Protein AF-0000000067517723 (afdb_homodimer)

Solvent-accessible surface area (backbone atoms only — not comparable to full-atom values): 45778 Å² total; per-residue (Å²): 125,86,75,62,31,34,34,39,38,34,64,48,68,67,58,38,49,51,50,52,52,47,35,42,75,68,74,37,76,50,66,46,80,15,59,42,48,67,50,40,52,50,46,37,70,75,74,40,66,31,48,33,32,36,34,33,41,83,45,85,74,70,28,25,62,55,46,50,53,48,34,44,74,66,59,41,40,62,28,32,34,40,30,33,75,53,56,69,42,50,54,50,33,49,50,49,53,40,43,74,52,71,38,44,68,69,48,72,39,54,58,78,73,49,64,66,59,52,50,54,43,56,63,67,64,44,88,70,58,66,73,64,58,54,66,59,66,80,58,79,58,74,63,59,45,50,58,62,72,71,61,56,63,79,78,66,70,87,73,69,60,82,74,56,68,53,74,71,68,29,50,41,52,24,36,27,57,26,20,38,88,72,47,49,79,67,30,31,37,47,40,65,31,35,55,37,92,84,76,38,77,36,53,42,61,33,41,46,70,37,36,52,73,69,68,41,48,54,63,50,36,53,53,40,46,51,52,42,44,48,51,18,28,53,39,21,74,74,70,74,48,61,41,32,34,32,37,65,44,54,63,69,42,62,68,41,92,55,43,52,58,51,50,52,48,53,31,57,76,46,68,39,66,41,64,29,37,30,40,27,44,50,48,82,60,76,66,76,76,51,69,69,46,50,51,39,52,48,52,42,38,64,62,37,30,39,32,26,39,39,43,46,28,40,64,41,24,21,55,53,49,56,73,70,44,49,48,43,29,42,25,41,35,36,86,48,35,53,63,21,61,83,26,67,62,33,41,22,50,52,46,16,52,50,48,22,30,53,63,60,70,26,49,43,36,40,30,40,34,61,44,70,58,36,50,55,53,45,63,78,70,55,85,42,32,40,26,23,62,58,79,40,61,68,29,45,66,70,57,42,54,51,52,51,59,59,37,79,76,42,69,67,57,85,72,71,76,73,76,74,84,68,79,77,71,84,74,58,123,128,87,76,61,30,33,35,39,36,36,66,47,69,66,59,38,50,51,50,52,51,48,35,44,75,68,71,37,77,49,65,46,79,16,60,40,49,66,49,40,52,50,46,37,72,74,72,39,66,31,48,33,32,37,34,32,41,83,46,84,74,71,28,25,62,55,44,50,52,48,35,42,74,67,60,40,40,61,26,33,32,41,30,33,76,51,57,68,43,50,54,50,35,50,50,51,52,40,42,74,51,70,38,43,67,69,48,72,40,55,58,78,72,48,65,66,59,52,50,55,40,56,64,66,63,43,86,69,59,62,74,64,58,54,69,61,66,80,59,79,60,74,64,60,46,50,58,61,73,72,62,54,63,78,78,68,71,88,70,68,60,82,72,55,67,52,75,70,69,30,49,41,53,24,37,26,57,26,20,37,88,72,47,50,78,66,31,30,37,48,40,65,31,36,54,37,93,86,76,38,79,34,53,44,62,33,41,46,68,37,34,53,74,68,66,42,48,54,63,51,36,53,52,40,48,51,51,42,42,49,52,18,27,54,38,20,74,73,68,74,49,62,41,31,32,30,34,64,44,55,63,69,43,63,69,39,92,54,43,53,59,51,51,51,48,53,31,57,76,46,67,38,65,41,64,28,37,30,41,26,45,50,46,82,59,76,67,76,76,50,69,69,46,50,51,40,52,48,52,42,37,63,60,36,29,39,31,26,39,39,42,45,28,41,64,41,25,22,55,53,48,56,73,71,43,49,48,44,28,42,27,40,34,38,84,48,34,53,63,21,61,83,26,66,61,33,39,20,49,52,47,16,52,51,48,22,30,53,62,60,69,27,49,43,36,39,31,40,35,59,44,68,59,36,48,55,54,45,64,78,69,56,85,43,33,40,26,23,64,58,79,39,60,67,28,43,66,70,57,41,55,51,52,51,59,58,38,80,77,42,68,66,57,88,74,67,78,76,76,74,82,76,73,78,80,78,66,65,119

Structure (mmCIF, N/CA/C/O backbone):
data_AF-0000000067517723-model_v1
#
loop_
_entity.id
_entity.type
_entity.pdbx_description
1 polymer 'Response regulator/EAL domain protein'
#
loop_
_atom_site.group_PDB
_atom_site.id
_atom_site.type_symbol
_atom_site.label_atom_id
_atom_site.label_alt_id
_atom_site.label_comp_id
_atom_site.label_asym_id
_atom_site.label_entity_id
_atom_site.label_seq_id
_atom_site.pdbx_PDB_ins_code
_atom_site.Cartn_x
_atom_site.Cartn_y
_atom_site.Cartn_z
_atom_site.occupancy
_atom_site.B_iso_or_equiv
_atom_site.auth_seq_id
_atom_site.auth_comp_id
_atom_site.auth_asym_id
_atom_site.auth_atom_id
_atom_site.pdbx_PDB_model_num
ATOM 1 N N . MET A 1 1 ? -40.688 -26.781 9.617 1 42.28 1 MET A N 1
ATOM 2 C CA . MET A 1 1 ? -39.281 -26.438 9.648 1 42.28 1 MET A CA 1
ATOM 3 C C . MET A 1 1 ? -38.625 -26.734 8.312 1 42.28 1 MET A C 1
ATOM 5 O O . MET A 1 1 ? -38.688 -27.875 7.82 1 42.28 1 MET A O 1
ATOM 9 N N . HIS A 1 2 ? -38.531 -25.906 7.418 1 60.25 2 HIS A N 1
ATOM 10 C CA . HIS A 1 2 ? -38.094 -26.172 6.047 1 60.25 2 HIS A CA 1
ATOM 11 C C . HIS A 1 2 ? -36.781 -26.922 6.02 1 60.25 2 HIS A C 1
ATOM 13 O O . HIS A 1 2 ? -35.844 -26.578 6.754 1 60.25 2 HIS A O 1
ATOM 19 N N . SER A 1 3 ? -36.812 -28.141 5.582 1 82 3 SER A N 1
ATOM 20 C CA . SER A 1 3 ? -35.688 -29.031 5.523 1 82 3 SER A CA 1
ATOM 21 C C . SER A 1 3 ? -34.594 -28.5 4.594 1 82 3 SER A C 1
ATOM 23 O O . SER A 1 3 ? -34.875 -28.062 3.48 1 82 3 SER A O 1
ATOM 25 N N . LEU A 1 4 ? -33.438 -28.375 5.082 1 90.56 4 LEU A N 1
ATOM 26 C CA . LEU A 1 4 ? -32.281 -27.859 4.363 1 90.56 4 LEU A CA 1
ATOM 27 C C . LEU A 1 4 ? -31.938 -28.75 3.17 1 90.56 4 LEU A C 1
ATOM 29 O O . LEU A 1 4 ? -31.844 -29.969 3.307 1 90.56 4 LEU A O 1
ATOM 33 N N . LYS A 1 5 ? -31.984 -28.25 1.982 1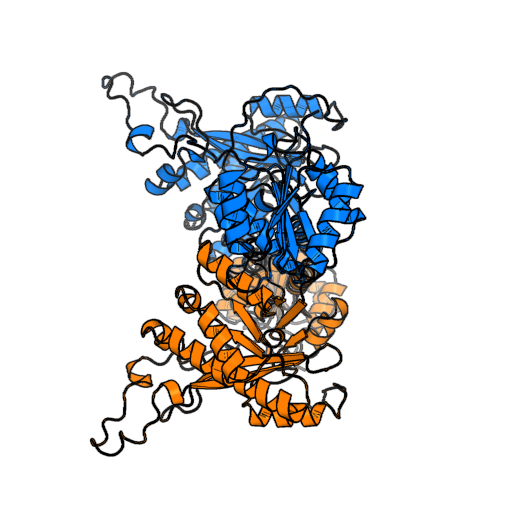 95.62 5 LYS A N 1
ATOM 34 C CA . LYS A 1 5 ? -31.609 -28.922 0.748 1 95.62 5 LYS A CA 1
ATOM 35 C C . LYS A 1 5 ? -30.172 -28.578 0.347 1 95.62 5 LYS A C 1
ATOM 37 O O . LYS A 1 5 ? -29.828 -27.391 0.22 1 95.62 5 LYS A O 1
ATOM 42 N N . VAL A 1 6 ? -29.344 -29.641 0.141 1 97 6 VAL A N 1
ATOM 43 C CA . VAL A 1 6 ? -27.922 -29.391 -0.081 1 97 6 VAL A CA 1
ATOM 44 C C . VAL A 1 6 ? -27.453 -30.109 -1.345 1 97 6 VAL A C 1
ATOM 46 O O . VAL A 1 6 ? -27.844 -31.25 -1.589 1 97 6 VAL A O 1
ATOM 49 N N . LEU A 1 7 ? -26.688 -29.453 -2.184 1 97.88 7 LEU A N 1
ATOM 50 C CA . LEU A 1 7 ? -26 -30.062 -3.316 1 97.88 7 LEU A CA 1
ATOM 51 C C . LEU A 1 7 ? -24.531 -30.312 -2.986 1 97.88 7 LEU A C 1
ATOM 53 O O . LEU A 1 7 ? -23.844 -29.453 -2.434 1 97.88 7 LEU A O 1
ATOM 57 N N . ILE A 1 8 ? -24.062 -31.5 -3.238 1 97.12 8 ILE A N 1
ATOM 58 C CA . ILE A 1 8 ? -22.641 -31.828 -3.125 1 97.12 8 ILE A CA 1
ATOM 59 C C . ILE A 1 8 ? -22.047 -32.031 -4.516 1 97.12 8 ILE A C 1
ATOM 61 O O . ILE A 1 8 ? -22.547 -32.875 -5.277 1 97.12 8 ILE A O 1
ATOM 65 N N . LEU A 1 9 ? -21.047 -31.266 -4.863 1 96.94 9 LEU A N 1
ATOM 66 C CA . LEU A 1 9 ? -20.234 -31.531 -6.035 1 96.94 9 LEU A CA 1
ATOM 67 C C . LEU A 1 9 ? -18.875 -32.094 -5.629 1 96.94 9 LEU A C 1
ATOM 69 O O . LEU A 1 9 ? -18.062 -31.375 -5.027 1 96.94 9 LEU A O 1
ATOM 73 N N . GLU A 1 10 ? -18.562 -33.281 -5.906 1 94.38 10 GLU A N 1
ATOM 74 C CA . GLU A 1 10 ? -17.344 -34.031 -5.562 1 94.38 10 GLU A CA 1
ATOM 75 C C . GLU A 1 10 ? -17.125 -35.219 -6.492 1 94.38 10 GLU A C 1
ATOM 77 O O . GLU A 1 10 ? -18 -36.062 -6.629 1 94.38 10 GLU A O 1
ATOM 82 N N . ASP A 1 11 ? -15.961 -35.219 -7.141 1 92.5 11 ASP A N 1
ATOM 83 C CA . ASP A 1 11 ? -15.781 -36.219 -8.172 1 92.5 11 ASP A CA 1
ATOM 84 C C . ASP A 1 11 ? -15.141 -37.5 -7.594 1 92.5 11 ASP A C 1
ATOM 86 O O . ASP A 1 11 ? -15.117 -38.531 -8.25 1 92.5 11 ASP A O 1
ATOM 90 N N . HIS A 1 12 ? -14.602 -37.469 -6.406 1 91.88 12 HIS A N 1
ATOM 91 C CA . HIS A 1 12 ? -14.047 -38.656 -5.758 1 91.88 12 HIS A CA 1
ATOM 92 C C . HIS A 1 12 ? -15.133 -39.438 -5 1 91.88 12 HIS A C 1
ATOM 94 O O . HIS A 1 12 ? -15.688 -38.938 -4.023 1 91.88 12 HIS A O 1
ATOM 100 N N . PRO A 1 13 ? -15.383 -40.625 -5.363 1 92.31 13 PRO A N 1
ATOM 101 C CA . PRO A 1 13 ? -16.531 -41.375 -4.816 1 92.31 13 PRO A CA 1
ATOM 102 C C . PRO A 1 13 ? -16.469 -41.5 -3.295 1 92.31 13 PRO A C 1
ATOM 104 O O . PRO A 1 13 ? -17.484 -41.312 -2.621 1 92.31 13 PRO A O 1
ATOM 107 N N . PHE A 1 14 ? -15.312 -41.719 -2.846 1 91.94 14 PHE A N 1
ATOM 108 C CA . PHE A 1 14 ? -15.164 -41.906 -1.405 1 91.94 14 PHE A CA 1
ATOM 109 C C . PHE A 1 14 ? -15.43 -40.594 -0.669 1 91.94 14 PHE A C 1
ATOM 111 O O . PHE A 1 14 ? -16.094 -40.594 0.365 1 91.94 14 PHE A O 1
ATOM 118 N N . GLN A 1 15 ? -14.891 -39.594 -1.195 1 91.81 15 GLN A N 1
ATOM 119 C CA . GLN A 1 15 ? -15.078 -38.312 -0.566 1 91.81 15 GLN A CA 1
ATOM 120 C C . GLN A 1 15 ? -16.531 -37.844 -0.657 1 91.81 15 GLN A C 1
ATOM 122 O O . GLN A 1 15 ? -17.047 -37.219 0.274 1 91.81 15 GLN A O 1
ATOM 127 N N . LEU A 1 16 ? -17.156 -38.094 -1.747 1 93.88 16 LEU A N 1
ATOM 128 C CA . LEU A 1 16 ? -18.578 -37.781 -1.929 1 93.88 16 LEU A CA 1
ATOM 129 C C . LEU A 1 16 ? -19.438 -38.469 -0.885 1 93.88 16 LEU A C 1
ATOM 131 O O . LEU A 1 16 ? -20.297 -37.844 -0.259 1 93.88 16 LEU A O 1
ATOM 135 N N . MET A 1 17 ? -19.141 -39.719 -0.699 1 93.81 17 MET A N 1
ATOM 136 C CA . MET A 1 17 ? -19.875 -40.5 0.275 1 93.81 17 MET A CA 1
ATOM 137 C C . MET A 1 17 ? -19.641 -40 1.691 1 93.81 17 MET A C 1
ATOM 139 O O . MET A 1 17 ? -20.578 -39.906 2.492 1 93.81 17 MET A O 1
ATOM 143 N N . ALA A 1 18 ? -18.375 -39.719 1.911 1 93.62 18 ALA A N 1
ATOM 144 C CA . ALA A 1 18 ? -18.031 -39.219 3.232 1 93.62 18 ALA A CA 1
ATOM 145 C C . ALA A 1 18 ? -18.781 -37.938 3.543 1 93.62 18 ALA A C 1
ATOM 147 O O . ALA A 1 18 ? -19.328 -37.781 4.645 1 93.62 18 ALA A O 1
ATOM 148 N N . LEU A 1 19 ? -18.891 -37.062 2.594 1 94.75 19 LEU A N 1
ATOM 149 C CA . LEU A 1 19 ? -19.609 -35.812 2.768 1 94.75 19 LEU A CA 1
ATOM 150 C C . LEU A 1 19 ? -21.094 -36.031 2.982 1 94.75 19 LEU A C 1
ATOM 152 O O . LEU A 1 19 ? -21.719 -35.375 3.826 1 94.75 19 LEU A O 1
ATOM 156 N N . HIS A 1 20 ? -21.625 -36.906 2.234 1 95.06 20 HIS A N 1
ATOM 157 C CA . HIS A 1 20 ? -23.031 -37.25 2.375 1 95.06 20 HIS A CA 1
ATOM 158 C C . HIS A 1 20 ? -23.344 -37.75 3.783 1 95.06 20 HIS A C 1
ATOM 160 O O . HIS A 1 20 ? -24.344 -37.344 4.387 1 95.06 20 HIS A O 1
ATOM 166 N N . GLN A 1 21 ? -22.453 -38.594 4.277 1 94.56 21 GLN A N 1
ATOM 167 C CA . GLN A 1 21 ? -22.609 -39.125 5.621 1 94.56 21 GLN A CA 1
ATOM 168 C C . GLN A 1 21 ? -22.516 -38.031 6.676 1 94.56 21 GLN A C 1
ATOM 170 O O . GLN A 1 21 ? -23.266 -38.062 7.656 1 94.56 21 GLN A O 1
ATOM 175 N N . MET A 1 22 ? -21.625 -37.125 6.477 1 94.75 22 MET A N 1
ATOM 176 C CA . MET A 1 22 ? -21.469 -36 7.395 1 94.75 22 MET A CA 1
ATOM 177 C C . MET A 1 22 ? -22.734 -35.156 7.438 1 94.75 22 MET A C 1
ATOM 179 O O . MET A 1 22 ? -23.141 -34.688 8.5 1 94.75 22 MET A O 1
ATOM 183 N N . LEU A 1 23 ? -23.359 -35 6.281 1 94.56 23 LEU A N 1
ATOM 184 C CA . LEU A 1 23 ? -24.594 -34.219 6.207 1 94.56 23 LEU A CA 1
ATOM 185 C C . LEU A 1 23 ? -25.719 -34.938 6.938 1 94.56 23 LEU A C 1
ATOM 187 O O . LEU A 1 23 ? -26.484 -34.312 7.688 1 94.56 23 LEU A O 1
ATOM 191 N N . ASN A 1 24 ? -25.766 -36.219 6.773 1 93.12 24 ASN A N 1
ATOM 192 C CA . ASN A 1 24 ? -26.766 -37 7.473 1 93.12 24 ASN A CA 1
ATOM 193 C C . ASN A 1 24 ? -26.594 -36.906 8.984 1 93.12 24 ASN A C 1
ATOM 195 O O . ASN A 1 24 ? -27.578 -36.812 9.719 1 93.12 24 ASN A O 1
ATOM 199 N N . ALA A 1 25 ? -25.375 -36.938 9.367 1 91.94 25 ALA A N 1
ATOM 200 C CA . ALA A 1 25 ? -25.062 -36.844 10.789 1 91.94 25 ALA A CA 1
ATOM 201 C C . ALA A 1 25 ? -25.516 -35.5 11.359 1 91.94 25 ALA A C 1
ATOM 203 O O . ALA A 1 25 ? -25.766 -35.375 12.562 1 91.94 25 ALA A O 1
ATOM 204 N N . ASN A 1 26 ? -25.656 -34.562 10.508 1 91.31 26 ASN A N 1
ATOM 205 C CA . ASN A 1 26 ? -26.109 -33.25 10.906 1 91.31 26 ASN A CA 1
ATOM 206 C C . ASN A 1 26 ? -27.594 -33.031 10.586 1 91.31 26 ASN A C 1
ATOM 208 O O . ASN A 1 26 ? -28.078 -31.906 10.5 1 91.31 26 ASN A O 1
ATOM 212 N N . GLN A 1 27 ? -28.25 -34.094 10.297 1 90.19 27 GLN A N 1
ATOM 213 C CA . GLN A 1 27 ? -29.688 -34.156 10.102 1 90.19 27 GLN A CA 1
ATOM 214 C C . GLN A 1 27 ? -30.094 -33.469 8.797 1 90.19 27 GLN A C 1
ATOM 216 O O . GLN A 1 27 ? -31.156 -32.844 8.727 1 90.19 27 GLN A O 1
ATOM 221 N N . VAL A 1 28 ? -29.234 -33.406 7.879 1 93.56 28 VAL A N 1
ATOM 222 C CA . VAL A 1 28 ? -29.547 -32.969 6.531 1 93.56 28 VAL A CA 1
ATOM 223 C C . VAL A 1 28 ? -29.75 -34.156 5.617 1 93.56 28 VAL A C 1
ATOM 225 O O . VAL A 1 28 ? -28.797 -34.844 5.25 1 93.56 28 VAL A O 1
ATOM 228 N N . PHE A 1 29 ? -30.969 -34.312 5.141 1 93.25 29 PHE A N 1
ATOM 229 C CA . PHE A 1 29 ? -31.281 -35.562 4.449 1 93.25 29 PHE A CA 1
ATOM 230 C C . PHE A 1 29 ? -31.625 -35.281 2.99 1 93.25 29 PHE A C 1
ATOM 232 O O . PHE A 1 29 ? -31.609 -36.219 2.166 1 93.25 29 PHE A O 1
ATOM 239 N N . ASP A 1 30 ? -32.031 -34.125 2.641 1 95.56 30 ASP A N 1
ATOM 240 C CA . ASP A 1 30 ? -32.312 -33.75 1.254 1 95.56 30 ASP A CA 1
ATOM 241 C C . ASP A 1 30 ? -31.016 -33.312 0.557 1 95.56 30 ASP A C 1
ATOM 243 O O . ASP A 1 30 ? -30.719 -32.094 0.517 1 95.56 30 ASP A O 1
ATOM 247 N N . VAL A 1 31 ? -30.359 -34.312 0.046 1 96.5 31 VAL A N 1
ATOM 248 C CA . VAL A 1 31 ? -29.031 -34.062 -0.502 1 96.5 31 VAL A CA 1
ATOM 249 C C . VAL A 1 31 ? -28.984 -34.469 -1.973 1 96.5 31 VAL A C 1
ATOM 251 O O . VAL A 1 31 ? -29.375 -35.594 -2.326 1 96.5 31 VAL A O 1
ATOM 254 N N . LEU A 1 32 ? -28.578 -33.562 -2.818 1 96.62 32 LEU A N 1
ATOM 255 C CA . LEU A 1 32 ? -28.266 -33.844 -4.211 1 96.62 32 LEU A CA 1
ATOM 256 C C . LEU A 1 32 ? -26.766 -34.094 -4.387 1 96.62 32 LEU A C 1
ATOM 258 O O . LEU A 1 32 ? -25.953 -33.219 -4.117 1 96.62 32 LEU A O 1
ATOM 262 N N . ALA A 1 33 ? -26.422 -35.25 -4.789 1 96.12 33 ALA A N 1
ATOM 263 C CA . ALA A 1 33 ? -25.016 -35.594 -4.988 1 96.12 33 ALA A CA 1
ATOM 264 C C . ALA A 1 33 ? -24.656 -35.594 -6.473 1 96.12 33 ALA A C 1
ATOM 266 O O . ALA A 1 33 ? -25.359 -36.219 -7.281 1 96.12 33 ALA A O 1
ATOM 267 N N . ALA A 1 34 ? -23.672 -34.938 -6.836 1 96.75 34 ALA A N 1
ATOM 268 C CA . ALA A 1 34 ? -23.188 -34.875 -8.211 1 96.75 34 ALA A CA 1
ATOM 269 C C . ALA A 1 34 ? -21.688 -35.125 -8.281 1 96.75 34 ALA A C 1
ATOM 271 O O . ALA A 1 34 ? -20.922 -34.625 -7.465 1 96.75 34 ALA A O 1
ATOM 272 N N . ASP A 1 35 ? -21.234 -35.938 -9.203 1 95.44 35 ASP A N 1
ATOM 273 C CA . ASP A 1 35 ? -19.812 -36.25 -9.344 1 95.44 35 ASP A CA 1
ATOM 274 C C . ASP A 1 35 ? -19.188 -35.469 -10.5 1 95.44 35 ASP A C 1
ATOM 276 O O . ASP A 1 35 ? -18.031 -35.719 -10.859 1 95.44 35 ASP A O 1
ATOM 280 N N . SER A 1 36 ? -20 -34.688 -11.125 1 95.81 36 SER A N 1
ATOM 281 C CA . SER A 1 36 ? -19.531 -33.781 -12.188 1 95.81 36 SER A CA 1
ATOM 282 C C . SER A 1 36 ? -20.359 -32.5 -12.242 1 95.81 36 SER A C 1
ATOM 284 O O . SER A 1 36 ? -21.469 -32.438 -11.703 1 95.81 36 SER A O 1
ATOM 286 N N . VAL A 1 37 ? -19.781 -31.516 -12.867 1 96.06 37 VAL A N 1
ATOM 287 C CA . VAL A 1 37 ? -20.469 -30.234 -12.984 1 96.06 37 VAL A CA 1
ATOM 288 C C . VAL A 1 37 ? -21.75 -30.406 -13.797 1 96.06 37 VAL A C 1
ATOM 290 O O . VAL A 1 37 ? -22.797 -29.844 -13.453 1 96.06 37 VAL A O 1
ATOM 293 N N . GLU A 1 38 ? -21.688 -31.188 -14.828 1 95.94 38 GLU A N 1
ATOM 294 C CA . GLU A 1 38 ? -22.859 -31.453 -15.664 1 95.94 38 GLU A CA 1
ATOM 295 C C . GLU A 1 38 ? -23.969 -32.125 -14.859 1 95.94 38 GLU A C 1
ATOM 297 O O . GLU A 1 38 ? -25.141 -31.75 -14.984 1 95.94 38 GLU A O 1
ATOM 302 N N . ALA A 1 39 ? -23.547 -33.062 -14.102 1 96.25 39 ALA A N 1
ATOM 303 C CA . ALA A 1 39 ? -24.516 -33.75 -13.258 1 96.25 39 ALA A CA 1
ATOM 304 C C . ALA A 1 39 ? -25.156 -32.812 -12.258 1 96.25 39 ALA A C 1
ATOM 306 O O . ALA A 1 39 ? -26.359 -32.875 -11.977 1 96.25 39 ALA A O 1
ATOM 307 N N . ALA A 1 40 ? -24.344 -31.953 -11.711 1 97.19 40 ALA A N 1
ATOM 308 C CA . ALA A 1 40 ? -24.844 -30.969 -10.758 1 97.19 40 ALA A CA 1
ATOM 309 C C . ALA A 1 40 ? -25.875 -30.047 -11.414 1 97.19 40 ALA A C 1
ATOM 311 O O . ALA A 1 40 ? -26.953 -29.812 -10.867 1 97.19 40 ALA A O 1
ATOM 312 N N . LYS A 1 41 ? -25.516 -29.562 -12.594 1 96.69 41 LYS A N 1
ATOM 313 C CA . LYS A 1 41 ? -26.406 -28.672 -13.336 1 96.69 41 LYS A CA 1
ATOM 314 C C . LYS A 1 41 ? -27.734 -29.359 -13.656 1 96.69 41 LYS A C 1
ATOM 316 O O . LYS A 1 41 ? -28.797 -28.766 -13.516 1 96.69 41 LYS A O 1
ATOM 321 N N . GLN A 1 42 ? -27.609 -30.562 -14.086 1 96.31 42 GLN A N 1
ATOM 322 C CA . GLN A 1 42 ? -28.797 -31.328 -14.422 1 96.31 42 GLN A CA 1
ATOM 323 C C . GLN A 1 42 ? -29.688 -31.547 -13.195 1 96.31 42 GLN A C 1
ATOM 325 O O . GLN A 1 42 ? -30.922 -31.453 -13.281 1 96.31 42 GLN A O 1
ATOM 330 N N . SER A 1 43 ? -29.062 -31.859 -12.086 1 96.44 43 SER A N 1
ATOM 331 C CA . SER A 1 43 ? -29.797 -32.062 -10.844 1 96.44 43 SER A CA 1
ATOM 332 C C . SER A 1 43 ? -30.547 -30.797 -10.43 1 96.44 43 SER A C 1
ATOM 334 O O . SER A 1 43 ? -31.688 -30.859 -9.977 1 96.44 43 SER A O 1
ATOM 336 N N . LEU A 1 44 ? -29.906 -29.688 -10.562 1 96.06 44 LEU A N 1
ATOM 337 C CA . LEU A 1 44 ? -30.516 -28.406 -10.188 1 96.06 44 LEU A CA 1
ATOM 338 C C . LEU A 1 44 ? -31.672 -28.062 -11.125 1 96.06 44 LEU A C 1
ATOM 340 O O . LEU A 1 44 ? -32.656 -27.5 -10.695 1 96.06 44 LEU A O 1
ATOM 344 N N . HIS A 1 45 ? -31.469 -28.375 -12.391 1 94.25 45 HIS A N 1
ATOM 345 C CA . HIS A 1 45 ? -32.531 -28.141 -13.367 1 94.25 45 HIS A CA 1
ATOM 346 C C . HIS A 1 45 ? -33.75 -29.016 -13.078 1 94.25 45 HIS A C 1
ATOM 348 O O . HIS A 1 45 ? -34.875 -28.562 -13.188 1 94.25 45 HIS A O 1
ATOM 354 N N . SER A 1 46 ? -33.531 -30.219 -12.742 1 95.38 46 SER A N 1
ATOM 355 C CA . SER A 1 46 ? -34.594 -31.203 -12.578 1 95.38 46 SER A CA 1
ATOM 356 C C . SER A 1 46 ? -35.25 -31.094 -11.203 1 95.38 46 SER A C 1
ATOM 358 O O . SER A 1 46 ? -36.469 -31.234 -11.062 1 95.38 46 SER A O 1
ATOM 360 N N . ARG A 1 47 ? -34.438 -30.844 -10.164 1 95.19 47 ARG A N 1
ATOM 361 C CA . ARG A 1 47 ? -34.938 -30.938 -8.789 1 95.19 47 ARG A CA 1
ATOM 362 C C . ARG A 1 47 ? -35.094 -29.547 -8.164 1 95.19 47 ARG A C 1
ATOM 364 O O . ARG A 1 47 ? -35.562 -29.422 -7.043 1 95.19 47 ARG A O 1
ATOM 371 N N . GLY A 1 48 ? -34.594 -28.531 -8.883 1 93.75 48 GLY A N 1
ATOM 372 C CA . GLY A 1 48 ? -34.781 -27.172 -8.406 1 93.75 48 GLY A CA 1
ATOM 373 C C . GLY A 1 48 ? -33.594 -26.672 -7.602 1 93.75 48 GLY A C 1
ATOM 374 O O . GLY A 1 48 ? -32.594 -27.375 -7.438 1 93.75 48 GLY A O 1
ATOM 375 N N . PRO A 1 49 ? -33.75 -25.406 -7.125 1 95.25 49 PRO A N 1
ATOM 376 C CA . PRO A 1 49 ? -32.656 -24.766 -6.402 1 95.25 49 PRO A CA 1
ATOM 377 C C . PRO A 1 49 ? -32.406 -25.391 -5.027 1 95.25 49 PRO A C 1
ATOM 379 O O . PRO A 1 49 ? -33.281 -26.078 -4.492 1 95.25 49 PRO A O 1
ATOM 382 N N . VAL A 1 50 ? -31.203 -25.141 -4.508 1 96.56 50 VAL A N 1
ATOM 383 C CA . VAL A 1 50 ? -30.828 -25.688 -3.209 1 96.56 50 VAL A CA 1
ATOM 384 C C . VAL A 1 50 ? -30.516 -24.547 -2.238 1 96.56 50 VAL A C 1
ATOM 386 O O . VAL A 1 50 ? -30.359 -23.391 -2.65 1 96.56 50 VAL A O 1
ATOM 389 N N . ASP A 1 51 ? -30.484 -24.906 -0.982 1 95 51 ASP A N 1
ATOM 390 C CA . ASP A 1 51 ? -30.109 -23.938 0.043 1 95 51 ASP A CA 1
ATOM 391 C C . ASP A 1 51 ? -28.609 -23.734 0.077 1 95 51 ASP A C 1
ATOM 393 O O . ASP A 1 51 ? -28.125 -22.594 0.107 1 95 51 ASP A O 1
ATOM 397 N N . ILE A 1 52 ? -27.906 -24.828 0.095 1 96.12 52 ILE A N 1
ATOM 398 C CA . ILE A 1 52 ? -26.453 -24.781 0.186 1 96.12 52 ILE A CA 1
ATOM 399 C C . ILE A 1 52 ? -25.844 -25.672 -0.886 1 96.12 52 ILE A C 1
ATOM 401 O O . ILE A 1 52 ? -26.297 -26.797 -1.109 1 96.12 52 ILE A O 1
ATOM 405 N N . ALA A 1 53 ? -24.891 -25.219 -1.586 1 97.62 53 ALA A N 1
ATOM 406 C CA . ALA A 1 53 ? -24.062 -26.016 -2.477 1 97.62 53 ALA A CA 1
ATOM 407 C C . ALA A 1 53 ? -22.656 -26.188 -1.908 1 97.62 53 ALA A C 1
ATOM 409 O O . ALA A 1 53 ? -21.984 -25.203 -1.58 1 97.62 53 ALA A O 1
ATOM 410 N N . ILE A 1 54 ? -22.219 -27.406 -1.709 1 96.75 54 ILE A N 1
ATOM 411 C CA . ILE A 1 54 ? -20.844 -27.734 -1.354 1 96.75 54 ILE A CA 1
ATOM 412 C C . ILE A 1 54 ? -20.062 -28.109 -2.611 1 96.75 54 ILE A C 1
ATOM 414 O O . ILE A 1 54 ? -20.359 -29.125 -3.25 1 96.75 54 ILE A O 1
ATOM 418 N N . CYS A 1 55 ? -19.062 -27.344 -2.936 1 96.38 55 CYS A N 1
ATOM 419 C CA . CYS A 1 55 ? -18.422 -27.453 -4.246 1 96.38 55 CYS A CA 1
ATOM 420 C C . CYS A 1 55 ? -16.938 -27.781 -4.109 1 96.38 55 CYS A C 1
ATOM 422 O O . CYS A 1 55 ? -16.172 -26.969 -3.59 1 96.38 55 CYS A O 1
ATOM 424 N N . ASP A 1 56 ? -16.547 -28.922 -4.52 1 94.94 56 ASP A N 1
ATOM 425 C CA . ASP A 1 56 ? -15.125 -29.219 -4.691 1 94.94 56 ASP A CA 1
ATOM 426 C C . ASP A 1 56 ? -14.531 -28.406 -5.84 1 94.94 56 ASP A C 1
ATOM 428 O O . ASP A 1 56 ? -15.102 -28.359 -6.93 1 94.94 56 ASP A O 1
ATOM 432 N N . LEU A 1 57 ? -13.383 -27.844 -5.602 1 93.19 57 LEU A N 1
ATOM 433 C CA . LEU A 1 57 ? -12.789 -26.969 -6.609 1 93.19 57 LEU A CA 1
ATOM 434 C C . LEU A 1 57 ? -12.031 -27.781 -7.652 1 93.19 57 LEU A C 1
ATOM 436 O O . LEU A 1 57 ? -12.141 -27.516 -8.852 1 93.19 57 LEU A O 1
ATOM 440 N N . GLN A 1 58 ? -11.25 -28.672 -7.184 1 89.69 58 GLN A N 1
ATOM 441 C CA . GLN A 1 58 ? -10.359 -29.422 -8.07 1 89.69 58 GLN A CA 1
ATOM 442 C C . GLN A 1 58 ? -11.023 -30.703 -8.562 1 89.69 58 GLN A C 1
ATOM 444 O O . GLN A 1 58 ? -11.211 -31.641 -7.793 1 89.69 58 GLN A O 1
ATOM 449 N N . MET A 1 59 ? -11.352 -30.688 -9.75 1 89.75 59 MET A N 1
ATOM 450 C CA . MET A 1 59 ? -11.992 -31.844 -10.383 1 89.75 59 MET A CA 1
ATOM 451 C C . MET A 1 59 ? -11.438 -32.062 -11.789 1 89.75 59 MET A C 1
ATOM 453 O O . MET A 1 59 ? -10.82 -31.172 -12.367 1 89.75 59 MET A O 1
ATOM 457 N N . ASP A 1 60 ? -11.609 -33.312 -12.242 1 83.56 60 ASP A N 1
ATOM 458 C CA . ASP A 1 60 ? -11.258 -33.625 -13.625 1 83.56 60 ASP A CA 1
ATOM 459 C C . ASP A 1 60 ? -12.273 -33 -14.586 1 83.56 60 ASP A C 1
ATOM 461 O O . ASP A 1 60 ? -13.484 -33.156 -14.398 1 83.56 60 ASP A O 1
ATOM 465 N N . GLY A 1 61 ? -11.781 -32.281 -15.586 1 82.5 61 GLY A N 1
ATOM 466 C CA . GLY A 1 61 ? -12.695 -31.594 -16.484 1 82.5 61 GLY A CA 1
ATOM 467 C C . GLY A 1 61 ? -13.172 -30.266 -15.953 1 82.5 61 GLY A C 1
ATOM 468 O O . GLY A 1 61 ? -12.383 -29.5 -15.398 1 82.5 61 GLY A O 1
ATOM 469 N N . PRO A 1 62 ? -14.5 -30.031 -16.328 1 85.88 62 PRO A N 1
ATOM 470 C CA . PRO A 1 62 ? -15.062 -28.828 -15.711 1 85.88 62 PRO A CA 1
ATOM 471 C C . PRO A 1 62 ? -14.977 -28.844 -14.188 1 85.88 62 PRO A C 1
ATOM 473 O O . PRO A 1 62 ? -15.25 -29.875 -13.562 1 85.88 62 PRO A O 1
ATOM 476 N N . ASP A 1 63 ? -14.469 -27.812 -13.68 1 90.69 63 ASP A N 1
ATOM 477 C CA . ASP A 1 63 ? -14.109 -27.828 -12.266 1 90.69 63 ASP A CA 1
ATOM 478 C C . ASP A 1 63 ? -15.109 -27.047 -11.422 1 90.69 63 ASP A C 1
ATOM 480 O O . ASP A 1 63 ? -16.156 -26.641 -11.922 1 90.69 63 ASP A O 1
ATOM 484 N N . GLY A 1 64 ? -14.844 -26.922 -10.164 1 93.12 64 GLY A N 1
ATOM 485 C CA . GLY A 1 64 ? -15.734 -26.266 -9.227 1 93.12 64 GLY A CA 1
ATOM 486 C C . GLY A 1 64 ? -15.969 -24.797 -9.555 1 93.12 64 GLY A C 1
ATOM 487 O O . GLY A 1 64 ? -17.031 -24.25 -9.266 1 93.12 64 GLY A O 1
ATOM 488 N N . LEU A 1 65 ? -15.023 -24.172 -10.18 1 92.44 65 LEU A N 1
ATOM 489 C CA . LEU A 1 65 ? -15.18 -22.766 -10.555 1 92.44 65 LEU A CA 1
ATOM 490 C C . LEU A 1 65 ? -16.281 -22.609 -11.594 1 92.44 65 LEU A C 1
ATOM 492 O O . LEU A 1 65 ? -17.016 -21.609 -11.578 1 92.44 65 LEU A O 1
ATOM 496 N N . GLU A 1 66 ? -16.375 -23.531 -12.438 1 92.75 66 GLU A N 1
ATOM 497 C CA . GLU A 1 66 ? -17.438 -23.5 -13.438 1 92.75 66 GLU A CA 1
ATOM 498 C C . GLU A 1 66 ? -18.812 -23.578 -12.781 1 92.75 66 GLU A C 1
ATOM 500 O O . GLU A 1 66 ? -19.734 -22.859 -13.164 1 92.75 66 GLU A O 1
ATOM 505 N N . LEU A 1 67 ? -18.922 -24.469 -11.859 1 95.06 67 LEU A N 1
ATOM 506 C CA . LEU A 1 67 ? -20.203 -24.578 -11.172 1 95.06 67 LEU A CA 1
ATOM 507 C C . LEU A 1 67 ? -20.516 -23.297 -10.406 1 95.06 67 LEU A C 1
ATOM 509 O O . LEU A 1 67 ? -21.656 -22.828 -10.406 1 95.06 67 LEU A O 1
ATOM 513 N N . ILE A 1 68 ? -19.5 -22.781 -9.766 1 94.5 68 ILE A N 1
ATOM 514 C CA . ILE A 1 68 ? -19.688 -21.562 -8.992 1 94.5 68 ILE A CA 1
ATOM 515 C C . ILE A 1 68 ? -20.188 -20.453 -9.906 1 94.5 68 ILE A C 1
ATOM 517 O O . ILE A 1 6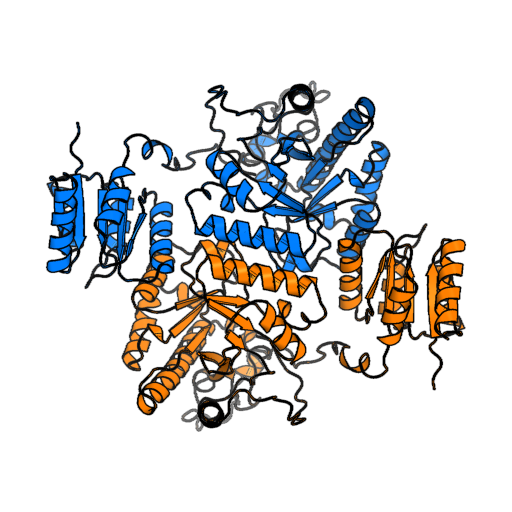8 ? -21.125 -19.719 -9.555 1 94.5 68 ILE A O 1
ATOM 521 N N . ARG A 1 69 ? -19.547 -20.359 -11.039 1 92.5 69 ARG A N 1
ATOM 522 C CA . ARG A 1 69 ? -20 -19.359 -12.016 1 92.5 69 ARG A CA 1
ATOM 523 C C . ARG A 1 69 ? -21.453 -19.625 -12.414 1 92.5 69 ARG A C 1
ATOM 525 O O . ARG A 1 69 ? -22.25 -18.688 -12.508 1 92.5 69 ARG A O 1
ATOM 532 N N . PHE A 1 70 ? -21.828 -20.828 -12.648 1 94.56 70 PHE A N 1
ATOM 533 C CA . PHE A 1 70 ? -23.188 -21.219 -13.023 1 94.56 70 PHE A CA 1
ATOM 534 C C . PHE A 1 70 ? -24.172 -20.844 -11.922 1 94.56 70 PHE A C 1
ATOM 536 O O . PHE A 1 70 ? -25.25 -20.297 -12.195 1 94.56 70 PHE A O 1
ATOM 543 N N . LEU A 1 71 ? -23.766 -21.141 -10.711 1 95.5 71 LEU A N 1
ATOM 544 C CA . LEU A 1 71 ? -24.641 -20.844 -9.57 1 95.5 71 LEU A CA 1
ATOM 545 C C . LEU A 1 71 ? -24.859 -19.344 -9.414 1 95.5 71 LEU A C 1
ATOM 547 O O . LEU A 1 71 ? -25.969 -18.922 -9.086 1 95.5 71 LEU A O 1
ATOM 551 N N . ALA A 1 72 ? -23.812 -18.609 -9.641 1 91.94 72 ALA A N 1
ATOM 552 C CA . ALA A 1 72 ? -23.906 -17.156 -9.539 1 91.94 72 ALA A CA 1
ATOM 553 C C . ALA A 1 72 ? -24.859 -16.594 -10.602 1 91.94 72 ALA A C 1
ATOM 555 O O . ALA A 1 72 ? -25.656 -15.711 -10.312 1 91.94 72 ALA A O 1
ATOM 556 N N . GLU A 1 73 ? -24.797 -17.125 -11.742 1 92.25 73 GLU A N 1
ATOM 557 C CA . GLU A 1 73 ? -25.609 -16.656 -12.867 1 92.25 73 GLU A CA 1
ATOM 558 C C . GLU A 1 73 ? -27.047 -17.125 -12.75 1 92.25 73 GLU A C 1
ATOM 560 O O . GLU A 1 73 ? -27.984 -16.391 -13.086 1 92.25 73 GLU A O 1
ATOM 565 N N . SER A 1 74 ? -27.281 -18.312 -12.258 1 93.81 74 SER A N 1
ATOM 566 C CA . SER A 1 74 ? -28.609 -18.938 -12.281 1 93.81 74 SER A CA 1
ATOM 567 C C . SER A 1 74 ? -29.359 -18.688 -10.969 1 93.81 74 SER A C 1
ATOM 569 O O . SER A 1 74 ? -30.578 -18.812 -10.914 1 93.81 74 SER A O 1
ATOM 571 N N . GLY A 1 75 ? -28.594 -18.438 -9.914 1 92.81 75 GLY A N 1
ATOM 572 C CA . GLY A 1 75 ? -29.188 -18.219 -8.609 1 92.81 75 GLY A CA 1
ATOM 573 C C . GLY A 1 75 ? -29.797 -19.484 -8.016 1 92.81 75 GLY A C 1
ATOM 574 O O . GLY A 1 75 ? -30.766 -19.406 -7.262 1 92.81 75 GLY A O 1
ATOM 575 N N . GLN A 1 76 ? -29.25 -20.562 -8.344 1 94.44 76 GLN A N 1
ATOM 576 C CA . GLN A 1 76 ? -29.859 -21.844 -7.988 1 94.44 76 GLN A CA 1
ATOM 577 C C . GLN A 1 76 ? -29.359 -22.344 -6.641 1 94.44 76 GLN A C 1
ATOM 579 O O . GLN A 1 76 ? -29.703 -23.453 -6.219 1 94.44 76 GLN A O 1
ATOM 584 N N . ALA A 1 77 ? -28.547 -21.625 -5.973 1 94.69 77 ALA A N 1
ATOM 585 C CA . ALA A 1 77 ? -28.109 -21.922 -4.609 1 94.69 77 ALA A CA 1
ATOM 586 C C . ALA A 1 77 ? -28.109 -20.656 -3.752 1 94.69 77 ALA A C 1
ATOM 588 O O . ALA A 1 77 ? -27.688 -19.594 -4.203 1 94.69 77 ALA A O 1
ATOM 589 N N . ARG A 1 78 ? -28.531 -20.781 -2.594 1 92.38 78 ARG A N 1
ATOM 590 C CA . ARG A 1 78 ? -28.594 -19.625 -1.705 1 92.38 78 ARG A CA 1
ATOM 591 C C . ARG A 1 78 ? -27.234 -19.359 -1.06 1 92.38 78 ARG A C 1
ATOM 593 O O . ARG A 1 78 ? -26.906 -18.203 -0.752 1 92.38 78 ARG A O 1
ATOM 600 N N . ALA A 1 79 ? -26.531 -20.438 -0.788 1 94.75 79 ALA A N 1
ATOM 601 C CA . ALA A 1 79 ? -25.219 -20.297 -0.157 1 94.75 79 ALA A CA 1
ATOM 602 C C . ALA A 1 79 ? -24.234 -21.328 -0.697 1 94.75 79 ALA A C 1
ATOM 604 O O . ALA A 1 79 ? -24.641 -22.312 -1.303 1 94.75 79 ALA A O 1
ATOM 605 N N . LEU A 1 80 ? -22.984 -20.984 -0.503 1 95.88 80 LEU A N 1
ATOM 606 C CA . LEU A 1 80 ? -21.906 -21.797 -1.066 1 95.88 80 LEU A CA 1
ATOM 607 C C . LEU A 1 80 ? -20.906 -22.188 0.011 1 95.88 80 LEU A C 1
ATOM 609 O O . LEU A 1 80 ? -20.531 -21.359 0.852 1 95.88 80 LEU A O 1
ATOM 613 N N . ILE A 1 81 ? -20.516 -23.422 0.065 1 95.81 81 ILE A N 1
ATOM 614 C CA . ILE A 1 81 ? -19.359 -23.906 0.798 1 95.81 81 ILE A CA 1
ATOM 615 C C . ILE A 1 81 ? -18.312 -24.422 -0.183 1 95.81 81 ILE A C 1
ATOM 617 O O . ILE A 1 81 ? -18.609 -25.266 -1.029 1 95.81 81 ILE A O 1
ATOM 621 N N . ILE A 1 82 ? -17.141 -23.953 -0.086 1 95.12 82 ILE A N 1
ATOM 622 C CA . ILE A 1 82 ? -16.062 -24.328 -0.993 1 95.12 82 ILE A CA 1
ATOM 623 C C . ILE A 1 82 ? -15.211 -25.422 -0.354 1 95.12 82 ILE A C 1
ATOM 625 O O . ILE A 1 82 ? -14.836 -25.328 0.818 1 95.12 82 ILE A O 1
ATOM 629 N N . LEU A 1 83 ? -14.969 -26.406 -1.095 1 94.38 83 LEU A N 1
ATOM 630 C CA . LEU A 1 83 ? -14.164 -27.531 -0.648 1 94.38 83 LEU A CA 1
ATOM 631 C C . LEU A 1 83 ? -12.969 -27.75 -1.569 1 94.38 83 LEU A C 1
ATOM 633 O O . LEU A 1 83 ? -13.117 -27.781 -2.793 1 94.38 83 LEU A O 1
ATOM 637 N N . SER A 1 84 ? -11.75 -27.812 -0.942 1 93.19 84 SER A N 1
ATOM 638 C CA . SER A 1 84 ? -10.586 -28.062 -1.787 1 93.19 84 SER A CA 1
ATOM 639 C C . SER A 1 84 ? -9.375 -28.469 -0.955 1 93.19 84 SER A C 1
ATOM 641 O O . SER A 1 84 ? -9.352 -28.25 0.258 1 93.19 84 SER A O 1
ATOM 643 N N . ALA A 1 85 ? -8.406 -29.109 -1.626 1 90.06 85 ALA A N 1
ATOM 644 C CA . ALA A 1 85 ? -7.117 -29.422 -1.009 1 90.06 85 ALA A CA 1
ATOM 645 C C . ALA A 1 85 ? -6.109 -28.297 -1.253 1 90.06 85 ALA A C 1
ATOM 647 O O . ALA A 1 85 ? -4.98 -28.359 -0.761 1 90.06 85 ALA A O 1
ATOM 648 N N . SER A 1 86 ? -6.516 -27.328 -1.933 1 89.12 86 SER A N 1
ATOM 649 C CA . SER A 1 86 ? -5.629 -26.219 -2.293 1 89.12 86 SER A CA 1
ATOM 650 C C . SER A 1 86 ? -5.258 -25.391 -1.071 1 89.12 86 SER A C 1
ATOM 652 O O . SER A 1 86 ? -5.855 -25.547 -0.003 1 89.12 86 SER A O 1
ATOM 654 N N . ALA A 1 87 ? -4.238 -24.562 -1.282 1 85.62 87 ALA A N 1
ATOM 655 C CA . ALA A 1 87 ? -3.777 -23.672 -0.22 1 85.62 87 ALA A CA 1
ATOM 656 C C . ALA A 1 87 ? -4.883 -22.703 0.206 1 85.62 87 ALA A C 1
ATOM 658 O O . ALA A 1 87 ? -5.816 -22.453 -0.556 1 85.62 87 ALA A O 1
ATOM 659 N N . ALA A 1 88 ? -4.719 -22.188 1.399 1 84.25 88 ALA A N 1
ATOM 660 C CA . ALA A 1 88 ? -5.719 -21.312 1.998 1 84.25 88 ALA A CA 1
ATOM 661 C C . ALA A 1 88 ? -5.957 -20.078 1.128 1 84.25 88 ALA A C 1
ATOM 663 O O . ALA A 1 88 ? -7.094 -19.625 0.989 1 84.25 88 ALA A O 1
ATOM 664 N N . CYS A 1 89 ? -4.922 -19.609 0.567 1 85.31 89 CYS A N 1
ATOM 665 C CA . CYS A 1 89 ? -5.066 -18.391 -0.227 1 85.31 89 CYS A CA 1
ATOM 666 C C . CYS A 1 89 ? -5.934 -18.656 -1.457 1 85.31 89 CYS A C 1
ATOM 668 O O . CYS A 1 89 ? -6.633 -17.75 -1.924 1 85.31 89 CYS A O 1
ATOM 670 N N . VAL A 1 90 ? -5.883 -19.828 -1.938 1 89.12 90 VAL A N 1
ATOM 671 C CA . VAL A 1 90 ? -6.707 -20.188 -3.09 1 89.12 90 VAL A CA 1
ATOM 672 C C . VAL A 1 90 ? -8.18 -20.234 -2.68 1 89.12 90 VAL A C 1
ATOM 674 O O . VAL A 1 90 ? -9.031 -19.656 -3.359 1 89.12 90 VAL A O 1
ATOM 677 N N . LEU A 1 91 ? -8.406 -20.891 -1.591 1 89.12 91 LEU A N 1
ATOM 678 C CA . LEU A 1 91 ? -9.773 -20.984 -1.081 1 89.12 91 LEU A CA 1
ATOM 679 C C . LEU A 1 91 ? -10.352 -19.594 -0.822 1 89.12 91 LEU A C 1
ATOM 681 O O . LEU A 1 91 ? -11.484 -19.312 -1.198 1 89.12 91 LEU A O 1
ATOM 685 N N . GLU A 1 92 ? -9.531 -18.828 -0.297 1 85.38 92 GLU A N 1
ATOM 686 C CA . GLU A 1 92 ? -9.945 -17.453 -0.023 1 85.38 92 GLU A CA 1
ATOM 687 C C . GLU A 1 92 ? -10.188 -16.688 -1.317 1 85.38 92 GLU A C 1
ATOM 689 O O . GLU A 1 92 ? -11.133 -15.906 -1.412 1 85.38 92 GLU A O 1
ATOM 694 N N . GLY A 1 93 ? -9.336 -16.891 -2.225 1 86.5 93 GLY A N 1
ATOM 695 C CA . GLY A 1 93 ? -9.516 -16.25 -3.523 1 86.5 93 GLY A CA 1
ATOM 696 C C . GLY A 1 93 ? -10.812 -16.656 -4.207 1 86.5 93 GLY A C 1
ATOM 697 O O . GLY A 1 93 ? -11.523 -15.812 -4.754 1 86.5 93 GLY A O 1
ATOM 698 N N . VAL A 1 94 ? -11.141 -17.875 -4.129 1 90.94 94 VAL A N 1
ATOM 699 C CA . VAL A 1 94 ? -12.367 -18.375 -4.742 1 90.94 94 VAL A CA 1
ATOM 700 C C . VAL A 1 94 ? -13.578 -17.828 -4 1 90.94 94 VAL A C 1
ATOM 702 O O . VAL A 1 94 ? -14.586 -17.453 -4.621 1 90.94 94 VAL A O 1
ATOM 705 N N . ALA A 1 95 ? -13.422 -17.812 -2.734 1 88.75 95 ALA A N 1
ATOM 706 C CA . ALA A 1 95 ? -14.508 -17.234 -1.936 1 88.75 95 ALA A CA 1
ATOM 707 C C . ALA A 1 95 ? -14.781 -15.789 -2.346 1 88.75 95 ALA A C 1
ATOM 709 O O . ALA A 1 95 ? -15.938 -15.406 -2.531 1 88.75 95 ALA A O 1
ATOM 710 N N . GLN A 1 96 ? -13.734 -15.078 -2.529 1 82.88 96 GLN A N 1
ATOM 711 C CA . GLN A 1 96 ? -13.883 -13.688 -2.922 1 82.88 96 GLN A CA 1
ATOM 712 C C . GLN A 1 96 ? -14.492 -13.562 -4.316 1 82.88 96 GLN A C 1
ATOM 714 O O . GLN A 1 96 ? -15.336 -12.703 -4.559 1 82.88 96 GLN A O 1
ATOM 719 N N . LEU A 1 97 ? -14.039 -14.367 -5.145 1 86.44 97 LEU A N 1
ATOM 720 C CA . LEU A 1 97 ? -14.594 -14.398 -6.492 1 86.44 97 LEU A CA 1
ATOM 721 C C . LEU A 1 97 ? -16.094 -14.672 -6.449 1 86.44 97 LEU A C 1
ATOM 723 O O . LEU A 1 97 ? -16.875 -13.984 -7.109 1 86.44 97 LEU A O 1
ATOM 727 N N . ALA A 1 98 ? -16.5 -15.609 -5.688 1 90.31 98 ALA A N 1
ATOM 728 C CA . ALA A 1 98 ? -17.906 -15.977 -5.559 1 90.31 98 ALA A CA 1
ATOM 729 C C . ALA A 1 98 ? -18.719 -14.828 -4.977 1 90.31 98 ALA A C 1
ATOM 731 O O . ALA A 1 98 ? -19.812 -14.516 -5.473 1 90.31 98 ALA A O 1
ATOM 732 N N . LEU A 1 99 ? -18.172 -14.203 -4.004 1 83.5 99 LEU A N 1
ATOM 733 C CA . LEU A 1 99 ? -18.828 -13.062 -3.379 1 83.5 99 LEU A CA 1
ATOM 734 C C . LEU A 1 99 ? -19.031 -11.93 -4.383 1 83.5 99 LEU A C 1
ATOM 736 O O . LEU A 1 99 ? -20.094 -11.328 -4.441 1 83.5 99 LEU A O 1
ATOM 740 N N . ASN A 1 100 ? -18.016 -11.711 -5.125 1 78.06 100 ASN A N 1
ATOM 741 C CA . ASN A 1 100 ? -18.078 -10.656 -6.129 1 78.06 100 ASN A CA 1
ATOM 742 C C . ASN A 1 100 ? -19.109 -10.961 -7.211 1 78.06 100 ASN A C 1
ATOM 744 O O . ASN A 1 100 ? -19.578 -10.055 -7.895 1 78.06 100 ASN A O 1
ATOM 748 N N . GLN A 1 101 ? -19.406 -12.211 -7.312 1 86.75 101 GLN A N 1
ATOM 749 C CA . GLN A 1 101 ? -20.391 -12.625 -8.305 1 86.75 101 GLN A CA 1
ATOM 750 C C . GLN A 1 101 ? -21.781 -12.68 -7.699 1 86.75 101 GLN A C 1
ATOM 752 O O . GLN A 1 101 ? -22.734 -13.125 -8.352 1 86.75 101 GLN A O 1
ATOM 757 N N . GLY A 1 102 ? -21.891 -12.312 -6.469 1 84.81 102 GLY A N 1
ATOM 758 C CA . GLY A 1 102 ? -23.188 -12.164 -5.832 1 84.81 102 GLY A CA 1
ATOM 759 C C . GLY A 1 102 ? -23.594 -13.383 -5.02 1 84.81 102 GLY A C 1
ATOM 760 O O . GLY A 1 102 ? -24.734 -13.477 -4.566 1 84.81 102 GLY A O 1
ATOM 761 N N . LEU A 1 103 ? -22.75 -14.281 -4.875 1 90.25 103 LEU A N 1
ATOM 762 C CA . LEU A 1 103 ? -23.078 -15.477 -4.098 1 90.25 103 LEU A CA 1
ATOM 763 C C . LEU A 1 103 ? -22.781 -15.25 -2.615 1 90.25 103 LEU A C 1
ATOM 765 O O . LEU A 1 103 ? -21.891 -14.469 -2.262 1 90.25 103 LEU A O 1
ATOM 769 N N . THR A 1 104 ? -23.531 -15.883 -1.772 1 90.19 104 THR A N 1
ATOM 770 C CA . THR A 1 104 ? -23.234 -15.969 -0.349 1 90.19 104 THR A CA 1
ATOM 771 C C . THR A 1 104 ? -22.297 -17.141 -0.065 1 90.19 104 THR A C 1
ATOM 773 O O . THR A 1 104 ? -22.609 -18.281 -0.423 1 90.19 104 THR A O 1
ATOM 776 N N . VAL A 1 105 ? -21.219 -16.828 0.567 1 91.69 105 VAL A N 1
ATOM 777 C CA . VAL A 1 105 ? -20.25 -17.891 0.888 1 91.69 105 VAL A CA 1
ATOM 778 C C . VAL A 1 105 ? -20.266 -18.141 2.393 1 91.69 105 VAL A C 1
ATOM 780 O O . VAL A 1 105 ? -19.953 -17.25 3.184 1 91.69 105 VAL A O 1
ATOM 783 N N . LEU A 1 106 ? -20.609 -19.297 2.809 1 90.81 106 LEU A N 1
ATOM 784 C CA . LEU A 1 106 ? -20.641 -19.656 4.223 1 90.81 106 LEU A CA 1
ATOM 785 C C . LEU A 1 106 ? -19.234 -19.891 4.75 1 90.81 106 LEU A C 1
ATOM 787 O O . LEU A 1 106 ? -18.969 -19.688 5.934 1 90.81 106 LEU A O 1
ATOM 791 N N . GLY A 1 107 ? -18.359 -20.375 3.855 1 90.31 107 GLY A N 1
ATOM 792 C CA . GLY A 1 107 ? -16.984 -20.656 4.215 1 90.31 107 GLY A CA 1
ATOM 793 C C . GLY A 1 107 ? -16.328 -21.656 3.293 1 90.31 107 GLY A C 1
ATOM 794 O O . GLY A 1 107 ? -16.812 -21.922 2.193 1 90.31 107 GLY A O 1
ATOM 795 N N . TYR A 1 108 ? -15.164 -22.094 3.707 1 90.44 108 TYR A N 1
ATOM 796 C CA . TYR A 1 108 ? -14.445 -23.094 2.939 1 90.44 108 TYR A CA 1
ATOM 797 C C . TYR A 1 108 ? -13.891 -24.188 3.852 1 90.44 108 TYR A C 1
ATOM 799 O O . TYR A 1 108 ? -13.695 -23.953 5.051 1 90.44 108 TYR A O 1
ATOM 807 N N . LEU A 1 109 ? -13.781 -25.328 3.299 1 91.19 109 LEU A N 1
ATOM 808 C CA . LEU A 1 109 ? -13.258 -26.5 3.984 1 91.19 109 LEU A CA 1
ATOM 809 C C . LEU A 1 109 ? -12.023 -27.047 3.271 1 91.19 109 LEU A C 1
ATOM 811 O O . LEU A 1 109 ? -12.008 -27.156 2.043 1 91.19 109 LEU A O 1
ATOM 815 N N . GLN A 1 110 ? -11.031 -27.297 4.035 1 89.44 110 GLN A N 1
ATOM 816 C CA . GLN A 1 110 ? -9.852 -27.953 3.486 1 89.44 110 GLN A CA 1
ATOM 817 C C . GLN A 1 110 ? -9.992 -29.469 3.527 1 89.44 110 GLN A C 1
ATOM 819 O O . GLN A 1 110 ? -10.461 -30.016 4.523 1 89.44 110 GLN A O 1
ATOM 824 N N . LYS A 1 111 ? -9.688 -30.109 2.418 1 89.69 111 LYS A N 1
ATOM 825 C CA . LYS A 1 111 ? -9.742 -31.578 2.357 1 89.69 111 LYS A CA 1
ATOM 826 C C . LYS A 1 111 ? -8.594 -32.188 3.146 1 89.69 111 LYS A C 1
ATOM 828 O O . LYS A 1 111 ? -7.465 -31.719 3.105 1 89.69 111 LYS A O 1
ATOM 833 N N . PRO A 1 112 ? -8.82 -33.219 3.883 1 86.06 112 PRO A N 1
ATOM 834 C CA . PRO A 1 112 ? -10.125 -33.875 4.059 1 86.06 112 PRO A CA 1
ATOM 835 C C . PRO A 1 112 ? -11.055 -33.062 4.961 1 86.06 112 PRO A C 1
ATOM 837 O O . PRO A 1 112 ? -10.617 -32.5 5.961 1 86.06 112 PRO A O 1
ATOM 840 N N . ALA A 1 113 ? -12.305 -33.094 4.625 1 88.44 113 ALA A N 1
ATOM 841 C CA . ALA A 1 113 ? -13.281 -32.25 5.336 1 88.44 113 ALA A CA 1
ATOM 842 C C . ALA A 1 113 ? -13.508 -32.781 6.754 1 88.44 113 ALA A C 1
ATOM 844 O O . ALA A 1 113 ? -13.562 -34 6.977 1 88.44 113 ALA A O 1
ATOM 845 N N . SER A 1 114 ? -13.539 -31.859 7.648 1 88.88 114 SER A N 1
ATOM 846 C CA . SER A 1 114 ? -13.859 -32.156 9.039 1 88.88 114 SER A CA 1
ATOM 847 C C . SER A 1 114 ? -15.359 -32.062 9.297 1 88.88 114 SER A C 1
ATOM 849 O O . SER A 1 114 ? -16 -31.109 8.867 1 88.88 114 SER A O 1
ATOM 851 N N . ALA A 1 115 ? -15.82 -33.094 10.039 1 89.62 115 ALA A N 1
ATOM 852 C CA . ALA A 1 115 ? -17.234 -33.125 10.375 1 89.62 115 ALA A CA 1
ATOM 853 C C . ALA A 1 115 ? -17.609 -31.906 11.227 1 89.62 115 ALA A C 1
ATOM 855 O O . ALA A 1 115 ? -18.656 -31.297 11.031 1 89.62 115 ALA A O 1
ATOM 856 N N . THR A 1 116 ? -16.75 -31.625 12.094 1 90.75 116 THR A N 1
ATOM 857 C CA . THR A 1 116 ? -16.984 -30.5 12.992 1 90.75 116 THR A CA 1
ATOM 858 C C . THR A 1 116 ? -17.016 -29.172 12.219 1 90.75 116 THR A C 1
ATOM 860 O O . THR A 1 116 ? -17.875 -28.328 12.461 1 90.75 116 THR A O 1
ATOM 863 N N . ALA A 1 117 ? -16.094 -29.078 11.305 1 91.12 117 ALA A N 1
ATOM 864 C CA . ALA A 1 117 ? -16.031 -27.859 10.508 1 91.12 117 ALA A CA 1
ATOM 865 C C . ALA A 1 117 ? -17.281 -27.703 9.641 1 91.12 117 ALA A C 1
ATOM 867 O O . ALA A 1 117 ? -17.828 -26.609 9.523 1 91.12 117 ALA A O 1
ATOM 868 N N . LEU A 1 118 ? -17.734 -28.781 9.062 1 93.62 118 LEU A N 1
ATOM 869 C CA . LEU A 1 118 ? -18.938 -28.75 8.242 1 93.62 118 LEU A CA 1
ATOM 870 C C . LEU A 1 118 ? -20.156 -28.391 9.078 1 93.62 118 LEU A C 1
ATOM 872 O O . LEU A 1 118 ? -21 -27.594 8.656 1 93.62 118 LEU A O 1
ATOM 876 N N . CYS A 1 119 ? -20.203 -28.922 10.266 1 92.81 119 CYS A N 1
ATOM 877 C CA . CYS A 1 119 ? -21.312 -28.656 11.18 1 92.81 119 CYS A CA 1
ATOM 878 C C . CYS A 1 119 ? -21.406 -27.172 11.508 1 92.81 119 CYS A C 1
ATOM 880 O O . CYS A 1 119 ? -22.484 -26.594 11.484 1 92.81 119 CYS A O 1
ATOM 882 N N . GLU A 1 120 ? -20.266 -26.656 11.773 1 90.69 120 GLU A N 1
ATOM 883 C CA . GLU A 1 120 ? -20.219 -25.234 12.117 1 90.69 120 GLU A CA 1
ATOM 884 C C . GLU A 1 120 ? -20.719 -24.375 10.961 1 90.69 120 GLU A C 1
ATOM 886 O O . GLU A 1 120 ? -21.453 -23.391 11.18 1 90.69 120 GLU A O 1
ATOM 891 N N . LEU A 1 121 ? -20.375 -24.719 9.758 1 92 121 LEU A N 1
ATOM 892 C CA . LEU A 1 121 ? -20.781 -23.938 8.586 1 92 121 LEU A CA 1
ATOM 893 C C . LEU A 1 121 ? -22.281 -24.109 8.328 1 92 121 LEU A C 1
ATOM 895 O O . LEU A 1 121 ? -22.953 -23.141 7.961 1 92 121 LEU A O 1
ATOM 899 N N . LEU A 1 122 ? -22.859 -25.25 8.562 1 91.88 122 LEU A N 1
ATOM 900 C CA . LEU A 1 122 ? -24.281 -25.516 8.367 1 91.88 122 LEU A CA 1
ATOM 901 C C . LEU A 1 122 ? -25.125 -24.734 9.375 1 91.88 122 LEU A C 1
ATOM 903 O O . LEU A 1 122 ? -26.188 -24.203 9.023 1 91.88 122 LEU A O 1
ATOM 907 N N . LYS A 1 123 ? -24.578 -24.609 10.547 1 87.56 123 LYS A N 1
ATOM 908 C CA . LYS A 1 123 ? -25.266 -23.875 11.602 1 87.56 123 LYS A CA 1
ATOM 909 C C . LYS A 1 123 ? -25.297 -22.391 11.297 1 87.56 123 LYS A C 1
ATOM 911 O O . LYS A 1 123 ? -26.234 -21.688 11.719 1 87.56 123 LYS A O 1
ATOM 916 N N . ALA A 1 124 ? -24.25 -22.047 10.695 1 82.62 124 ALA A N 1
ATOM 917 C CA . ALA A 1 124 ? -24.156 -20.625 10.352 1 82.62 124 ALA A CA 1
ATOM 918 C C . ALA A 1 124 ? -25.203 -20.25 9.312 1 82.62 124 ALA A C 1
ATOM 920 O O . ALA A 1 124 ? -25.516 -19.078 9.141 1 82.62 124 ALA A O 1
ATOM 921 N N . TYR A 1 125 ? -25.625 -21.344 8.547 1 84.12 125 TYR A N 1
ATOM 922 C CA . TYR A 1 125 ? -26.672 -21.094 7.566 1 84.12 125 TYR A CA 1
ATOM 923 C C . TYR A 1 125 ? -28 -20.797 8.25 1 84.12 125 TYR A C 1
ATOM 925 O O . TYR A 1 125 ? -28.5 -21.594 9.047 1 84.12 125 TYR A O 1
ATOM 933 N N . GLY A 1 126 ? -28.344 -19.469 8.773 1 66.75 126 GLY A N 1
ATOM 934 C CA . GLY A 1 126 ? -29.609 -19.047 9.367 1 66.75 126 GLY A CA 1
ATOM 935 C C . GLY A 1 126 ? -30.391 -18.078 8.508 1 66.75 126 GLY A C 1
ATOM 936 O O . GLY A 1 126 ? -29.812 -17.422 7.633 1 66.75 126 GLY A O 1
ATOM 937 N N . PRO A 1 127 ? -31.781 -18.391 8.383 1 51.59 127 PRO A N 1
ATOM 938 C CA . PRO A 1 127 ? -32.625 -17.5 7.59 1 51.59 127 PRO A CA 1
ATOM 939 C C . PRO A 1 127 ? -32.25 -16.031 7.738 1 51.59 127 PRO A C 1
ATOM 941 O O . PRO A 1 127 ? -32.5 -15.234 6.836 1 51.59 127 PRO A O 1
ATOM 944 N N . SER A 1 128 ? -31.734 -15.57 8.773 1 46.09 128 SER A N 1
ATOM 945 C CA . SER A 1 128 ? -31.641 -14.133 9.016 1 46.09 128 SER A CA 1
ATOM 946 C C . SER A 1 128 ? -30.469 -13.516 8.258 1 46.09 128 SER A C 1
ATOM 948 O O . SER A 1 128 ? -30.516 -12.344 7.883 1 46.09 128 SER A O 1
ATOM 950 N N . ARG A 1 129 ? -29.438 -14.242 8.156 1 42.88 129 ARG A N 1
ATOM 951 C CA . ARG A 1 129 ? -28.234 -13.57 7.672 1 42.88 129 ARG A CA 1
ATOM 952 C C . ARG A 1 129 ? -28.266 -13.414 6.156 1 42.88 129 ARG A C 1
ATOM 954 O O . ARG A 1 129 ? -27.531 -12.594 5.594 1 42.88 129 ARG A O 1
ATOM 961 N N . ALA A 1 130 ? -28.766 -14.422 5.453 1 40.66 130 ALA A N 1
ATOM 962 C CA . ALA A 1 130 ? -28.766 -14.398 3.992 1 40.66 130 ALA A CA 1
ATOM 963 C C . ALA A 1 130 ? -29.391 -13.109 3.467 1 40.66 130 ALA A C 1
ATOM 965 O O . ALA A 1 130 ? -29.078 -12.656 2.367 1 40.66 130 ALA A O 1
ATOM 966 N N . GLU A 1 131 ? -30.453 -12.789 4.07 1 40.53 131 GLU A N 1
ATOM 967 C CA . GLU A 1 131 ? -31.156 -11.602 3.592 1 40.53 131 GLU A CA 1
ATOM 968 C C . GLU A 1 131 ? -30.281 -10.359 3.701 1 40.53 131 GLU A C 1
ATOM 970 O O . GLU A 1 131 ? -30.578 -9.336 3.088 1 40.53 131 GLU A O 1
ATOM 975 N N . LEU A 1 132 ? -29.406 -10.414 4.684 1 35.75 132 LEU A N 1
ATOM 976 C CA . LEU A 1 132 ? -28.75 -9.141 4.961 1 35.75 132 LEU A CA 1
ATOM 977 C C . LEU A 1 132 ? -27.703 -8.836 3.9 1 35.75 132 LEU A C 1
ATOM 979 O O . LEU A 1 132 ? -27.328 -7.672 3.709 1 35.75 132 LEU A O 1
ATOM 983 N N . ALA A 1 133 ? -26.969 -9.922 3.553 1 38.91 133 ALA A N 1
ATOM 984 C CA . ALA A 1 133 ? -25.734 -9.539 2.879 1 38.91 133 ALA A CA 1
ATOM 985 C C . ALA A 1 133 ? -25.984 -9.219 1.409 1 38.91 133 ALA A C 1
ATOM 987 O O . ALA A 1 133 ? -25.047 -9.141 0.615 1 38.91 133 ALA A O 1
ATOM 988 N N . SER A 1 134 ? -27.047 -9.758 0.869 1 35 134 SER A N 1
ATOM 989 C CA . SER A 1 134 ? -26.984 -9.43 -0.551 1 35 134 SER A CA 1
ATOM 990 C C . SER A 1 134 ? -26.469 -8.008 -0.766 1 35 134 SER A C 1
ATOM 992 O O . SER A 1 134 ? -27.031 -7.055 -0.224 1 35 134 SER A O 1
ATOM 994 N N . PRO A 1 135 ? -25.266 -7.957 -0.881 1 37.09 135 PRO A N 1
ATOM 995 C CA . PRO A 1 135 ? -25.062 -6.586 -1.351 1 37.09 135 PRO A CA 1
ATOM 996 C C . PRO A 1 135 ? -26.156 -6.117 -2.309 1 37.09 135 PRO A C 1
ATOM 998 O O . PRO A 1 135 ? -26.438 -6.789 -3.303 1 37.09 135 PRO A O 1
ATOM 1001 N N . THR A 1 136 ? -27.328 -5.895 -1.907 1 34 136 THR A N 1
ATOM 1002 C CA . THR A 1 136 ? -28.156 -5.195 -2.889 1 34 136 THR A CA 1
ATOM 1003 C C . THR A 1 136 ? -27.281 -4.539 -3.957 1 34 136 THR A C 1
ATOM 1005 O O . THR A 1 136 ? -26.281 -3.881 -3.639 1 34 136 THR A O 1
ATOM 1008 N N . PRO A 1 137 ? -27.109 -5.277 -5.09 1 36.16 137 PRO A N 1
ATOM 1009 C CA . PRO A 1 137 ? -26.5 -4.379 -6.07 1 36.16 137 PRO A CA 1
ATOM 1010 C C . PRO A 1 137 ? -26.703 -2.904 -5.73 1 36.16 137 PRO A C 1
ATOM 1012 O O . PRO A 1 137 ? -27.797 -2.516 -5.309 1 36.16 137 PRO A O 1
ATOM 1015 N N . VAL A 1 138 ? -25.844 -2.303 -5.082 1 36.84 138 VAL A N 1
ATOM 1016 C CA . VAL A 1 138 ? -26.062 -0.859 -5.109 1 36.84 138 VAL A CA 1
ATOM 1017 C C . VAL A 1 138 ? -26.953 -0.485 -6.293 1 36.84 138 VAL A C 1
ATOM 1019 O O . VAL A 1 138 ? -26.516 -0.555 -7.445 1 36.84 138 VAL A O 1
ATOM 1022 N N . LYS A 1 139 ? -28.094 -1.13 -6.438 1 37.62 139 LYS A N 1
ATOM 1023 C CA . LYS A 1 139 ? -29.016 -0.518 -7.391 1 37.62 139 LYS A CA 1
ATOM 1024 C C . LYS A 1 139 ? -28.609 0.922 -7.695 1 37.62 139 LYS A C 1
ATOM 1026 O O . LYS A 1 139 ? -27.781 1.506 -6.988 1 37.62 139 LYS A O 1
ATOM 1031 N N . ASN A 1 140 ? -29.578 1.668 -8.383 1 36.59 140 ASN A N 1
ATOM 1032 C CA . ASN A 1 140 ? -29.641 2.98 -9.016 1 36.59 140 ASN A CA 1
ATOM 1033 C C . ASN A 1 140 ? -29.297 4.094 -8.031 1 36.59 140 ASN A C 1
ATOM 1035 O O . ASN A 1 140 ? -30.172 4.656 -7.383 1 36.59 140 ASN A O 1
ATOM 1039 N N . ALA A 1 141 ? -28.531 3.871 -7.109 1 47.69 141 ALA A N 1
ATOM 1040 C CA . ALA A 1 141 ? -28.25 5.211 -6.598 1 47.69 141 ALA A CA 1
ATOM 1041 C C . ALA A 1 141 ? -28.281 6.242 -7.723 1 47.69 141 ALA A C 1
ATOM 1043 O O . ALA A 1 141 ? -27.719 6.012 -8.797 1 47.69 141 ALA A O 1
ATOM 1044 N N . PRO A 1 142 ? -29.25 6.98 -7.766 1 61.28 142 PRO A N 1
ATOM 1045 C CA . PRO A 1 142 ? -29.281 7.934 -8.875 1 61.28 142 PRO A CA 1
ATOM 1046 C C . PRO A 1 142 ? -27.891 8.406 -9.281 1 61.28 142 PRO A C 1
ATOM 1048 O O . PRO A 1 142 ? -27.062 8.703 -8.422 1 61.28 142 PRO A O 1
ATOM 1051 N N . GLY A 1 143 ? -27.359 7.828 -10.375 1 70.69 143 GLY A N 1
ATOM 1052 C CA . GLY A 1 143 ? -26.078 8.188 -10.969 1 70.69 143 GLY A CA 1
ATOM 1053 C C . GLY A 1 143 ? -25.734 9.656 -10.805 1 70.69 143 GLY A C 1
ATOM 1054 O O . GLY A 1 143 ? -26.562 10.445 -10.328 1 70.69 143 GLY A O 1
ATOM 1055 N N . ALA A 1 144 ? -24.547 9.977 -10.992 1 83.12 144 ALA A N 1
ATOM 1056 C CA . ALA A 1 144 ? -24.047 11.359 -11 1 83.12 144 ALA A CA 1
ATOM 1057 C C . ALA A 1 144 ? -24.906 12.242 -11.891 1 83.12 144 ALA A C 1
ATOM 1059 O O . ALA A 1 144 ? -25.328 11.82 -12.977 1 83.12 144 ALA A O 1
ATOM 1060 N N . LEU A 1 145 ? -25.359 13.297 -11.297 1 89.31 145 LEU A N 1
ATOM 1061 C CA . LEU A 1 145 ? -26.125 14.281 -12.07 1 89.31 145 LEU A CA 1
ATOM 1062 C C . LEU A 1 145 ? -25.219 15.016 -13.047 1 89.31 145 LEU A C 1
ATOM 1064 O O . LEU A 1 145 ? -24.062 15.305 -12.734 1 89.31 145 LEU A O 1
ATOM 1068 N N . SER A 1 146 ? -25.703 15.32 -14.211 1 89.06 146 SER A N 1
ATOM 1069 C CA . SER A 1 146 ? -24.953 16.031 -15.227 1 89.06 146 SER A CA 1
ATOM 1070 C C . SER A 1 146 ? -24.844 17.516 -14.891 1 89.06 146 SER A C 1
ATOM 1072 O O . SER A 1 146 ? -25.531 18.016 -14.008 1 89.06 146 SER A O 1
ATOM 1074 N N . ALA A 1 147 ? -23.984 18.188 -15.641 1 90.25 147 ALA A N 1
ATOM 1075 C CA . ALA A 1 147 ? -23.797 19.625 -15.469 1 90.25 147 ALA A CA 1
ATOM 1076 C C . ALA A 1 147 ? -25.094 20.391 -15.727 1 90.25 147 ALA A C 1
ATOM 1078 O O . ALA A 1 147 ? -25.422 21.344 -15.008 1 90.25 147 ALA A O 1
ATOM 1079 N N . ARG A 1 148 ? -25.797 19.891 -16.781 1 88.44 148 ARG A N 1
ATOM 1080 C CA . ARG A 1 148 ? -27.047 20.531 -17.141 1 88.44 148 ARG A CA 1
ATOM 1081 C C . ARG A 1 148 ? -28.062 20.438 -15.992 1 88.44 148 ARG A C 1
ATOM 1083 O O . ARG A 1 148 ? -28.75 21.406 -15.68 1 88.44 148 ARG A O 1
ATOM 1090 N N . GLU A 1 149 ? -28.094 19.344 -15.344 1 89.06 149 GLU A N 1
ATOM 1091 C CA . GLU A 1 149 ? -29.016 19.109 -14.242 1 89.06 149 GLU A CA 1
ATOM 1092 C C . GLU A 1 149 ? -28.625 19.922 -13.016 1 89.06 149 GLU A C 1
ATOM 1094 O O . GLU A 1 149 ? -29.484 20.438 -12.297 1 89.06 149 GLU A O 1
ATOM 1099 N N . LEU A 1 150 ? -27.359 20.094 -12.875 1 90.31 150 LEU A N 1
ATOM 1100 C CA . LEU A 1 150 ? -26.875 20.688 -11.641 1 90.31 150 LEU A CA 1
ATOM 1101 C C . LEU A 1 150 ? -26.828 22.219 -11.75 1 90.31 150 LEU A C 1
ATOM 1103 O O . LEU A 1 150 ? -27.047 22.922 -10.758 1 90.31 150 LEU A O 1
ATOM 1107 N N . PHE A 1 151 ? -26.531 22.625 -12.953 1 86.06 151 PHE A N 1
ATOM 1108 C CA . PHE A 1 151 ? -26.297 24.047 -13.086 1 86.06 151 PHE A CA 1
ATOM 1109 C C . PHE A 1 151 ? -27.422 24.719 -13.852 1 86.06 151 PHE A C 1
ATOM 1111 O O . PHE A 1 151 ? -27.453 25.938 -14.008 1 86.06 151 PHE A O 1
ATOM 1118 N N . ALA A 1 152 ? -28.312 23.828 -14.656 1 70.56 152 ALA A N 1
ATOM 1119 C CA . ALA A 1 152 ? -29.391 24.406 -15.445 1 70.56 152 ALA A CA 1
ATOM 1120 C C . ALA A 1 152 ? -30.266 25.328 -14.602 1 70.56 152 ALA A C 1
ATOM 1122 O O . ALA A 1 152 ? -30.797 24.906 -13.562 1 70.56 152 ALA A O 1
ATOM 1123 N N . VAL A 1 153 ? -29.906 26.359 -14.367 1 53.84 153 VAL A N 1
ATOM 1124 C CA . VAL A 1 153 ? -30.734 27.375 -13.742 1 53.84 153 VAL A CA 1
ATOM 1125 C C . VAL A 1 153 ? -32.125 27.406 -14.398 1 53.84 153 VAL A C 1
ATOM 1127 O O . VAL A 1 153 ? -32.219 27.297 -15.617 1 53.84 153 VAL A O 1
ATOM 1130 N N . THR A 1 154 ? -33.094 27.141 -13.742 1 48.34 154 THR A N 1
ATOM 1131 C CA . THR A 1 154 ? -34.438 27.562 -14.117 1 48.34 154 THR A CA 1
ATOM 1132 C C . THR A 1 154 ? -34.438 28.969 -14.711 1 48.34 154 THR A C 1
ATOM 1134 O O . THR A 1 154 ? -33.844 29.891 -14.117 1 48.34 154 THR A O 1
ATOM 1137 N N . GLY A 1 155 ? -34.312 29.203 -16 1 42.25 155 GLY A N 1
ATOM 1138 C CA . GLY A 1 155 ? -34.656 30.438 -16.688 1 42.25 155 GLY A CA 1
ATOM 1139 C C . GLY A 1 155 ? -35.75 31.234 -16 1 42.25 155 GLY A C 1
ATOM 1140 O O . GLY A 1 155 ? -36.781 31.562 -16.625 1 42.25 155 GLY A O 1
ATOM 1141 N N . GLY A 1 156 ? -36.281 31.047 -14.844 1 39.94 156 GLY A N 1
ATOM 1142 C CA . GLY A 1 156 ? -37.188 32.156 -14.633 1 39.94 156 GLY A CA 1
ATOM 1143 C C . GLY A 1 156 ? -36.562 33.5 -14.859 1 39.94 156 GLY A C 1
ATOM 1144 O O . GLY A 1 156 ? -35.344 33.594 -15.039 1 39.94 156 GLY A O 1
ATOM 1145 N N . GLY A 1 157 ? -37.375 34.781 -15.055 1 38.78 157 GLY A N 1
ATOM 1146 C CA . GLY A 1 157 ? -37.062 36.156 -15.352 1 38.78 157 GLY A CA 1
ATOM 1147 C C . GLY A 1 157 ? -35.781 36.656 -14.688 1 38.78 157 GLY A C 1
ATOM 1148 O O . GLY A 1 157 ? -35.25 35.969 -13.805 1 38.78 157 GLY A O 1
ATOM 1149 N N . PRO A 1 158 ? -35.125 37.688 -15.398 1 39.84 158 PRO A N 1
ATOM 1150 C CA . PRO A 1 158 ? -34 38.5 -14.922 1 39.84 158 PRO A CA 1
ATOM 1151 C C . PRO A 1 158 ? -34.031 38.719 -13.406 1 39.84 158 PRO A C 1
ATOM 1153 O O . PRO A 1 158 ? -33.062 39.188 -12.828 1 39.84 158 PRO A O 1
ATOM 1156 N N . GLN A 1 159 ? -35.219 38.969 -12.906 1 36.91 159 GLN A N 1
ATOM 1157 C CA . GLN A 1 159 ? -35.469 39.625 -11.625 1 36.91 159 GLN A CA 1
ATOM 1158 C C . GLN A 1 159 ? -34.938 38.781 -10.461 1 36.91 159 GLN A C 1
ATOM 1160 O O . GLN A 1 159 ? -34.562 39.312 -9.43 1 36.91 159 GLN A O 1
ATOM 1165 N N . ASP A 1 160 ? -35.281 37.531 -10.328 1 37.47 160 ASP A N 1
ATOM 1166 C CA . ASP A 1 160 ? -35 36.906 -9.031 1 37.47 160 ASP A CA 1
ATOM 1167 C C . ASP A 1 160 ? -33.562 36.406 -8.992 1 37.47 160 ASP A C 1
ATOM 1169 O O . ASP A 1 160 ? -33.281 35.312 -8.477 1 37.47 160 ASP A O 1
ATOM 1173 N N . ALA A 1 161 ? -32.656 36.594 -9.859 1 39.09 161 ALA A N 1
ATOM 1174 C CA . ALA A 1 161 ? -31.219 36.469 -9.984 1 39.09 161 ALA A CA 1
ATOM 1175 C C . ALA A 1 161 ? -30.5 37.062 -8.781 1 39.09 161 ALA A C 1
ATOM 1177 O O . ALA A 1 161 ? -29.328 36.812 -8.562 1 39.09 161 ALA A O 1
ATOM 1178 N N . ALA A 1 162 ? -30.938 38.125 -8.289 1 41.47 162 ALA A N 1
ATOM 1179 C CA . ALA A 1 162 ? -30.312 38.844 -7.211 1 41.47 162 ALA A CA 1
ATOM 1180 C C . ALA A 1 162 ? -30.125 37.969 -5.973 1 41.47 162 ALA A C 1
ATOM 1182 O O . ALA A 1 162 ? -29.219 38.219 -5.168 1 41.47 162 ALA A O 1
ATOM 1183 N N . GLY A 1 163 ? -31.141 37.062 -5.613 1 43.34 163 GLY A N 1
ATOM 1184 C CA . GLY A 1 163 ? -31.062 36.312 -4.367 1 43.34 163 GLY A CA 1
ATOM 1185 C C . GLY A 1 163 ? -30.484 34.938 -4.539 1 43.34 163 GLY A C 1
ATOM 1186 O O . GLY A 1 163 ? -30.516 34.125 -3.607 1 43.34 163 GLY A O 1
ATOM 1187 N N . ALA A 1 164 ? -30.422 34.5 -5.758 1 47.06 164 ALA A N 1
ATOM 1188 C CA . ALA A 1 164 ? -29.984 33.094 -5.938 1 47.06 164 ALA A CA 1
ATOM 1189 C C . ALA A 1 164 ? -28.562 32.906 -5.445 1 47.06 164 ALA A C 1
ATOM 1191 O O . ALA A 1 164 ? -27.641 33.625 -5.863 1 47.06 164 ALA A O 1
ATOM 1192 N N . ARG A 1 165 ? -28.422 32.188 -4.398 1 61 165 ARG A N 1
ATOM 1193 C CA . ARG A 1 165 ? -27.125 31.812 -3.855 1 61 165 ARG A CA 1
ATOM 1194 C C . ARG A 1 165 ? -26.219 31.266 -4.949 1 61 165 ARG A C 1
ATOM 1196 O O . ARG A 1 165 ? -26.656 30.5 -5.816 1 61 165 ARG A O 1
ATOM 1203 N N . SER A 1 166 ? -25.078 31.938 -5.121 1 78.75 166 SER A N 1
ATOM 1204 C CA . SER A 1 166 ? -24.062 31.406 -6.02 1 78.75 166 SER A CA 1
ATOM 1205 C C . SER A 1 166 ? -23.844 29.922 -5.793 1 78.75 166 SER A C 1
ATOM 1207 O O . SER A 1 166 ? -24.188 29.391 -4.734 1 78.75 166 SER A O 1
ATOM 1209 N N . VAL A 1 167 ? -23.672 29.156 -6.801 1 85.56 167 VAL A N 1
ATOM 1210 C CA . VAL A 1 167 ? -23.391 27.734 -6.723 1 85.56 167 VAL A CA 1
ATOM 1211 C C . VAL A 1 167 ? -22.5 27.438 -5.523 1 85.56 167 VAL A C 1
ATOM 1213 O O . VAL A 1 167 ? -22.734 26.484 -4.777 1 85.56 167 VAL A O 1
ATOM 1216 N N . ALA A 1 168 ? -21.625 28.375 -5.242 1 86.31 168 ALA A N 1
ATOM 1217 C CA . ALA A 1 168 ? -20.688 28.172 -4.152 1 86.31 168 ALA A CA 1
ATOM 1218 C C . ALA A 1 168 ? -21.375 28.234 -2.797 1 86.31 168 ALA A C 1
ATOM 1220 O O . ALA A 1 168 ? -21 27.5 -1.869 1 86.31 168 ALA A O 1
ATOM 1221 N N . GLU A 1 169 ? -22.375 29.031 -2.734 1 90.81 169 GLU A N 1
ATOM 1222 C CA . GLU A 1 169 ? -23.094 29.172 -1.476 1 90.81 169 GLU A CA 1
ATOM 1223 C C . GLU A 1 169 ? -23.953 27.938 -1.184 1 90.81 169 GLU A C 1
ATOM 1225 O O . GLU A 1 169 ? -24.375 27.719 -0.044 1 90.81 169 GLU A O 1
ATOM 1230 N N . GLN A 1 170 ? -24.172 27.188 -2.174 1 93.75 170 GLN A N 1
ATOM 1231 C CA . GLN A 1 170 ? -25 26 -2.023 1 93.75 170 GLN A CA 1
ATOM 1232 C C . GLN A 1 170 ? -24.172 24.828 -1.507 1 93.75 170 GLN A C 1
ATOM 1234 O O . GLN A 1 170 ? -24.734 23.812 -1.062 1 93.75 170 GLN A O 1
ATOM 1239 N N . TRP A 1 171 ? -22.891 24.953 -1.627 1 96.62 171 TRP A N 1
ATOM 1240 C CA . TRP A 1 171 ? -22.016 23.906 -1.087 1 96.62 171 TRP A CA 1
ATOM 1241 C C . TRP A 1 171 ? -21.844 24.062 0.421 1 96.62 171 TRP A C 1
ATOM 1243 O O . TRP A 1 171 ? -21.391 25.109 0.895 1 96.62 171 TRP A O 1
ATOM 1253 N N . ILE A 1 172 ? -22.219 23.047 1.125 1 97.62 172 ILE A N 1
ATOM 1254 C CA . ILE A 1 172 ? -22.156 23.125 2.58 1 97.62 172 ILE A CA 1
ATOM 1255 C C . ILE A 1 172 ? -21.344 21.953 3.127 1 97.62 172 ILE A C 1
ATOM 1257 O O . ILE A 1 172 ? -21.328 20.875 2.521 1 97.62 172 ILE A O 1
ATOM 1261 N N . ALA A 1 173 ? -20.688 22.203 4.258 1 98.31 173 ALA A N 1
ATOM 1262 C CA . ALA A 1 173 ? -19.906 21.156 4.898 1 98.31 173 ALA A CA 1
ATOM 1263 C C . ALA A 1 173 ? -20.734 20.406 5.941 1 98.31 173 ALA A C 1
ATOM 1265 O O . ALA A 1 173 ? -21.406 21.016 6.758 1 98.31 173 ALA A O 1
ATOM 1266 N N . TYR A 1 174 ? -20.766 19.141 5.848 1 98.44 174 TYR A N 1
ATOM 1267 C CA . TYR A 1 174 ? -21.203 18.234 6.918 1 98.44 174 TYR A CA 1
ATOM 1268 C C . TYR A 1 174 ? -20 17.656 7.656 1 98.44 174 TYR A C 1
ATOM 1270 O O . TYR A 1 174 ? -18.875 17.641 7.121 1 98.44 174 TYR A O 1
ATOM 1278 N N . PHE A 1 175 ? -20.25 17.281 8.883 1 98.69 175 PHE A N 1
ATOM 1279 C CA . PHE A 1 175 ? -19.125 16.891 9.734 1 98.69 175 PHE A CA 1
ATOM 1280 C C . PHE A 1 175 ? -19.359 15.516 10.336 1 98.69 175 PHE A C 1
ATOM 1282 O O . PHE A 1 175 ? -20.406 15.258 10.938 1 98.69 175 PHE A O 1
ATOM 1289 N N . GLN A 1 176 ? -18.391 14.688 10.125 1 98.25 176 GLN A N 1
ATOM 1290 C CA . GLN A 1 176 ? -18.453 13.367 10.75 1 98.25 176 GLN A CA 1
ATOM 1291 C C . GLN A 1 176 ? -17.469 13.258 11.906 1 98.25 176 GLN A C 1
ATOM 1293 O O . GLN A 1 176 ? -16.266 13.461 11.727 1 98.25 176 GLN A O 1
ATOM 1298 N N . PRO A 1 177 ? -17.953 12.938 13.094 1 98.06 177 PRO A N 1
ATOM 1299 C CA . PRO A 1 177 ? -17.078 12.883 14.266 1 98.06 177 PRO A CA 1
ATOM 1300 C C . PRO A 1 177 ? -16.109 11.695 14.234 1 98.06 177 PRO A C 1
ATOM 1302 O O . PRO A 1 177 ? -16.484 10.617 13.766 1 98.06 177 PRO A O 1
ATOM 1305 N N . LYS A 1 178 ? -14.938 11.883 14.641 1 97.94 178 LYS A N 1
ATOM 1306 C CA . LYS A 1 178 ? -13.961 10.867 15 1 97.94 178 LYS A CA 1
ATOM 1307 C C . LYS A 1 178 ? -13.859 10.711 16.516 1 97.94 178 LYS A C 1
ATOM 1309 O O . LYS A 1 178 ? -13.703 11.695 17.234 1 97.94 178 LYS A O 1
ATOM 1314 N N . VAL A 1 179 ? -13.914 9.469 17 1 96.75 179 VAL A N 1
ATOM 1315 C CA . VAL A 1 179 ? -13.914 9.281 18.438 1 96.75 179 VAL A CA 1
ATOM 1316 C C . VAL A 1 179 ? -12.852 8.25 18.828 1 96.75 179 VAL A C 1
ATOM 1318 O O . VAL A 1 179 ? -12.445 7.426 18 1 96.75 179 VAL A O 1
ATOM 1321 N N . SER A 1 180 ? -12.375 8.344 20.047 1 96 180 SER A N 1
ATOM 1322 C CA . SER A 1 180 ? -11.523 7.293 20.609 1 96 180 SER A CA 1
ATOM 1323 C C . SER A 1 180 ? -12.328 6.027 20.891 1 96 180 SER A C 1
ATOM 1325 O O . SER A 1 180 ? -13.562 6.035 20.797 1 96 180 SER A O 1
ATOM 1327 N N . LEU A 1 181 ? -11.617 4.973 21.234 1 92 181 LEU A N 1
ATOM 1328 C CA . LEU A 1 181 ? -12.305 3.732 21.578 1 92 181 LEU A CA 1
ATOM 1329 C C . LEU A 1 181 ? -13.117 3.898 22.859 1 92 181 LEU A C 1
ATOM 1331 O O . LEU A 1 181 ? -14.055 3.141 23.109 1 92 181 LEU A O 1
ATOM 1335 N N . GLN A 1 182 ? -12.742 4.891 23.641 1 90.25 182 GLN A N 1
ATOM 1336 C CA . GLN A 1 182 ? -13.469 5.199 24.875 1 90.25 182 GLN A CA 1
ATOM 1337 C C . GLN A 1 182 ? -14.633 6.148 24.594 1 90.25 182 GLN A C 1
ATOM 1339 O O . GLN A 1 182 ? -15.445 6.41 25.484 1 90.25 182 GLN A O 1
ATOM 1344 N N . GLY A 1 183 ? -14.711 6.676 23.391 1 90.75 183 GLY A N 1
ATOM 1345 C CA . GLY A 1 183 ? -15.859 7.48 23 1 90.75 183 GLY A CA 1
ATOM 1346 C C . GLY A 1 183 ? -15.578 8.969 23.016 1 90.75 183 GLY A C 1
ATOM 1347 O O . GLY A 1 183 ? -16.469 9.781 22.734 1 90.75 183 GLY A O 1
ATOM 1348 N N . GLU A 1 184 ? -14.406 9.352 23.375 1 93.12 184 GLU A N 1
ATOM 1349 C CA . GLU A 1 184 ? -14.039 10.758 23.406 1 93.12 184 GLU A CA 1
ATOM 1350 C C . GLU A 1 184 ? -13.953 11.336 21.984 1 93.12 184 GLU A C 1
ATOM 1352 O O . GLU A 1 184 ? -13.406 10.695 21.094 1 93.12 184 GLU A O 1
ATOM 1357 N N . VAL A 1 185 ? -14.531 12.516 21.844 1 95.75 185 VAL A N 1
ATOM 1358 C CA . VAL A 1 185 ? -14.477 13.172 20.531 1 95.75 185 VAL A CA 1
ATOM 1359 C C . VAL A 1 185 ? -13.062 13.695 20.281 1 95.75 185 VAL A C 1
ATOM 1361 O O . VAL A 1 185 ? -12.539 14.492 21.062 1 95.75 185 VAL A O 1
ATOM 1364 N N . LEU A 1 186 ? -12.461 13.289 19.266 1 97 186 LEU A N 1
ATOM 1365 C CA . LEU A 1 186 ? -11.094 13.672 18.938 1 97 186 LEU A CA 1
ATOM 1366 C C . LEU A 1 186 ? -11.07 14.734 17.844 1 97 186 LEU A C 1
ATOM 1368 O O . LEU A 1 186 ? -10.078 15.461 17.703 1 97 186 LEU A O 1
ATOM 1372 N N . GLY A 1 187 ? -12.102 14.812 17.078 1 97.88 187 GLY A N 1
ATOM 1373 C CA . GLY A 1 187 ? -12.227 15.75 15.969 1 97.88 187 GLY A CA 1
ATOM 1374 C C . GLY A 1 187 ? -13.312 15.359 14.984 1 97.88 187 GLY A C 1
ATOM 1375 O O . GLY A 1 187 ? -14.164 14.523 15.289 1 97.88 187 GLY A O 1
ATOM 1376 N N . VAL A 1 188 ? -13.32 16.094 13.844 1 98.5 188 VAL A N 1
ATOM 1377 C CA . VAL A 1 188 ? -14.32 15.812 12.812 1 98.5 188 VAL A CA 1
ATOM 1378 C C . VAL A 1 188 ? -13.672 15.883 11.43 1 98.5 188 VAL A C 1
ATOM 1380 O O . VAL A 1 188 ? -12.625 16.516 11.258 1 98.5 188 VAL A O 1
ATOM 1383 N N . GLU A 1 189 ? -14.219 15.172 10.562 1 98.56 189 GLU A N 1
ATOM 1384 C CA . GLU A 1 189 ? -13.914 15.344 9.141 1 98.56 189 GLU A CA 1
ATOM 1385 C C . GLU A 1 189 ? -15.008 16.141 8.438 1 98.56 189 GLU A C 1
ATOM 1387 O O . GLU A 1 189 ? -16.188 15.844 8.586 1 98.56 189 GLU A O 1
ATOM 1392 N N . ALA A 1 190 ? -14.586 17.156 7.707 1 98.56 190 ALA A N 1
ATOM 1393 C CA . ALA A 1 190 ? -15.531 17.922 6.898 1 98.56 190 ALA A CA 1
ATOM 1394 C C . ALA A 1 190 ? -15.812 17.219 5.574 1 98.56 190 ALA A C 1
ATOM 1396 O O . ALA A 1 190 ? -14.891 16.859 4.84 1 98.56 190 ALA A O 1
ATOM 1397 N N . LEU A 1 191 ? -17.047 17 5.293 1 97.56 191 LEU A N 1
ATOM 1398 C CA . LEU A 1 191 ? -17.5 16.344 4.074 1 97.56 191 LEU A CA 1
ATOM 1399 C C . LEU A 1 191 ? -18.5 17.234 3.32 1 97.56 191 LEU A C 1
ATOM 1401 O O . LEU A 1 191 ? -19.484 17.672 3.889 1 97.56 191 LEU A O 1
ATOM 1405 N N . VAL A 1 192 ? -18.281 17.391 2.08 1 97.38 192 VAL A N 1
ATOM 1406 C CA . VAL A 1 192 ? -19.094 18.344 1.326 1 97.38 192 VAL A CA 1
ATOM 1407 C C . VAL A 1 192 ? -20.453 17.719 1.012 1 97.38 192 VAL A C 1
ATOM 1409 O O . VAL A 1 192 ? -20.547 16.516 0.767 1 97.38 192 VAL A O 1
ATOM 1412 N N . ARG A 1 193 ? -21.406 18.531 1.079 1 97.5 193 ARG A N 1
ATOM 1413 C CA . ARG A 1 193 ? -22.75 18.312 0.53 1 97.5 193 ARG A CA 1
ATOM 1414 C C . ARG A 1 193 ? -23.172 19.484 -0.365 1 97.5 193 ARG A C 1
ATOM 1416 O O . ARG A 1 193 ? -22.578 20.562 -0.302 1 97.5 193 ARG A O 1
ATOM 1423 N N . TRP A 1 194 ? -24.094 19.188 -1.241 1 96.06 194 TRP A N 1
ATOM 1424 C CA . TRP A 1 194 ? -24.656 20.234 -2.08 1 96.06 194 TRP A CA 1
ATOM 1425 C C . TRP A 1 194 ? -26.141 20.438 -1.772 1 96.06 194 TRP A C 1
ATOM 1427 O O . TRP A 1 194 ? -26.969 19.609 -2.143 1 96.06 194 TRP A O 1
ATOM 1437 N N . GLN A 1 195 ? -26.438 21.484 -1.032 1 95.69 195 GLN A N 1
ATOM 1438 C CA . GLN A 1 195 ? -27.828 21.875 -0.82 1 95.69 195 GLN A CA 1
ATOM 1439 C C . GLN A 1 195 ? -28.422 22.5 -2.076 1 95.69 195 GLN A C 1
ATOM 1441 O O . GLN A 1 195 ? -28.562 23.719 -2.154 1 95.69 195 GLN A O 1
ATOM 1446 N N . HIS A 1 196 ? -28.844 21.688 -2.918 1 92.56 196 HIS A N 1
ATOM 1447 C CA . HIS A 1 196 ? -29.312 22.125 -4.23 1 92.56 196 HIS A CA 1
ATOM 1448 C C . HIS A 1 196 ? -30.766 22.594 -4.168 1 92.56 196 HIS A C 1
ATOM 1450 O O . HIS A 1 196 ? -31.594 21.969 -3.506 1 92.56 196 HIS A O 1
ATOM 1456 N N . PRO A 1 197 ? -31.062 23.641 -4.855 1 89.62 197 PRO A N 1
ATOM 1457 C CA . PRO A 1 197 ? -32.406 24.188 -4.773 1 89.62 197 PRO A CA 1
ATOM 1458 C C . PRO A 1 197 ? -33.469 23.25 -5.367 1 89.62 197 PRO A C 1
ATOM 1460 O O . PRO A 1 197 ? -34.594 23.203 -4.895 1 89.62 197 PRO A O 1
ATOM 1463 N N . VAL A 1 198 ? -33.156 22.422 -6.359 1 89.06 198 VAL A N 1
ATOM 1464 C CA . VAL A 1 198 ? -34.094 21.578 -7.066 1 89.06 198 VAL A CA 1
ATOM 1465 C C . VAL A 1 198 ? -33.969 20.141 -6.57 1 89.06 198 VAL A C 1
ATOM 1467 O O . VAL A 1 198 ? -34.969 19.484 -6.309 1 89.06 198 VAL A O 1
ATOM 1470 N N . HIS A 1 199 ? -32.781 19.719 -6.32 1 91.5 199 HIS A N 1
ATOM 1471 C CA . HIS A 1 199 ? -32.531 18.297 -6.086 1 91.5 199 HIS A CA 1
ATOM 1472 C C . HIS A 1 199 ? -32.344 18.016 -4.602 1 91.5 199 HIS A C 1
ATOM 1474 O O . HIS A 1 199 ? -32.062 16.875 -4.219 1 91.5 199 HIS A O 1
ATOM 1480 N N . GLY A 1 200 ? -32.5 19.031 -3.809 1 93.5 200 GLY A N 1
ATOM 1481 C CA . GLY A 1 200 ? -32.312 18.828 -2.379 1 93.5 200 GLY A CA 1
ATOM 1482 C C . GLY A 1 200 ? -30.891 18.625 -1.965 1 93.5 200 GLY A C 1
ATOM 1483 O O . GLY A 1 200 ? -29.969 19.156 -2.594 1 93.5 200 GLY A O 1
ATOM 1484 N N . LEU A 1 201 ? -30.719 17.891 -0.859 1 95.12 201 LEU A N 1
ATOM 1485 C CA . LEU A 1 201 ? -29.391 17.688 -0.325 1 95.12 201 LEU A CA 1
ATOM 1486 C C . LEU A 1 201 ? -28.703 16.531 -1.042 1 95.12 201 LEU A C 1
ATOM 1488 O O . LEU A 1 201 ? -29.125 15.375 -0.925 1 95.12 201 LEU A O 1
ATOM 1492 N N . LEU A 1 202 ? -27.609 16.844 -1.67 1 95.69 202 LEU A N 1
ATOM 1493 C CA . LEU A 1 202 ? -26.906 15.859 -2.492 1 95.69 202 LEU A CA 1
ATOM 1494 C C . LEU A 1 202 ? -25.609 15.422 -1.822 1 95.69 202 LEU A C 1
ATOM 1496 O O . LEU A 1 202 ? -24.859 16.25 -1.312 1 95.69 202 LEU A O 1
ATOM 1500 N N . ALA A 1 203 ? -25.391 14.156 -1.842 1 95.12 203 ALA A N 1
ATOM 1501 C CA . ALA A 1 203 ? -24.109 13.594 -1.43 1 95.12 203 ALA A CA 1
ATOM 1502 C C . ALA A 1 203 ? -23.078 13.711 -2.549 1 95.12 203 ALA A C 1
ATOM 1504 O O . ALA A 1 203 ? -23.438 13.891 -3.715 1 95.12 203 ALA A O 1
ATOM 1505 N N . PRO A 1 204 ? -21.812 13.602 -2.17 1 94.25 204 PRO A N 1
ATOM 1506 C CA . PRO A 1 204 ? -20.75 13.82 -3.16 1 94.25 204 PRO A CA 1
ATOM 1507 C C . PRO A 1 204 ? -20.891 12.914 -4.383 1 94.25 204 PRO A C 1
ATOM 1509 O O . PRO A 1 204 ? -20.609 13.344 -5.504 1 94.25 204 PRO A O 1
ATOM 1512 N N . GLY A 1 205 ? -21.266 11.727 -4.195 1 91.81 205 GLY A N 1
ATOM 1513 C CA . GLY A 1 205 ? -21.391 10.789 -5.305 1 91.81 205 GLY A CA 1
ATOM 1514 C C . GLY A 1 205 ? -22.328 11.281 -6.398 1 91.81 205 GLY A C 1
ATOM 1515 O O . GLY A 1 205 ? -22.25 10.812 -7.535 1 91.81 205 GLY A O 1
ATOM 1516 N N . ARG A 1 206 ? -23.094 12.227 -6.09 1 93.94 206 ARG A N 1
ATOM 1517 C CA . ARG A 1 206 ? -24.109 12.703 -7.02 1 93.94 206 ARG A CA 1
ATOM 1518 C C . ARG A 1 206 ? -23.609 13.891 -7.824 1 93.94 206 ARG A C 1
ATOM 1520 O O . ARG A 1 206 ? -24.203 14.266 -8.836 1 93.94 206 ARG A O 1
ATOM 1527 N N . PHE A 1 207 ? -22.516 14.5 -7.395 1 94.81 207 PHE A N 1
ATOM 1528 C CA . PHE A 1 207 ? -22.203 15.742 -8.086 1 94.81 207 PHE A CA 1
ATOM 1529 C C . PHE A 1 207 ? -20.688 15.914 -8.234 1 94.81 207 PHE A C 1
ATOM 1531 O O . PHE A 1 207 ? -20.234 16.766 -8.992 1 94.81 207 PHE A O 1
ATOM 1538 N N . MET A 1 208 ? -19.859 15.188 -7.621 1 94.19 208 MET A N 1
ATOM 1539 C CA . MET A 1 208 ? -18.422 15.438 -7.594 1 94.19 208 MET A CA 1
ATOM 1540 C C . MET A 1 208 ? -17.812 15.273 -8.984 1 94.19 208 MET A C 1
ATOM 1542 O O . MET A 1 208 ? -16.922 16.031 -9.367 1 94.19 208 MET A O 1
ATOM 1546 N N . ASP A 1 209 ? -18.25 14.273 -9.688 1 92.62 209 ASP A N 1
ATOM 1547 C CA . ASP A 1 209 ? -17.75 14.078 -11.047 1 92.62 209 ASP A CA 1
ATOM 1548 C C . ASP A 1 209 ? -17.984 15.32 -11.898 1 92.62 209 ASP A C 1
ATOM 1550 O O . ASP A 1 209 ? -17.094 15.719 -12.664 1 92.62 209 ASP A O 1
ATOM 1554 N N . THR A 1 210 ? -19.125 15.805 -11.797 1 92.25 210 THR A N 1
ATOM 1555 C CA . THR A 1 210 ? -19.484 17.016 -12.547 1 92.25 210 THR A CA 1
ATOM 1556 C C . THR A 1 210 ? -18.641 18.203 -12.078 1 92.25 210 THR A C 1
ATOM 1558 O O . THR A 1 210 ? -18.156 18.984 -12.898 1 92.25 210 THR A O 1
ATOM 1561 N N . ILE A 1 211 ? -18.453 18.359 -10.805 1 93.81 211 ILE A N 1
ATOM 1562 C CA . ILE A 1 211 ? -17.641 19.438 -10.242 1 93.81 211 ILE A CA 1
ATOM 1563 C C . ILE A 1 211 ? -16.219 19.344 -10.797 1 93.81 211 ILE A C 1
ATOM 1565 O O . ILE A 1 211 ? -15.633 20.359 -11.18 1 93.81 211 ILE A O 1
ATOM 1569 N N . GLU A 1 212 ? -15.688 18.156 -10.852 1 91.81 212 GLU A N 1
ATOM 1570 C CA . GLU A 1 212 ? -14.344 17.953 -11.398 1 91.81 212 GLU A CA 1
ATOM 1571 C C . GLU A 1 212 ? -14.297 18.297 -12.883 1 91.81 212 GLU A C 1
ATOM 1573 O O . GLU A 1 212 ? -13.383 19 -13.328 1 91.81 212 GLU A O 1
ATOM 1578 N N . ALA A 1 213 ? -15.25 17.859 -13.57 1 91.25 213 ALA A N 1
ATOM 1579 C CA . ALA A 1 213 ? -15.305 18.094 -15.016 1 91.25 213 ALA A CA 1
ATOM 1580 C C . ALA A 1 213 ? -15.398 19.594 -15.32 1 91.25 213 ALA A C 1
ATOM 1582 O O . ALA A 1 213 ? -14.859 20.062 -16.328 1 91.25 213 ALA A O 1
ATOM 1583 N N . GLU A 1 214 ? -16.078 20.328 -14.477 1 91.94 214 GLU A N 1
ATOM 1584 C CA . GLU A 1 214 ? -16.297 21.766 -14.688 1 91.94 214 GLU A CA 1
ATOM 1585 C C . GLU A 1 214 ? -15.148 22.578 -14.094 1 91.94 214 GLU A C 1
ATOM 1587 O O . GLU A 1 214 ? -15.188 23.812 -14.125 1 91.94 214 GLU A O 1
ATOM 1592 N N . GLY A 1 215 ? -14.172 21.938 -13.461 1 91.44 215 GLY A N 1
ATOM 1593 C CA . GLY A 1 215 ? -13.016 22.625 -12.914 1 91.44 215 GLY A CA 1
ATOM 1594 C C . GLY A 1 215 ? -13.328 23.422 -11.664 1 91.44 215 GLY A C 1
ATOM 1595 O O . GLY A 1 215 ? -12.727 24.469 -11.414 1 91.44 215 GLY A O 1
ATOM 1596 N N . LEU A 1 216 ? -14.305 23 -10.875 1 94 216 LEU A N 1
ATOM 1597 C CA . LEU A 1 216 ? -14.773 23.766 -9.727 1 94 216 LEU A CA 1
ATOM 1598 C C . LEU A 1 216 ? -14.266 23.156 -8.422 1 94 216 LEU A C 1
ATOM 1600 O O . LEU A 1 216 ? -14.664 23.578 -7.336 1 94 216 LEU A O 1
ATOM 1604 N N . THR A 1 217 ? -13.367 22.172 -8.492 1 93.19 217 THR A N 1
ATOM 1605 C CA . THR A 1 217 ? -12.93 21.438 -7.312 1 93.19 217 THR A CA 1
ATOM 1606 C C . THR A 1 217 ? -12.133 22.344 -6.375 1 93.19 217 THR A C 1
ATOM 1608 O O . THR A 1 217 ? -12.242 22.219 -5.152 1 93.19 217 THR A O 1
ATOM 1611 N N . VAL A 1 218 ? -11.336 23.25 -6.887 1 94.19 218 VAL A N 1
ATOM 1612 C CA . VAL A 1 218 ? -10.523 24.156 -6.074 1 94.19 218 VAL A CA 1
ATOM 1613 C C . VAL A 1 218 ? -11.43 25.078 -5.258 1 94.19 218 VAL A C 1
ATOM 1615 O O . VAL A 1 218 ? -11.266 25.188 -4.043 1 94.19 218 VAL A O 1
ATOM 1618 N N . ALA A 1 219 ? -12.352 25.703 -5.945 1 95.19 219 ALA A N 1
ATOM 1619 C CA . ALA A 1 219 ? -13.297 26.594 -5.262 1 95.19 219 ALA A CA 1
ATOM 1620 C C . ALA A 1 219 ? -14.055 25.844 -4.172 1 95.19 219 ALA A C 1
ATOM 1622 O O . ALA A 1 219 ? -14.258 26.375 -3.076 1 95.19 219 ALA A O 1
ATOM 1623 N N . LEU A 1 220 ? -14.477 24.672 -4.516 1 96 220 LEU A N 1
ATOM 1624 C CA . LEU A 1 220 ? -15.203 23.844 -3.566 1 96 220 LEU A CA 1
ATOM 1625 C C . LEU A 1 220 ? -14.336 23.531 -2.346 1 96 220 LEU A C 1
ATOM 1627 O O . LEU A 1 220 ? -14.82 23.609 -1.211 1 96 220 LEU A O 1
ATOM 1631 N N . THR A 1 221 ? -13.094 23.25 -2.541 1 95.94 221 THR A N 1
ATOM 1632 C CA . THR A 1 221 ? -12.172 22.922 -1.461 1 95.94 221 THR A CA 1
ATOM 1633 C C . THR A 1 221 ? -12.031 24.094 -0.495 1 95.94 221 THR A C 1
ATOM 1635 O O . THR A 1 221 ? -12.109 23.922 0.722 1 95.94 221 THR A O 1
ATOM 1638 N N . TRP A 1 222 ? -11.875 25.281 -1.03 1 96.69 222 TRP A N 1
ATOM 1639 C CA . TRP A 1 222 ? -11.719 26.469 -0.189 1 96.69 222 TRP A CA 1
ATOM 1640 C C . TRP A 1 222 ? -12.992 26.734 0.61 1 96.69 222 TRP A C 1
ATOM 1642 O O . TRP A 1 222 ? -12.93 27.125 1.775 1 96.69 222 TRP A O 1
ATOM 1652 N N . ARG A 1 223 ? -14.141 26.484 -0.025 1 96.75 223 ARG A N 1
ATOM 1653 C CA . ARG A 1 223 ? -15.422 26.672 0.641 1 96.75 223 ARG A CA 1
ATOM 1654 C C . ARG A 1 223 ? -15.562 25.75 1.842 1 96.75 223 ARG A C 1
ATOM 1656 O O . ARG A 1 223 ? -15.953 26.172 2.928 1 96.75 223 ARG A O 1
ATOM 1663 N N . VAL A 1 224 ? -15.234 24.531 1.62 1 97.88 224 VAL A N 1
ATOM 1664 C CA . VAL A 1 224 ? -15.352 23.531 2.682 1 97.88 224 VAL A CA 1
ATOM 1665 C C . VAL A 1 224 ? -14.344 23.844 3.789 1 97.88 224 VAL A C 1
ATOM 1667 O O . VAL A 1 224 ? -14.672 23.766 4.977 1 97.88 224 VAL A O 1
ATOM 1670 N N . LEU A 1 225 ? -13.125 24.219 3.447 1 98.31 225 LEU A N 1
ATOM 1671 C CA . LEU A 1 225 ? -12.102 24.578 4.422 1 98.31 225 LEU A CA 1
ATOM 1672 C C . LEU A 1 225 ? -12.562 25.734 5.305 1 98.31 225 LEU A C 1
ATOM 1674 O O . LEU A 1 225 ? -12.422 25.672 6.527 1 98.31 225 LEU A O 1
ATOM 1678 N N . ASP A 1 226 ? -13.102 26.688 4.672 1 98.19 226 ASP A N 1
ATOM 1679 C CA . ASP A 1 226 ? -13.578 27.859 5.398 1 98.19 226 ASP A CA 1
ATOM 1680 C C . ASP A 1 226 ? -14.648 27.484 6.422 1 98.19 226 ASP A C 1
ATOM 1682 O O . ASP A 1 226 ? -14.602 27.922 7.566 1 98.19 226 ASP A O 1
ATOM 1686 N N . GLN A 1 227 ? -15.57 26.672 5.988 1 98.38 227 GLN A N 1
ATOM 1687 C CA . GLN A 1 227 ? -16.656 26.25 6.867 1 98.38 227 GLN A CA 1
ATOM 1688 C C . GLN A 1 227 ? -16.125 25.375 8 1 98.38 227 GLN A C 1
ATOM 1690 O O . GLN A 1 227 ? -16.625 25.453 9.133 1 98.38 227 GLN A O 1
ATOM 1695 N N . ALA A 1 228 ? -15.18 24.547 7.727 1 98.75 228 ALA A N 1
ATOM 1696 C CA . ALA A 1 228 ? -14.57 23.703 8.758 1 98.75 228 ALA A CA 1
ATOM 1697 C C . ALA A 1 228 ? -13.875 24.547 9.82 1 98.75 228 ALA A C 1
ATOM 1699 O O . ALA A 1 228 ? -14.023 24.312 11.016 1 98.75 228 ALA A O 1
ATOM 1700 N N . LEU A 1 229 ? -13.141 25.547 9.391 1 98.75 229 LEU A N 1
ATOM 1701 C CA . LEU A 1 229 ? -12.422 26.422 10.32 1 98.75 229 LEU A CA 1
ATOM 1702 C C . LEU A 1 229 ? -13.398 27.266 11.133 1 98.75 229 LEU A C 1
ATOM 1704 O O . LEU A 1 229 ? -13.148 27.547 12.305 1 98.75 229 LEU A O 1
ATOM 1708 N N . ARG A 1 230 ? -14.484 27.641 10.492 1 98.44 230 ARG A N 1
ATOM 1709 C CA . ARG A 1 230 ? -15.516 28.375 11.219 1 98.44 230 ARG A CA 1
ATOM 1710 C C . ARG A 1 230 ? -16.047 27.547 12.391 1 98.44 230 ARG A C 1
ATOM 1712 O O . ARG A 1 230 ? -16.203 28.062 13.5 1 98.44 230 ARG A O 1
ATOM 1719 N N . LEU A 1 231 ? -16.281 26.312 12.102 1 98.44 231 LEU A N 1
ATOM 1720 C CA . LEU A 1 231 ? -16.75 25.438 13.164 1 98.44 231 LEU A CA 1
ATOM 1721 C C . LEU A 1 231 ? -15.711 25.297 14.266 1 98.44 231 LEU A C 1
ATOM 1723 O O . LEU A 1 231 ? -16.031 25.375 15.453 1 98.44 231 LEU A O 1
ATOM 1727 N N . SER A 1 232 ? -14.516 25.062 13.898 1 98.62 232 SER A N 1
ATOM 1728 C CA . SER A 1 232 ? -13.43 24.953 14.867 1 98.62 232 SER A CA 1
ATOM 1729 C C . SER A 1 232 ? -13.328 26.203 15.734 1 98.62 232 SER A C 1
ATOM 1731 O O . SER A 1 232 ? -13.172 26.109 16.953 1 98.62 232 SER A O 1
ATOM 1733 N N . ALA A 1 233 ? -13.445 27.344 15.117 1 98.19 233 ALA A N 1
ATOM 1734 C CA . ALA A 1 233 ? -13.391 28.625 15.82 1 98.19 233 ALA A CA 1
ATOM 1735 C C . ALA A 1 233 ? -14.547 28.75 16.812 1 98.19 233 ALA A C 1
ATOM 1737 O O . ALA A 1 233 ? -14.367 29.25 17.922 1 98.19 233 ALA A O 1
ATOM 1738 N N . GLN A 1 234 ? -15.727 28.344 16.359 1 97.12 234 GLN A N 1
ATOM 1739 C CA . GLN A 1 234 ? -16.906 28.375 17.234 1 97.12 234 GLN A CA 1
ATOM 1740 C C . GLN A 1 234 ? -16.672 27.547 18.484 1 97.12 234 GLN A C 1
ATOM 1742 O O . GLN A 1 234 ? -16.984 28 19.594 1 97.12 234 GLN A O 1
ATOM 1747 N N . VAL A 1 235 ? -16.125 26.422 18.328 1 96.62 235 VAL A N 1
ATOM 1748 C CA . VAL A 1 235 ? -15.859 25.531 19.453 1 96.62 235 VAL A CA 1
ATOM 1749 C C . VAL A 1 235 ? -14.773 26.141 20.344 1 96.62 235 VAL A C 1
ATOM 1751 O O . VAL A 1 235 ? -14.859 26.078 21.578 1 96.62 235 VAL A O 1
ATOM 1754 N N . LEU A 1 236 ? -13.766 26.688 19.734 1 96.38 236 LEU A N 1
ATOM 1755 C CA . LEU A 1 236 ? -12.703 27.359 20.484 1 96.38 236 LEU A CA 1
ATOM 1756 C C . LEU A 1 236 ? -13.266 28.453 21.375 1 96.38 236 LEU A C 1
ATOM 1758 O O . LEU A 1 236 ? -12.906 28.547 22.562 1 96.38 236 LEU A O 1
ATOM 1762 N N . GLN A 1 237 ? -14.125 29.234 20.859 1 95.31 237 GLN A N 1
ATOM 1763 C CA . GLN A 1 237 ? -14.734 30.312 21.625 1 95.31 237 GLN A CA 1
ATOM 1764 C C . GLN A 1 237 ? -15.578 29.781 22.766 1 95.31 237 GLN A C 1
ATOM 1766 O O . GLN A 1 237 ? -15.562 30.328 23.875 1 95.31 237 GLN A O 1
ATOM 1771 N N . ALA A 1 238 ? -16.203 28.688 22.516 1 92.56 238 ALA A N 1
ATOM 1772 C CA . ALA A 1 238 ? -17.141 28.156 23.5 1 92.56 238 ALA A CA 1
ATOM 1773 C C . ALA A 1 238 ? -16.406 27.328 24.562 1 92.56 238 ALA A C 1
ATOM 1775 O O . ALA A 1 238 ? -16.766 27.359 25.734 1 92.56 238 ALA A O 1
ATOM 1776 N N . GLN A 1 239 ? -15.328 26.641 24.172 1 91.75 239 GLN A N 1
ATOM 1777 C CA . GLN A 1 239 ? -14.766 25.625 25.062 1 91.75 239 GLN A CA 1
ATOM 1778 C C . GLN A 1 239 ? -13.312 25.953 25.406 1 91.75 239 GLN A C 1
ATOM 1780 O O . GLN A 1 239 ? -12.711 25.297 26.266 1 91.75 239 GLN A O 1
ATOM 1785 N N . GLY A 1 240 ? -12.695 26.844 24.703 1 93.31 240 GLY A N 1
ATOM 1786 C CA . GLY A 1 240 ? -11.328 27.25 25 1 93.31 240 GLY A CA 1
ATOM 1787 C C . GLY A 1 240 ? -10.289 26.453 24.234 1 93.31 240 GLY A C 1
ATOM 1788 O O . GLY A 1 240 ? -9.102 26.75 24.281 1 93.31 240 GLY A O 1
ATOM 1789 N N . THR A 1 241 ? -10.797 25.422 23.656 1 94.38 241 THR A N 1
ATOM 1790 C CA . THR A 1 241 ? -9.914 24.625 22.812 1 94.38 241 THR A CA 1
ATOM 1791 C C . THR A 1 241 ? -10.531 24.422 21.422 1 94.38 241 THR A C 1
ATOM 1793 O O . THR A 1 241 ? -11.719 24.141 21.297 1 94.38 241 THR A O 1
ATOM 1796 N N . ALA A 1 242 ? -9.664 24.562 20.406 1 96.44 242 ALA A N 1
ATOM 1797 C CA . ALA A 1 242 ? -10.164 24.438 19.047 1 96.44 242 ALA A CA 1
ATOM 1798 C C . ALA A 1 242 ? -10.508 22.984 18.719 1 96.44 242 ALA A C 1
ATOM 1800 O O . ALA A 1 242 ? -9.828 22.062 19.172 1 96.44 242 ALA A O 1
ATOM 1801 N N . LEU A 1 243 ? -11.547 22.812 17.984 1 97.5 243 LEU A N 1
ATOM 1802 C CA . LEU A 1 243 ? -11.914 21.5 17.484 1 97.5 243 LEU A CA 1
ATOM 1803 C C . LEU A 1 243 ? -10.992 21.078 16.344 1 97.5 243 LEU A C 1
ATOM 1805 O O . LEU A 1 243 ? -10.766 21.859 15.398 1 97.5 243 LEU A O 1
ATOM 1809 N N . SER A 1 244 ? -10.438 19.922 16.469 1 98.44 244 SER A N 1
ATOM 1810 C CA . SER A 1 244 ? -9.656 19.391 15.344 1 98.44 244 SER A CA 1
ATOM 1811 C C . SER A 1 244 ? -10.539 19.109 14.141 1 98.44 244 SER A C 1
ATOM 1813 O O . SER A 1 244 ? -11.539 18.391 14.25 1 98.44 244 SER A O 1
ATOM 1815 N N . VAL A 1 245 ? -10.195 19.688 13.031 1 98.75 245 VAL A N 1
ATOM 1816 C CA . VAL A 1 245 ? -10.984 19.484 11.82 1 98.75 245 VAL A CA 1
ATOM 1817 C C . VAL A 1 245 ? -10.094 18.953 10.703 1 98.75 245 VAL A C 1
ATOM 1819 O O . VAL A 1 245 ? -8.945 19.375 10.555 1 98.75 245 VAL A O 1
ATOM 1822 N N . ALA A 1 246 ? -10.57 17.953 10.023 1 98.62 246 ALA A N 1
ATOM 1823 C CA . ALA A 1 246 ? -9.898 17.391 8.844 1 98.62 246 ALA A CA 1
ATOM 1824 C C . ALA A 1 246 ? -10.633 17.797 7.566 1 98.62 246 ALA A C 1
ATOM 1826 O O . ALA A 1 246 ? -11.867 17.766 7.512 1 98.62 246 ALA A O 1
ATOM 1827 N N . VAL A 1 247 ? -9.891 18.188 6.555 1 98.06 247 VAL A N 1
ATOM 1828 C CA . VAL A 1 247 ? -10.461 18.625 5.289 1 98.06 247 VAL A CA 1
ATOM 1829 C C . VAL A 1 247 ? -9.758 17.938 4.129 1 98.06 247 VAL A C 1
ATOM 1831 O O . VAL A 1 247 ? -8.523 17.875 4.094 1 98.06 247 VAL A O 1
ATOM 1834 N N . ASN A 1 248 ? -10.539 17.375 3.201 1 95.19 248 ASN A N 1
ATOM 1835 C CA . ASN A 1 248 ? -9.984 16.828 1.97 1 95.19 248 ASN A CA 1
ATOM 1836 C C . ASN A 1 248 ? -9.406 17.922 1.077 1 95.19 248 ASN A C 1
ATOM 1838 O O . ASN A 1 248 ? -10.086 18.891 0.76 1 95.19 248 ASN A O 1
ATOM 1842 N N . ILE A 1 249 ? -8.203 17.734 0.652 1 93.81 249 ILE A N 1
ATOM 1843 C CA . ILE A 1 249 ? -7.57 18.719 -0.219 1 93.81 249 ILE A CA 1
ATOM 1844 C C . ILE A 1 249 ? -7.457 18.156 -1.635 1 93.81 249 ILE A C 1
ATOM 1846 O O . ILE A 1 249 ? -6.801 17.141 -1.854 1 93.81 249 ILE A O 1
ATOM 1850 N N . ASP A 1 250 ? -8.078 18.797 -2.543 1 89.69 250 ASP A N 1
ATOM 1851 C CA . ASP A 1 250 ? -7.953 18.422 -3.947 1 89.69 250 ASP A CA 1
ATOM 1852 C C . ASP A 1 250 ? -6.52 18.609 -4.438 1 89.69 250 ASP A C 1
ATOM 1854 O O . ASP A 1 250 ? -5.875 19.609 -4.129 1 89.69 250 ASP A O 1
ATOM 1858 N N . PRO A 1 251 ? -6.008 17.672 -5.195 1 87.44 251 PRO A N 1
ATOM 1859 C CA . PRO A 1 251 ? -4.641 17.781 -5.711 1 87.44 251 PRO A CA 1
ATOM 1860 C C . PRO A 1 251 ? -4.418 19.047 -6.531 1 87.44 251 PRO A C 1
ATOM 1862 O O . PRO A 1 251 ? -3.301 19.562 -6.582 1 87.44 251 PRO A O 1
ATOM 1865 N N . GLN A 1 252 ? -5.418 19.578 -7.137 1 88.75 252 GLN A N 1
ATOM 1866 C CA . GLN A 1 252 ? -5.281 20.781 -7.949 1 88.75 252 GLN A CA 1
ATOM 1867 C C . GLN A 1 252 ? -4.953 22 -7.086 1 88.75 252 GLN A C 1
ATOM 1869 O O . GLN A 1 252 ? -4.309 22.938 -7.547 1 88.75 252 GLN A O 1
ATOM 1874 N N . VAL A 1 253 ? -5.434 21.969 -5.887 1 92.19 253 VAL A N 1
ATOM 1875 C CA . VAL A 1 253 ? -5.105 23.031 -4.953 1 92.19 253 VAL A CA 1
ATOM 1876 C C . VAL A 1 253 ? -3.596 23.094 -4.742 1 92.19 253 VAL A C 1
ATOM 1878 O O . VAL A 1 253 ? -3.012 24.188 -4.688 1 92.19 253 VAL A O 1
ATOM 1881 N N . LEU A 1 254 ? -2.945 21.953 -4.742 1 90.38 254 LEU A N 1
ATOM 1882 C CA . LEU A 1 254 ? -1.516 21.844 -4.469 1 90.38 254 LEU A CA 1
ATOM 1883 C C . LEU A 1 254 ? -0.697 22.297 -5.676 1 90.38 254 LEU A C 1
ATOM 1885 O O . LEU A 1 254 ? 0.528 22.406 -5.59 1 90.38 254 LEU A O 1
ATOM 1889 N N . GLN A 1 255 ? -1.389 22.562 -6.754 1 89.62 255 GLN A N 1
ATOM 1890 C CA . GLN A 1 255 ? -0.703 23.047 -7.949 1 89.62 255 GLN A CA 1
ATOM 1891 C C . GLN A 1 255 ? -0.557 24.562 -7.93 1 89.62 255 GLN A C 1
ATOM 1893 O O . GLN A 1 255 ? 0.182 25.125 -8.734 1 89.62 255 GLN A O 1
ATOM 1898 N N . HIS A 1 256 ? -1.293 25.109 -7.043 1 91.06 256 HIS A N 1
ATOM 1899 C CA . HIS A 1 256 ? -1.167 26.562 -6.902 1 91.06 256 HIS A CA 1
ATOM 1900 C C . HIS A 1 256 ? 0.011 26.922 -6.008 1 91.06 256 HIS A C 1
ATOM 1902 O O . HIS A 1 256 ? 0.089 26.484 -4.859 1 91.06 256 HIS A O 1
ATOM 1908 N N . ALA A 1 257 ? 0.812 27.781 -6.445 1 90.5 257 ALA A N 1
ATOM 1909 C CA . ALA A 1 257 ? 2.07 28.094 -5.77 1 90.5 257 ALA A CA 1
ATOM 1910 C C . ALA A 1 257 ? 1.818 28.734 -4.41 1 90.5 257 ALA A C 1
ATOM 1912 O O . ALA A 1 257 ? 2.674 28.688 -3.525 1 90.5 257 ALA A O 1
ATOM 1913 N N . ASP A 1 258 ? 0.648 29.297 -4.242 1 94.12 258 ASP A N 1
ATOM 1914 C CA . ASP A 1 258 ? 0.402 30.047 -3.012 1 94.12 258 ASP A CA 1
ATOM 1915 C C . ASP A 1 258 ? -0.545 29.281 -2.086 1 94.12 258 ASP A C 1
ATOM 1917 O O . ASP A 1 258 ? -1.14 29.875 -1.18 1 94.12 258 ASP A O 1
ATOM 1921 N N . PHE A 1 259 ? -0.714 28.016 -2.311 1 94.62 259 PHE A N 1
ATOM 1922 C CA . PHE A 1 259 ? -1.731 27.281 -1.562 1 94.62 259 PHE A CA 1
ATOM 1923 C C . PHE A 1 259 ? -1.429 27.312 -0.068 1 94.62 259 PHE A C 1
ATOM 1925 O O . PHE A 1 259 ? -2.34 27.438 0.753 1 94.62 259 PHE A O 1
ATOM 1932 N N . ALA A 1 260 ? -0.194 27.203 0.347 1 94.69 260 ALA A N 1
ATOM 1933 C CA . ALA A 1 260 ? 0.171 27.203 1.761 1 94.69 260 ALA A CA 1
ATOM 1934 C C . ALA A 1 260 ? -0.155 28.547 2.408 1 94.69 260 ALA A C 1
ATOM 1936 O O . ALA A 1 260 ? -0.689 28.594 3.518 1 94.69 260 ALA A O 1
ATOM 1937 N N . GLU A 1 261 ? 0.211 29.547 1.694 1 95.06 261 GLU A N 1
ATOM 1938 C CA . GLU A 1 261 ? -0.089 30.891 2.176 1 95.06 261 GLU A CA 1
ATOM 1939 C C . GLU A 1 261 ? -1.593 31.109 2.33 1 95.06 261 GLU A C 1
ATOM 1941 O O . GLU A 1 261 ? -2.045 31.703 3.309 1 95.06 261 GLU A O 1
ATOM 1946 N N . GLN A 1 262 ? -2.293 30.625 1.399 1 97 262 GLN A N 1
ATOM 1947 C CA . GLN A 1 262 ? -3.746 30.766 1.438 1 97 262 GLN A CA 1
ATOM 1948 C C . GLN A 1 262 ? -4.336 30.016 2.623 1 97 262 GLN A C 1
ATOM 1950 O O . GLN A 1 262 ? -5.273 30.484 3.27 1 97 262 GLN A O 1
ATOM 1955 N N . ILE A 1 263 ? -3.83 28.875 2.896 1 97.88 263 ILE A N 1
ATOM 1956 C CA . ILE A 1 263 ? -4.293 28.094 4.035 1 97.88 263 ILE A CA 1
ATOM 1957 C C . ILE A 1 263 ? -3.977 28.844 5.336 1 97.88 263 ILE A C 1
ATOM 1959 O O . ILE A 1 263 ? -4.832 28.953 6.219 1 97.88 263 ILE A O 1
ATOM 1963 N N . MET A 1 264 ? -2.822 29.359 5.453 1 96.81 264 MET A N 1
ATOM 1964 C CA . MET A 1 264 ? -2.432 30.109 6.645 1 96.81 264 MET A CA 1
ATOM 1965 C C . MET A 1 264 ? -3.314 31.344 6.828 1 96.81 264 MET A C 1
ATOM 1967 O O . MET A 1 264 ? -3.705 31.672 7.949 1 96.81 264 MET A O 1
ATOM 1971 N N . GLN A 1 265 ? -3.582 31.969 5.711 1 97.62 265 GLN A N 1
ATOM 1972 C CA . GLN A 1 265 ? -4.457 33.125 5.77 1 97.62 265 GLN A CA 1
ATOM 1973 C C . GLN A 1 265 ? -5.852 32.75 6.266 1 97.62 265 GLN A C 1
ATOM 1975 O O . GLN A 1 265 ? -6.465 33.469 7.035 1 97.62 265 GLN A O 1
ATOM 1980 N N . ALA A 1 266 ? -6.332 31.656 5.781 1 97.94 266 ALA A N 1
ATOM 1981 C CA . ALA A 1 266 ? -7.633 31.188 6.234 1 97.94 266 ALA A CA 1
ATOM 1982 C C . ALA A 1 266 ? -7.625 30.906 7.734 1 97.94 266 ALA A C 1
ATOM 1984 O O . ALA A 1 266 ? -8.562 31.266 8.445 1 97.94 266 ALA A O 1
ATOM 1985 N N . LEU A 1 267 ? -6.609 30.25 8.227 1 98.38 267 LEU A N 1
ATOM 1986 C CA . LEU A 1 267 ? -6.449 29.984 9.656 1 98.38 267 LEU A CA 1
ATOM 1987 C C . LEU A 1 267 ? -6.438 31.281 10.461 1 98.38 267 LEU A C 1
ATOM 1989 O O . LEU A 1 267 ? -7.113 31.375 11.484 1 98.38 267 LEU A O 1
ATOM 1993 N N . ASP A 1 268 ? -5.727 32.25 9.961 1 97.81 268 ASP A N 1
ATOM 1994 C CA . ASP A 1 268 ? -5.617 33.562 10.625 1 97.81 268 ASP A CA 1
ATOM 1995 C C . ASP A 1 268 ? -6.969 34.25 10.68 1 97.81 268 ASP A C 1
ATOM 1997 O O . ASP A 1 268 ? -7.344 34.812 11.711 1 97.81 268 ASP A O 1
ATOM 2001 N N . ARG A 1 269 ? -7.641 34.188 9.57 1 97.88 269 ARG A N 1
ATOM 2002 C CA . ARG A 1 269 ? -8.938 34.875 9.477 1 97.88 269 ARG A CA 1
ATOM 2003 C C . ARG A 1 269 ? -9.898 34.344 10.531 1 97.88 269 ARG A C 1
ATOM 2005 O O . ARG A 1 269 ? -10.711 35.094 11.078 1 97.88 269 ARG A O 1
ATOM 2012 N N . HIS A 1 270 ? -9.82 33.062 10.852 1 98 270 HIS A N 1
ATOM 2013 C CA . HIS A 1 270 ? -10.742 32.469 11.797 1 98 270 HIS A CA 1
ATOM 2014 C C . HIS A 1 270 ? -10.125 32.344 13.188 1 98 270 HIS A C 1
ATOM 2016 O O . HIS A 1 270 ? -10.766 31.875 14.125 1 98 270 HIS A O 1
ATOM 2022 N N . ASP A 1 271 ? -8.875 32.75 13.305 1 97.5 271 ASP A N 1
ATOM 2023 C CA . ASP A 1 271 ? -8.141 32.688 14.562 1 97.5 271 ASP A CA 1
ATOM 2024 C C . ASP A 1 271 ? -8.102 31.25 15.094 1 97.5 271 ASP A C 1
ATOM 2026 O O . ASP A 1 271 ? -8.422 31.016 16.266 1 97.5 271 ASP A O 1
ATOM 2030 N N . VAL A 1 272 ? -7.879 30.359 14.266 1 98.25 272 VAL A N 1
ATOM 2031 C CA . VAL A 1 272 ? -7.75 28.938 14.617 1 98.25 272 VAL A CA 1
ATOM 2032 C C . VAL A 1 272 ? -6.285 28.531 14.555 1 98.25 272 VAL A C 1
ATOM 2034 O O . VAL A 1 272 ? -5.586 28.844 13.586 1 98.25 272 VAL A O 1
ATOM 2037 N N . PRO A 1 273 ? -5.766 27.938 15.656 1 98 273 PRO A N 1
ATOM 2038 C CA . PRO A 1 273 ? -4.379 27.469 15.578 1 98 273 PRO A CA 1
ATOM 2039 C C . PRO A 1 273 ? -4.168 26.406 14.492 1 98 273 PRO A C 1
ATOM 2041 O O . PRO A 1 273 ? -5.047 25.578 14.25 1 98 273 PRO A O 1
ATOM 2044 N N . ALA A 1 274 ? -3.043 26.375 13.852 1 97.44 274 ALA A N 1
ATOM 2045 C CA . ALA A 1 274 ? -2.727 25.453 12.75 1 97.44 274 ALA A CA 1
ATOM 2046 C C . ALA A 1 274 ? -2.838 24 13.203 1 97.44 274 ALA A C 1
ATOM 2048 O O . ALA A 1 274 ? -3.195 23.125 12.414 1 97.44 274 ALA A O 1
ATOM 2049 N N . SER A 1 275 ? -2.584 23.766 14.461 1 96.88 275 SER A N 1
ATOM 2050 C CA . SER A 1 275 ? -2.588 22.406 15.008 1 96.88 275 SER A CA 1
ATOM 2051 C C . SER A 1 275 ? -3.986 21.812 14.977 1 96.88 275 SER A C 1
ATOM 2053 O O . SER A 1 275 ? -4.148 20.594 15.148 1 96.88 275 SER A O 1
ATOM 2055 N N . ALA A 1 276 ? -4.988 22.609 14.789 1 98.12 276 ALA A N 1
ATOM 2056 C CA . ALA A 1 276 ? -6.367 22.125 14.75 1 98.12 276 ALA A CA 1
ATOM 2057 C C . ALA A 1 276 ? -6.738 21.625 13.352 1 98.12 276 ALA A C 1
ATOM 2059 O O . ALA A 1 276 ? -7.785 21.016 13.164 1 98.12 276 ALA A O 1
ATOM 2060 N N . LEU A 1 277 ? -5.902 21.859 12.383 1 98.62 277 LEU A N 1
ATOM 2061 C CA . LEU A 1 277 ? -6.246 21.547 10.992 1 98.62 277 LEU A CA 1
ATOM 2062 C C . LEU A 1 277 ? -5.449 20.359 10.492 1 98.62 277 LEU A C 1
ATOM 2064 O O . LEU A 1 277 ? -4.219 20.344 10.562 1 98.62 277 LEU A O 1
ATOM 2068 N N . THR A 1 278 ? -6.129 19.359 10.031 1 98.44 278 THR A N 1
ATOM 2069 C CA . THR A 1 278 ? -5.543 18.219 9.328 1 98.44 278 THR A CA 1
ATOM 2070 C C . THR A 1 278 ? -5.902 18.25 7.848 1 98.44 278 THR A C 1
ATOM 2072 O O . THR A 1 278 ? -7.082 18.328 7.492 1 98.44 278 THR A O 1
ATOM 2075 N N . LEU A 1 279 ? -4.895 18.25 7.008 1 97.25 279 LEU A N 1
ATOM 2076 C CA . LEU A 1 279 ? -5.094 18.188 5.562 1 97.25 279 LEU A CA 1
ATOM 2077 C C . LEU A 1 279 ? -5.047 16.75 5.07 1 97.25 279 LEU A C 1
ATOM 2079 O O . LEU A 1 279 ? -4.027 16.078 5.211 1 97.25 279 LEU A O 1
ATOM 2083 N N . GLU A 1 280 ? -6.148 16.266 4.574 1 95.62 280 GLU A N 1
ATOM 2084 C CA . GLU A 1 280 ? -6.195 14.93 3.992 1 95.62 280 GLU A CA 1
ATOM 2085 C C . GLU A 1 280 ? -5.828 14.961 2.512 1 95.62 280 GLU A C 1
ATOM 2087 O O . GLU A 1 280 ? -6.57 15.508 1.691 1 95.62 280 GLU A O 1
ATOM 2092 N N . ILE A 1 281 ? -4.691 14.422 2.289 1 87.5 281 ILE A N 1
ATOM 2093 C CA . ILE A 1 281 ? -4.18 14.453 0.924 1 87.5 281 ILE A CA 1
ATOM 2094 C C . ILE A 1 281 ? -4.5 13.133 0.226 1 87.5 281 ILE A C 1
ATOM 2096 O O . ILE A 1 281 ? -4.211 12.055 0.757 1 87.5 281 ILE A O 1
ATOM 2100 N N . LEU A 1 282 ? -5.43 13.195 -0.813 1 65.62 282 LEU A N 1
ATOM 2101 C CA . LEU A 1 282 ? -5.789 12.039 -1.629 1 65.62 282 LEU A CA 1
ATOM 2102 C C . LEU A 1 282 ? -4.992 12.023 -2.928 1 65.62 282 LEU A C 1
ATOM 2104 O O . LEU A 1 282 ? -4.836 13.062 -3.578 1 65.62 282 LEU A O 1
ATOM 2108 N N . GLU A 1 283 ? -3.832 11.531 -3.023 1 61.25 283 GLU A N 1
ATOM 2109 C CA . GLU A 1 283 ? -3.223 11.656 -4.344 1 61.25 283 GLU A CA 1
ATOM 2110 C C . GLU A 1 283 ? -3.775 10.617 -5.309 1 61.25 283 GLU A C 1
ATOM 2112 O O . GLU A 1 283 ? -3.775 9.422 -5.004 1 61.25 283 GLU A O 1
ATOM 2117 N N . GLN A 1 284 ? -4.758 11.102 -6.227 1 57.25 284 GLN A N 1
ATOM 2118 C CA . GLN A 1 284 ? -5.215 10.227 -7.297 1 57.25 284 GLN A CA 1
ATOM 2119 C C . GLN A 1 284 ? -4.07 9.859 -8.234 1 57.25 284 GLN A C 1
ATOM 2121 O O . GLN A 1 284 ? -4.098 8.805 -8.875 1 57.25 284 GLN A O 1
ATOM 2126 N N . ASP A 1 285 ? -3.184 10.891 -8.414 1 57.19 285 ASP A N 1
ATOM 2127 C CA . ASP A 1 285 ? -2.143 10.586 -9.391 1 57.19 285 ASP A CA 1
ATOM 2128 C C . ASP A 1 285 ? -0.81 10.305 -8.703 1 57.19 285 ASP A C 1
ATOM 2130 O O . ASP A 1 285 ? -0.51 10.883 -7.652 1 57.19 285 ASP A O 1
ATOM 2134 N N . ALA A 1 286 ? -0.239 9.25 -9.078 1 57.16 286 ALA A N 1
ATOM 2135 C CA . ALA A 1 286 ? 1.025 8.68 -8.617 1 57.16 286 ALA A CA 1
ATOM 2136 C C . ALA A 1 286 ? 2.184 9.641 -8.867 1 57.16 286 ALA A C 1
ATOM 2138 O O . ALA A 1 286 ? 3.33 9.336 -8.523 1 57.16 286 ALA A O 1
ATOM 2139 N N . ALA A 1 287 ? 1.829 10.852 -9.258 1 63 287 ALA A N 1
ATOM 2140 C CA . ALA A 1 287 ? 3.004 11.648 -9.594 1 63 287 ALA A CA 1
ATOM 2141 C C . ALA A 1 287 ? 3.697 12.164 -8.336 1 63 287 ALA A C 1
ATOM 2143 O O . ALA A 1 287 ? 3.037 12.562 -7.375 1 63 287 ALA A O 1
ATOM 2144 N N . ARG A 1 288 ? 4.879 12.055 -8.289 1 71.56 288 ARG A N 1
ATOM 2145 C CA . ARG A 1 288 ? 5.719 12.586 -7.223 1 71.56 288 ARG A CA 1
ATOM 2146 C C . ARG A 1 288 ? 5.543 14.094 -7.082 1 71.56 288 ARG A C 1
ATOM 2148 O O . ARG A 1 288 ? 5.484 14.812 -8.086 1 71.56 288 ARG A O 1
ATOM 2155 N N . PRO A 1 289 ? 5.324 14.562 -5.887 1 77.81 289 PRO A N 1
ATOM 2156 C CA . PRO A 1 289 ? 5.223 16.016 -5.699 1 77.81 289 PRO A CA 1
ATOM 2157 C C . PRO A 1 289 ? 6.496 16.75 -6.102 1 77.81 289 PRO A C 1
ATOM 2159 O O . PRO A 1 289 ? 7.602 16.234 -5.906 1 77.81 289 PRO A O 1
ATOM 2162 N N . GLU A 1 290 ? 6.277 17.844 -6.695 1 84 290 GLU A N 1
ATOM 2163 C CA . GLU A 1 290 ? 7.414 18.719 -6.977 1 84 290 GLU A CA 1
ATOM 2164 C C . GLU A 1 290 ? 8.047 19.234 -5.684 1 84 290 GLU A C 1
ATOM 2166 O O . GLU A 1 290 ? 7.379 19.297 -4.648 1 84 290 GLU A O 1
ATOM 2171 N N . THR A 1 291 ? 9.227 19.656 -5.816 1 85 291 THR A N 1
ATOM 2172 C CA . THR A 1 291 ? 9.992 20.094 -4.656 1 85 291 THR A CA 1
ATOM 2173 C C . THR A 1 291 ? 9.297 21.266 -3.969 1 85 291 THR A C 1
ATOM 2175 O O . THR A 1 291 ? 9.195 21.312 -2.74 1 85 291 THR A O 1
ATOM 2178 N N . TRP A 1 292 ? 8.836 22.203 -4.797 1 87.25 292 TRP A N 1
ATOM 2179 C CA . TRP A 1 292 ? 8.219 23.391 -4.207 1 87.25 292 TRP A CA 1
ATOM 2180 C C . TRP A 1 292 ? 6.938 23.031 -3.465 1 87.25 292 TRP A C 1
ATOM 2182 O O . TRP A 1 292 ? 6.602 23.641 -2.451 1 87.25 292 TRP A O 1
ATOM 2192 N N . GLN A 1 293 ? 6.23 22.031 -3.939 1 88.75 293 GLN A N 1
ATOM 2193 C CA . GLN A 1 293 ? 5.027 21.562 -3.266 1 88.75 293 GLN A CA 1
ATOM 2194 C C . GLN A 1 293 ? 5.363 20.938 -1.911 1 88.75 293 GLN A C 1
ATOM 2196 O O . GLN A 1 293 ? 4.684 21.203 -0.917 1 88.75 293 GLN A O 1
ATOM 2201 N N . LEU A 1 294 ? 6.359 20.172 -1.955 1 88.44 294 LEU A N 1
ATOM 2202 C CA . LEU A 1 294 ? 6.805 19.516 -0.727 1 88.44 294 LEU A CA 1
ATOM 2203 C C . LEU A 1 294 ? 7.238 20.562 0.308 1 88.44 294 LEU A C 1
ATOM 2205 O O . LEU A 1 294 ? 6.898 20.438 1.488 1 88.44 294 LEU A O 1
ATOM 2209 N N . GLU A 1 295 ? 7.973 21.531 -0.116 1 89.12 295 GLU A N 1
ATOM 2210 C CA . GLU A 1 295 ? 8.406 22.594 0.781 1 89.12 295 GLU A CA 1
ATOM 2211 C C . GLU A 1 295 ? 7.203 23.297 1.408 1 89.12 295 GLU A C 1
ATOM 2213 O O . GLU A 1 295 ? 7.199 23.578 2.609 1 89.12 295 GLU A O 1
ATOM 2218 N N . ALA A 1 296 ? 6.289 23.578 0.572 1 91.75 296 ALA A N 1
ATOM 2219 C CA . ALA A 1 296 ? 5.098 24.281 1.056 1 91.75 296 ALA A CA 1
ATOM 2220 C C . ALA A 1 296 ? 4.352 23.438 2.088 1 91.75 296 ALA A C 1
ATOM 2222 O O . ALA A 1 296 ? 3.904 23.953 3.113 1 91.75 296 ALA A O 1
ATOM 2223 N N . LEU A 1 297 ? 4.207 22.203 1.828 1 92.06 297 LEU A N 1
ATOM 2224 C CA . LEU A 1 297 ? 3.553 21.297 2.766 1 92.06 297 LEU A CA 1
ATOM 2225 C C . LEU A 1 297 ? 4.324 21.219 4.078 1 92.06 297 LEU A C 1
ATOM 2227 O O . LEU A 1 297 ? 3.729 21.219 5.156 1 92.06 297 LEU A O 1
ATOM 2231 N N . LEU A 1 298 ? 5.59 21.125 4.004 1 91.12 298 LEU A N 1
ATOM 2232 C CA . LEU A 1 298 ? 6.43 21.062 5.195 1 91.12 298 LEU A CA 1
ATOM 2233 C C . LEU A 1 298 ? 6.285 22.344 6.02 1 91.12 298 LEU A C 1
ATOM 2235 O O . LEU A 1 298 ? 6.254 22.297 7.25 1 91.12 298 LEU A O 1
ATOM 2239 N N . ARG A 1 299 ? 6.23 23.469 5.344 1 91.62 299 ARG A N 1
ATOM 2240 C CA . ARG A 1 299 ? 6.039 24.734 6.047 1 91.62 299 ARG A CA 1
ATOM 2241 C C . ARG A 1 299 ? 4.719 24.75 6.812 1 91.62 299 ARG A C 1
ATOM 2243 O O . ARG A 1 299 ? 4.656 25.234 7.941 1 91.62 299 ARG A O 1
ATOM 2250 N N . LEU A 1 300 ? 3.713 24.203 6.172 1 94.44 300 LEU A N 1
ATOM 2251 C CA . LEU A 1 300 ? 2.438 24.078 6.867 1 94.44 300 LEU A CA 1
ATOM 2252 C C . LEU A 1 300 ? 2.576 23.219 8.117 1 94.44 300 LEU A C 1
ATOM 2254 O O . LEU A 1 300 ? 2.061 23.578 9.18 1 94.44 300 LEU A O 1
ATOM 2258 N N . CYS A 1 301 ? 3.279 22.188 7.996 1 93.94 301 CYS A N 1
ATOM 2259 C CA . CYS A 1 301 ? 3.475 21.297 9.125 1 93.94 301 CYS A CA 1
ATOM 2260 C C . CYS A 1 301 ? 4.301 21.953 10.219 1 93.94 301 CYS A C 1
ATOM 2262 O O . CYS A 1 301 ? 4.062 21.734 11.406 1 93.94 301 CYS A O 1
ATOM 2264 N N . MET A 1 302 ? 5.25 22.719 9.805 1 89.88 302 MET A N 1
ATOM 2265 C CA . MET A 1 302 ? 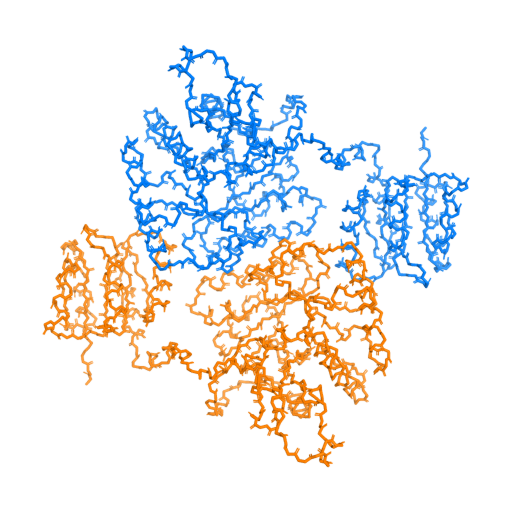6.074 23.453 10.766 1 89.88 302 MET A CA 1
ATOM 2266 C C . MET A 1 302 ? 5.223 24.406 11.594 1 89.88 302 MET A C 1
ATOM 2268 O O . MET A 1 302 ? 5.539 24.672 12.758 1 89.88 302 MET A O 1
ATOM 2272 N N . GLN A 1 303 ? 4.184 24.875 10.93 1 92.12 303 GLN A N 1
ATOM 2273 C CA . GLN A 1 303 ? 3.281 25.781 11.625 1 92.12 303 GLN A CA 1
ATOM 2274 C C . GLN A 1 303 ? 2.283 25.016 12.484 1 92.12 303 GLN A C 1
ATOM 2276 O O . GLN A 1 303 ? 1.52 25.625 13.242 1 92.12 303 GLN A O 1
ATOM 2281 N N . GLY A 1 304 ? 2.215 23.719 12.273 1 94.25 304 GLY A N 1
ATOM 2282 C CA . GLY A 1 304 ? 1.412 22.922 13.18 1 94.25 304 GLY A CA 1
ATOM 2283 C C . GLY A 1 304 ? 0.354 22.094 12.461 1 94.25 304 GLY A C 1
ATOM 2284 O O . GLY A 1 304 ? -0.267 21.219 13.062 1 94.25 304 GLY A O 1
ATOM 2285 N N . CYS A 1 305 ? 0.127 22.359 11.188 1 96.5 305 CYS A N 1
ATOM 2286 C CA . CYS A 1 305 ? -0.854 21.578 10.445 1 96.5 305 CYS A CA 1
ATOM 2287 C C . CYS A 1 305 ? -0.44 20.109 10.375 1 96.5 305 CYS A C 1
ATOM 2289 O O . CYS A 1 305 ? 0.749 19.797 10.438 1 96.5 305 CYS A O 1
ATOM 2291 N N . LYS A 1 306 ? -1.408 19.312 10.266 1 96.69 306 LYS A N 1
ATOM 2292 C CA . LYS A 1 306 ? -1.154 17.875 10.117 1 96.69 306 LYS A CA 1
ATOM 2293 C C . LYS A 1 306 ? -1.515 17.406 8.711 1 96.69 306 LYS A C 1
ATOM 2295 O O . LYS A 1 306 ? -2.404 17.969 8.07 1 96.69 306 LYS A O 1
ATOM 2300 N N . LEU A 1 307 ? -0.776 16.469 8.266 1 95.19 307 LEU A N 1
ATOM 2301 C CA . LEU A 1 307 ? -1.083 15.812 6.992 1 95.19 307 LEU A CA 1
ATOM 2302 C C . LEU A 1 307 ? -1.566 14.383 7.215 1 95.19 307 LEU A C 1
ATOM 2304 O O . LEU A 1 307 ? -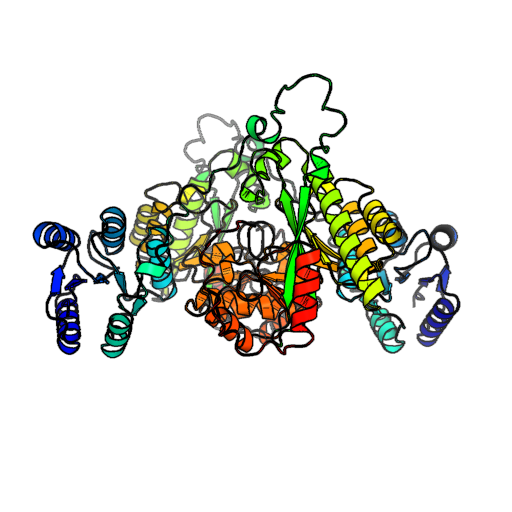0.974 13.641 8 1 95.19 307 LEU A O 1
ATOM 2308 N N . SER A 1 308 ? -2.645 14.039 6.574 1 96.44 308 SER A N 1
ATOM 2309 C CA . SER A 1 308 ? -3.225 12.703 6.664 1 96.44 308 SER A CA 1
ATOM 2310 C C . SER A 1 308 ? -3.256 12.023 5.301 1 96.44 308 SER A C 1
ATOM 2312 O O . SER A 1 308 ? -3.662 12.625 4.309 1 96.44 308 SER A O 1
ATOM 2314 N N . ILE A 1 309 ? -2.715 10.828 5.223 1 93.88 309 ILE A N 1
ATOM 2315 C CA . ILE A 1 309 ? -2.859 10.047 4 1 93.88 309 ILE A CA 1
ATOM 2316 C C . ILE A 1 309 ? -4.219 9.352 3.99 1 93.88 309 ILE A C 1
ATOM 2318 O O . ILE A 1 309 ? -4.477 8.461 4.805 1 93.88 309 ILE A O 1
ATOM 2322 N N . ASP A 1 310 ? -5.027 9.766 3.088 1 93.06 310 ASP A N 1
ATOM 2323 C CA . ASP A 1 310 ? -6.387 9.234 2.992 1 93.06 310 ASP A CA 1
ATOM 2324 C C . ASP A 1 310 ? -6.426 7.969 2.145 1 93.06 310 ASP A C 1
ATOM 2326 O O . ASP A 1 310 ? -5.621 7.801 1.229 1 93.06 310 ASP A O 1
ATOM 2330 N N . ASP A 1 311 ? -7.336 7.039 2.521 1 92.12 311 ASP A N 1
ATOM 2331 C CA . ASP A 1 311 ? -7.547 5.789 1.798 1 92.12 311 ASP A CA 1
ATOM 2332 C C . ASP A 1 311 ? -6.246 5.008 1.655 1 92.12 311 ASP A C 1
ATOM 2334 O O . ASP A 1 311 ? -5.922 4.52 0.57 1 92.12 311 ASP A O 1
ATOM 2338 N N . PHE A 1 312 ? -5.496 4.867 2.752 1 93.88 312 PHE A N 1
ATOM 2339 C CA . PHE A 1 312 ? -4.219 4.172 2.701 1 93.88 312 PHE A CA 1
ATOM 2340 C C . PHE A 1 312 ? -4.402 2.734 2.227 1 93.88 312 PHE A C 1
ATOM 2342 O O . PHE A 1 312 ? -5.246 2.006 2.752 1 93.88 312 PHE A O 1
ATOM 2349 N N . GLY A 1 313 ? -3.576 2.389 1.244 1 91.69 313 GLY A N 1
ATOM 2350 C CA . GLY A 1 313 ? -3.615 1.046 0.684 1 91.69 313 GLY A CA 1
ATOM 2351 C C . GLY A 1 313 ? -4.434 0.955 -0.59 1 91.69 313 GLY A C 1
ATOM 2352 O O . GLY A 1 313 ? -4.422 -0.075 -1.268 1 91.69 313 GLY A O 1
ATOM 2353 N N . MET A 1 314 ? -5.129 2.039 -0.881 1 88.31 314 MET A N 1
ATOM 2354 C CA . MET A 1 314 ? -5.93 2.074 -2.1 1 88.31 314 MET A CA 1
ATOM 2355 C C . MET A 1 314 ? -5.293 2.982 -3.146 1 88.31 314 MET A C 1
ATOM 2357 O O . MET A 1 314 ? -4.863 4.094 -2.83 1 88.31 314 MET A O 1
ATOM 2361 N N . GLY A 1 315 ? -5.203 2.502 -4.355 1 82 315 GLY A N 1
ATOM 2362 C CA . GLY A 1 315 ? -4.727 3.324 -5.457 1 82 315 GLY A CA 1
ATOM 2363 C C . GLY A 1 315 ? -3.348 3.906 -5.211 1 82 315 GLY A C 1
ATOM 2364 O O . GLY A 1 315 ? -2.41 3.178 -4.883 1 82 315 GLY A O 1
ATOM 2365 N N . ALA A 1 316 ? -3.326 5.273 -5.305 1 78.31 316 ALA A N 1
ATOM 2366 C CA . ALA A 1 316 ? -2.037 5.957 -5.227 1 78.31 316 ALA A CA 1
ATOM 2367 C C . ALA A 1 316 ? -1.635 6.207 -3.775 1 78.31 316 ALA A C 1
ATOM 2369 O O . ALA A 1 316 ? -0.504 6.617 -3.5 1 78.31 316 ALA A O 1
ATOM 2370 N N . SER A 1 317 ? -2.541 5.938 -2.857 1 86.88 317 SER A N 1
ATOM 2371 C CA . SER A 1 317 ? -2.229 6.074 -1.438 1 86.88 317 SER A CA 1
ATOM 2372 C C . SER A 1 317 ? -1.56 4.812 -0.895 1 86.88 317 SER A C 1
ATOM 2374 O O . SER A 1 317 ? -2.193 4.02 -0.199 1 86.88 317 SER A O 1
ATOM 2376 N N . ASN A 1 318 ? -0.304 4.75 -1.186 1 88.38 318 ASN A N 1
ATOM 2377 C CA . ASN A 1 318 ? 0.426 3.527 -0.865 1 88.38 318 ASN A CA 1
ATOM 2378 C C . ASN A 1 318 ? 1.64 3.814 0.015 1 88.38 318 ASN A C 1
ATOM 2380 O O . ASN A 1 318 ? 1.805 4.93 0.507 1 88.38 318 ASN A O 1
ATOM 2384 N N . ILE A 1 319 ? 2.408 2.771 0.303 1 90.81 319 ILE A N 1
ATOM 2385 C CA . ILE A 1 319 ? 3.541 2.834 1.22 1 90.81 319 ILE A CA 1
ATOM 2386 C C . ILE A 1 319 ? 4.598 3.789 0.669 1 90.81 319 ILE A C 1
ATOM 2388 O O . ILE A 1 319 ? 5.207 4.551 1.422 1 90.81 319 ILE A O 1
ATOM 2392 N N . GLU A 1 320 ? 4.832 3.76 -0.621 1 88.62 320 GLU A N 1
ATOM 2393 C CA . GLU A 1 320 ? 5.789 4.672 -1.236 1 88.62 320 GLU A CA 1
ATOM 2394 C C . GLU A 1 320 ? 5.438 6.125 -0.932 1 88.62 320 GLU A C 1
ATOM 2396 O O . GLU A 1 320 ? 6.305 6.91 -0.541 1 88.62 320 GLU A O 1
ATOM 2401 N N . ARG A 1 321 ? 4.195 6.41 -1.115 1 87.12 321 ARG A N 1
ATOM 2402 C CA . ARG A 1 321 ? 3.721 7.762 -0.836 1 87.12 321 ARG A CA 1
ATOM 2403 C C . ARG A 1 321 ? 3.896 8.109 0.638 1 87.12 321 ARG A C 1
ATOM 2405 O O . ARG A 1 321 ? 4.27 9.234 0.976 1 87.12 321 ARG A O 1
ATOM 2412 N N . LEU A 1 322 ? 3.568 7.23 1.429 1 89.25 322 LEU A N 1
ATOM 2413 C CA . LEU A 1 322 ? 3.695 7.402 2.871 1 89.25 322 LEU A CA 1
ATOM 2414 C C . LEU A 1 322 ? 5.113 7.82 3.246 1 89.25 322 LEU A C 1
ATOM 2416 O O . LEU A 1 322 ? 5.301 8.672 4.117 1 89.25 322 LEU A O 1
ATOM 2420 N N . LEU A 1 323 ? 6.082 7.316 2.57 1 86 323 LEU A N 1
ATOM 2421 C CA . LEU A 1 323 ? 7.48 7.582 2.879 1 86 323 LEU A CA 1
ATOM 2422 C C . LEU A 1 323 ? 7.934 8.898 2.26 1 86 323 LEU A C 1
ATOM 2424 O O . LEU A 1 323 ? 8.961 9.453 2.646 1 86 323 LEU A O 1
ATOM 2428 N N . GLN A 1 324 ? 7.176 9.406 1.355 1 80.81 324 GLN A N 1
ATOM 2429 C CA . GLN A 1 324 ? 7.598 10.578 0.596 1 80.81 324 GLN A CA 1
ATOM 2430 C C . GLN A 1 324 ? 7.148 11.867 1.278 1 80.81 324 GLN A C 1
ATOM 2432 O O . GLN A 1 324 ? 7.699 12.938 1.02 1 80.81 324 GLN A O 1
ATOM 2437 N N . LEU A 1 325 ? 6.121 11.781 2.066 1 83.62 325 LEU A N 1
ATOM 2438 C CA . LEU A 1 325 ? 5.547 12.984 2.654 1 83.62 325 LEU A CA 1
ATOM 2439 C C . LEU A 1 325 ? 5.508 12.883 4.176 1 83.62 325 LEU A C 1
ATOM 2441 O O . LEU A 1 325 ? 5.492 11.781 4.727 1 83.62 325 LEU A O 1
ATOM 2445 N N . PRO A 1 326 ? 5.5 14.039 4.836 1 88.56 326 PRO A N 1
ATOM 2446 C CA . PRO A 1 326 ? 5.484 14.047 6.301 1 88.56 326 PRO A CA 1
ATOM 2447 C C . PRO A 1 326 ? 4.09 13.812 6.879 1 88.56 326 PRO A C 1
ATOM 2449 O O . PRO A 1 326 ? 3.596 14.641 7.652 1 88.56 326 PRO A O 1
ATOM 2452 N N . PHE A 1 327 ? 3.57 12.758 6.559 1 92.38 327 PHE A N 1
ATOM 2453 C CA . PHE A 1 327 ? 2.268 12.406 7.113 1 92.38 327 PHE A CA 1
ATOM 2454 C C . PHE A 1 327 ? 2.369 12.141 8.609 1 92.38 327 PHE A C 1
ATOM 2456 O O . PHE A 1 327 ? 3.324 11.516 9.07 1 92.38 327 PHE A O 1
ATOM 2463 N N . SER A 1 328 ? 1.392 12.617 9.336 1 94.19 328 SER A N 1
ATOM 2464 C CA . SER A 1 328 ? 1.318 12.32 10.766 1 94.19 328 SER A CA 1
ATOM 2465 C C . SER A 1 328 ? 0.085 11.492 11.094 1 94.19 328 SER A C 1
ATOM 2467 O O . SER A 1 328 ? -0.109 11.086 12.242 1 94.19 328 SER A O 1
ATOM 2469 N N . GLU A 1 329 ? -0.71 11.227 10.07 1 96 329 GLU A N 1
ATOM 2470 C CA . GLU A 1 329 ? -1.938 10.461 10.242 1 96 329 GLU A CA 1
ATOM 2471 C C . GLU A 1 329 ? -2.191 9.547 9.047 1 96 329 GLU A C 1
ATOM 2473 O O . GLU A 1 329 ? -1.932 9.93 7.906 1 96 329 GLU A O 1
ATOM 2478 N N . LEU A 1 330 ? -2.625 8.398 9.352 1 96 330 LEU A N 1
ATOM 2479 C CA . LEU A 1 330 ? -2.967 7.391 8.352 1 96 330 LEU A CA 1
ATOM 2480 C C . LEU A 1 330 ? -4.422 6.957 8.492 1 96 330 LEU A C 1
ATOM 2482 O O . LEU A 1 330 ? -4.863 6.59 9.578 1 96 330 LEU A O 1
ATOM 2486 N N . LYS A 1 331 ? -5.188 7.031 7.41 1 97.06 331 LYS A N 1
ATOM 2487 C CA . LYS A 1 331 ? -6.578 6.598 7.461 1 97.06 331 LYS A CA 1
ATOM 2488 C C . LYS A 1 331 ? -6.758 5.242 6.785 1 97.06 331 LYS A C 1
ATOM 2490 O O . LYS A 1 331 ? -6.363 5.059 5.633 1 97.06 331 LYS A O 1
ATOM 2495 N N . ILE A 1 332 ? -7.32 4.281 7.5 1 96.88 332 ILE A N 1
ATOM 2496 C CA . ILE A 1 332 ? -7.66 2.977 6.941 1 96.88 332 ILE A CA 1
ATOM 2497 C C . ILE A 1 332 ? -9.078 3.012 6.375 1 96.88 332 ILE A C 1
ATOM 2499 O O . ILE A 1 332 ? -10.039 3.275 7.105 1 96.88 332 ILE A O 1
ATOM 2503 N N . PRO A 1 333 ? -9.242 2.742 5.105 1 95.44 333 PRO A N 1
ATOM 2504 C CA . PRO A 1 333 ? -10.531 2.984 4.445 1 95.44 333 PRO A CA 1
ATOM 2505 C C . PRO A 1 333 ? -11.586 1.937 4.805 1 95.44 333 PRO A C 1
ATOM 2507 O O . PRO A 1 333 ? -11.242 0.852 5.281 1 95.44 333 PRO A O 1
ATOM 2510 N N . THR A 1 334 ? -12.773 2.266 4.477 1 95.25 334 THR A N 1
ATOM 2511 C CA . THR A 1 334 ? -13.953 1.441 4.727 1 95.25 334 THR A CA 1
ATOM 2512 C C . THR A 1 334 ? -13.82 0.084 4.043 1 95.25 334 THR A C 1
ATOM 2514 O O . THR A 1 334 ? -14.273 -0.932 4.574 1 95.25 334 THR A O 1
ATOM 2517 N N . GLU A 1 335 ? -13.203 0.05 2.936 1 91.5 335 GLU A N 1
ATOM 2518 C CA . GLU A 1 335 ? -13.062 -1.164 2.137 1 91.5 335 GLU A CA 1
ATOM 2519 C C . GLU A 1 335 ? -12.312 -2.248 2.91 1 91.5 335 GLU A C 1
ATOM 2521 O O . GLU A 1 335 ? -12.562 -3.439 2.715 1 91.5 335 GLU A O 1
ATOM 2526 N N . PHE A 1 336 ? -11.484 -1.863 3.781 1 94.5 336 PHE A N 1
ATOM 2527 C CA . PHE A 1 336 ? -10.695 -2.822 4.543 1 94.5 336 PHE A CA 1
ATOM 2528 C C . PHE A 1 336 ? -11.367 -3.135 5.879 1 94.5 336 PHE A C 1
ATOM 2530 O O . PHE A 1 336 ? -11.086 -4.164 6.496 1 94.5 336 PHE A O 1
ATOM 2537 N N . VAL A 1 337 ? -12.266 -2.297 6.309 1 95.75 337 VAL A N 1
ATOM 2538 C CA . VAL A 1 337 ? -12.758 -2.361 7.676 1 95.75 337 VAL A CA 1
ATOM 2539 C C . VAL A 1 337 ? -14.133 -3.037 7.699 1 95.75 337 VAL A C 1
ATOM 2541 O O . VAL A 1 337 ? -14.414 -3.844 8.586 1 95.75 337 VAL A O 1
ATOM 2544 N N . ARG A 1 338 ? -14.914 -2.682 6.773 1 92.56 338 ARG A N 1
ATOM 2545 C CA . ARG A 1 338 ? -16.266 -3.227 6.734 1 92.56 338 ARG A CA 1
ATOM 2546 C C . ARG A 1 338 ? -16.234 -4.75 6.672 1 92.56 338 ARG A C 1
ATOM 2548 O O . ARG A 1 338 ? -15.695 -5.328 5.73 1 92.56 338 ARG A O 1
ATOM 2555 N N . GLY A 1 339 ? -16.766 -5.43 7.613 1 88.81 339 GLY A N 1
ATOM 2556 C CA . GLY A 1 339 ? -16.859 -6.879 7.645 1 88.81 339 GLY A CA 1
ATOM 2557 C C . GLY A 1 339 ? -15.586 -7.543 8.133 1 88.81 339 GLY A C 1
ATOM 2558 O O . GLY A 1 339 ? -15.438 -8.766 8.039 1 88.81 339 GLY A O 1
ATOM 2559 N N . MET A 1 340 ? -14.695 -6.801 8.648 1 90.81 340 MET A N 1
ATOM 2560 C CA . MET A 1 340 ? -13.398 -7.352 9.023 1 90.81 340 MET A CA 1
ATOM 2561 C C . MET A 1 340 ? -13.531 -8.32 10.195 1 90.81 340 MET A C 1
ATOM 2563 O O . MET A 1 340 ? -12.656 -9.156 10.422 1 90.81 340 MET A O 1
ATOM 2567 N N . ALA A 1 341 ? -14.586 -8.188 10.953 1 89.56 341 ALA A N 1
ATOM 2568 C CA . ALA A 1 341 ? -14.805 -9.078 12.094 1 89.56 341 ALA A CA 1
ATOM 2569 C C . ALA A 1 341 ? -14.875 -10.539 11.648 1 89.56 341 ALA A C 1
ATOM 2571 O O . ALA A 1 341 ? -14.445 -11.438 12.367 1 89.56 341 ALA A O 1
ATOM 2572 N N . ASP A 1 342 ? -15.367 -10.758 10.422 1 83.12 342 ASP A N 1
ATOM 2573 C CA . ASP A 1 342 ? -15.562 -12.109 9.914 1 83.12 342 ASP A CA 1
ATOM 2574 C C . ASP A 1 342 ? -14.641 -12.391 8.727 1 83.12 342 ASP A C 1
ATOM 2576 O O . ASP A 1 342 ? -14.859 -13.336 7.973 1 83.12 342 ASP A O 1
ATOM 2580 N N . ASP A 1 343 ? -13.727 -11.508 8.539 1 84.06 343 ASP A N 1
ATOM 2581 C CA . ASP A 1 343 ? -12.789 -11.633 7.426 1 84.06 343 ASP A CA 1
ATOM 2582 C C . ASP A 1 343 ? -11.344 -11.523 7.906 1 84.06 343 ASP A C 1
ATOM 2584 O O . ASP A 1 343 ? -10.836 -10.414 8.102 1 84.06 343 ASP A O 1
ATOM 2588 N N . ALA A 1 344 ? -10.734 -12.664 8.023 1 83.5 344 ALA A N 1
ATOM 2589 C CA . ALA A 1 344 ? -9.383 -12.727 8.586 1 83.5 344 ALA A CA 1
ATOM 2590 C C . ALA A 1 344 ? -8.391 -11.969 7.715 1 83.5 344 ALA A C 1
ATOM 2592 O O . ALA A 1 344 ? -7.418 -11.398 8.219 1 83.5 344 ALA A O 1
ATOM 2593 N N . ARG A 1 345 ? -8.602 -11.953 6.469 1 88.12 345 ARG A N 1
ATOM 2594 C CA . ARG A 1 345 ? -7.684 -11.258 5.574 1 88.12 345 ARG A CA 1
ATOM 2595 C C . ARG A 1 345 ? -7.766 -9.742 5.773 1 88.12 345 ARG A C 1
ATOM 2597 O O . ARG A 1 345 ? -6.742 -9.062 5.812 1 88.12 345 ARG A O 1
ATOM 2604 N N . LYS A 1 346 ? -8.969 -9.266 5.852 1 90.75 346 LYS A N 1
ATOM 2605 C CA . LYS A 1 346 ? -9.156 -7.844 6.145 1 90.75 346 LYS A CA 1
ATOM 2606 C C . LYS A 1 346 ? -8.547 -7.477 7.496 1 90.75 346 LYS A C 1
ATOM 2608 O O . LYS A 1 346 ? -7.871 -6.457 7.621 1 90.75 346 LYS A O 1
ATOM 2613 N N . SER A 1 347 ? -8.82 -8.32 8.445 1 92.31 347 SER A N 1
ATOM 2614 C CA . SER A 1 347 ? -8.25 -8.094 9.766 1 92.31 347 SER A CA 1
ATOM 2615 C C . SER A 1 347 ? -6.73 -8.047 9.719 1 92.31 347 SER A C 1
ATOM 2617 O O . SER A 1 347 ? -6.109 -7.223 10.398 1 92.31 347 SER A O 1
ATOM 2619 N N . ALA A 1 348 ? -6.152 -8.891 8.93 1 91.88 348 ALA A N 1
ATOM 2620 C CA . ALA A 1 348 ? -4.699 -8.961 8.805 1 91.88 348 ALA A CA 1
ATOM 2621 C C . ALA A 1 348 ? -4.141 -7.66 8.227 1 91.88 348 ALA A C 1
ATOM 2623 O O . ALA A 1 348 ? -3.133 -7.141 8.711 1 91.88 348 ALA A O 1
ATOM 2624 N N . VAL A 1 349 ? -4.809 -7.164 7.219 1 93.88 349 VAL A N 1
ATOM 2625 C CA . VAL A 1 349 ? -4.305 -5.961 6.566 1 93.88 349 VAL A CA 1
ATOM 2626 C C . VAL A 1 349 ? -4.469 -4.762 7.496 1 93.88 349 VAL A C 1
ATOM 2628 O O . VAL A 1 349 ? -3.58 -3.91 7.59 1 93.88 349 VAL A O 1
ATOM 2631 N N . VAL A 1 350 ? -5.582 -4.699 8.227 1 95.5 350 VAL A N 1
ATOM 2632 C CA . VAL A 1 350 ? -5.793 -3.619 9.188 1 95.5 350 VAL A CA 1
ATOM 2633 C C . VAL A 1 350 ? -4.734 -3.688 10.281 1 95.5 350 VAL A C 1
ATOM 2635 O O . VAL A 1 350 ? -4.129 -2.672 10.633 1 95.5 350 VAL A O 1
ATOM 2638 N N . ALA A 1 351 ? -4.445 -4.832 10.758 1 94.25 351 ALA A N 1
ATOM 2639 C CA . ALA A 1 351 ? -3.428 -5.016 11.789 1 94.25 351 ALA A CA 1
ATOM 2640 C C . ALA A 1 351 ? -2.057 -4.574 11.297 1 94.25 351 ALA A C 1
ATOM 2642 O O . ALA A 1 351 ? -1.32 -3.887 12.008 1 94.25 351 ALA A O 1
ATOM 2643 N N . GLY A 1 352 ? -1.729 -4.996 10.133 1 93.12 352 GLY A N 1
ATOM 2644 C CA . GLY A 1 352 ? -0.454 -4.598 9.555 1 93.12 352 GLY A CA 1
ATOM 2645 C C . GLY A 1 352 ? -0.313 -3.098 9.398 1 93.12 352 GLY A C 1
ATOM 2646 O O . GLY A 1 352 ? 0.734 -2.529 9.719 1 93.12 352 GLY A O 1
ATOM 2647 N N . ALA A 1 353 ? -1.367 -2.482 8.867 1 94.75 353 ALA A N 1
ATOM 2648 C CA . ALA A 1 353 ? -1.363 -1.031 8.703 1 94.75 353 ALA A CA 1
ATOM 2649 C C . ALA A 1 353 ? -1.22 -0.328 10.047 1 94.75 353 ALA A C 1
ATOM 2651 O O . ALA A 1 353 ? -0.487 0.657 10.164 1 94.75 353 ALA A O 1
ATOM 2652 N N . MET A 1 354 ? -1.882 -0.812 11.055 1 95.06 354 MET A N 1
ATOM 2653 C CA . MET A 1 354 ? -1.816 -0.236 12.398 1 95.06 354 MET A CA 1
ATOM 2654 C C . MET A 1 354 ? -0.411 -0.361 12.977 1 95.06 354 MET A C 1
ATOM 2656 O O . MET A 1 354 ? 0.1 0.579 13.586 1 95.06 354 MET A O 1
ATOM 2660 N N . LEU A 1 355 ? 0.196 -1.47 12.789 1 92.5 355 LEU A N 1
ATOM 2661 C CA . LEU A 1 355 ? 1.559 -1.661 13.281 1 92.5 355 LEU A CA 1
ATOM 2662 C C . LEU A 1 355 ? 2.523 -0.71 12.578 1 92.5 355 LEU A C 1
ATOM 2664 O O . LEU A 1 355 ? 3.381 -0.103 13.227 1 92.5 355 LEU A O 1
ATOM 2668 N N . MET A 1 356 ? 2.359 -0.623 11.289 1 92.75 356 MET A N 1
ATOM 2669 C CA . MET A 1 356 ? 3.191 0.291 10.516 1 92.75 356 MET A CA 1
ATOM 2670 C C . MET A 1 356 ? 3.068 1.718 11.039 1 92.75 356 MET A C 1
ATOM 2672 O O . MET A 1 356 ? 4.074 2.389 11.266 1 92.75 356 MET A O 1
ATOM 2676 N N . ALA A 1 357 ? 1.855 2.137 11.219 1 94.31 357 ALA A N 1
ATOM 2677 C CA . ALA A 1 357 ? 1.599 3.482 11.727 1 94.31 357 ALA A CA 1
ATOM 2678 C C . ALA A 1 357 ? 2.213 3.676 13.109 1 94.31 357 ALA A C 1
ATOM 2680 O O . ALA A 1 357 ? 2.818 4.715 13.383 1 94.31 357 ALA A O 1
ATOM 2681 N N . GLN A 1 358 ? 2.051 2.77 13.938 1 93.06 358 GLN A N 1
ATOM 2682 C CA . GLN A 1 358 ? 2.613 2.828 15.281 1 93.06 358 GLN A CA 1
ATOM 2683 C C . GLN A 1 358 ? 4.129 3.008 15.242 1 93.06 358 GLN A C 1
ATOM 2685 O O . GLN A 1 358 ? 4.676 3.867 15.93 1 93.06 358 GLN A O 1
ATOM 2690 N N . ARG A 1 359 ? 4.777 2.293 14.43 1 89.94 359 ARG A N 1
ATOM 2691 C CA . ARG A 1 359 ? 6.23 2.348 14.328 1 89.94 359 ARG A CA 1
ATOM 2692 C C . ARG A 1 359 ? 6.688 3.67 13.719 1 89.94 359 ARG A C 1
ATOM 2694 O O . ARG A 1 359 ? 7.801 4.129 13.984 1 89.94 359 ARG A O 1
ATOM 2701 N N . LEU A 1 360 ? 5.812 4.203 12.938 1 90.88 360 LEU A N 1
ATOM 2702 C CA . LEU A 1 360 ? 6.113 5.492 12.32 1 90.88 360 LEU A CA 1
ATOM 2703 C C . LEU A 1 360 ? 5.633 6.641 13.203 1 90.88 360 LEU A C 1
ATOM 2705 O O . LEU A 1 360 ? 5.715 7.809 12.805 1 90.88 360 LEU A O 1
ATOM 2709 N N . SER A 1 361 ? 5.051 6.367 14.336 1 89.38 361 SER A N 1
ATOM 2710 C CA . SER A 1 361 ? 4.508 7.348 15.266 1 89.38 361 SER A CA 1
ATOM 2711 C C . SER A 1 361 ? 3.414 8.188 14.617 1 89.38 361 SER A C 1
ATOM 2713 O O . SER A 1 361 ? 3.389 9.414 14.766 1 89.38 361 SER A O 1
ATOM 2715 N N . MET A 1 362 ? 2.615 7.496 13.867 1 93.56 362 MET A N 1
ATOM 2716 C CA . MET A 1 362 ? 1.477 8.133 13.219 1 93.56 362 MET A CA 1
ATOM 2717 C C . MET A 1 362 ? 0.174 7.777 13.922 1 93.56 362 MET A C 1
ATOM 2719 O O . MET A 1 362 ? 0.008 6.652 14.398 1 93.56 362 MET A O 1
ATOM 2723 N N . SER A 1 363 ? -0.689 8.75 14 1 95.94 363 SER A N 1
ATOM 2724 C CA . SER A 1 363 ? -2.037 8.414 14.445 1 95.94 363 SER A CA 1
ATOM 2725 C C . SER A 1 363 ? -2.822 7.703 13.352 1 95.94 363 SER A C 1
ATOM 2727 O O . SER A 1 363 ? -2.5 7.824 12.172 1 95.94 363 SER A O 1
ATOM 2729 N N . VAL A 1 364 ? -3.781 6.895 13.797 1 97.69 364 VAL A N 1
ATOM 2730 C CA . VAL A 1 364 ? -4.566 6.125 12.836 1 97.69 364 VAL A CA 1
ATOM 2731 C C . VAL A 1 364 ? -6.047 6.473 12.984 1 97.69 364 VAL A C 1
ATOM 2733 O O . VAL A 1 364 ? -6.555 6.605 14.102 1 97.69 364 VAL A O 1
ATOM 2736 N N . VAL A 1 365 ? -6.676 6.688 11.867 1 98.25 365 VAL A N 1
ATOM 2737 C CA . VAL A 1 365 ? -8.133 6.773 11.805 1 98.25 365 VAL A CA 1
ATOM 2738 C C . VAL A 1 365 ? -8.688 5.582 11.031 1 98.25 365 VAL A C 1
ATOM 2740 O O . VAL A 1 365 ? -8.328 5.355 9.875 1 98.25 365 VAL A O 1
ATOM 2743 N N . VAL A 1 366 ? -9.508 4.812 11.688 1 98.19 366 VAL A N 1
ATOM 2744 C CA . VAL A 1 366 ? -10.188 3.703 11.023 1 98.19 366 VAL A CA 1
ATOM 2745 C C . VAL A 1 366 ? -11.578 4.145 10.57 1 98.19 366 VAL A C 1
ATOM 2747 O O . VAL A 1 366 ? -12.414 4.523 11.391 1 98.19 366 VAL A O 1
ATOM 2750 N N . GLU A 1 367 ? -11.797 4.074 9.328 1 97.25 367 GLU A N 1
ATOM 2751 C CA . GLU A 1 367 ? -13.047 4.559 8.75 1 97.25 367 GLU A CA 1
ATOM 2752 C C . GLU A 1 367 ? -14.031 3.416 8.516 1 97.25 367 GLU A C 1
ATOM 2754 O O . GLU A 1 367 ? -13.633 2.25 8.461 1 97.25 367 GLU A O 1
ATOM 2759 N N . GLY A 1 368 ? -15.32 3.758 8.414 1 95.5 368 GLY A N 1
ATOM 2760 C CA . GLY A 1 368 ? -16.328 2.814 7.973 1 95.5 368 GLY A CA 1
ATOM 2761 C C . GLY A 1 368 ? -16.688 1.781 9.031 1 95.5 368 GLY A C 1
ATOM 2762 O O . GLY A 1 368 ? -17.031 0.646 8.703 1 95.5 368 GLY A O 1
ATOM 2763 N N . VAL A 1 369 ? -16.469 2.125 10.242 1 95.88 369 VAL A N 1
ATOM 2764 C CA . VAL A 1 369 ? -16.938 1.243 11.305 1 95.88 369 VAL A CA 1
ATOM 2765 C C . VAL A 1 369 ? -18.453 1.356 11.445 1 95.88 369 VAL A C 1
ATOM 2767 O O . VAL A 1 369 ? -18.953 2.352 11.961 1 95.88 369 VAL A O 1
ATOM 2770 N N . GLU A 1 370 ? -19.141 0.353 10.977 1 93 370 GLU A N 1
ATOM 2771 C CA . GLU A 1 370 ? -20.594 0.48 10.875 1 93 370 GLU A CA 1
ATOM 2772 C C . GLU A 1 370 ? -21.297 -0.527 11.781 1 93 370 GLU A C 1
ATOM 2774 O O . GLU A 1 370 ? -22.5 -0.4 12.039 1 93 370 GLU A O 1
ATOM 2779 N N . THR A 1 371 ? -20.547 -1.508 12.266 1 92.94 371 THR A N 1
ATOM 2780 C CA . THR A 1 371 ? -21.141 -2.523 13.125 1 92.94 371 THR A CA 1
ATOM 2781 C C . THR A 1 371 ? -20.359 -2.643 14.438 1 92.94 371 THR A C 1
ATOM 2783 O O . THR A 1 371 ? -19.188 -2.285 14.508 1 92.94 371 THR A O 1
ATOM 2786 N N . ILE A 1 372 ? -21.031 -3.139 15.406 1 92.62 372 ILE A N 1
ATOM 2787 C CA . ILE A 1 372 ? -20.406 -3.334 16.719 1 92.62 372 ILE A CA 1
ATOM 2788 C C . ILE A 1 372 ? -19.312 -4.398 16.625 1 92.62 372 ILE A C 1
ATOM 2790 O O . ILE A 1 372 ? -18.297 -4.309 17.297 1 92.62 372 ILE A O 1
ATOM 2794 N N . ASP A 1 373 ? -19.516 -5.383 15.789 1 92.62 373 ASP A N 1
ATOM 2795 C CA . ASP A 1 373 ? -18.531 -6.445 15.625 1 92.62 373 ASP A CA 1
ATOM 2796 C C . ASP A 1 373 ? -17.219 -5.902 15.078 1 92.62 373 ASP A C 1
ATOM 2798 O O . ASP A 1 373 ? -16.141 -6.246 15.57 1 92.62 373 ASP A O 1
ATOM 2802 N N . ASP A 1 374 ? -17.328 -5.059 14.109 1 93.88 374 ASP A N 1
ATOM 2803 C CA . ASP A 1 374 ? -16.125 -4.438 13.562 1 93.88 374 ASP A CA 1
ATOM 2804 C C . ASP A 1 374 ? -15.445 -3.555 14.602 1 93.88 374 ASP A C 1
ATOM 2806 O O . ASP A 1 374 ? -14.211 -3.541 14.703 1 93.88 374 ASP A O 1
ATOM 2810 N N . PHE A 1 375 ? -16.281 -2.867 15.352 1 94.06 375 PHE A N 1
ATOM 2811 C CA . PHE A 1 375 ? -15.758 -2.016 16.406 1 94.06 375 PHE A CA 1
ATOM 2812 C C . PHE A 1 375 ? -14.977 -2.84 17.438 1 94.06 375 PHE A C 1
ATOM 2814 O O . PHE A 1 375 ? -13.852 -2.486 17.797 1 94.06 375 PHE A O 1
ATOM 2821 N N . HIS A 1 376 ? -15.484 -3.951 17.828 1 92.94 376 HIS A N 1
ATOM 2822 C CA . HIS A 1 376 ? -14.852 -4.805 18.828 1 92.94 376 HIS A CA 1
ATOM 2823 C C . HIS A 1 376 ? -13.555 -5.406 18.297 1 92.94 376 HIS A C 1
ATOM 2825 O O . HIS A 1 376 ? -12.594 -5.598 19.047 1 92.94 376 HIS A O 1
ATOM 2831 N N . SER A 1 377 ? -13.602 -5.688 17.047 1 91.88 377 SER A N 1
ATOM 2832 C CA . SER A 1 377 ? -12.398 -6.246 16.438 1 91.88 377 SER A CA 1
ATOM 2833 C C . SER A 1 377 ? -11.227 -5.27 16.516 1 91.88 377 SER A C 1
ATOM 2835 O O . SER A 1 377 ? -10.07 -5.68 16.562 1 91.88 377 SER A O 1
ATOM 2837 N N . LEU A 1 378 ? -11.523 -4.004 16.547 1 93.12 378 LEU A N 1
ATOM 2838 C CA . LEU A 1 378 ? -10.492 -2.973 16.594 1 93.12 378 LEU A CA 1
ATOM 2839 C C . LEU A 1 378 ? -9.875 -2.879 17.984 1 93.12 378 LEU A C 1
ATOM 2841 O O . LEU A 1 378 ? -8.719 -2.475 18.141 1 93.12 378 LEU A O 1
ATOM 2845 N N . LEU A 1 379 ? -10.617 -3.207 19.016 1 89.5 379 LEU A N 1
ATOM 2846 C CA . LEU A 1 379 ? -10.164 -3.119 20.391 1 89.5 379 LEU A CA 1
ATOM 2847 C C . LEU A 1 379 ? -8.93 -3.98 20.625 1 89.5 379 LEU A C 1
ATOM 2849 O O . LEU A 1 379 ? -8.078 -3.654 21.453 1 89.5 379 LEU A O 1
ATOM 2853 N N . ALA A 1 380 ? -8.773 -4.984 19.828 1 86.44 380 ALA A N 1
ATOM 2854 C CA . ALA A 1 380 ? -7.676 -5.934 19.984 1 86.44 380 ALA A CA 1
ATOM 2855 C C . ALA A 1 380 ? -6.434 -5.465 19.234 1 86.44 380 ALA A C 1
ATOM 2857 O O . ALA A 1 380 ? -5.34 -5.992 19.438 1 86.44 380 ALA A O 1
ATOM 2858 N N . LEU A 1 381 ? -6.562 -4.523 18.453 1 87.31 381 LEU A N 1
ATOM 2859 C CA . LEU A 1 381 ? -5.477 -4.16 17.547 1 87.31 381 LEU A CA 1
ATOM 2860 C C . LEU A 1 381 ? -4.746 -2.918 18.047 1 87.31 381 LEU A C 1
ATOM 2862 O O . LEU A 1 381 ? -3.576 -2.709 17.719 1 87.31 381 LEU A O 1
ATOM 2866 N N . GLY A 1 382 ? -5.367 -2.021 18.766 1 87.56 382 GLY A N 1
ATOM 2867 C CA . GLY A 1 382 ? -4.75 -0.797 19.266 1 87.56 382 GLY A CA 1
ATOM 2868 C C . GLY A 1 382 ? -5.762 0.255 19.672 1 87.56 382 GLY A C 1
ATOM 2869 O O . GLY A 1 382 ? -6.836 -0.075 20.188 1 87.56 382 GLY A O 1
ATOM 2870 N N . ASN A 1 383 ? -5.211 1.563 19.578 1 90.88 383 ASN A N 1
ATOM 2871 C CA . ASN A 1 383 ? -6.055 2.67 20.016 1 90.88 383 ASN A CA 1
ATOM 2872 C C . ASN A 1 383 ? -6.227 3.713 18.906 1 90.88 383 ASN A C 1
ATOM 2874 O O . ASN A 1 383 ? -5.879 4.879 19.094 1 90.88 383 ASN A O 1
ATOM 2878 N N . PRO A 1 384 ? -6.863 3.242 17.828 1 96.81 384 PRO A N 1
ATOM 2879 C CA . PRO A 1 384 ? -7.094 4.203 16.75 1 96.81 384 PRO A CA 1
ATOM 2880 C C . PRO A 1 384 ? -8.273 5.129 17.031 1 96.81 384 PRO A C 1
ATOM 2882 O O . PRO A 1 384 ? -9.078 4.863 17.922 1 96.81 384 PRO A O 1
ATOM 2885 N N . ALA A 1 385 ? -8.305 6.285 16.359 1 97.69 385 ALA A N 1
ATOM 2886 C CA . ALA A 1 385 ? -9.57 6.996 16.219 1 97.69 385 ALA A CA 1
ATOM 2887 C C . ALA A 1 385 ? -10.531 6.23 15.312 1 97.69 385 ALA A C 1
ATOM 2889 O O . ALA A 1 385 ? -10.109 5.594 14.352 1 97.69 385 ALA A O 1
ATOM 2890 N N . VAL A 1 386 ? -11.766 6.27 15.648 1 97.75 386 VAL A N 1
ATOM 2891 C CA . VAL A 1 386 ? -12.766 5.508 14.906 1 97.75 386 VAL A CA 1
ATOM 2892 C C . VAL A 1 386 ? -13.797 6.457 14.305 1 97.75 386 VAL A C 1
ATOM 2894 O O . VAL A 1 386 ? -14.234 7.41 14.961 1 97.75 386 VAL A O 1
ATOM 2897 N N . GLN A 1 387 ? -14.078 6.227 13.102 1 97.06 387 GLN A N 1
ATOM 2898 C CA . GLN A 1 387 ? -15.07 6.984 12.352 1 97.06 387 GLN A CA 1
ATOM 2899 C C . GLN A 1 387 ? -15.992 6.055 11.562 1 97.06 387 GLN A C 1
ATOM 2901 O O . GLN A 1 387 ? -15.539 5.062 10.992 1 97.06 387 GLN A O 1
ATOM 2906 N N . GLY A 1 388 ? -17.312 6.293 11.547 1 96 388 GLY A N 1
ATOM 2907 C CA . GLY A 1 388 ? -18.281 5.465 10.844 1 96 388 GLY A CA 1
ATOM 2908 C C . GLY A 1 388 ? -19.688 5.641 11.359 1 96 388 GLY A C 1
ATOM 2909 O O . GLY A 1 388 ? -19.922 6.336 12.359 1 96 388 GLY A O 1
ATOM 2910 N N . TYR A 1 389 ? -20.625 4.977 10.727 1 93.38 389 TYR A N 1
ATOM 2911 C CA . TYR A 1 389 ? -22.047 5.148 11.008 1 93.38 389 TYR A CA 1
ATOM 2912 C C . TYR A 1 389 ? -22.406 4.539 12.359 1 93.38 389 TYR A C 1
ATOM 2914 O O . TYR A 1 389 ? -23.438 4.891 12.945 1 93.38 389 TYR A O 1
ATOM 2922 N N . PHE A 1 390 ? -21.578 3.645 12.812 1 92.69 390 PHE A N 1
ATOM 2923 C CA . PHE A 1 390 ? -21.781 3.111 14.156 1 92.69 390 PHE A CA 1
ATOM 2924 C C . PHE A 1 390 ? -21.656 4.211 15.203 1 92.69 390 PHE A C 1
ATOM 2926 O O . PHE A 1 390 ? -22.312 4.172 16.234 1 92.69 390 PHE A O 1
ATOM 2933 N N . ILE A 1 391 ? -20.828 5.18 14.945 1 94.06 391 ILE A N 1
ATOM 2934 C CA . ILE A 1 391 ? -20.609 6.305 15.852 1 94.06 391 ILE A CA 1
ATOM 2935 C C . ILE A 1 391 ? -21.609 7.422 15.547 1 94.06 391 ILE A C 1
ATOM 2937 O O . ILE A 1 391 ? -22.344 7.855 16.422 1 94.06 391 ILE A O 1
ATOM 2941 N N . ALA A 1 392 ? -21.562 7.871 14.305 1 96.06 392 ALA A N 1
ATOM 2942 C CA . ALA A 1 392 ? -22.453 8.938 13.875 1 96.06 392 ALA A CA 1
ATOM 2943 C C . ALA A 1 392 ? -22.375 9.148 12.367 1 96.06 392 ALA A C 1
ATOM 2945 O O . ALA A 1 392 ? -21.297 9.008 11.773 1 96.06 392 ALA A O 1
ATOM 2946 N N . ARG A 1 393 ? -23.422 9.461 11.797 1 96.25 393 ARG A N 1
ATOM 2947 C CA . ARG A 1 393 ? -23.438 9.906 10.406 1 96.25 393 ARG A CA 1
ATOM 2948 C C . ARG A 1 393 ? -22.969 11.344 10.281 1 96.25 393 ARG A C 1
ATOM 2950 O O . ARG A 1 393 ? -22.984 12.102 11.258 1 96.25 393 ARG A O 1
ATOM 2957 N N . PRO A 1 394 ? -22.469 11.703 9.094 1 97.62 394 PRO A N 1
ATOM 2958 C CA . PRO A 1 394 ? -22.172 13.133 8.922 1 97.62 394 PRO A CA 1
ATOM 2959 C C . PRO A 1 394 ? -23.359 14.023 9.234 1 97.62 394 PRO A C 1
ATOM 2961 O O . PRO A 1 394 ? -24.5 13.68 8.914 1 97.62 394 PRO A O 1
ATOM 2964 N N . MET A 1 395 ? -23.078 15.172 9.789 1 97.94 395 MET A N 1
ATOM 2965 C CA . MET A 1 395 ? -24.156 16.062 10.211 1 97.94 395 MET A CA 1
ATOM 2966 C C . MET A 1 395 ? -23.75 17.516 10.078 1 97.94 395 MET A C 1
ATOM 2968 O O . MET A 1 395 ? -22.562 17.828 9.938 1 97.94 395 MET A O 1
ATOM 2972 N N . ALA A 1 396 ? -24.766 18.375 10.023 1 97.56 396 ALA A N 1
ATOM 2973 C CA . ALA A 1 396 ? -24.5 19.812 9.953 1 97.56 396 ALA A CA 1
ATOM 2974 C C . ALA A 1 396 ? -23.812 20.312 11.227 1 97.56 396 ALA A C 1
ATOM 2976 O O . ALA A 1 396 ? -23.875 19.656 12.266 1 97.56 396 ALA A O 1
ATOM 2977 N N . ALA A 1 397 ? -23.203 21.484 11.18 1 97.69 397 ALA A N 1
ATOM 2978 C CA . ALA A 1 397 ? -22.422 22.031 12.281 1 97.69 397 ALA A CA 1
ATOM 2979 C C . ALA A 1 397 ? -23.266 22.125 13.555 1 97.69 397 ALA A C 1
ATOM 2981 O O . ALA A 1 397 ? -22.828 21.703 14.625 1 97.69 397 ALA A O 1
ATOM 2982 N N . SER A 1 398 ? -24.484 22.609 13.391 1 96.94 398 SER A N 1
ATOM 2983 C CA . SER A 1 398 ? -25.359 22.781 14.547 1 96.94 398 SER A CA 1
ATOM 2984 C C . SER A 1 398 ? -25.719 21.438 15.172 1 96.94 398 SER A C 1
ATOM 2986 O O . SER A 1 398 ? -25.734 21.297 16.391 1 96.94 398 SER A O 1
ATOM 2988 N N . ALA A 1 399 ? -26 20.5 14.297 1 97.25 399 ALA A N 1
ATOM 2989 C CA . ALA A 1 399 ? -26.328 19.156 14.773 1 97.25 399 ALA A CA 1
ATOM 2990 C C . ALA A 1 399 ? -25.125 18.516 15.477 1 97.25 399 ALA A C 1
ATOM 2992 O O . ALA A 1 399 ? -25.297 17.812 16.469 1 97.25 399 ALA A O 1
ATOM 2993 N N . PHE A 1 400 ? -23.984 18.781 14.977 1 97.12 400 PHE A N 1
ATOM 2994 C CA . PHE A 1 400 ? -22.781 18.25 15.602 1 97.12 400 PHE A CA 1
ATOM 2995 C C . PHE A 1 400 ? -22.578 18.828 17 1 97.12 400 PHE A C 1
ATOM 2997 O O . PHE A 1 400 ? -22.266 18.109 17.938 1 97.12 400 PHE A O 1
ATOM 3004 N N . LEU A 1 401 ? -22.719 20.125 17.125 1 96.12 401 LEU A N 1
ATOM 3005 C CA . LEU A 1 401 ? -22.531 20.781 18.406 1 96.12 401 LEU A CA 1
ATOM 3006 C C . LEU A 1 401 ? -23.5 20.203 19.453 1 96.12 401 LEU A C 1
ATOM 3008 O O . LEU A 1 401 ? -23.109 19.984 20.594 1 96.12 401 LEU A O 1
ATOM 3012 N N . ARG A 1 402 ? -24.688 19.906 19 1 95 402 ARG A N 1
ATOM 3013 C CA . ARG A 1 402 ? -25.656 19.281 19.891 1 95 402 ARG A CA 1
ATOM 3014 C C . ARG A 1 402 ? -25.25 17.859 20.25 1 95 402 ARG A C 1
ATOM 3016 O O . ARG A 1 402 ? -25.281 17.469 21.406 1 95 402 ARG A O 1
ATOM 3023 N N . TRP A 1 403 ? -24.844 17.188 19.234 1 95.31 403 TRP A N 1
ATOM 3024 C CA . TRP A 1 403 ? -24.422 15.797 19.406 1 95.31 403 TRP A CA 1
ATOM 3025 C C . TRP A 1 403 ? -23.25 15.711 20.391 1 95.31 403 TRP A C 1
ATOM 3027 O O . TRP A 1 403 ? -23.234 14.852 21.281 1 95.31 403 TRP A O 1
ATOM 3037 N N . ALA A 1 404 ? -22.297 16.578 20.266 1 93.25 404 ALA A N 1
ATOM 3038 C CA . ALA A 1 404 ? -21.094 16.594 21.109 1 93.25 404 ALA A CA 1
ATOM 3039 C C . ALA A 1 404 ? -21.453 16.969 22.547 1 93.25 404 ALA A C 1
ATOM 3041 O O . ALA A 1 404 ? -20.891 16.406 23.5 1 93.25 404 ALA A O 1
ATOM 3042 N N . ALA A 1 405 ? -22.344 17.875 22.688 1 89.56 405 ALA A N 1
ATOM 3043 C CA . ALA A 1 405 ? -22.766 18.328 24 1 89.56 405 ALA A CA 1
ATOM 3044 C C . ALA A 1 405 ? -23.469 17.203 24.766 1 89.56 405 ALA A C 1
ATOM 3046 O O . ALA A 1 405 ? -23.328 17.078 25.984 1 89.56 405 ALA A O 1
ATOM 3047 N N . GLU A 1 406 ? -24.219 16.469 24.031 1 87.81 406 GLU A N 1
ATOM 3048 C CA . GLU A 1 406 ? -24.984 15.375 24.625 1 87.81 406 GLU A CA 1
ATOM 3049 C C . GLU A 1 406 ? -24.062 14.234 25.078 1 87.81 406 GLU A C 1
ATOM 3051 O O . GLU A 1 406 ? -24.375 13.508 26.016 1 87.81 406 GLU A O 1
ATOM 3056 N N . ARG A 1 407 ? -23.016 13.938 24.359 1 80.44 407 ARG A N 1
ATOM 3057 C CA . ARG A 1 407 ? -22.078 12.859 24.656 1 80.44 407 ARG A CA 1
ATOM 3058 C C . ARG A 1 407 ? -21.172 13.227 25.828 1 80.44 407 ARG A C 1
ATOM 3060 O O . ARG A 1 407 ? -20.703 12.352 26.547 1 80.44 407 ARG A O 1
ATOM 3067 N N . GLY A 1 408 ? -20.438 14.391 25.781 1 63 408 GLY A N 1
ATOM 3068 C CA . GLY A 1 408 ? -19.625 14.805 26.922 1 63 408 GLY A CA 1
ATOM 3069 C C . GLY A 1 408 ? -20.25 14.438 28.266 1 63 408 GLY A C 1
ATOM 3070 O O . GLY A 1 408 ? -19.547 14.117 29.219 1 63 408 GLY A O 1
ATOM 3071 N N . ASP A 1 409 ? -21.547 14.469 28.359 1 49 409 ASP A N 1
ATOM 3072 C CA . ASP A 1 409 ? -22.234 14.023 29.562 1 49 409 ASP A CA 1
ATOM 3073 C C . ASP A 1 409 ? -22.328 12.5 29.625 1 49 409 ASP A C 1
ATOM 3075 O O . ASP A 1 409 ? -22.469 11.922 30.703 1 49 409 ASP A O 1
ATOM 3079 N N . SER A 1 410 ? -22.375 11.711 28.438 1 45.75 410 SER A N 1
ATOM 3080 C CA . SER A 1 410 ? -22.656 10.281 28.391 1 45.75 410 SER A CA 1
ATOM 3081 C C . SER A 1 410 ? -21.438 9.484 27.969 1 45.75 410 SER A C 1
ATOM 3083 O O . SER A 1 410 ? -20.781 9.82 26.984 1 45.75 410 SER A O 1
ATOM 3085 N N . ARG A 1 411 ? -20.609 8.906 28.781 1 40.59 411 ARG A N 1
ATOM 3086 C CA . ARG A 1 411 ? -19.609 7.895 28.453 1 40.59 411 ARG A CA 1
ATOM 3087 C C . ARG A 1 411 ? -20.109 6.977 27.344 1 40.59 411 ARG A C 1
ATOM 3089 O O . ARG A 1 411 ? -21.312 6.719 27.234 1 40.59 411 ARG A O 1
ATOM 3096 N N . LEU A 1 412 ? -19.453 6.809 26.062 1 43.22 412 LEU A N 1
ATOM 3097 C CA . LEU A 1 412 ? -19.891 5.863 25.047 1 43.22 412 LEU A CA 1
ATOM 3098 C C . LEU A 1 412 ? -20.516 4.629 25.688 1 43.22 412 LEU A C 1
ATOM 3100 O O . LEU A 1 412 ? -19.812 3.764 26.203 1 43.22 412 LEU A O 1
ATOM 3104 N N . GLN A 1 413 ? -21.484 4.711 26.656 1 34.16 413 GLN A N 1
ATOM 3105 C CA . GLN A 1 413 ? -22.188 3.506 27.094 1 34.16 413 GLN A CA 1
ATOM 3106 C C . GLN A 1 413 ? -22.547 2.617 25.906 1 34.16 413 GLN A C 1
ATOM 3108 O O . GLN A 1 413 ? -22.562 3.078 24.75 1 34.16 413 GLN A O 1
ATOM 3113 N N . ASP A 1 414 ? -23.031 1.27 26.219 1 34.09 414 ASP A N 1
ATOM 3114 C CA . ASP A 1 414 ? -23.516 0.185 25.375 1 34.09 414 ASP A CA 1
ATOM 3115 C C . ASP A 1 414 ? -24.5 0.705 24.328 1 34.09 414 ASP A C 1
ATOM 3117 O O . ASP A 1 414 ? -25.547 1.245 24.672 1 34.09 414 ASP A O 1
ATOM 3121 N N . GLY A 1 415 ? -24.047 1.33 23.359 1 34.09 415 GLY A N 1
ATOM 3122 C CA . GLY A 1 415 ? -24.781 1.8 22.203 1 34.09 415 GLY A CA 1
ATOM 3123 C C . GLY A 1 415 ? -25.922 0.881 21.812 1 34.09 415 GLY A C 1
ATOM 3124 O O . GLY A 1 415 ? -26.391 0.91 20.656 1 34.09 415 GLY A O 1
ATOM 3125 N N . SER A 1 416 ? -26.438 0.04 22.688 1 30.31 416 SER A N 1
ATOM 3126 C CA . SER A 1 416 ? -27.562 -0.749 22.203 1 30.31 416 SER A CA 1
ATOM 3127 C C . SER A 1 416 ? -28.75 0.142 21.844 1 30.31 416 SER A C 1
ATOM 3129 O O . SER A 1 416 ? -29.844 -0.351 21.609 1 30.31 416 SER A O 1
ATOM 3131 N N . THR A 1 417 ? -28.781 1.426 22.188 1 29.19 417 THR A N 1
ATOM 3132 C CA . THR A 1 417 ? -30.125 1.856 21.844 1 29.19 417 THR A CA 1
ATOM 3133 C C . THR A 1 417 ? -30.266 2.09 20.344 1 29.19 417 THR A C 1
ATOM 3135 O O . THR A 1 417 ? -29.578 2.947 19.781 1 29.19 417 THR A O 1
ATOM 3138 N N . ALA A 1 418 ? -30.609 1.073 19.562 1 27.69 418 ALA A N 1
ATOM 3139 C CA . ALA A 1 418 ? -31.031 0.882 18.172 1 27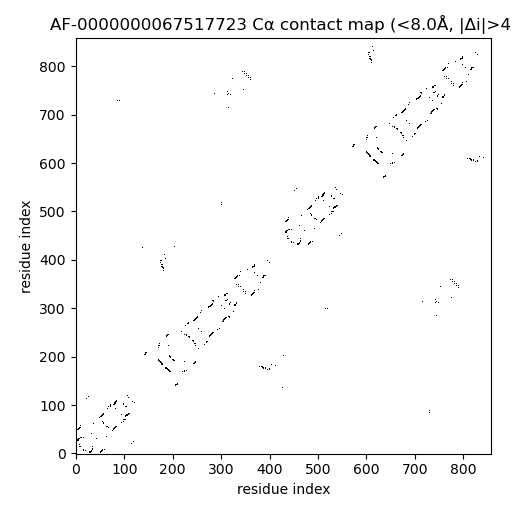.69 418 ALA A CA 1
ATOM 3140 C C . ALA A 1 418 ? -32.094 1.91 17.781 1 27.69 418 ALA A C 1
ATOM 3142 O O . ALA A 1 418 ? -33.281 1.727 18.047 1 27.69 418 ALA A O 1
ATOM 3143 N N . SER A 1 419 ? -32 3.225 17.953 1 28.11 419 SER A N 1
ATOM 3144 C CA . SER A 1 419 ? -33.062 3.859 17.188 1 28.11 419 SER A CA 1
ATOM 3145 C C . SER A 1 419 ? -33 3.498 15.711 1 28.11 419 SER A C 1
ATOM 3147 O O . SER A 1 419 ? -31.906 3.398 15.156 1 28.11 419 SER A O 1
ATOM 3149 N N . GLY A 1 420 ? -33.969 2.756 15.086 1 25.98 420 GLY A N 1
ATOM 3150 C CA . GLY A 1 420 ? -34.375 2.133 13.836 1 25.98 420 GLY A CA 1
ATOM 3151 C C . GLY A 1 420 ? -34.281 3.061 12.641 1 25.98 420 GLY A C 1
ATOM 3152 O O . GLY A 1 420 ? -34.938 2.846 11.617 1 25.98 420 GLY A O 1
ATOM 3153 N N . VAL A 1 421 ? -33.688 4.316 12.711 1 27.33 421 VAL A N 1
ATOM 3154 C CA . VAL A 1 421 ? -33.969 4.961 11.43 1 27.33 421 VAL A CA 1
ATOM 3155 C C . VAL A 1 421 ? -33.219 4.246 10.312 1 27.33 421 VAL A C 1
ATOM 3157 O O . VAL A 1 421 ? -32 4.043 10.406 1 27.33 421 VAL A O 1
ATOM 3160 N N . GLN A 1 422 ? -33.812 3.395 9.492 1 24.31 422 GLN A N 1
ATOM 3161 C CA . GLN A 1 422 ? -33.562 2.48 8.383 1 24.31 422 GLN A CA 1
ATOM 3162 C C . GLN A 1 422 ? -32.812 3.186 7.254 1 24.31 422 GLN A C 1
ATOM 3164 O O . GLN A 1 422 ? -32.375 2.545 6.293 1 24.31 422 GLN A O 1
ATOM 3169 N N . ASP A 1 423 ? -32.75 4.555 7.055 1 27.38 423 ASP A N 1
ATOM 3170 C CA . ASP A 1 423 ? -32.531 4.836 5.641 1 27.38 423 ASP A CA 1
ATOM 3171 C C . ASP A 1 423 ? -31.094 4.551 5.234 1 27.38 423 ASP A C 1
ATOM 3173 O O . ASP A 1 423 ? -30.156 5.047 5.859 1 27.38 423 ASP A O 1
ATOM 3177 N N . MET A 1 424 ? -30.766 3.416 4.754 1 27.3 424 MET A N 1
ATOM 3178 C CA . MET A 1 424 ? -29.484 2.83 4.359 1 27.3 424 MET A CA 1
ATOM 3179 C C . MET A 1 424 ? -28.781 3.709 3.332 1 27.3 424 MET A C 1
ATOM 3181 O O . MET A 1 424 ? -29 3.559 2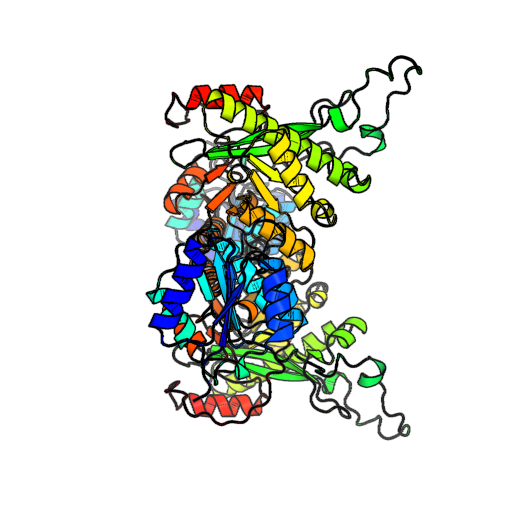.127 1 27.3 424 MET A O 1
ATOM 3185 N N . PRO A 1 425 ? -28.609 5.145 3.512 1 27.55 425 PRO A N 1
ATOM 3186 C CA . PRO A 1 425 ? -28.031 5.77 2.324 1 27.55 425 PRO A CA 1
ATOM 3187 C C . PRO A 1 425 ? -26.578 5.352 2.098 1 27.55 425 PRO A C 1
ATOM 3189 O O . PRO A 1 425 ? -25.812 5.234 3.055 1 27.55 425 PRO A O 1
ATOM 3192 N N . LEU A 1 426 ? -26.203 4.398 1.255 1 26.98 426 LEU A N 1
ATOM 3193 C CA . LEU A 1 426 ? -24.891 3.932 0.836 1 26.98 426 LEU A CA 1
ATOM 3194 C C . LEU A 1 426 ? -23.984 5.105 0.476 1 26.98 426 LEU A C 1
ATOM 3196 O O . LEU A 1 426 ? -24.203 5.773 -0.54 1 26.98 426 LEU A O 1
ATOM 3200 N N . SER A 1 427 ? -23.688 6.02 1.439 1 25.36 427 SER A N 1
ATOM 3201 C CA . SER A 1 427 ? -22.922 7.246 1.25 1 25.36 427 SER A CA 1
ATOM 3202 C C . SER A 1 427 ? -21.531 6.941 0.698 1 25.36 427 SER A C 1
ATOM 3204 O O . SER A 1 427 ? -20.766 6.18 1.298 1 25.36 427 SER A O 1
ATOM 3206 N N . CYS A 1 428 ? -21.344 6.887 -0.588 1 26.05 428 CYS A N 1
ATOM 3207 C CA . CYS A 1 428 ? -20.062 6.895 -1.28 1 26.05 428 CYS A CA 1
ATOM 3208 C C . CYS A 1 428 ? -19.172 8.031 -0.786 1 26.05 428 CYS A C 1
ATOM 3210 O O . CYS A 1 428 ? -19.672 9.141 -0.554 1 26.05 428 CYS A O 1
ATOM 3212 N N . LYS A 1 429 ? -17.906 7.918 -0.35 1 26.2 429 LYS A N 1
ATOM 3213 C CA . LYS A 1 429 ? -16.938 8.945 0.016 1 26.2 429 LYS A CA 1
ATOM 3214 C C . LYS A 1 429 ? -16.875 10.039 -1.043 1 26.2 429 LYS A C 1
ATOM 3216 O O . LYS A 1 429 ? -16.969 9.766 -2.238 1 26.2 429 LYS A O 1
ATOM 3221 N N . MET B 1 1 ? 45.281 17.719 10.719 1 41.84 1 MET B N 1
ATOM 3222 C CA . MET B 1 1 ? 43.906 17.25 10.984 1 41.84 1 MET B CA 1
ATOM 3223 C C . MET B 1 1 ? 42.875 18.312 10.609 1 41.84 1 MET B C 1
ATOM 3225 O O . MET B 1 1 ? 42.969 19.453 11.086 1 41.84 1 MET B O 1
ATOM 3229 N N . H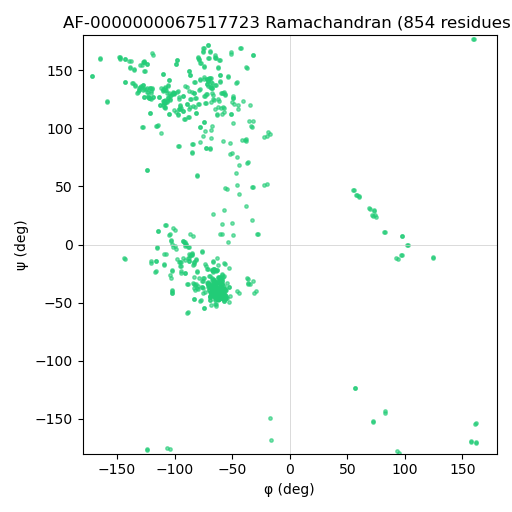IS B 1 2 ? 42.375 18.375 9.508 1 60.09 2 HIS B N 1
ATOM 3230 C CA . HIS B 1 2 ? 41.562 19.469 8.984 1 60.09 2 HIS B CA 1
ATOM 3231 C C . HIS B 1 2 ? 40.438 19.828 9.945 1 60.09 2 HIS B C 1
ATOM 3233 O O . HIS B 1 2 ? 39.781 18.922 10.477 1 60.09 2 HIS B O 1
ATOM 3239 N N . SER B 1 3 ? 40.5 20.969 10.516 1 82 3 SER B N 1
ATOM 3240 C CA . SER B 1 3 ? 39.562 21.469 11.508 1 82 3 SER B CA 1
ATOM 3241 C C . SER B 1 3 ? 38.156 21.578 10.93 1 82 3 SER B C 1
ATOM 3243 O O . SER B 1 3 ? 37.969 22.094 9.82 1 82 3 SER B O 1
ATOM 3245 N N . LEU B 1 4 ? 37.25 20.953 11.539 1 90.5 4 LEU B N 1
ATOM 3246 C CA . LEU B 1 4 ? 35.844 20.922 11.141 1 90.5 4 LEU B CA 1
ATOM 3247 C C . LEU B 1 4 ? 35.25 22.328 11.125 1 90.5 4 LEU B C 1
ATOM 3249 O O . LEU B 1 4 ? 35.375 23.078 12.102 1 90.5 4 LEU B O 1
ATOM 3253 N N . LYS B 1 5 ? 34.812 22.812 10.008 1 95.56 5 LYS B N 1
ATOM 3254 C CA . LYS B 1 5 ? 34.125 24.094 9.844 1 95.56 5 LYS B CA 1
ATOM 3255 C C . LYS B 1 5 ? 32.625 23.922 9.836 1 95.56 5 LYS B C 1
ATOM 3257 O O . LYS B 1 5 ? 32.094 23.141 9.047 1 95.56 5 LYS B O 1
ATOM 3262 N N . VAL B 1 6 ? 31.938 24.703 10.727 1 96.88 6 VAL B N 1
ATOM 3263 C CA . VAL B 1 6 ? 30.5 24.469 10.891 1 96.88 6 VAL B CA 1
ATOM 3264 C C . VAL B 1 6 ? 29.75 25.781 10.766 1 96.88 6 VAL B C 1
ATOM 3266 O O . VAL B 1 6 ? 30.188 26.812 11.289 1 96.88 6 VAL B O 1
ATOM 3269 N N . LEU B 1 7 ? 28.641 25.812 10.055 1 97.81 7 LEU B N 1
ATOM 3270 C CA . LEU B 1 7 ? 27.703 26.922 10.008 1 97.81 7 LEU B CA 1
ATOM 3271 C C . LEU B 1 7 ? 26.5 26.656 10.898 1 97.81 7 LEU B C 1
ATOM 3273 O O . LEU B 1 7 ? 25.938 25.562 10.867 1 97.81 7 LEU B O 1
ATOM 3277 N N . ILE B 1 8 ? 26.156 27.594 11.727 1 97.06 8 ILE B N 1
ATOM 3278 C CA . ILE B 1 8 ? 24.922 27.531 12.508 1 97.06 8 ILE B CA 1
ATOM 3279 C C . ILE B 1 8 ? 23.938 28.562 11.992 1 97.06 8 ILE B C 1
ATOM 3281 O O . ILE B 1 8 ? 24.25 29.766 11.938 1 97.06 8 ILE B O 1
ATOM 3285 N N . LEU B 1 9 ? 22.766 28.125 11.57 1 96.88 9 LEU B N 1
ATOM 3286 C CA . LEU B 1 9 ? 21.641 29.016 11.305 1 96.88 9 LEU B CA 1
ATOM 3287 C C . LEU B 1 9 ? 20.594 28.922 12.422 1 96.88 9 LEU B C 1
ATOM 3289 O O . LEU B 1 9 ? 19.953 27.875 12.578 1 96.88 9 LEU B O 1
ATOM 3293 N N . GLU B 1 10 ? 20.406 29.922 13.188 1 94.25 10 GLU B N 1
ATOM 3294 C CA . GLU B 1 10 ? 19.5 30 14.336 1 94.25 10 GLU B CA 1
ATOM 3295 C C . GLU B 1 10 ? 19.156 31.438 14.664 1 94.25 10 GLU B C 1
ATOM 3297 O O . GLU B 1 10 ? 20.047 32.281 14.867 1 94.25 10 GLU B O 1
ATOM 3302 N N . ASP B 1 11 ? 17.844 31.734 14.672 1 92.25 11 ASP B N 1
ATOM 3303 C CA . ASP B 1 11 ? 17.484 33.156 14.805 1 92.25 11 ASP B CA 1
ATOM 3304 C C . ASP B 1 11 ? 17.266 33.531 16.266 1 92.25 11 ASP B C 1
ATOM 3306 O O . ASP B 1 11 ? 17.156 34.688 16.609 1 92.25 11 ASP B O 1
ATOM 3310 N N . HIS B 1 12 ? 17.188 32.594 17.172 1 91.69 12 HIS B N 1
ATOM 3311 C CA . HIS B 1 12 ? 17.078 32.875 18.609 1 91.69 12 HIS B CA 1
ATOM 3312 C C . HIS B 1 12 ? 18.453 33.031 19.25 1 91.69 12 HIS B C 1
ATOM 3314 O O . HIS B 1 12 ? 19.219 32.094 19.312 1 91.69 12 HIS B O 1
ATOM 3320 N N . PRO B 1 13 ? 18.75 34.188 19.766 1 92.06 13 PRO B N 1
ATOM 3321 C CA . PRO B 1 13 ? 20.094 34.469 20.25 1 92.06 13 PRO B CA 1
ATOM 3322 C C . PRO B 1 13 ? 20.594 33.5 21.297 1 92.06 13 PRO B C 1
ATOM 3324 O O . PRO B 1 13 ? 21.734 33.031 21.25 1 92.06 13 PRO B O 1
ATOM 3327 N N . PHE B 1 14 ? 19.688 33.156 22.156 1 91.75 14 PHE B N 1
ATOM 3328 C CA . PHE B 1 14 ? 20.078 32.25 23.219 1 91.75 14 PHE B CA 1
ATOM 3329 C C . PHE B 1 14 ? 20.375 30.859 22.672 1 91.75 14 PHE B C 1
ATOM 3331 O O . PHE B 1 14 ? 21.344 30.219 23.078 1 91.75 14 PHE B O 1
ATOM 3338 N N . GLN B 1 15 ? 19.547 30.453 21.828 1 91.69 15 GLN B N 1
ATOM 3339 C CA . GLN B 1 15 ? 19.75 29.125 21.234 1 91.69 15 GLN B CA 1
ATOM 3340 C C . GLN B 1 15 ? 21 29.094 20.359 1 91.69 15 GLN B C 1
ATOM 3342 O O . GLN B 1 15 ? 21.703 28.078 20.328 1 91.69 15 GLN B O 1
ATOM 3347 N N . LEU B 1 16 ? 21.25 30.125 19.641 1 93.69 16 LEU B N 1
ATOM 3348 C CA . LEU B 1 16 ? 22.438 30.234 18.812 1 93.69 16 LEU B CA 1
ATOM 3349 C C . LEU B 1 16 ? 23.703 30.109 19.672 1 93.69 16 LEU B C 1
ATOM 3351 O O . LEU B 1 16 ? 24.625 29.375 19.328 1 93.69 16 LEU B O 1
ATOM 3355 N N . MET B 1 17 ? 23.672 30.812 20.75 1 93.69 17 MET B N 1
ATOM 3356 C CA . MET B 1 17 ? 24.812 30.797 21.656 1 93.69 17 MET B CA 1
ATOM 3357 C C . MET B 1 17 ? 25 29.406 22.266 1 93.69 17 MET B C 1
ATOM 3359 O O . MET B 1 17 ? 26.125 28.922 22.391 1 93.69 17 MET B O 1
ATOM 3363 N N . ALA B 1 18 ? 23.875 28.875 22.656 1 93.56 18 ALA B N 1
ATOM 3364 C CA . ALA B 1 18 ? 23.922 27.531 23.234 1 93.56 18 ALA B CA 1
ATOM 3365 C C . ALA B 1 18 ? 24.547 26.531 22.281 1 93.56 18 ALA B C 1
ATOM 3367 O O . ALA B 1 18 ? 25.391 25.734 22.672 1 93.56 18 ALA B O 1
ATOM 3368 N N . LEU B 1 19 ? 24.188 26.609 21.031 1 94.56 19 LEU B N 1
ATOM 3369 C CA . LEU B 1 19 ? 24.719 25.719 20.016 1 94.56 19 LEU B CA 1
ATOM 3370 C C . LEU B 1 19 ? 26.219 25.938 19.797 1 94.56 19 LEU B C 1
ATOM 3372 O O . LEU B 1 19 ? 26.984 24.984 19.656 1 94.56 19 LEU B O 1
ATOM 3376 N N . HIS B 1 20 ? 26.578 27.141 19.75 1 94.88 20 HIS B N 1
ATOM 3377 C CA . HIS B 1 20 ? 27.984 27.5 19.609 1 94.88 20 HIS B CA 1
ATOM 3378 C C . HIS B 1 20 ? 28.828 26.906 20.734 1 94.88 20 HIS B C 1
ATOM 3380 O O . HIS B 1 20 ? 29.906 26.359 20.5 1 94.88 20 HIS B O 1
ATOM 3386 N N . GLN B 1 21 ? 28.281 27.016 21.938 1 94.38 21 GLN B N 1
ATOM 3387 C CA . GLN B 1 21 ? 28.969 26.484 23.109 1 94.38 21 GLN B CA 1
ATOM 3388 C C . GLN B 1 21 ? 29.094 24.969 23.031 1 94.38 21 GLN B C 1
ATOM 3390 O O . GLN B 1 21 ? 30.125 24.391 23.406 1 94.38 21 GLN B O 1
ATOM 3395 N N . MET B 1 22 ? 28.047 24.344 22.578 1 94.56 22 MET B N 1
ATOM 3396 C CA . MET B 1 22 ? 28.062 22.891 22.422 1 94.56 22 MET B CA 1
ATOM 3397 C C . MET B 1 22 ? 29.125 22.453 21.406 1 94.56 22 MET B C 1
ATOM 3399 O O . MET B 1 22 ? 29.797 21.438 21.609 1 94.56 22 MET B O 1
ATOM 3403 N N . LEU B 1 23 ? 29.281 23.234 20.359 1 94.38 23 LEU B N 1
ATOM 3404 C CA . LEU B 1 23 ? 30.281 22.938 19.359 1 94.38 23 LEU B CA 1
ATOM 3405 C C . LEU B 1 23 ? 31.688 23.094 19.922 1 94.38 23 LEU B C 1
ATOM 3407 O O . LEU B 1 23 ? 32.562 22.234 19.703 1 94.38 23 LEU B O 1
ATOM 3411 N N . ASN B 1 24 ? 31.859 24.094 20.703 1 93.06 24 ASN B N 1
ATOM 3412 C CA . ASN B 1 24 ? 33.156 24.312 21.359 1 93.06 24 ASN B CA 1
ATOM 3413 C C . ASN B 1 24 ? 33.5 23.156 22.297 1 93.06 24 ASN B C 1
ATOM 3415 O O . ASN B 1 24 ? 34.656 22.719 22.328 1 93.06 24 ASN B O 1
ATOM 3419 N N . ALA B 1 25 ? 32.5 22.734 22.984 1 91.81 25 ALA B N 1
ATOM 3420 C CA . ALA B 1 25 ? 32.688 21.625 23.906 1 91.81 25 ALA B CA 1
ATOM 3421 C C . ALA B 1 25 ? 33.094 20.344 23.156 1 91.81 25 ALA B C 1
ATOM 3423 O O . ALA B 1 25 ? 33.719 19.469 23.75 1 91.81 25 ALA B O 1
ATOM 3424 N N . ASN B 1 26 ? 32.781 20.312 21.938 1 91.19 26 ASN B N 1
ATOM 3425 C CA . ASN B 1 26 ? 33.156 19.172 21.094 1 91.19 26 ASN B CA 1
ATOM 3426 C C . ASN B 1 26 ? 34.406 19.469 20.25 1 91.19 26 ASN B C 1
ATOM 3428 O O . ASN B 1 26 ? 34.625 18.828 19.234 1 91.19 26 ASN B O 1
ATOM 3432 N N . GLN B 1 27 ? 35.062 20.516 20.578 1 90.25 27 GLN B N 1
ATOM 3433 C CA . GLN B 1 27 ? 36.344 20.891 20 1 90.25 27 GLN B CA 1
ATOM 3434 C C . GLN B 1 27 ? 36.188 21.391 18.562 1 90.25 27 GLN B C 1
ATOM 3436 O O . GLN B 1 27 ? 37.031 21.156 17.719 1 90.25 27 GLN B O 1
ATOM 3441 N N . VAL B 1 28 ? 35.031 21.875 18.25 1 93.44 28 VAL B N 1
ATOM 3442 C CA . VAL B 1 28 ? 34.812 22.547 16.984 1 93.44 28 VAL B CA 1
ATOM 3443 C C . VAL B 1 28 ? 34.844 24.062 17.188 1 93.44 28 VAL B C 1
ATOM 3445 O O . VAL B 1 28 ? 33.938 24.656 17.766 1 93.44 28 VAL B O 1
ATOM 3448 N N . PHE B 1 29 ? 35.844 24.688 16.562 1 93.12 29 PHE B N 1
ATOM 3449 C CA . PHE B 1 29 ? 36.094 26.094 16.906 1 93.12 29 PHE B CA 1
ATOM 3450 C C . PHE B 1 29 ? 35.875 26.984 15.688 1 93.12 29 PHE B C 1
ATOM 3452 O O . PHE B 1 29 ? 35.688 28.188 15.82 1 93.12 29 PHE B O 1
ATOM 3459 N N . ASP B 1 30 ? 35.969 26.469 14.508 1 95.5 30 ASP B N 1
ATOM 3460 C CA . ASP B 1 30 ? 35.656 27.219 13.289 1 95.5 30 ASP B CA 1
ATOM 3461 C C . ASP B 1 30 ? 34.188 27.203 12.977 1 95.5 30 ASP B C 1
ATOM 3463 O O . ASP B 1 30 ? 33.688 26.359 12.219 1 95.5 30 ASP B O 1
ATOM 3467 N N . VAL B 1 31 ? 33.531 28.172 13.609 1 96.44 31 VAL B N 1
ATOM 3468 C CA . VAL B 1 31 ? 32.062 28.188 13.547 1 96.44 31 VAL B CA 1
ATOM 3469 C C . VAL B 1 31 ? 31.594 29.5 12.922 1 96.44 31 VAL B C 1
ATOM 3471 O O . VAL B 1 31 ? 32 30.578 13.352 1 96.44 31 VAL B O 1
ATOM 3474 N N . LEU B 1 32 ? 30.812 29.391 11.891 1 96.56 32 LEU B N 1
ATOM 3475 C CA . LEU B 1 32 ? 30.078 30.531 11.328 1 96.56 32 LEU B CA 1
ATOM 3476 C C . LEU B 1 32 ? 28.672 30.609 11.906 1 96.56 32 LEU B C 1
ATOM 3478 O O . LEU B 1 32 ? 27.875 29.688 11.727 1 96.56 32 LEU B O 1
ATOM 3482 N N . ALA B 1 33 ? 28.375 31.641 12.586 1 96.06 33 ALA B N 1
ATOM 3483 C CA . ALA B 1 33 ? 27.047 31.812 13.18 1 96.06 33 ALA B CA 1
ATOM 3484 C C . ALA B 1 33 ? 26.219 32.812 12.383 1 96.06 33 ALA B C 1
ATOM 3486 O O . ALA B 1 33 ? 26.688 33.906 12.078 1 96.06 33 ALA B O 1
ATOM 3487 N N . ALA B 1 34 ? 25.078 32.438 12.016 1 96.62 34 ALA B N 1
ATOM 3488 C CA . ALA B 1 34 ? 24.156 33.312 11.273 1 96.62 34 ALA B CA 1
ATOM 3489 C C . ALA B 1 34 ? 22.766 33.312 11.922 1 96.62 34 ALA B C 1
ATOM 3491 O O . ALA B 1 34 ? 22.266 32.281 12.344 1 96.62 34 ALA B O 1
ATOM 3492 N N . ASP B 1 35 ? 22.156 34.438 12.07 1 95.38 35 ASP B N 1
ATOM 3493 C CA . ASP B 1 35 ? 20.844 34.562 12.688 1 95.38 35 ASP B CA 1
ATOM 3494 C C . ASP B 1 35 ? 19.75 34.719 11.633 1 95.38 35 ASP B C 1
ATOM 3496 O O . ASP B 1 35 ? 18.578 34.969 11.969 1 95.38 35 ASP B O 1
ATOM 3500 N N . SER B 1 36 ? 20.172 34.75 10.406 1 95.75 36 SER B N 1
ATOM 3501 C CA . SER B 1 36 ? 19.25 34.812 9.281 1 95.75 36 SER B CA 1
ATOM 3502 C C . SER B 1 36 ? 19.812 34.062 8.062 1 95.75 36 SER B C 1
ATOM 3504 O O . SER B 1 36 ? 21.016 33.812 7.988 1 95.75 36 SER B O 1
ATOM 3506 N N . VAL B 1 37 ? 18.906 33.75 7.168 1 96.06 37 VAL B N 1
ATOM 3507 C CA . VAL B 1 37 ? 19.312 33.031 5.961 1 96.06 37 VAL B CA 1
ATOM 3508 C C . VAL B 1 37 ? 20.25 33.906 5.133 1 96.06 37 VAL B C 1
ATOM 3510 O O . VAL B 1 37 ? 21.25 33.438 4.598 1 96.06 37 VAL B O 1
ATOM 3513 N N . GLU B 1 38 ? 19.953 35.156 5.051 1 95.88 38 GLU B N 1
ATOM 3514 C CA . GLU B 1 38 ? 20.797 36.094 4.316 1 95.88 38 GLU B CA 1
ATOM 3515 C C . GLU B 1 38 ? 22.203 36.156 4.91 1 95.88 38 GLU B C 1
ATOM 3517 O O . GLU B 1 38 ? 23.188 36.188 4.176 1 95.88 38 GLU B O 1
ATOM 3522 N N . ALA B 1 39 ? 22.203 36.219 6.191 1 96.19 39 ALA B N 1
ATOM 3523 C CA . ALA B 1 39 ? 23.5 36.25 6.875 1 96.19 39 ALA B CA 1
ATOM 3524 C C . ALA B 1 39 ? 24.297 34.969 6.617 1 96.19 39 ALA B C 1
ATOM 3526 O O . ALA B 1 39 ? 25.516 35.031 6.445 1 96.19 39 ALA B O 1
ATOM 3527 N N . ALA B 1 40 ? 23.609 33.906 6.633 1 97.19 40 ALA B N 1
ATOM 3528 C CA . ALA B 1 40 ? 24.25 32.625 6.367 1 97.19 40 ALA B CA 1
ATOM 3529 C C . ALA B 1 40 ? 24.828 32.594 4.957 1 97.19 40 ALA B C 1
ATOM 3531 O O . ALA B 1 40 ? 25.984 32.188 4.766 1 97.19 40 ALA B O 1
ATOM 3532 N N . LYS B 1 41 ? 24.031 33 4.004 1 96.62 41 LYS B N 1
ATOM 3533 C CA . LYS B 1 41 ? 24.469 33.031 2.613 1 96.62 41 LYS B CA 1
ATOM 3534 C C . LYS B 1 41 ? 25.688 33.938 2.445 1 96.62 41 LYS B C 1
ATOM 3536 O O . LYS B 1 41 ? 26.641 33.594 1.748 1 96.62 41 LYS B O 1
ATOM 3541 N N . GLN B 1 42 ? 25.625 35.062 3.055 1 96.19 42 GLN B N 1
ATOM 3542 C CA . GLN B 1 42 ? 26.734 36 2.988 1 96.19 42 GLN B CA 1
ATOM 3543 C C . GLN B 1 42 ? 28 35.438 3.6 1 96.19 42 GLN B C 1
ATOM 3545 O O . GLN B 1 42 ? 29.094 35.594 3.059 1 96.19 42 GLN B O 1
ATOM 3550 N N . SER B 1 43 ? 27.844 34.781 4.723 1 96.31 43 SER B N 1
ATOM 3551 C CA . SER B 1 43 ? 28.984 34.156 5.391 1 96.31 43 SER B CA 1
ATOM 3552 C C . SER B 1 43 ? 29.625 33.094 4.512 1 96.31 43 SER B C 1
ATOM 3554 O O . SER B 1 43 ? 30.844 32.969 4.449 1 96.31 43 SER B O 1
ATOM 3556 N N . LEU B 1 44 ? 28.812 32.312 3.869 1 96 44 LEU B N 1
ATOM 3557 C CA . LEU B 1 44 ? 29.312 31.266 3 1 96 44 LEU B CA 1
ATOM 3558 C C . LEU B 1 44 ? 30.016 31.844 1.777 1 96 44 LEU B C 1
ATOM 3560 O O . LEU B 1 44 ? 31.016 31.281 1.304 1 96 44 LEU B O 1
ATOM 3564 N N . HIS B 1 45 ? 29.453 32.906 1.27 1 94.12 45 HIS B N 1
ATOM 3565 C CA . HIS B 1 45 ? 30.062 33.594 0.132 1 94.12 45 HIS B CA 1
ATOM 3566 C C . HIS B 1 45 ? 31.422 34.156 0.506 1 94.12 45 HIS B C 1
ATOM 3568 O O . HIS B 1 45 ? 32.375 34.094 -0.276 1 94.12 45 HIS B O 1
ATOM 3574 N N . SER B 1 46 ? 31.516 34.75 1.646 1 95.19 46 SER B N 1
ATOM 3575 C CA . SER B 1 46 ? 32.719 35.469 2.064 1 95.19 46 SER B CA 1
ATOM 3576 C C . SER B 1 46 ? 33.75 34.531 2.639 1 95.19 46 SER B C 1
ATOM 3578 O O . SER B 1 46 ? 34.969 34.688 2.408 1 95.19 46 SER B O 1
ATOM 3580 N N . ARG B 1 47 ? 33.344 33.5 3.377 1 95.12 47 ARG B N 1
ATOM 3581 C CA . ARG B 1 47 ? 34.281 32.688 4.137 1 95.12 47 ARG B CA 1
ATOM 3582 C C . ARG B 1 47 ? 34.438 31.297 3.51 1 95.12 47 ARG B C 1
ATOM 3584 O O . ARG B 1 47 ? 35.25 30.484 3.949 1 95.12 47 ARG B O 1
ATOM 3591 N N . GLY B 1 48 ? 33.594 31.016 2.518 1 93.62 48 GLY B N 1
ATOM 3592 C CA . GLY B 1 48 ? 33.688 29.766 1.8 1 93.62 48 GLY B CA 1
ATOM 3593 C C . GLY B 1 48 ? 32.812 28.672 2.354 1 93.62 48 GLY B C 1
ATOM 3594 O O . GLY B 1 48 ? 32.031 28.906 3.297 1 93.62 48 GLY B O 1
ATOM 3595 N N . PRO B 1 49 ? 32.938 27.469 1.715 1 95.12 49 PRO B N 1
ATOM 3596 C CA . PRO B 1 49 ? 32.062 26.359 2.096 1 95.12 49 PRO B CA 1
ATOM 3597 C C . PRO B 1 49 ? 32.406 25.797 3.473 1 95.12 49 PRO B C 1
ATOM 3599 O O . PRO B 1 49 ? 33.5 26.016 3.988 1 95.12 49 PRO B O 1
ATOM 3602 N N . VAL B 1 50 ? 31.422 25.094 4.039 1 96.5 50 VAL B N 1
ATOM 3603 C CA . VAL B 1 50 ? 31.594 24.5 5.367 1 96.5 50 VAL B CA 1
ATOM 3604 C C . VAL B 1 50 ? 31.469 22.984 5.277 1 96.5 50 VAL B C 1
ATOM 3606 O O . VAL B 1 50 ? 31.016 22.453 4.262 1 96.5 50 VAL B O 1
ATOM 3609 N N . ASP B 1 51 ? 31.938 22.344 6.324 1 94.94 51 ASP B N 1
ATOM 3610 C CA . ASP B 1 51 ? 31.797 20.891 6.41 1 94.94 51 ASP B CA 1
ATOM 3611 C C . ASP B 1 51 ? 30.375 20.5 6.797 1 94.94 51 ASP B C 1
ATOM 3613 O O . ASP B 1 51 ? 29.766 19.625 6.176 1 94.94 51 ASP B O 1
ATOM 3617 N N . ILE B 1 52 ? 29.891 21.156 7.816 1 96 52 ILE B N 1
ATOM 3618 C CA . ILE B 1 52 ? 28.562 20.844 8.336 1 96 52 ILE B CA 1
ATOM 3619 C C . ILE B 1 52 ? 27.75 22.125 8.5 1 96 52 ILE B C 1
ATOM 3621 O O . ILE B 1 52 ? 28.266 23.141 8.992 1 96 52 ILE B O 1
ATOM 3625 N N . ALA B 1 53 ? 26.578 22.156 8.07 1 97.56 53 ALA B N 1
ATOM 3626 C CA . ALA B 1 53 ? 25.609 23.219 8.359 1 97.56 53 ALA B CA 1
ATOM 3627 C C . ALA B 1 53 ? 24.531 22.734 9.312 1 97.56 53 ALA B C 1
ATOM 3629 O O . ALA B 1 53 ? 23.875 21.734 9.055 1 97.56 53 ALA B O 1
ATOM 3630 N N . ILE B 1 54 ? 24.375 23.391 10.438 1 96.69 54 ILE B N 1
ATOM 3631 C CA . ILE B 1 54 ? 23.266 23.172 11.359 1 96.69 54 ILE B CA 1
ATOM 3632 C C . ILE B 1 54 ? 22.156 24.188 11.102 1 96.69 54 ILE B C 1
ATOM 3634 O O . ILE B 1 54 ? 22.375 25.391 11.305 1 96.69 54 ILE B O 1
ATOM 3638 N N . CYS B 1 55 ? 21.016 23.75 10.703 1 96.25 55 CYS B N 1
ATOM 3639 C CA . CYS B 1 55 ? 20 24.656 10.18 1 96.25 55 CYS B CA 1
ATOM 3640 C C . CYS B 1 55 ? 18.719 24.562 11 1 96.25 55 CYS B C 1
ATOM 3642 O O . CYS B 1 55 ? 18.062 23.516 11.023 1 96.25 55 CYS B O 1
ATOM 3644 N N . ASP B 1 56 ? 18.375 25.578 11.688 1 94.94 56 ASP B N 1
ATOM 3645 C CA . ASP B 1 56 ? 17.047 25.703 12.273 1 94.94 56 ASP B CA 1
ATOM 3646 C C . ASP B 1 56 ? 15.977 25.859 11.188 1 94.94 56 ASP B C 1
ATOM 3648 O O . ASP B 1 56 ? 16.125 26.656 10.273 1 94.94 56 ASP B O 1
ATOM 3652 N N . LEU B 1 57 ? 14.898 25.125 11.336 1 93.19 57 LEU B N 1
ATOM 3653 C CA . LEU B 1 57 ? 13.875 25.141 10.297 1 93.19 57 LEU B CA 1
ATOM 3654 C C . LEU B 1 57 ? 12.938 26.328 10.469 1 93.19 57 LEU B C 1
ATOM 3656 O O . LEU B 1 57 ? 12.586 27 9.492 1 93.19 57 LEU B O 1
ATOM 3660 N N . GLN B 1 58 ? 12.508 26.516 11.641 1 89.69 58 GLN B N 1
ATOM 3661 C CA . GLN B 1 58 ? 11.484 27.516 11.906 1 89.69 58 GLN B CA 1
ATOM 3662 C C . GLN B 1 58 ? 12.117 28.859 12.273 1 89.69 58 GLN B C 1
ATOM 3664 O O . GLN B 1 58 ? 12.688 29 13.359 1 89.69 58 GLN B O 1
ATOM 3669 N N . MET B 1 59 ? 12.031 29.734 11.406 1 89.75 59 MET B N 1
ATOM 3670 C CA . MET B 1 59 ? 12.586 31.078 11.602 1 89.75 59 MET B CA 1
ATOM 3671 C C . MET B 1 59 ? 11.625 32.125 11.078 1 89.75 59 MET B C 1
ATOM 3673 O O . MET B 1 59 ? 10.719 31.828 10.297 1 89.75 59 MET B O 1
ATOM 3677 N N . ASP B 1 60 ? 11.82 33.344 11.625 1 83.5 60 ASP B N 1
ATOM 3678 C CA . ASP B 1 60 ? 11.062 34.469 11.086 1 83.5 60 ASP B CA 1
ATOM 3679 C C . ASP B 1 60 ? 11.578 34.875 9.703 1 83.5 60 ASP B C 1
ATOM 3681 O O . ASP B 1 60 ? 12.781 35.031 9.508 1 83.5 60 ASP B O 1
ATOM 3685 N N . GLY B 1 61 ? 10.656 35 8.742 1 82.38 61 GLY B N 1
ATOM 3686 C CA . GLY B 1 61 ? 11.086 35.281 7.387 1 82.38 61 GLY B CA 1
ATOM 3687 C C . GLY B 1 61 ? 11.516 34.062 6.621 1 82.38 61 GLY B C 1
ATOM 3688 O O . GLY B 1 61 ? 10.859 33.031 6.684 1 82.38 61 GLY B O 1
ATOM 3689 N N . PRO B 1 62 ? 12.594 34.344 5.785 1 86.06 62 PRO B N 1
ATOM 3690 C CA . PRO B 1 62 ? 13.164 33.156 5.141 1 86.06 62 PRO B CA 1
ATOM 3691 C C . PRO B 1 62 ? 13.602 32.094 6.145 1 86.06 62 PRO B C 1
ATOM 3693 O O . PRO B 1 62 ? 14.211 32.438 7.164 1 86.06 62 PRO B O 1
ATOM 3696 N N . ASP B 1 63 ? 13.156 30.922 5.887 1 90.62 63 ASP B N 1
ATOM 3697 C CA . ASP B 1 63 ? 13.305 29.906 6.914 1 90.62 63 ASP B CA 1
ATOM 3698 C C . ASP B 1 63 ? 14.406 28.906 6.539 1 90.62 63 ASP B C 1
ATOM 3700 O O . ASP B 1 63 ? 15.156 29.125 5.59 1 90.62 63 ASP B O 1
ATOM 3704 N N . GLY B 1 64 ? 14.555 27.906 7.328 1 93.19 64 GLY B N 1
ATOM 3705 C CA . GLY B 1 64 ? 15.602 26.906 7.148 1 93.19 64 GLY B CA 1
ATOM 3706 C C . GLY B 1 64 ? 15.492 26.156 5.832 1 93.19 64 GLY B C 1
ATOM 3707 O O . GLY B 1 64 ? 16.5 25.734 5.27 1 93.19 64 GLY B O 1
ATOM 3708 N N . LEU B 1 65 ? 14.312 26.016 5.324 1 92.5 65 LEU B N 1
ATOM 3709 C CA . LEU B 1 65 ? 14.125 25.328 4.055 1 92.5 65 LEU B CA 1
ATOM 3710 C C . LEU B 1 65 ? 14.773 26.094 2.912 1 92.5 65 LEU B C 1
ATOM 3712 O O . LEU B 1 65 ? 15.312 25.5 1.978 1 92.5 65 LEU B O 1
ATOM 3716 N N . GLU B 1 66 ? 14.703 27.344 3.002 1 92.88 66 GLU B N 1
ATOM 3717 C CA . GLU B 1 66 ? 15.344 28.188 1.995 1 92.88 66 GLU B CA 1
ATOM 3718 C C . GLU B 1 66 ? 16.859 27.984 1.993 1 92.88 66 GLU B C 1
ATOM 3720 O O . GLU B 1 66 ? 17.469 27.891 0.931 1 92.88 66 GLU B O 1
ATOM 3725 N N . LEU B 1 67 ? 17.406 27.984 3.154 1 95.06 67 LEU B N 1
ATOM 3726 C CA . LEU B 1 67 ? 18.844 27.75 3.225 1 95.06 67 LEU B CA 1
ATOM 3727 C C . LEU B 1 67 ? 19.203 26.375 2.693 1 95.06 67 LEU B C 1
ATOM 3729 O O . LEU B 1 67 ? 20.188 26.219 1.978 1 95.06 67 LEU B O 1
ATOM 3733 N N . ILE B 1 68 ? 18.422 25.406 3.084 1 94.5 68 ILE B N 1
ATOM 3734 C CA . ILE B 1 68 ? 18.672 24.047 2.646 1 94.5 68 ILE B CA 1
ATOM 3735 C C . ILE B 1 68 ? 18.656 23.984 1.121 1 94.5 68 ILE B C 1
ATOM 3737 O O . ILE B 1 68 ? 19.547 23.359 0.517 1 94.5 68 ILE B O 1
ATOM 3741 N N . ARG B 1 69 ? 17.656 24.625 0.567 1 92.62 69 ARG B N 1
ATOM 3742 C CA . ARG B 1 69 ? 17.594 24.688 -0.89 1 92.62 69 ARG B CA 1
ATOM 3743 C C . ARG B 1 69 ? 18.844 25.359 -1.461 1 92.62 69 ARG B C 1
ATOM 3745 O O . ARG B 1 69 ? 19.406 24.891 -2.449 1 92.62 69 ARG B O 1
ATOM 3752 N N . PHE B 1 70 ? 19.297 26.422 -0.891 1 94.62 70 PHE B N 1
ATOM 3753 C CA . PHE B 1 70 ? 20.484 27.156 -1.316 1 94.62 70 PHE B CA 1
ATOM 3754 C C . PHE B 1 70 ? 21.719 26.281 -1.222 1 94.62 70 PHE B C 1
ATOM 3756 O O . PHE B 1 70 ? 22.547 26.25 -2.143 1 94.62 70 PHE B O 1
ATOM 3763 N N . LEU B 1 71 ? 21.797 25.547 -0.124 1 95.44 71 LEU B N 1
ATOM 3764 C CA . LEU B 1 71 ? 22.953 24.688 0.097 1 95.44 71 LEU B CA 1
ATOM 3765 C C . LEU B 1 71 ? 22.984 23.562 -0.939 1 95.44 71 LEU B C 1
ATOM 3767 O O . LEU B 1 71 ? 24.062 23.188 -1.417 1 95.44 71 LEU B O 1
ATOM 3771 N N . ALA B 1 72 ? 21.844 23.047 -1.236 1 91.94 72 ALA B N 1
ATOM 3772 C CA . ALA B 1 72 ? 21.75 21.984 -2.23 1 91.94 72 ALA B CA 1
ATOM 3773 C C . ALA B 1 72 ? 22.172 22.469 -3.607 1 91.94 72 ALA B C 1
ATOM 3775 O O . ALA B 1 72 ? 22.891 21.766 -4.332 1 91.94 72 ALA B O 1
ATOM 3776 N N . GLU B 1 73 ? 21.797 23.641 -3.932 1 92.19 73 GLU B N 1
ATOM 3777 C CA . GLU B 1 73 ? 22.094 24.219 -5.242 1 92.19 73 GLU B CA 1
ATOM 3778 C C . GLU B 1 73 ? 23.547 24.672 -5.336 1 92.19 73 GLU B C 1
ATOM 3780 O O . GLU B 1 73 ? 24.172 24.531 -6.383 1 92.19 73 GLU B O 1
ATOM 3785 N N . SER B 1 74 ? 24.109 25.203 -4.27 1 93.69 74 SER B N 1
ATOM 3786 C CA . SER B 1 74 ? 25.422 25.828 -4.305 1 93.69 74 SER B CA 1
ATOM 3787 C C . SER B 1 74 ? 26.516 24.859 -3.91 1 93.69 74 SER B C 1
ATOM 3789 O O . SER B 1 74 ? 27.703 25.078 -4.203 1 93.69 74 SER B O 1
ATOM 3791 N N . GLY B 1 75 ? 26.141 23.812 -3.174 1 92.69 75 GLY B N 1
ATOM 3792 C CA . GLY B 1 75 ? 27.125 22.844 -2.709 1 92.69 75 GLY B CA 1
ATOM 3793 C C . GLY B 1 75 ? 28.078 23.406 -1.668 1 92.69 75 GLY B C 1
ATOM 3794 O O . GLY B 1 75 ? 29.219 22.969 -1.579 1 92.69 75 GLY B O 1
ATOM 3795 N N . GLN B 1 76 ? 27.609 24.297 -0.905 1 94.38 76 GLN B N 1
ATOM 3796 C CA . GLN B 1 76 ? 28.484 25.031 -0.005 1 94.38 76 GLN B CA 1
ATOM 3797 C C . GLN B 1 76 ? 28.562 24.359 1.365 1 94.38 76 GLN B C 1
ATOM 3799 O O . GLN B 1 76 ? 29.188 24.891 2.289 1 94.38 76 GLN B O 1
ATOM 3804 N N . ALA B 1 77 ? 27.922 23.266 1.562 1 94.56 77 ALA B N 1
ATOM 3805 C CA . ALA B 1 77 ? 28.031 22.453 2.77 1 94.56 77 ALA B CA 1
ATOM 3806 C C . ALA B 1 77 ? 28.141 20.969 2.422 1 94.56 77 ALA B C 1
ATOM 3808 O O . ALA B 1 77 ? 27.422 20.484 1.542 1 94.56 77 ALA B O 1
ATOM 3809 N N . ARG B 1 78 ? 28.953 20.312 3.08 1 92.19 78 ARG B N 1
ATOM 3810 C CA . ARG B 1 78 ? 29.125 18.891 2.807 1 92.19 78 ARG B CA 1
ATOM 3811 C C . ARG B 1 78 ? 28.047 18.047 3.488 1 92.19 78 ARG B C 1
ATOM 3813 O O . ARG B 1 78 ? 27.672 16.984 2.99 1 92.19 78 ARG B O 1
ATOM 3820 N N . ALA B 1 79 ? 27.656 18.516 4.648 1 94.62 79 ALA B N 1
ATOM 3821 C CA . ALA B 1 79 ? 26.625 17.781 5.395 1 94.62 79 ALA B CA 1
ATOM 3822 C C . ALA B 1 79 ? 25.688 18.734 6.117 1 94.62 79 ALA B C 1
ATOM 3824 O O . ALA B 1 79 ? 26 19.906 6.301 1 94.62 79 ALA B O 1
ATOM 3825 N N . LEU B 1 80 ? 24.547 18.172 6.43 1 95.81 80 LEU B N 1
ATOM 3826 C CA . LEU B 1 80 ? 23.469 18.969 7.012 1 95.81 80 LEU B CA 1
ATOM 3827 C C . LEU B 1 80 ? 22.969 18.344 8.305 1 95.81 80 LEU B C 1
ATOM 3829 O O . LEU B 1 80 ? 22.797 17.125 8.383 1 95.81 80 LEU B O 1
ATOM 3833 N N . ILE B 1 81 ? 22.812 19.109 9.328 1 95.75 81 ILE B N 1
ATOM 3834 C CA . ILE B 1 81 ? 22.047 18.766 10.523 1 95.75 81 ILE B CA 1
ATOM 3835 C C . ILE B 1 81 ? 20.812 19.656 10.633 1 95.75 81 ILE B C 1
ATOM 3837 O O . ILE B 1 81 ? 20.938 20.891 10.594 1 95.75 81 ILE B O 1
ATOM 3841 N N . ILE B 1 82 ? 19.703 19.094 10.773 1 95.06 82 ILE B N 1
ATOM 3842 C CA . ILE B 1 82 ? 18.438 19.828 10.836 1 95.06 82 ILE B CA 1
ATOM 3843 C C . ILE B 1 82 ? 18.031 20.016 12.297 1 95.06 82 ILE B C 1
ATOM 3845 O O . ILE B 1 82 ? 18.078 19.062 13.086 1 95.06 82 ILE B O 1
ATOM 3849 N N . LEU B 1 83 ? 17.703 21.188 12.602 1 94.31 83 LEU B N 1
ATOM 3850 C CA . LEU B 1 83 ? 17.281 21.547 13.945 1 94.31 83 LEU B CA 1
ATOM 3851 C C . LEU B 1 83 ? 15.891 22.172 13.938 1 94.31 83 LEU B C 1
ATOM 3853 O O . LEU B 1 83 ? 15.625 23.078 13.148 1 94.31 83 LEU B O 1
ATOM 3857 N N . SER B 1 84 ? 14.977 21.594 14.789 1 93.12 84 SER B N 1
ATOM 3858 C CA . SER B 1 84 ? 13.648 22.188 14.828 1 93.12 84 SER B CA 1
ATOM 3859 C C . SER B 1 84 ? 12.867 21.703 16.047 1 93.12 84 SER B C 1
ATOM 3861 O O . SER B 1 84 ? 13.219 20.703 16.656 1 93.12 84 SER B O 1
ATOM 3863 N N . ALA B 1 85 ? 11.828 22.484 16.422 1 89.88 85 ALA B N 1
ATOM 3864 C CA . ALA B 1 85 ? 10.891 22.062 17.453 1 89.88 85 ALA B CA 1
ATOM 3865 C C . ALA B 1 85 ? 9.703 21.312 16.859 1 89.88 85 ALA B C 1
ATOM 3867 O O . ALA B 1 85 ? 8.836 20.844 17.594 1 89.88 85 ALA B O 1
ATOM 3868 N N . SER B 1 86 ? 9.711 21.172 15.609 1 89.12 86 SER B N 1
ATOM 3869 C CA . SER B 1 86 ? 8.602 20.516 14.914 1 89.12 86 SER B CA 1
ATOM 3870 C C . SER B 1 86 ? 8.555 19.031 15.219 1 89.12 86 SER B C 1
ATOM 3872 O O . SER B 1 86 ? 9.492 18.469 15.781 1 89.12 86 SER B O 1
ATOM 3874 N N . ALA B 1 87 ? 7.41 18.453 14.859 1 85.56 87 ALA B N 1
ATOM 3875 C CA . ALA B 1 87 ? 7.215 17.016 15.055 1 85.56 87 ALA B CA 1
ATOM 3876 C C . ALA B 1 87 ? 8.242 16.203 14.266 1 85.56 87 ALA B C 1
ATOM 3878 O O . ALA B 1 87 ? 8.805 16.703 13.289 1 85.56 87 ALA B O 1
ATOM 3879 N N . ALA B 1 88 ? 8.414 14.984 14.711 1 84.12 88 ALA B N 1
ATOM 3880 C CA . ALA B 1 88 ? 9.422 14.094 14.125 1 84.12 88 ALA B CA 1
ATOM 3881 C C . ALA B 1 88 ? 9.156 13.883 12.633 1 84.12 88 ALA B C 1
ATOM 3883 O O . ALA B 1 88 ? 10.094 13.828 11.836 1 84.12 88 ALA B O 1
ATOM 3884 N N . CYS B 1 89 ? 7.934 13.797 12.305 1 85.25 89 CYS B N 1
ATOM 3885 C CA . CYS B 1 89 ? 7.617 13.531 10.906 1 85.25 89 CYS B CA 1
ATOM 3886 C C . CYS B 1 89 ? 8.039 14.695 10.023 1 85.25 89 CYS B C 1
ATOM 3888 O O . CYS B 1 89 ? 8.406 14.5 8.859 1 85.25 89 CYS B O 1
ATOM 3890 N N . VAL B 1 90 ? 8.008 15.859 10.562 1 89.19 90 VAL B N 1
ATOM 3891 C CA . VAL B 1 90 ? 8.43 17.031 9.812 1 89.19 90 VAL B CA 1
ATOM 3892 C C . VAL B 1 90 ? 9.938 16.984 9.594 1 89.19 90 VAL B C 1
ATOM 3894 O O . VAL B 1 90 ? 10.422 17.203 8.477 1 89.19 90 VAL B O 1
ATOM 3897 N N . LEU B 1 91 ? 10.633 16.719 10.664 1 89.06 91 LEU B N 1
ATOM 3898 C CA . LEU B 1 91 ? 12.086 16.625 10.578 1 89.06 91 LEU B CA 1
ATOM 3899 C C . LEU B 1 91 ? 12.5 15.555 9.57 1 89.06 91 LEU B C 1
ATOM 3901 O O . LEU B 1 91 ? 13.391 15.789 8.75 1 89.06 91 LEU B O 1
ATOM 3905 N N . GLU B 1 92 ? 11.805 14.547 9.648 1 85.44 92 GLU B N 1
ATOM 3906 C CA . GLU B 1 92 ? 12.078 13.461 8.711 1 85.44 92 GLU B CA 1
ATOM 3907 C C . GLU B 1 92 ? 11.742 13.867 7.277 1 85.44 92 GLU B C 1
ATOM 3909 O O . GLU B 1 92 ? 12.477 13.523 6.348 1 85.44 92 GLU B O 1
ATOM 3914 N N . GLY B 1 93 ? 10.68 14.516 7.145 1 86.56 93 GLY B N 1
ATOM 3915 C CA . GLY B 1 93 ? 10.312 15.016 5.828 1 86.56 93 GLY B CA 1
ATOM 3916 C C . GLY B 1 93 ? 11.336 15.969 5.242 1 86.56 93 GLY B C 1
ATOM 3917 O O . GLY B 1 93 ? 11.688 15.859 4.062 1 86.56 93 GLY B O 1
ATOM 3918 N N . VAL B 1 94 ? 11.852 16.812 6.023 1 91.06 94 VAL B N 1
ATOM 3919 C CA . VAL B 1 94 ? 12.852 17.766 5.582 1 91.06 94 VAL B CA 1
ATOM 3920 C C . VAL B 1 94 ? 14.148 17.047 5.238 1 91.06 94 VAL B C 1
ATOM 3922 O O . VAL B 1 94 ? 14.812 17.375 4.254 1 91.06 94 VAL B O 1
ATOM 3925 N N . ALA B 1 95 ? 14.438 16.109 6.074 1 88.69 95 ALA B N 1
ATOM 3926 C CA . ALA B 1 95 ? 15.625 15.305 5.805 1 88.69 95 ALA B CA 1
ATOM 3927 C C . ALA B 1 95 ? 15.531 14.633 4.441 1 88.69 95 ALA B C 1
ATOM 3929 O O . ALA B 1 95 ? 16.484 14.656 3.658 1 88.69 95 ALA B O 1
ATOM 3930 N N . GLN B 1 96 ? 14.383 14.109 4.184 1 82.94 96 GLN B N 1
ATOM 3931 C CA . GLN B 1 96 ? 14.188 13.43 2.906 1 82.94 96 GLN B CA 1
ATOM 3932 C C . GLN B 1 96 ? 14.258 14.414 1.742 1 82.94 96 GLN B C 1
ATOM 3934 O O . GLN B 1 96 ? 14.828 14.102 0.696 1 82.94 96 GLN B O 1
ATOM 3939 N N . LEU B 1 97 ? 13.68 15.492 1.948 1 86.44 97 LEU B N 1
ATOM 3940 C CA . LEU B 1 97 ? 13.742 16.547 0.938 1 86.44 97 LEU B CA 1
ATOM 3941 C C . LEU B 1 97 ? 15.188 16.922 0.641 1 86.44 97 LEU B C 1
ATOM 3943 O O . LEU B 1 97 ? 15.586 17.016 -0.523 1 86.44 97 LEU B O 1
ATOM 3947 N N . ALA B 1 98 ? 15.961 17.109 1.635 1 90.19 98 ALA B N 1
ATOM 3948 C CA . ALA B 1 98 ? 17.359 17.484 1.491 1 90.19 98 ALA B CA 1
ATOM 3949 C C . ALA B 1 98 ? 18.156 16.391 0.769 1 90.19 98 ALA B C 1
ATOM 3951 O O . ALA B 1 98 ? 18.938 16.672 -0.132 1 90.19 98 ALA B O 1
ATOM 3952 N N . LEU B 1 99 ? 17.875 15.195 1.125 1 83.56 99 LEU B N 1
ATOM 3953 C CA . LEU B 1 99 ? 18.531 14.055 0.488 1 83.56 99 LEU B CA 1
ATOM 3954 C C . LEU B 1 99 ? 18.203 14 -0.999 1 83.56 99 LEU B C 1
ATOM 3956 O O . LEU B 1 99 ? 19.078 13.773 -1.829 1 83.56 99 LEU B O 1
ATOM 3960 N N . ASN B 1 100 ? 16.984 14.211 -1.274 1 78.19 100 ASN B N 1
ATOM 3961 C CA . ASN B 1 100 ? 16.531 14.195 -2.662 1 78.19 100 ASN B CA 1
ATOM 3962 C C . ASN B 1 100 ? 17.172 15.312 -3.477 1 78.19 100 ASN B C 1
ATOM 3964 O O . ASN B 1 100 ? 17.25 15.234 -4.703 1 78.19 100 ASN B O 1
ATOM 3968 N N . GLN B 1 101 ? 17.594 16.297 -2.754 1 86.75 101 GLN B N 1
ATOM 3969 C CA . GLN B 1 101 ? 18.234 17.422 -3.424 1 86.75 101 GLN B CA 1
ATOM 3970 C C . GLN B 1 101 ? 19.75 17.234 -3.484 1 86.75 101 GLN B C 1
ATOM 3972 O O . GLN B 1 101 ? 20.469 18.156 -3.895 1 86.75 101 GLN B O 1
ATOM 3977 N N . GLY B 1 102 ? 20.219 16.141 -3.01 1 84.81 102 GLY B N 1
ATOM 3978 C CA . GLY B 1 102 ? 21.609 15.789 -3.156 1 84.81 102 GLY B CA 1
ATOM 3979 C C . GLY B 1 102 ? 22.453 16.125 -1.933 1 84.81 102 GLY B C 1
ATOM 3980 O O . GLY B 1 102 ? 23.672 16.047 -1.971 1 84.81 102 GLY B O 1
ATOM 3981 N N . LEU B 1 103 ? 21.828 16.531 -0.911 1 90.19 103 LEU B N 1
ATOM 3982 C CA . LEU B 1 103 ? 22.578 16.859 0.302 1 90.19 103 LEU B CA 1
ATOM 3983 C C . LEU B 1 103 ? 22.781 15.625 1.171 1 90.19 103 LEU B C 1
ATOM 3985 O O . LEU B 1 103 ? 21.953 14.703 1.151 1 90.19 103 LEU B O 1
ATOM 3989 N N . THR B 1 104 ? 23.859 15.594 1.877 1 90.12 104 THR B N 1
ATOM 3990 C CA . THR B 1 104 ? 24.078 14.602 2.93 1 90.12 104 THR B CA 1
ATOM 3991 C C . THR B 1 104 ? 23.484 15.086 4.25 1 90.12 104 THR B C 1
ATOM 3993 O O . THR B 1 104 ? 23.828 16.172 4.723 1 90.12 104 THR B O 1
ATOM 3996 N N . VAL B 1 105 ? 22.641 14.266 4.793 1 91.56 105 VAL B N 1
ATOM 3997 C CA . VAL B 1 105 ? 22.016 14.633 6.059 1 91.56 105 VAL B CA 1
ATOM 3998 C C . VAL B 1 105 ? 22.578 13.766 7.18 1 91.56 105 VAL B C 1
ATOM 4000 O O . VAL B 1 105 ? 22.438 12.539 7.16 1 91.56 105 VAL B O 1
ATOM 4003 N N . LEU B 1 106 ? 23.219 14.328 8.133 1 90.69 106 LEU B N 1
ATOM 4004 C CA . LEU B 1 106 ? 23.781 13.594 9.258 1 90.69 106 LEU B CA 1
ATOM 4005 C C . LEU B 1 106 ? 22.688 13.188 10.234 1 90.69 106 LEU B C 1
ATOM 4007 O O . LEU B 1 106 ? 22.812 12.172 10.93 1 90.69 106 LEU B O 1
ATOM 4011 N N . GLY B 1 107 ? 21.656 14.016 10.305 1 90.31 107 GLY B N 1
ATOM 4012 C CA . GLY B 1 107 ? 20.531 13.758 11.195 1 90.31 107 GLY B CA 1
ATOM 4013 C C . GLY B 1 107 ? 19.75 15.008 11.555 1 90.31 107 GLY B C 1
ATOM 4014 O O . GLY B 1 107 ? 19.859 16.031 10.883 1 90.31 107 GLY B O 1
ATOM 4015 N N . TYR B 1 108 ? 18.891 14.844 12.516 1 90.38 108 TYR B N 1
ATOM 4016 C CA . TYR B 1 108 ? 18.094 15.977 12.984 1 90.38 108 TYR B CA 1
ATOM 4017 C C . TYR B 1 108 ? 18.062 16.016 14.508 1 90.38 108 TYR B C 1
ATOM 4019 O O . TYR B 1 108 ? 18.266 14.984 15.164 1 90.38 108 TYR B O 1
ATOM 4027 N N . LEU B 1 109 ? 17.938 17.188 15.008 1 90.94 109 LEU B N 1
ATOM 4028 C CA . LEU B 1 109 ? 17.859 17.453 16.438 1 90.94 109 LEU B CA 1
ATOM 4029 C C . LEU B 1 109 ? 16.562 18.141 16.797 1 90.94 109 LEU B C 1
ATOM 4031 O O . LEU B 1 109 ? 16.141 19.078 16.109 1 90.94 109 LEU B O 1
ATOM 4035 N N . GLN B 1 110 ? 15.914 17.625 17.781 1 89.38 110 GLN B N 1
ATOM 4036 C CA . GLN B 1 110 ? 14.734 18.297 18.312 1 89.38 110 GLN B CA 1
ATOM 4037 C C . GLN B 1 110 ? 15.102 19.359 19.344 1 89.38 110 GLN B C 1
ATOM 4039 O O . GLN B 1 110 ? 15.961 19.109 20.203 1 89.38 110 GLN B O 1
ATOM 4044 N N . LYS B 1 111 ? 14.555 20.547 19.219 1 89.38 111 LYS B N 1
ATOM 4045 C CA . LYS B 1 111 ? 14.797 21.609 20.188 1 89.38 111 LYS B CA 1
ATOM 4046 C C . LYS B 1 111 ? 14.094 21.328 21.516 1 89.38 111 LYS B C 1
ATOM 4048 O O . LYS B 1 111 ? 12.961 20.859 21.531 1 89.38 111 LYS B O 1
ATOM 4053 N N . PRO B 1 112 ? 14.695 21.562 22.609 1 85.5 112 PRO B N 1
ATOM 4054 C CA . PRO B 1 112 ? 16.062 22.062 22.719 1 85.5 112 PRO B CA 1
ATOM 4055 C C . PRO B 1 112 ? 17.125 21.016 22.406 1 85.5 112 PRO B C 1
ATOM 4057 O O . PRO B 1 112 ? 16.969 19.844 22.781 1 85.5 112 PRO B O 1
ATOM 4060 N N . ALA B 1 113 ? 18.156 21.438 21.766 1 88.19 113 ALA B N 1
ATOM 4061 C CA . ALA B 1 113 ? 19.188 20.516 21.297 1 88.19 113 ALA B CA 1
ATOM 4062 C C . ALA B 1 113 ? 19.953 19.906 22.484 1 88.19 113 ALA B C 1
ATOM 4064 O O . ALA B 1 113 ? 20.266 20.609 23.453 1 88.19 113 ALA B O 1
ATOM 4065 N N . SER B 1 114 ? 20.156 18.656 22.375 1 88.69 114 SER B N 1
ATOM 4066 C CA . SER B 1 114 ? 20.984 17.938 23.359 1 88.69 114 SER B CA 1
ATOM 4067 C C . SER B 1 114 ? 22.438 17.906 22.938 1 88.69 114 SER B C 1
ATOM 4069 O O . SER B 1 114 ? 22.75 17.641 21.766 1 88.69 114 SER B O 1
ATOM 4071 N N . ALA B 1 115 ? 23.266 18.172 23.969 1 89.31 115 ALA B N 1
ATOM 4072 C CA . ALA B 1 115 ? 24.703 18.156 23.703 1 89.31 115 ALA B CA 1
ATOM 4073 C C . ALA B 1 115 ? 25.156 16.766 23.266 1 89.31 115 ALA B C 1
ATOM 4075 O O . ALA B 1 115 ? 25.984 16.641 22.344 1 89.31 115 ALA B O 1
ATOM 4076 N N . THR B 1 116 ? 24.609 15.844 23.891 1 90.69 116 THR B N 1
ATOM 4077 C CA . THR B 1 116 ? 24.984 14.461 23.594 1 90.69 116 THR B CA 1
ATOM 4078 C C . THR B 1 116 ? 24.547 14.094 22.172 1 90.69 116 THR B C 1
ATOM 4080 O O . THR B 1 116 ? 25.312 13.453 21.438 1 90.69 116 THR B O 1
ATOM 4083 N N . ALA B 1 117 ? 23.375 14.523 21.844 1 90.94 117 ALA B N 1
ATOM 4084 C CA . ALA B 1 117 ? 22.875 14.219 20.516 1 90.94 117 ALA B CA 1
ATOM 4085 C C . ALA B 1 117 ? 23.703 14.906 19.438 1 90.94 117 ALA B C 1
ATOM 4087 O O . ALA B 1 117 ? 24.016 14.305 18.406 1 90.94 117 ALA B O 1
ATOM 4088 N N . LEU B 1 118 ? 24.078 16.125 19.672 1 93.44 118 LEU B N 1
ATOM 4089 C CA . LEU B 1 118 ? 24.922 16.859 18.734 1 93.44 118 LEU B CA 1
ATOM 4090 C C . LEU B 1 118 ? 26.281 16.203 18.578 1 93.44 118 LEU B C 1
ATOM 4092 O O . LEU B 1 118 ? 26.797 16.062 17.469 1 93.44 118 LEU B O 1
ATOM 4096 N N . CYS B 1 119 ? 26.812 15.75 19.672 1 92.56 119 CYS B N 1
ATOM 4097 C CA . CYS B 1 119 ? 28.109 15.086 19.688 1 92.56 119 CYS B CA 1
ATOM 4098 C C . CYS B 1 119 ? 28.094 13.836 18.812 1 92.56 119 CYS B C 1
ATOM 4100 O O . CYS B 1 119 ? 29.016 13.602 18.031 1 92.56 119 CYS B O 1
ATOM 4102 N N . GLU B 1 120 ? 27.062 13.109 19 1 90.56 120 GLU B N 1
ATOM 4103 C CA . GLU B 1 120 ? 26.922 11.867 18.234 1 90.56 120 GLU B CA 1
ATOM 4104 C C . GLU B 1 120 ? 26.859 12.148 16.734 1 90.56 120 GLU B C 1
ATOM 4106 O O . GLU B 1 120 ? 27.469 11.422 15.945 1 90.56 120 GLU B O 1
ATOM 4111 N N . LEU B 1 121 ? 26.172 13.195 16.344 1 91.81 121 LEU B N 1
ATOM 4112 C CA . LEU B 1 121 ? 26.047 13.539 14.938 1 91.81 121 LEU B CA 1
ATOM 4113 C C . LEU B 1 121 ? 27.375 14.047 14.375 1 91.81 121 LEU B C 1
ATOM 4115 O O . LEU B 1 121 ? 27.734 13.734 13.242 1 91.81 121 LEU B O 1
ATOM 4119 N N . LEU B 1 122 ? 28.172 14.781 15.133 1 91.44 122 LEU B N 1
ATOM 4120 C CA . LEU B 1 122 ? 29.453 15.305 14.703 1 91.44 122 LEU B CA 1
ATOM 4121 C C . LEU B 1 122 ? 30.469 14.172 14.5 1 91.44 122 LEU B C 1
ATOM 4123 O O . LEU B 1 122 ? 31.25 14.203 13.547 1 91.44 122 LEU B O 1
ATOM 4127 N N . LYS B 1 123 ? 30.328 13.188 15.328 1 87.38 123 LYS B N 1
ATOM 4128 C CA . LYS B 1 123 ? 31.234 12.039 15.234 1 87.38 123 LYS B CA 1
ATOM 4129 C C . LYS B 1 123 ? 30.938 11.211 13.984 1 87.38 123 LYS B C 1
ATOM 4131 O O . LYS B 1 123 ? 31.828 10.57 13.438 1 87.38 123 LYS B O 1
ATOM 4136 N N . ALA B 1 124 ? 29.688 11.234 13.742 1 82.44 124 ALA B N 1
ATOM 4137 C CA . ALA B 1 124 ? 29.281 10.477 12.562 1 82.44 124 ALA B CA 1
ATOM 4138 C C . ALA B 1 124 ? 29.828 11.094 11.281 1 82.44 124 ALA B C 1
ATOM 4140 O O . ALA B 1 124 ? 29.906 10.438 10.242 1 82.44 124 ALA B O 1
ATOM 4141 N N . TYR B 1 125 ? 30.141 12.461 11.43 1 84.06 125 TYR B N 1
ATOM 4142 C CA . TYR B 1 125 ? 30.75 13.133 10.281 1 84.06 125 TYR B CA 1
ATOM 4143 C C . TYR B 1 125 ? 32.156 12.633 10.047 1 84.06 125 TYR B C 1
ATOM 4145 O O . TYR B 1 125 ? 33 12.719 10.938 1 84.06 125 TYR B O 1
ATOM 4153 N N . GLY B 1 126 ? 32.469 11.406 9.312 1 66.25 126 GLY B N 1
ATOM 4154 C CA . GLY B 1 126 ? 33.781 10.891 8.969 1 66.25 126 GLY B CA 1
ATOM 4155 C C . GLY B 1 126 ? 34.062 10.93 7.477 1 66.25 126 GLY B C 1
ATOM 4156 O O . GLY B 1 126 ? 33.156 10.992 6.664 1 66.25 126 GLY B O 1
ATOM 4157 N N . PRO B 1 127 ? 35.344 11.438 7.164 1 51.75 127 PRO B N 1
ATOM 4158 C CA . PRO B 1 127 ? 35.75 11.5 5.754 1 51.75 127 PRO B CA 1
ATOM 4159 C C . PRO B 1 127 ? 35.219 10.305 4.949 1 51.75 127 PRO B C 1
ATOM 4161 O O . PRO B 1 127 ? 35.031 10.406 3.734 1 51.75 127 PRO B O 1
ATOM 4164 N N . SER B 1 128 ? 35.031 9.195 5.48 1 46 128 SER B N 1
ATOM 4165 C CA . SER B 1 128 ? 34.844 8.008 4.648 1 46 128 SER B CA 1
ATOM 4166 C C . SER B 1 128 ? 33.406 7.941 4.145 1 46 128 SER B C 1
ATOM 4168 O O . SER B 1 128 ? 33.125 7.359 3.094 1 46 128 SER B O 1
ATOM 4170 N N . ARG B 1 129 ? 32.5 8.336 5 1 43.66 129 ARG B N 1
ATOM 4171 C CA . ARG B 1 129 ? 31.156 7.996 4.613 1 43.66 129 ARG B CA 1
ATOM 4172 C C . ARG B 1 129 ? 30.641 8.906 3.502 1 43.66 129 ARG B C 1
ATOM 4174 O O . ARG B 1 129 ? 29.672 8.586 2.812 1 43.66 129 ARG B O 1
ATOM 4181 N N . ALA B 1 130 ? 31.016 10.203 3.568 1 40.19 130 ALA B N 1
ATOM 4182 C CA . ALA B 1 130 ? 30.5 11.18 2.607 1 40.19 130 ALA B CA 1
ATOM 4183 C C . ALA B 1 130 ? 30.719 10.703 1.174 1 40.19 130 ALA B C 1
ATOM 4185 O O . ALA B 1 130 ? 29.969 11.078 0.267 1 40.19 130 ALA B O 1
ATOM 4186 N N . GLU B 1 131 ? 31.906 10.32 0.958 1 40.72 131 GLU B N 1
ATOM 4187 C CA . GLU B 1 131 ? 32.219 9.945 -0.419 1 40.72 131 GLU B CA 1
ATOM 4188 C C . GLU B 1 131 ? 31.25 8.891 -0.939 1 40.72 131 GLU B C 1
ATOM 4190 O O . GLU B 1 131 ? 31.156 8.672 -2.148 1 40.72 131 GLU B O 1
ATOM 4195 N N . LEU B 1 132 ? 30.828 8.047 0.014 1 36.03 132 LEU B N 1
ATOM 4196 C CA . LEU B 1 132 ? 30.125 6.891 -0.523 1 36.03 132 LEU B CA 1
ATOM 4197 C C . LEU B 1 132 ? 28.734 7.277 -1.027 1 36.03 132 LEU B C 1
ATOM 4199 O O . LEU B 1 132 ? 28.156 6.578 -1.858 1 36.03 132 LEU B O 1
ATOM 4203 N N . ALA B 1 133 ? 28.094 8.156 -0.201 1 38.81 133 ALA B N 1
ATOM 4204 C CA . ALA B 1 133 ? 26.656 8.148 -0.446 1 38.81 133 ALA B CA 1
ATOM 4205 C C . ALA B 1 133 ? 26.297 8.992 -1.668 1 38.81 133 ALA B C 1
ATOM 4207 O O . ALA B 1 133 ? 25.141 9.32 -1.886 1 38.81 133 ALA B O 1
ATOM 4208 N N . SER B 1 134 ? 27.156 9.891 -1.986 1 35.31 134 SER B N 1
ATOM 4209 C CA . SER B 1 134 ? 26.516 10.672 -3.045 1 35.31 134 SER B CA 1
ATOM 4210 C C . SER B 1 134 ? 25.781 9.766 -4.035 1 35.31 134 SER B C 1
ATOM 4212 O O . SER B 1 134 ? 26.375 8.844 -4.598 1 35.31 134 SER B O 1
ATOM 4214 N N . PRO B 1 135 ? 24.625 9.57 -3.725 1 37.09 135 PRO B N 1
ATOM 4215 C CA . PRO B 1 135 ? 24.094 8.93 -4.93 1 37.09 135 PRO B CA 1
ATOM 4216 C C . PRO B 1 135 ? 24.688 9.508 -6.215 1 37.09 135 PRO B C 1
ATOM 4218 O O . PRO B 1 135 ? 24.641 10.719 -6.426 1 37.09 135 PRO B O 1
ATOM 4221 N N . THR B 1 136 ? 25.906 9.297 -6.555 1 34.09 136 THR B N 1
ATOM 4222 C CA . THR B 1 136 ? 26.203 9.672 -7.934 1 34.09 136 THR B CA 1
ATOM 4223 C C . THR B 1 136 ? 24.922 9.773 -8.758 1 34.09 136 THR B C 1
ATOM 4225 O O . THR B 1 136 ? 24.078 8.883 -8.711 1 34.09 136 THR B O 1
ATOM 4228 N N . PRO B 1 137 ? 24.422 11.008 -8.883 1 36.03 137 PRO B N 1
ATOM 4229 C CA . PRO B 1 137 ? 23.391 10.945 -9.914 1 36.03 137 PRO B CA 1
ATOM 4230 C C . PRO B 1 137 ? 23.562 9.758 -10.859 1 36.03 137 PRO B C 1
ATOM 4232 O O . PRO B 1 137 ? 24.672 9.461 -11.281 1 36.03 137 PRO B O 1
ATOM 4235 N N . VAL B 1 138 ? 22.984 8.711 -10.594 1 36.38 138 VAL B N 1
ATOM 4236 C CA . VAL B 1 138 ? 23.016 7.797 -11.734 1 36.38 138 VAL B CA 1
ATOM 4237 C C . VAL B 1 138 ? 23.25 8.578 -13.023 1 36.38 138 VAL B C 1
ATOM 4239 O O . VAL B 1 138 ? 22.359 9.289 -13.492 1 36.38 138 VAL B O 1
ATOM 4242 N N . LYS B 1 139 ? 24.25 9.414 -13.094 1 38.06 139 LYS B N 1
ATOM 4243 C CA . LYS B 1 139 ? 24.578 9.883 -14.438 1 38.06 139 LYS B CA 1
ATOM 4244 C C . LYS B 1 139 ? 23.969 8.977 -15.5 1 38.06 139 LYS B C 1
ATOM 4246 O O . LYS B 1 139 ? 23.438 7.91 -15.18 1 38.06 139 LYS B O 1
ATOM 4251 N N . ASN B 1 140 ? 24.719 8.898 -16.688 1 36.81 140 ASN B N 1
ATOM 4252 C CA . ASN B 1 140 ? 24.453 8.422 -18.031 1 36.81 140 ASN B CA 1
ATOM 4253 C C . ASN B 1 140 ? 24.234 6.914 -18.078 1 36.81 140 ASN B C 1
ATOM 4255 O O . ASN B 1 140 ? 25.172 6.152 -18.344 1 36.81 140 ASN B O 1
ATOM 4259 N N . ALA B 1 141 ? 23.828 6.359 -17.094 1 47.84 141 ALA B N 1
ATOM 4260 C CA . ALA B 1 141 ? 23.531 5.023 -17.609 1 47.84 141 ALA B CA 1
ATOM 4261 C C . ALA B 1 141 ? 23 5.098 -19.031 1 47.84 141 ALA B C 1
ATOM 4263 O O . ALA B 1 141 ? 22.156 5.949 -19.359 1 47.84 141 ALA B O 1
ATOM 4264 N N . PRO B 1 142 ? 23.781 4.746 -19.922 1 60.94 142 PRO B N 1
ATOM 4265 C CA . PRO B 1 142 ? 23.281 4.867 -21.297 1 60.94 142 PRO B CA 1
ATOM 4266 C C . PRO B 1 142 ? 21.781 4.617 -21.406 1 60.94 142 PRO B C 1
ATOM 4268 O O . PRO B 1 142 ? 21.266 3.682 -20.797 1 60.94 142 PRO B O 1
ATOM 4271 N N . GLY B 1 143 ? 21 5.688 -21.516 1 70.56 143 GLY B N 1
ATOM 4272 C CA . GLY B 1 143 ? 19.547 5.68 -21.703 1 70.56 143 GLY B CA 1
ATOM 4273 C C . GLY B 1 143 ? 19.062 4.488 -22.5 1 70.56 143 GLY B C 1
ATOM 4274 O O . GLY B 1 143 ? 19.875 3.727 -23.047 1 70.56 143 GLY B O 1
ATOM 4275 N N . ALA B 1 144 ? 17.844 4.211 -22.438 1 82.88 144 ALA B N 1
ATOM 4276 C CA . ALA B 1 144 ? 17.188 3.184 -23.234 1 82.88 144 ALA B CA 1
ATOM 4277 C C . ALA B 1 144 ? 17.547 3.318 -24.703 1 82.88 144 ALA B C 1
ATOM 4279 O O . ALA B 1 144 ? 17.609 4.43 -25.234 1 82.88 144 ALA B O 1
ATOM 4280 N N . LEU B 1 145 ? 18.016 2.229 -25.234 1 89.31 145 LEU B N 1
ATOM 4281 C CA . LEU B 1 145 ? 18.312 2.195 -26.656 1 89.31 145 LEU B CA 1
ATOM 4282 C C . LEU B 1 145 ? 17.016 2.234 -27.484 1 89.31 145 LEU B C 1
ATOM 4284 O O . LEU B 1 145 ? 16.016 1.639 -27.094 1 89.31 145 LEU B O 1
ATOM 4288 N N . SER B 1 146 ? 17.031 2.908 -28.578 1 89.12 146 SER B N 1
ATOM 4289 C CA . SER B 1 146 ? 15.875 3.018 -29.469 1 89.12 146 SER B CA 1
ATOM 4290 C C . SER B 1 146 ? 15.664 1.729 -30.25 1 89.12 146 SER B C 1
ATOM 4292 O O . SER B 1 146 ? 16.531 0.862 -30.281 1 89.12 146 SER B O 1
ATOM 4294 N N . ALA B 1 147 ? 14.516 1.651 -30.906 1 90.25 147 ALA B N 1
ATOM 4295 C CA . ALA B 1 147 ? 14.188 0.496 -31.734 1 90.25 147 ALA B CA 1
ATOM 4296 C C . ALA B 1 147 ? 15.188 0.336 -32.875 1 90.25 147 ALA B C 1
ATOM 4298 O O . ALA B 1 147 ? 15.602 -0.781 -33.188 1 90.25 147 ALA B O 1
ATOM 4299 N N . ARG B 1 148 ? 15.547 1.527 -33.438 1 88.44 148 ARG B N 1
ATOM 4300 C CA . ARG B 1 148 ? 16.5 1.501 -34.531 1 88.44 148 ARG B CA 1
ATOM 4301 C C . ARG B 1 148 ? 17.844 0.919 -34.094 1 88.44 148 ARG B C 1
ATOM 4303 O O . ARG B 1 148 ? 18.453 0.118 -34.781 1 88.44 148 ARG B O 1
ATOM 4310 N N . GLU B 1 149 ? 18.25 1.25 -32.906 1 89.06 149 GLU B N 1
ATOM 4311 C CA . GLU B 1 149 ? 19.516 0.771 -32.375 1 89.06 149 GLU B CA 1
ATOM 4312 C C . GLU B 1 149 ? 19.453 -0.716 -32.062 1 89.06 149 GLU B C 1
ATOM 4314 O O . GLU B 1 149 ? 20.422 -1.448 -32.25 1 89.06 149 GLU B O 1
ATOM 4319 N N . LEU B 1 150 ? 18.312 -1.115 -31.656 1 90.38 150 LEU B N 1
ATOM 4320 C CA . LEU B 1 150 ? 18.188 -2.471 -31.141 1 90.38 150 LEU B CA 1
ATOM 4321 C C . LEU B 1 150 ? 17.875 -3.461 -32.25 1 90.38 150 LEU B C 1
ATOM 4323 O O . LEU B 1 150 ? 18.312 -4.613 -32.219 1 90.38 150 LEU B O 1
ATOM 4327 N N . PHE B 1 151 ? 17.125 -2.951 -33.188 1 86.25 151 PHE B N 1
ATOM 4328 C CA . PHE B 1 151 ? 16.656 -3.891 -34.188 1 86.25 151 PHE B CA 1
ATOM 4329 C C . PHE B 1 151 ? 17.344 -3.65 -35.531 1 86.25 151 PHE B C 1
ATOM 4331 O O . PHE B 1 151 ? 17.125 -4.395 -36.469 1 86.25 151 PHE B O 1
ATOM 4338 N N . ALA B 1 152 ? 18.016 -2.354 -35.719 1 70.5 152 ALA B N 1
ATOM 4339 C CA . ALA B 1 152 ? 18.672 -2.047 -36.969 1 70.5 152 ALA B CA 1
ATOM 4340 C C . ALA B 1 152 ? 19.609 -3.168 -37.375 1 70.5 152 ALA B C 1
ATOM 4342 O O . ALA B 1 152 ? 20.516 -3.529 -36.625 1 70.5 152 ALA B O 1
ATOM 4343 N N . VAL B 1 153 ? 19.203 -4.098 -37.844 1 53.66 153 VAL B N 1
ATOM 4344 C CA . VAL B 1 153 ? 20.031 -5.133 -38.438 1 53.66 153 VAL B CA 1
ATOM 4345 C C . VAL B 1 153 ? 21.094 -4.488 -39.312 1 53.66 153 VAL B C 1
ATOM 4347 O O . VAL B 1 153 ? 20.828 -3.514 -40.031 1 53.66 153 VAL B O 1
ATOM 4350 N N . THR B 1 154 ? 22.266 -4.664 -39.062 1 48.28 154 THR B N 1
ATOM 4351 C CA . THR B 1 154 ? 23.344 -4.535 -40.031 1 48.28 154 THR B CA 1
ATOM 4352 C C . THR B 1 154 ? 22.906 -5.07 -41.406 1 48.28 154 THR B C 1
ATOM 4354 O O . THR B 1 154 ? 22.438 -6.207 -41.5 1 48.28 154 THR B O 1
ATOM 4357 N N . GLY B 1 155 ? 22.328 -4.355 -42.312 1 42.25 155 GLY B N 1
ATOM 4358 C CA . GLY B 1 155 ? 22.234 -4.652 -43.719 1 42.25 155 GLY B CA 1
ATOM 4359 C C . GLY B 1 155 ? 23.391 -5.492 -44.219 1 42.25 155 GLY B C 1
ATOM 4360 O O . GLY B 1 155 ? 24.047 -5.121 -45.219 1 42.25 155 GLY B O 1
ATOM 4361 N N . GLY B 1 156 ? 24.297 -6.066 -43.531 1 39.88 156 GLY B N 1
ATOM 4362 C CA . GLY B 1 156 ? 25.078 -6.832 -44.5 1 39.88 156 GLY B CA 1
ATOM 4363 C C . GLY B 1 156 ? 24.219 -7.719 -45.406 1 39.88 156 GLY B C 1
ATOM 4364 O O . GLY B 1 156 ? 23.016 -7.855 -45.188 1 39.88 156 GLY B O 1
ATOM 4365 N N . GLY B 1 157 ? 24.766 -8.367 -46.688 1 38.84 157 GLY B N 1
ATOM 4366 C CA . GLY B 1 157 ? 24.188 -9.164 -47.75 1 38.84 157 GLY B CA 1
ATOM 4367 C C . GLY B 1 157 ? 23.156 -10.156 -47.25 1 38.84 157 GLY B C 1
ATOM 4368 O O . GLY B 1 157 ? 23.031 -10.391 -46.062 1 38.84 157 GLY B O 1
ATOM 4369 N N . PRO B 1 158 ? 22.156 -10.5 -48.219 1 39.47 158 PRO B N 1
ATOM 4370 C CA . PRO B 1 158 ? 21.172 -11.57 -48.156 1 39.47 158 PRO B CA 1
ATOM 4371 C C . PRO B 1 158 ? 21.656 -12.766 -47.344 1 39.47 158 PRO B C 1
ATOM 4373 O O . PRO B 1 158 ? 20.859 -13.641 -46.969 1 39.47 158 PRO B O 1
ATOM 4376 N N . GLN B 1 159 ? 22.891 -13.102 -47.5 1 37.53 159 GLN B N 1
ATOM 4377 C CA . GLN B 1 159 ? 23.469 -14.406 -47.25 1 37.53 159 GLN B CA 1
ATOM 4378 C C . GLN B 1 159 ? 23.469 -14.719 -45.75 1 37.53 159 GLN B C 1
ATOM 4380 O O . GLN B 1 159 ? 23.344 -15.875 -45.344 1 37.53 159 GLN B O 1
ATOM 4385 N N . ASP B 1 160 ? 23.984 -13.875 -44.844 1 38.16 160 ASP B N 1
ATOM 4386 C CA . ASP B 1 160 ? 24.172 -14.438 -43.531 1 38.16 160 ASP B CA 1
ATOM 4387 C C . ASP B 1 160 ? 22.906 -14.328 -42.688 1 38.16 160 ASP B C 1
ATOM 4389 O O . ASP B 1 160 ? 22.969 -13.977 -41.5 1 38.16 160 ASP B O 1
ATOM 4393 N N . ALA B 1 161 ? 21.812 -13.977 -43.062 1 39.56 161 ALA B N 1
ATOM 4394 C CA . ALA B 1 161 ? 20.438 -14.031 -42.594 1 39.56 161 ALA B CA 1
ATOM 4395 C C . ALA B 1 161 ? 20.109 -15.406 -42.031 1 39.56 161 ALA B C 1
ATOM 4397 O O . ALA B 1 161 ? 19.125 -15.562 -41.281 1 39.56 161 ALA B O 1
ATOM 4398 N N . ALA B 1 162 ? 20.516 -16.406 -42.625 1 42.16 162 ALA B N 1
ATOM 4399 C CA . ALA B 1 162 ? 20.203 -17.781 -42.25 1 42.16 162 ALA B CA 1
ATOM 4400 C C . ALA B 1 162 ? 20.609 -18.078 -40.812 1 42.16 162 ALA B C 1
ATOM 4402 O O . ALA B 1 162 ? 20.078 -19 -40.188 1 42.16 162 ALA B O 1
ATOM 4403 N N . GLY B 1 163 ? 21.797 -17.5 -40.312 1 43.66 163 GLY B N 1
ATOM 4404 C CA . GLY B 1 163 ? 22.234 -17.859 -38.969 1 43.66 163 GLY B CA 1
ATOM 4405 C C . GLY B 1 163 ? 21.844 -16.844 -37.906 1 43.66 163 GLY B C 1
ATOM 4406 O O . GLY B 1 163 ? 22.281 -16.938 -36.781 1 43.66 163 GLY B O 1
ATOM 4407 N N . ALA B 1 164 ? 21.422 -15.711 -38.375 1 47.47 164 ALA B N 1
ATOM 4408 C CA . ALA B 1 164 ? 21.156 -14.672 -37.375 1 47.47 164 ALA B CA 1
ATOM 4409 C C . ALA B 1 164 ? 20.031 -15.086 -36.438 1 47.47 164 ALA B C 1
ATOM 4411 O O . ALA B 1 164 ? 18.922 -15.414 -36.906 1 47.47 164 ALA B O 1
ATOM 4412 N N . ARG B 1 165 ? 20.406 -15.305 -35.219 1 60.72 165 ARG B N 1
ATOM 4413 C CA . ARG B 1 165 ? 19.438 -15.617 -34.188 1 60.72 165 ARG B CA 1
ATOM 4414 C C . ARG B 1 165 ? 18.297 -14.609 -34.188 1 60.72 165 ARG B C 1
ATOM 4416 O O . ARG B 1 165 ? 18.516 -13.406 -34.344 1 60.72 165 ARG B O 1
ATOM 4423 N N . SER B 1 166 ? 17.078 -15.125 -34.344 1 78.88 166 SER B N 1
ATOM 4424 C CA . SER B 1 166 ? 15.906 -14.281 -34.188 1 78.88 166 SER B CA 1
ATOM 4425 C C . SER B 1 166 ? 16 -13.438 -32.938 1 78.88 166 SER B C 1
ATOM 4427 O O . SER B 1 166 ? 16.766 -13.758 -32.031 1 78.88 166 SER B O 1
ATOM 4429 N N . VAL B 1 167 ? 15.617 -12.219 -32.969 1 85.5 167 VAL B N 1
ATOM 4430 C CA . VAL B 1 167 ? 15.602 -11.32 -31.828 1 85.5 167 VAL B CA 1
ATOM 4431 C C . VAL B 1 167 ? 15.219 -12.094 -30.562 1 85.5 167 VAL B C 1
ATOM 4433 O O . VAL B 1 167 ? 15.836 -11.914 -29.516 1 85.5 167 VAL B O 1
ATOM 4436 N N . ALA B 1 168 ? 14.383 -13.062 -30.734 1 86.19 168 ALA B N 1
ATOM 4437 C CA . ALA B 1 168 ? 13.898 -13.82 -29.578 1 86.19 168 ALA B CA 1
ATOM 4438 C C . ALA B 1 168 ? 15 -14.711 -29.016 1 86.19 168 ALA B C 1
ATOM 4440 O O . ALA B 1 168 ? 15.078 -14.914 -27.797 1 86.19 168 ALA B O 1
ATOM 4441 N N . GLU B 1 169 ? 15.812 -15.164 -29.875 1 90.81 169 GLU B N 1
ATOM 4442 C CA . GLU B 1 169 ? 16.891 -16.047 -29.438 1 90.81 169 GLU B CA 1
ATOM 4443 C C . GLU B 1 169 ? 17.969 -15.273 -28.688 1 90.81 169 GLU B C 1
ATOM 4445 O O . GLU B 1 169 ? 18.781 -15.859 -27.969 1 90.81 169 GLU B O 1
ATOM 4450 N N . GLN B 1 170 ? 17.953 -14.023 -28.875 1 93.81 170 GLN B N 1
ATOM 4451 C CA . GLN B 1 170 ? 18.953 -13.18 -28.219 1 93.81 170 GLN B CA 1
ATOM 4452 C C . GLN B 1 170 ? 18.547 -12.836 -26.797 1 93.81 170 GLN B C 1
ATOM 4454 O O . GLN B 1 170 ? 19.359 -12.375 -26 1 93.81 170 GLN B O 1
ATOM 4459 N N . TRP B 1 171 ? 17.281 -13.023 -26.5 1 96.62 171 TRP B N 1
ATOM 4460 C CA . TRP B 1 171 ? 16.812 -12.812 -25.141 1 96.62 171 TRP B CA 1
ATOM 4461 C C . TRP B 1 171 ? 17.156 -14.008 -24.25 1 96.62 171 TRP B C 1
ATOM 4463 O O . TRP B 1 171 ? 16.75 -15.133 -24.531 1 96.62 171 TRP B O 1
ATOM 4473 N N . ILE B 1 172 ? 17.891 -13.727 -23.234 1 97.62 172 ILE B N 1
ATOM 4474 C CA . ILE B 1 172 ? 18.312 -14.812 -22.359 1 97.62 172 ILE B CA 1
ATOM 4475 C C . ILE B 1 172 ? 17.938 -14.492 -20.906 1 97.62 172 ILE B C 1
ATOM 4477 O O . ILE B 1 172 ? 17.859 -13.32 -20.531 1 97.62 172 ILE B O 1
ATOM 4481 N N . ALA B 1 173 ? 17.672 -15.562 -20.156 1 98.31 173 ALA B N 1
ATOM 4482 C CA . ALA B 1 173 ? 17.312 -15.398 -18.75 1 98.31 173 ALA B CA 1
ATOM 4483 C C . ALA B 1 173 ? 18.547 -15.492 -17.859 1 98.31 173 ALA B C 1
ATOM 4485 O O . ALA B 1 173 ? 19.359 -16.391 -18.016 1 98.31 173 ALA B O 1
ATOM 4486 N N . TYR B 1 174 ? 18.734 -14.523 -17.031 1 98.44 174 TYR B N 1
ATOM 4487 C CA . TYR B 1 174 ? 19.625 -14.586 -15.883 1 98.44 174 TYR B CA 1
ATOM 4488 C C . TYR B 1 174 ? 18.844 -14.883 -14.609 1 98.44 174 TYR B C 1
ATOM 4490 O O . TYR B 1 174 ? 17.641 -14.648 -14.547 1 98.44 174 TYR B O 1
ATOM 4498 N N . PHE B 1 175 ? 19.562 -15.445 -13.664 1 98.69 175 PHE B N 1
ATOM 4499 C CA . PHE B 1 175 ? 18.859 -15.938 -12.477 1 98.69 175 PHE B CA 1
ATOM 4500 C C . PHE B 1 175 ? 19.484 -15.367 -11.211 1 98.69 175 PHE B C 1
ATOM 4502 O O . PHE B 1 175 ? 20.703 -15.461 -11.016 1 98.69 175 PHE B O 1
ATOM 4509 N N . GLN B 1 176 ? 18.641 -14.789 -10.43 1 98.25 176 GLN B N 1
ATOM 4510 C CA . GLN B 1 176 ? 19.109 -14.297 -9.133 1 98.25 176 GLN B CA 1
ATOM 4511 C C . GLN B 1 176 ? 18.609 -15.188 -7.996 1 98.25 176 GLN B C 1
ATOM 4513 O O . GLN B 1 176 ? 17.406 -15.383 -7.84 1 98.25 176 GLN B O 1
ATOM 4518 N N . PRO B 1 177 ? 19.5 -15.719 -7.203 1 98.06 177 PRO B N 1
ATOM 4519 C CA . PRO B 1 177 ? 19.109 -16.641 -6.133 1 98.06 177 PRO B CA 1
ATOM 4520 C C . PRO B 1 177 ? 18.375 -15.938 -4.988 1 98.06 177 PRO B C 1
ATOM 4522 O O . PRO B 1 177 ? 18.719 -14.797 -4.652 1 98.06 177 PRO B O 1
ATOM 4525 N N . LYS B 1 178 ? 17.406 -16.531 -4.461 1 97.88 178 LYS B N 1
ATOM 4526 C CA . LYS B 1 178 ? 16.766 -16.219 -3.186 1 97.88 178 LYS B CA 1
ATOM 4527 C C . LYS B 1 178 ? 17.203 -17.188 -2.096 1 97.88 178 LYS B C 1
ATOM 4529 O O . LYS B 1 178 ? 17.172 -18.406 -2.285 1 97.88 178 LYS B O 1
ATOM 4534 N N . VAL B 1 179 ? 17.625 -16.656 -0.955 1 96.69 179 VAL B N 1
ATOM 4535 C CA . VAL B 1 179 ? 18.141 -17.531 0.086 1 96.69 179 VAL B CA 1
ATOM 4536 C C . VAL B 1 179 ? 17.438 -17.234 1.41 1 96.69 179 VAL B C 1
ATOM 4538 O O . VAL B 1 179 ? 16.891 -16.141 1.604 1 96.69 179 VAL B O 1
ATOM 4541 N N . SER B 1 180 ? 17.391 -18.234 2.283 1 95.94 180 SER B N 1
ATOM 4542 C CA . SER B 1 180 ? 16.953 -18.016 3.656 1 95.94 180 SER B CA 1
ATOM 4543 C C . SER B 1 180 ? 17.984 -17.219 4.449 1 95.94 180 SER B C 1
ATOM 4545 O O . SER B 1 180 ? 19.094 -16.984 3.967 1 95.94 180 SER B O 1
ATOM 4547 N N . LEU B 1 181 ? 17.594 -16.828 5.641 1 91.88 181 LEU B N 1
ATOM 4548 C CA . LEU B 1 181 ? 18.531 -16.109 6.496 1 91.88 181 LEU B CA 1
ATOM 4549 C C . LEU B 1 181 ? 19.688 -17.016 6.902 1 91.88 181 LEU B C 1
ATOM 4551 O O . LEU B 1 181 ? 20.766 -16.516 7.273 1 91.88 181 LEU B O 1
ATOM 4555 N N . GLN B 1 182 ? 19.469 -18.312 6.82 1 89.94 182 GLN B N 1
ATOM 4556 C CA . GLN B 1 182 ? 20.516 -19.281 7.121 1 89.94 182 GLN B CA 1
ATOM 4557 C C . GLN B 1 182 ? 21.359 -19.578 5.887 1 89.94 182 GLN B C 1
ATOM 4559 O O . GLN B 1 182 ? 22.391 -20.266 5.98 1 89.94 182 GLN B O 1
ATOM 4564 N N . GLY B 1 183 ? 20.938 -19.078 4.727 1 90.56 183 GLY B N 1
ATOM 4565 C CA . GLY B 1 183 ? 21.75 -19.203 3.525 1 90.56 183 GLY B CA 1
ATOM 4566 C C . GLY B 1 183 ? 21.281 -20.297 2.594 1 90.56 183 GLY B C 1
ATOM 4567 O O . GLY B 1 183 ? 21.891 -20.531 1.548 1 90.56 183 GLY B O 1
ATOM 4568 N N . GLU B 1 184 ? 20.25 -20.984 2.955 1 93.06 184 GLU B N 1
ATOM 4569 C CA . GLU B 1 184 ? 19.703 -22.031 2.1 1 93.06 184 GLU B CA 1
ATOM 4570 C C . GLU B 1 184 ? 19.062 -21.453 0.845 1 93.06 184 GLU B C 1
ATOM 4572 O O . GLU B 1 184 ? 18.344 -20.453 0.917 1 93.06 184 GLU B O 1
ATOM 4577 N N . VAL B 1 185 ? 19.375 -22.078 -0.271 1 95.75 185 VAL B N 1
ATOM 4578 C CA . VAL B 1 185 ? 18.781 -21.625 -1.526 1 95.75 185 VAL B CA 1
ATOM 4579 C C . VAL B 1 185 ? 17.312 -22.031 -1.578 1 95.75 185 VAL B C 1
ATOM 4581 O O . VAL B 1 185 ? 16.969 -23.203 -1.468 1 95.75 185 VAL B O 1
ATOM 4584 N N . LEU B 1 186 ? 16.469 -21.109 -1.719 1 96.94 186 LEU B N 1
ATOM 4585 C CA . LEU B 1 186 ? 15.031 -21.344 -1.723 1 96.94 186 LEU B CA 1
ATOM 4586 C C . LEU B 1 186 ? 14.477 -21.312 -3.145 1 96.94 186 LEU B C 1
ATOM 4588 O O . LEU B 1 186 ? 13.398 -21.859 -3.408 1 96.94 186 LEU B O 1
ATOM 4592 N N . GLY B 1 187 ? 15.156 -20.688 -4.035 1 97.81 187 GLY B N 1
ATOM 4593 C CA . GLY B 1 187 ? 14.758 -20.547 -5.426 1 97.81 187 GLY B CA 1
ATOM 4594 C C . GLY B 1 187 ? 15.492 -19.422 -6.141 1 97.81 187 GLY B C 1
ATOM 4595 O O . GLY B 1 187 ? 16.5 -18.922 -5.648 1 97.81 187 GLY B O 1
ATOM 4596 N N . VAL B 1 188 ? 15 -19.125 -7.363 1 98.5 188 VAL B N 1
ATOM 4597 C CA . VAL B 1 188 ? 15.609 -18.062 -8.156 1 98.5 188 VAL B CA 1
ATOM 4598 C C . VAL B 1 188 ? 14.523 -17.234 -8.844 1 98.5 188 VAL B C 1
ATOM 4600 O O . VAL B 1 188 ? 13.406 -17.719 -9.039 1 98.5 188 VAL B O 1
ATOM 4603 N N . GLU B 1 189 ? 14.844 -16.047 -9.07 1 98.56 189 GLU B N 1
ATOM 4604 C CA . GLU B 1 189 ? 14.047 -15.227 -9.977 1 98.56 189 GLU B CA 1
ATOM 4605 C C . GLU B 1 189 ? 14.703 -15.117 -11.352 1 98.56 189 GLU B C 1
ATOM 4607 O O . GLU B 1 189 ? 15.898 -14.852 -11.453 1 98.56 189 GLU B O 1
ATOM 4612 N N . ALA B 1 190 ? 13.922 -15.375 -12.383 1 98.5 190 ALA B N 1
ATOM 4613 C CA . ALA B 1 190 ? 14.406 -15.195 -13.742 1 98.5 190 ALA B CA 1
ATOM 4614 C C . ALA B 1 190 ? 14.328 -13.727 -14.164 1 98.5 190 ALA B C 1
ATOM 4616 O O . ALA B 1 190 ? 13.273 -13.102 -14.062 1 98.5 190 ALA B O 1
ATOM 4617 N N . LEU B 1 191 ? 15.406 -13.211 -14.602 1 97.56 191 LEU B N 1
ATOM 4618 C CA . LEU B 1 191 ? 15.516 -11.828 -15.062 1 97.56 191 LEU B CA 1
ATOM 4619 C C . LEU B 1 191 ? 16.031 -11.766 -16.5 1 97.56 191 LEU B C 1
ATOM 4621 O O . LEU B 1 191 ? 17.094 -12.336 -16.797 1 97.56 191 LEU B O 1
ATOM 4625 N N . VAL B 1 192 ? 15.383 -11.039 -17.297 1 97.38 192 VAL B N 1
ATOM 4626 C CA . VAL B 1 192 ? 15.742 -11.047 -18.719 1 97.38 192 VAL B CA 1
ATOM 4627 C C . VAL B 1 192 ? 16.984 -10.203 -18.953 1 97.38 192 VAL B C 1
ATOM 4629 O O . VAL B 1 192 ? 17.172 -9.172 -18.297 1 97.38 192 VAL B O 1
ATOM 4632 N N . ARG B 1 193 ? 17.781 -10.68 -19.797 1 97.5 193 ARG B N 1
ATOM 4633 C CA . ARG B 1 193 ? 18.859 -9.938 -20.453 1 97.5 193 ARG B CA 1
ATOM 4634 C C . ARG B 1 193 ? 18.766 -10.062 -21.969 1 97.5 193 ARG B C 1
ATOM 4636 O O . ARG B 1 193 ? 18.094 -10.945 -22.484 1 97.5 193 ARG B O 1
ATOM 4643 N N . TRP B 1 194 ? 19.375 -9.109 -22.625 1 96.06 194 TRP B N 1
ATOM 4644 C CA . TRP B 1 194 ? 19.453 -9.172 -24.078 1 96.06 194 TRP B CA 1
ATOM 4645 C C . TRP B 1 194 ? 20.906 -9.305 -24.547 1 96.06 194 TRP B C 1
ATOM 4647 O O . TRP B 1 194 ? 21.672 -8.344 -24.469 1 96.06 194 TRP B O 1
ATOM 4657 N N . GLN B 1 195 ? 21.281 -10.508 -24.906 1 95.75 195 GLN B N 1
ATOM 4658 C CA . GLN B 1 195 ? 22.594 -10.711 -25.531 1 95.75 195 GLN B CA 1
ATOM 4659 C C . GLN B 1 195 ? 22.625 -10.188 -26.953 1 95.75 195 GLN B C 1
ATOM 4661 O O . GLN B 1 195 ? 22.547 -10.961 -27.906 1 95.75 195 GLN B O 1
ATOM 4666 N N . HIS B 1 196 ? 22.844 -8.961 -27.047 1 92.69 196 HIS B N 1
ATOM 4667 C CA . HIS B 1 196 ? 22.781 -8.281 -28.344 1 92.69 196 HIS B CA 1
ATOM 4668 C C . HIS B 1 196 ? 24.078 -8.445 -29.125 1 92.69 196 HIS B C 1
ATOM 4670 O O . HIS B 1 196 ? 25.172 -8.344 -28.562 1 92.69 196 HIS B O 1
ATOM 4676 N N . PRO B 1 197 ? 23.953 -8.648 -30.391 1 89.62 197 PRO B N 1
ATOM 4677 C CA . PRO B 1 197 ? 25.172 -8.898 -31.172 1 89.62 197 PRO B CA 1
ATOM 4678 C C . PRO B 1 197 ? 26.078 -7.676 -31.25 1 89.62 197 PRO B C 1
ATOM 4680 O O . PRO B 1 197 ? 27.297 -7.82 -31.312 1 89.62 197 PRO B O 1
ATOM 4683 N N . VAL B 1 198 ? 25.578 -6.473 -31.188 1 89.12 198 VAL B N 1
ATOM 4684 C CA . VAL B 1 198 ? 26.344 -5.242 -31.359 1 89.12 198 VAL B CA 1
ATOM 4685 C C . VAL B 1 198 ? 26.609 -4.605 -30 1 89.12 198 VAL B C 1
ATOM 4687 O O . VAL B 1 198 ? 27.734 -4.191 -29.703 1 89.12 198 VAL B O 1
ATOM 4690 N N . HIS B 1 199 ? 25.641 -4.641 -29.141 1 91.5 199 HIS B N 1
ATOM 4691 C CA . HIS B 1 199 ? 25.703 -3.848 -27.922 1 91.5 199 HIS B CA 1
ATOM 4692 C C . HIS B 1 199 ? 26.062 -4.719 -26.719 1 91.5 199 HIS B C 1
ATOM 4694 O O . HIS B 1 199 ? 26.094 -4.238 -25.578 1 91.5 199 HIS B O 1
ATOM 4700 N N . GLY B 1 200 ? 26.328 -5.961 -26.984 1 93.56 200 GLY B N 1
ATOM 4701 C CA . GLY B 1 200 ? 26.688 -6.84 -25.891 1 93.56 200 GLY B CA 1
ATOM 4702 C C . GLY B 1 200 ? 25.516 -7.199 -25 1 93.56 200 GLY B C 1
ATOM 4703 O O . GLY B 1 200 ? 24.375 -7.27 -25.453 1 93.56 200 GLY B O 1
ATOM 4704 N N . LEU B 1 201 ? 25.859 -7.496 -23.75 1 95.25 201 LEU B N 1
ATOM 4705 C CA . LEU B 1 201 ? 24.828 -7.918 -22.797 1 95.25 201 LEU B CA 1
ATOM 4706 C C . LEU B 1 201 ? 24.109 -6.711 -22.203 1 95.25 201 LEU B C 1
ATOM 4708 O O . LEU B 1 201 ? 24.719 -5.934 -21.453 1 95.25 201 LEU B O 1
ATOM 4712 N N . LEU B 1 202 ? 22.844 -6.645 -22.453 1 95.69 202 LEU B N 1
ATOM 4713 C CA . LEU B 1 202 ? 22.062 -5.488 -22.047 1 95.69 202 LEU B CA 1
ATOM 4714 C C . LEU B 1 202 ? 21.141 -5.844 -20.875 1 95.69 202 LEU B C 1
ATOM 4716 O O . LEU B 1 202 ? 20.5 -6.891 -20.891 1 95.69 202 LEU B O 1
ATOM 4720 N N . ALA B 1 203 ? 21.125 -4.988 -19.922 1 95.12 203 ALA B N 1
ATOM 4721 C CA . ALA B 1 203 ? 20.156 -5.078 -18.828 1 95.12 203 ALA B CA 1
ATOM 4722 C C . ALA B 1 203 ? 18.797 -4.52 -19.25 1 95.12 203 ALA B C 1
ATOM 4724 O O . ALA B 1 203 ? 18.703 -3.773 -20.234 1 95.12 203 ALA B O 1
ATOM 4725 N N . PRO B 1 204 ? 17.766 -4.898 -18.516 1 94.25 204 PRO B N 1
ATOM 4726 C CA . PRO B 1 204 ? 16.422 -4.512 -18.938 1 94.25 204 PRO B CA 1
ATOM 4727 C C . PRO B 1 204 ? 16.266 -3.002 -19.109 1 94.25 204 PRO B C 1
ATOM 4729 O O . PRO B 1 204 ? 15.555 -2.551 -20.016 1 94.25 204 PRO B O 1
ATOM 4732 N N . GLY B 1 205 ? 16.844 -2.242 -18.281 1 91.75 205 GLY B N 1
ATOM 4733 C CA . GLY B 1 205 ? 16.719 -0.796 -18.359 1 91.75 205 GLY B CA 1
ATOM 4734 C C . GLY B 1 205 ? 17.141 -0.233 -19.703 1 91.75 205 GLY B C 1
ATOM 4735 O O . GLY B 1 205 ? 16.766 0.883 -20.062 1 91.75 205 GLY B O 1
ATOM 4736 N N . ARG B 1 206 ? 17.828 -0.993 -20.438 1 93.88 206 ARG B N 1
ATOM 4737 C CA . ARG B 1 206 ? 18.375 -0.523 -21.703 1 93.88 206 ARG B CA 1
ATOM 4738 C C . ARG B 1 206 ? 17.453 -0.869 -22.875 1 93.88 206 ARG B C 1
ATOM 4740 O O . ARG B 1 206 ? 17.609 -0.335 -23.969 1 93.88 206 ARG B O 1
ATOM 4747 N N . PHE B 1 207 ? 16.516 -1.755 -22.656 1 94.75 207 PHE B N 1
ATOM 4748 C CA . PHE B 1 207 ? 15.805 -2.182 -23.859 1 94.75 207 PHE B CA 1
ATOM 4749 C C . PHE B 1 207 ? 14.328 -2.416 -23.562 1 94.75 207 PHE B C 1
ATOM 4751 O O . PHE B 1 207 ? 13.516 -2.553 -24.469 1 94.75 207 PHE B O 1
ATOM 4758 N N . MET B 1 208 ? 13.867 -2.475 -22.375 1 94.19 208 MET B N 1
ATOM 4759 C CA . MET B 1 208 ? 12.5 -2.879 -22.047 1 94.19 208 MET B CA 1
ATOM 4760 C C . MET B 1 208 ? 11.492 -1.878 -22.609 1 94.19 208 MET B C 1
ATOM 4762 O O . MET B 1 208 ? 10.422 -2.266 -23.078 1 94.19 208 MET B O 1
ATOM 4766 N N . ASP B 1 209 ? 11.789 -0.617 -22.484 1 92.62 209 ASP B N 1
ATOM 4767 C CA . ASP B 1 209 ? 10.898 0.402 -23.016 1 92.62 209 ASP B CA 1
ATOM 4768 C C . ASP B 1 209 ? 10.633 0.167 -24.5 1 92.62 209 ASP B C 1
ATOM 4770 O O . ASP B 1 209 ? 9.5 0.295 -24.969 1 92.62 209 ASP B O 1
ATOM 4774 N N . THR B 1 210 ? 11.672 -0.085 -25.172 1 92.44 210 THR B N 1
ATOM 4775 C CA . THR B 1 210 ? 11.562 -0.344 -26.609 1 92.44 210 THR B CA 1
ATOM 4776 C C . THR B 1 210 ? 10.773 -1.623 -26.875 1 92.44 210 THR B C 1
ATOM 4778 O O . THR B 1 210 ? 9.938 -1.669 -27.766 1 92.44 210 THR B O 1
ATOM 4781 N N . ILE B 1 211 ? 11.008 -2.658 -26.109 1 93.81 211 ILE B N 1
ATOM 4782 C CA . ILE B 1 211 ? 10.281 -3.92 -26.234 1 93.81 211 ILE B CA 1
ATOM 4783 C C . ILE B 1 211 ? 8.789 -3.68 -26.047 1 93.81 211 ILE B C 1
ATOM 4785 O O . ILE B 1 211 ? 7.969 -4.211 -26.812 1 93.81 211 ILE B O 1
ATOM 4789 N N . GLU B 1 212 ? 8.453 -2.9 -25.062 1 91.88 212 GLU B N 1
ATOM 4790 C CA . GLU B 1 212 ? 7.055 -2.566 -24.797 1 91.88 212 GLU B CA 1
ATOM 4791 C C . GLU B 1 212 ? 6.449 -1.777 -25.953 1 91.88 212 GLU B C 1
ATOM 4793 O O . GLU B 1 212 ? 5.348 -2.09 -26.422 1 91.88 212 GLU B O 1
ATOM 4798 N N . ALA B 1 213 ? 7.168 -0.838 -26.422 1 91.31 213 ALA B N 1
ATOM 4799 C CA . ALA B 1 213 ? 6.688 0.012 -27.5 1 91.31 213 ALA B CA 1
ATOM 4800 C C . ALA B 1 213 ? 6.461 -0.8 -28.781 1 91.31 213 ALA B C 1
ATOM 4802 O O . ALA B 1 213 ? 5.551 -0.505 -29.547 1 91.31 213 ALA B O 1
ATOM 4803 N N . GLU B 1 214 ? 7.262 -1.809 -28.984 1 92 214 GLU B N 1
ATOM 4804 C CA . GLU B 1 214 ? 7.184 -2.627 -30.188 1 92 214 GLU B CA 1
ATOM 4805 C C . GLU B 1 214 ? 6.203 -3.783 -30.016 1 92 214 GLU B C 1
ATOM 4807 O O . GLU B 1 214 ? 6.043 -4.609 -30.906 1 92 214 GLU B O 1
ATOM 4812 N N . GLY B 1 215 ?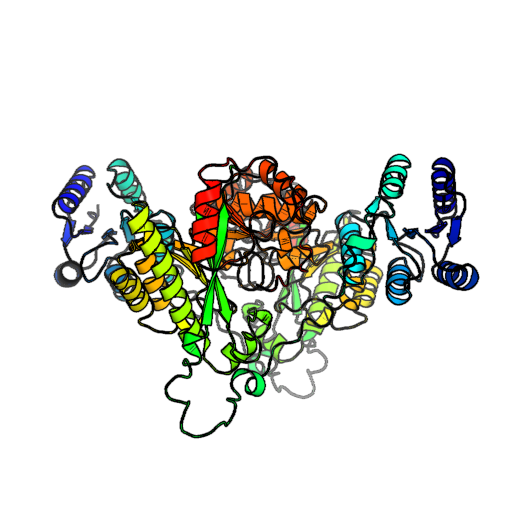 5.598 -3.922 -28.844 1 91.56 215 GLY B N 1
ATOM 4813 C CA . GLY B 1 215 ? 4.609 -4.957 -28.594 1 91.56 215 GLY B CA 1
ATOM 4814 C C . GLY B 1 215 ? 5.211 -6.344 -28.469 1 91.56 215 GLY B C 1
ATOM 4815 O O . GLY B 1 215 ? 4.582 -7.336 -28.844 1 91.56 215 GLY B O 1
ATOM 4816 N N . LEU B 1 216 ? 6.453 -6.457 -28.016 1 93.94 216 LEU B N 1
ATOM 4817 C CA . LEU B 1 216 ? 7.168 -7.727 -27.984 1 93.94 216 LEU B CA 1
ATOM 4818 C C . LEU B 1 216 ? 7.23 -8.281 -26.562 1 93.94 216 LEU B C 1
ATOM 4820 O O . LEU B 1 216 ? 7.906 -9.281 -26.312 1 93.94 216 LEU B O 1
ATOM 4824 N N . THR B 1 217 ? 6.52 -7.688 -25.625 1 93.25 217 THR B N 1
ATOM 4825 C CA . THR B 1 217 ? 6.621 -8.062 -24.219 1 93.25 217 THR B CA 1
ATOM 4826 C C . THR B 1 217 ? 6.07 -9.469 -23.984 1 93.25 217 THR B C 1
ATOM 4828 O O . THR B 1 217 ? 6.617 -10.227 -23.188 1 93.25 217 THR B O 1
ATOM 4831 N N . VAL B 1 218 ? 5.023 -9.867 -24.672 1 94.19 218 VAL B N 1
ATOM 4832 C CA . VAL B 1 218 ? 4.414 -11.18 -24.516 1 94.19 218 VAL B CA 1
ATOM 4833 C C . VAL B 1 218 ? 5.391 -12.266 -24.953 1 94.19 218 VAL B C 1
ATOM 4835 O O . VAL B 1 218 ? 5.645 -13.227 -24.219 1 94.19 218 VAL B O 1
ATOM 4838 N N . ALA B 1 219 ? 5.922 -12.086 -26.141 1 95.19 219 ALA B N 1
ATOM 4839 C CA . ALA B 1 219 ? 6.898 -13.039 -26.656 1 95.19 219 ALA B CA 1
ATOM 4840 C C . ALA B 1 219 ? 8.086 -13.172 -25.719 1 95.19 219 ALA B C 1
ATOM 4842 O O . ALA B 1 219 ? 8.57 -14.281 -25.469 1 95.19 219 ALA B O 1
ATOM 4843 N N . LEU B 1 220 ? 8.539 -12.055 -25.266 1 96.06 220 LEU B N 1
ATOM 4844 C CA . LEU B 1 220 ? 9.656 -12.031 -24.328 1 96.06 220 LEU B CA 1
ATOM 4845 C C . LEU B 1 220 ? 9.312 -12.805 -23.047 1 96.06 220 LEU B C 1
ATOM 4847 O O . LEU B 1 220 ? 10.141 -13.578 -22.547 1 96.06 220 LEU B O 1
ATOM 4851 N N . THR B 1 221 ? 8.141 -12.656 -22.547 1 95.94 221 THR B N 1
ATOM 4852 C CA . THR B 1 221 ? 7.691 -13.328 -21.328 1 95.94 221 THR B CA 1
ATOM 4853 C C . THR B 1 221 ? 7.723 -14.844 -21.5 1 95.94 221 THR B C 1
ATOM 4855 O O . THR B 1 221 ? 8.234 -15.562 -20.641 1 95.94 221 THR B O 1
ATOM 4858 N N . TRP B 1 222 ? 7.223 -15.312 -22.609 1 96.69 222 TRP B N 1
ATOM 4859 C CA . TRP B 1 222 ? 7.191 -16.75 -22.859 1 96.69 222 TRP B CA 1
ATOM 4860 C C . TRP B 1 222 ? 8.602 -17.312 -22.984 1 96.69 222 TRP B C 1
ATOM 4862 O O . TRP B 1 222 ? 8.883 -18.406 -22.516 1 96.69 222 TRP B O 1
ATOM 4872 N N . ARG B 1 223 ? 9.484 -16.516 -23.609 1 96.81 223 ARG B N 1
ATOM 4873 C CA . ARG B 1 223 ? 10.875 -16.922 -23.766 1 96.81 223 ARG B CA 1
ATOM 4874 C C . ARG B 1 223 ? 11.547 -17.094 -22.406 1 96.81 223 ARG B C 1
ATOM 4876 O O . ARG B 1 223 ? 12.219 -18.109 -22.156 1 96.81 223 ARG B O 1
ATOM 4883 N N . VAL B 1 224 ? 11.359 -16.156 -21.578 1 97.88 224 VAL B N 1
ATOM 4884 C CA . VAL B 1 224 ? 11.969 -16.188 -20.25 1 97.88 224 VAL B CA 1
ATOM 4885 C C . VAL B 1 224 ? 11.375 -17.328 -19.438 1 97.88 224 VAL B C 1
ATOM 4887 O O . VAL B 1 224 ? 12.094 -18.062 -18.75 1 97.88 224 VAL B O 1
ATOM 4890 N N . LEU B 1 225 ? 10.062 -17.531 -19.5 1 98.38 225 LEU B N 1
ATOM 4891 C CA . LEU B 1 225 ? 9.391 -18.609 -18.781 1 98.38 225 LEU B CA 1
ATOM 4892 C C . LEU B 1 225 ? 9.953 -19.969 -19.203 1 98.38 225 LEU B C 1
ATOM 4894 O O . LEU B 1 225 ? 10.25 -20.812 -18.344 1 98.38 225 LEU B O 1
ATOM 4898 N N . ASP B 1 226 ? 10.086 -20.109 -20.453 1 98.19 226 ASP B N 1
ATOM 4899 C CA . ASP B 1 226 ? 10.609 -21.375 -20.984 1 98.19 226 ASP B CA 1
ATOM 4900 C C . ASP B 1 226 ? 12.008 -21.656 -20.438 1 98.19 226 ASP B C 1
ATOM 4902 O O . ASP B 1 226 ? 12.297 -22.781 -20.016 1 98.19 226 ASP B O 1
ATOM 4906 N N . GLN B 1 227 ? 12.836 -20.656 -20.469 1 98.38 227 GLN B N 1
ATOM 4907 C CA . GLN B 1 227 ? 14.203 -20.828 -20 1 98.38 227 GLN B CA 1
ATOM 4908 C C . GLN B 1 227 ? 14.234 -21.078 -18.5 1 98.38 227 GLN B C 1
ATOM 4910 O O . GLN B 1 227 ? 15.062 -21.859 -18.016 1 98.38 227 GLN B O 1
ATOM 4915 N N . ALA B 1 228 ? 13.375 -20.453 -17.75 1 98.75 228 ALA B N 1
ATOM 4916 C CA . ALA B 1 228 ? 13.289 -20.688 -16.312 1 98.75 228 ALA B CA 1
ATOM 4917 C C . ALA B 1 228 ? 12.883 -22.125 -16.016 1 98.75 228 ALA B C 1
ATOM 4919 O O . ALA B 1 228 ? 13.469 -22.766 -15.141 1 98.75 228 ALA B O 1
ATOM 4920 N N . LEU B 1 229 ? 11.906 -22.625 -16.719 1 98.75 229 LEU B N 1
ATOM 4921 C CA . LEU B 1 229 ? 11.43 -23.984 -16.516 1 98.75 229 LEU B CA 1
ATOM 4922 C C . LEU B 1 229 ? 12.492 -25 -16.922 1 98.75 229 LEU B C 1
ATOM 4924 O O . LEU B 1 229 ? 12.617 -26.062 -16.312 1 98.75 229 LEU B O 1
ATOM 4928 N N . ARG B 1 230 ? 13.227 -24.641 -17.969 1 98.44 230 ARG B N 1
ATOM 4929 C CA . ARG B 1 230 ? 14.32 -25.516 -18.375 1 98.44 230 ARG B CA 1
ATOM 4930 C C . ARG B 1 230 ? 15.336 -25.688 -17.25 1 98.44 230 ARG B C 1
ATOM 4932 O O . ARG B 1 230 ? 15.781 -26.797 -16.969 1 98.44 230 ARG B O 1
ATOM 4939 N N . LEU B 1 231 ? 15.633 -24.578 -16.641 1 98.44 231 LEU B N 1
ATOM 4940 C CA . LEU B 1 231 ? 16.578 -24.656 -15.523 1 98.44 231 LEU B CA 1
ATOM 4941 C C . LEU B 1 231 ? 16 -25.484 -14.383 1 98.44 231 LEU B C 1
ATOM 4943 O O . LEU B 1 231 ? 16.703 -26.312 -13.805 1 98.44 231 LEU B O 1
ATOM 4947 N N . SER B 1 232 ? 14.805 -25.234 -14.047 1 98.62 232 SER B N 1
ATOM 4948 C CA . SER B 1 232 ? 14.148 -26 -12.984 1 98.62 232 SER B CA 1
ATOM 4949 C C . SER B 1 232 ? 14.172 -27.484 -13.281 1 98.62 232 SER B C 1
ATOM 4951 O O . SER B 1 232 ? 14.453 -28.297 -12.398 1 98.62 232 SER B O 1
ATOM 4953 N N . ALA B 1 233 ? 13.898 -27.828 -14.5 1 98.19 233 ALA B N 1
ATOM 4954 C CA . ALA B 1 233 ? 13.898 -29.219 -14.945 1 98.19 233 ALA B CA 1
ATOM 4955 C C . ALA B 1 233 ? 15.289 -29.844 -14.812 1 98.19 233 ALA B C 1
ATOM 4957 O O . ALA B 1 233 ? 15.43 -31 -14.398 1 98.19 233 ALA B O 1
ATOM 4958 N N . GLN B 1 234 ? 16.281 -29.062 -15.203 1 97.19 234 GLN B N 1
ATOM 4959 C CA . GLN B 1 234 ? 17.656 -29.531 -15.094 1 97.19 234 GLN B CA 1
ATOM 4960 C C . GLN B 1 234 ? 18.016 -29.875 -13.648 1 97.19 234 GLN B C 1
ATOM 4962 O O . GLN B 1 234 ? 18.609 -30.906 -13.375 1 97.19 234 GLN B O 1
ATOM 4967 N N . VAL B 1 235 ? 17.625 -29.062 -12.766 1 96.69 235 VAL B N 1
ATOM 4968 C CA . VAL B 1 235 ? 17.891 -29.266 -11.344 1 96.69 235 VAL B CA 1
ATOM 4969 C C . VAL B 1 235 ? 17.094 -30.484 -10.852 1 96.69 235 VAL B C 1
ATOM 4971 O O . VAL B 1 235 ? 17.594 -31.281 -10.062 1 96.69 235 VAL B O 1
ATOM 4974 N N . LEU B 1 236 ? 15.875 -30.578 -11.258 1 96.44 236 LEU B N 1
ATOM 4975 C CA . LEU B 1 236 ? 15.039 -31.719 -10.906 1 96.44 236 LEU B CA 1
ATOM 4976 C C . LEU B 1 236 ? 15.711 -33.031 -11.305 1 96.44 236 LEU B C 1
ATOM 4978 O O . LEU B 1 236 ? 15.766 -33.969 -10.516 1 96.44 236 LEU B O 1
ATOM 4982 N N . GLN B 1 237 ? 16.203 -33.062 -12.469 1 95.38 237 GLN B N 1
ATOM 4983 C CA . GLN B 1 237 ? 16.875 -34.281 -12.977 1 95.38 237 GLN B CA 1
ATOM 4984 C C . GLN B 1 237 ? 18.125 -34.594 -12.164 1 95.38 237 GLN B C 1
ATOM 4986 O O . GLN B 1 237 ? 18.406 -35.75 -11.859 1 95.38 237 GLN B O 1
ATOM 4991 N N . ALA B 1 238 ? 18.766 -33.562 -11.781 1 92.69 238 ALA B N 1
ATOM 4992 C CA . ALA B 1 238 ? 20.047 -33.75 -11.109 1 92.69 238 ALA B CA 1
ATOM 4993 C C . ALA B 1 238 ? 19.859 -34.031 -9.625 1 92.69 238 ALA B C 1
ATOM 4995 O O . ALA B 1 238 ? 20.578 -34.812 -9.031 1 92.69 238 ALA B O 1
ATOM 4996 N N . GLN B 1 239 ? 18.844 -33.438 -8.992 1 91.88 239 GLN B N 1
ATOM 4997 C CA . GLN B 1 239 ? 18.766 -33.438 -7.535 1 91.88 239 GLN B CA 1
ATOM 4998 C C . GLN B 1 239 ? 17.484 -34.125 -7.051 1 91.88 239 GLN B C 1
ATOM 5000 O O . GLN B 1 239 ? 17.312 -34.344 -5.852 1 91.88 239 GLN B O 1
ATOM 5005 N N . GLY B 1 240 ? 16.531 -34.312 -7.91 1 93.38 240 GLY B N 1
ATOM 5006 C CA . GLY B 1 240 ? 15.312 -35 -7.539 1 93.38 240 GLY B CA 1
ATOM 5007 C C . GLY B 1 240 ? 14.203 -34.062 -7.109 1 93.38 240 GLY B C 1
ATOM 5008 O O . GLY B 1 240 ? 13.07 -34.5 -6.891 1 93.38 240 GLY B O 1
ATOM 5009 N N . THR B 1 241 ? 14.625 -32.875 -6.914 1 94.5 241 THR B N 1
ATOM 5010 C CA . THR B 1 241 ? 13.641 -31.859 -6.582 1 94.5 241 THR B CA 1
ATOM 5011 C C . THR B 1 241 ? 13.766 -30.656 -7.512 1 94.5 241 THR B C 1
ATOM 5013 O O . THR B 1 241 ? 14.875 -30.203 -7.797 1 94.5 241 THR B O 1
ATOM 5016 N N . ALA B 1 242 ? 12.594 -30.172 -7.953 1 96.5 242 ALA B N 1
ATOM 5017 C CA . ALA B 1 242 ? 12.617 -29.047 -8.891 1 96.5 242 ALA B CA 1
ATOM 5018 C C . ALA B 1 242 ? 13.039 -27.766 -8.195 1 96.5 242 ALA B C 1
ATOM 5020 O O . ALA B 1 242 ? 12.695 -27.531 -7.031 1 96.5 242 ALA B O 1
ATOM 5021 N N . LEU B 1 243 ? 13.789 -26.984 -8.883 1 97.5 243 LEU B N 1
ATOM 5022 C CA . LEU B 1 243 ? 14.148 -25.656 -8.406 1 97.5 243 LEU B CA 1
ATOM 5023 C C . LEU B 1 243 ? 12.961 -24.703 -8.516 1 97.5 243 LEU B C 1
ATOM 5025 O O . LEU B 1 243 ? 12.32 -24.609 -9.562 1 97.5 243 LEU B O 1
ATOM 5029 N N . SER B 1 244 ? 12.656 -24.062 -7.426 1 98.44 244 SER B N 1
ATOM 5030 C CA . SER B 1 244 ? 11.625 -23.031 -7.492 1 98.44 244 SER B CA 1
ATOM 5031 C C . SER B 1 244 ? 12.078 -21.844 -8.344 1 98.44 244 SER B C 1
ATOM 5033 O O . SER B 1 244 ? 13.148 -21.281 -8.109 1 98.44 244 SER B O 1
ATOM 5035 N N . VAL B 1 245 ? 11.289 -21.516 -9.312 1 98.75 245 VAL B N 1
ATOM 5036 C CA . VAL B 1 245 ? 11.641 -20.422 -10.203 1 98.75 245 VAL B CA 1
ATOM 5037 C C . VAL B 1 245 ? 10.516 -19.391 -10.227 1 98.75 245 VAL B C 1
ATOM 5039 O O . VAL B 1 245 ? 9.336 -19.75 -10.227 1 98.75 245 VAL B O 1
ATOM 5042 N N . ALA B 1 246 ? 10.859 -18.156 -10.109 1 98.62 246 ALA B N 1
ATOM 5043 C CA . ALA B 1 246 ? 9.922 -17.047 -10.227 1 98.62 246 ALA B CA 1
ATOM 5044 C C . ALA B 1 246 ? 10.102 -16.312 -11.555 1 98.62 246 ALA B C 1
ATOM 5046 O O . ALA B 1 246 ? 11.227 -16.062 -11.992 1 98.62 246 ALA B O 1
ATOM 5047 N N . VAL B 1 247 ? 9.016 -15.969 -12.203 1 98.06 247 VAL B N 1
ATOM 5048 C CA . VAL B 1 247 ? 9.047 -15.312 -13.508 1 98.06 247 VAL B CA 1
ATOM 5049 C C . VAL B 1 247 ? 8.094 -14.117 -13.508 1 98.06 247 VAL B C 1
ATOM 5051 O O . VAL B 1 247 ? 6.949 -14.234 -13.07 1 98.06 247 VAL B O 1
ATOM 5054 N N . ASN B 1 248 ? 8.586 -12.969 -13.961 1 95.19 248 ASN B N 1
ATOM 5055 C CA . ASN B 1 248 ? 7.727 -11.805 -14.148 1 95.19 248 ASN B CA 1
ATOM 5056 C C . ASN B 1 248 ? 6.727 -12.031 -15.281 1 95.19 248 ASN B C 1
ATOM 5058 O O . ASN B 1 248 ? 7.113 -12.398 -16.391 1 95.19 248 ASN B O 1
ATOM 5062 N N . ILE B 1 249 ? 5.5 -11.773 -15.016 1 93.75 249 ILE B N 1
ATOM 5063 C CA . ILE B 1 249 ? 4.473 -11.945 -16.047 1 93.75 249 ILE B CA 1
ATOM 5064 C C . ILE B 1 249 ? 3.965 -10.578 -16.484 1 93.75 249 ILE B C 1
ATOM 5066 O O . ILE B 1 249 ? 3.443 -9.805 -15.68 1 93.75 249 ILE B O 1
ATOM 5070 N N . ASP B 1 250 ? 4.129 -10.297 -17.719 1 89.69 250 ASP B N 1
ATOM 5071 C CA . ASP B 1 250 ? 3.588 -9.07 -18.281 1 89.69 250 ASP B CA 1
ATOM 5072 C C . ASP B 1 250 ? 2.062 -9.062 -18.234 1 89.69 250 ASP B C 1
ATOM 5074 O O . ASP B 1 250 ? 1.421 -10.078 -18.516 1 89.69 250 ASP B O 1
ATOM 5078 N N . PRO B 1 251 ? 1.472 -7.961 -17.875 1 87.44 251 PRO B N 1
ATOM 5079 C CA . PRO B 1 251 ? 0.011 -7.879 -17.797 1 87.44 251 PRO B CA 1
ATOM 5080 C C . PRO B 1 251 ? -0.664 -8.219 -19.125 1 87.44 251 PRO B C 1
ATOM 5082 O O . PRO B 1 251 ? -1.795 -8.711 -19.141 1 87.44 251 PRO B O 1
ATOM 5085 N N . GLN B 1 252 ? -0.027 -8 -20.219 1 88.75 252 GLN B N 1
ATOM 5086 C CA . GLN B 1 252 ? -0.61 -8.289 -21.531 1 88.75 252 GLN B CA 1
ATOM 5087 C C . GLN B 1 252 ? -0.796 -9.797 -21.719 1 88.75 252 GLN B C 1
ATOM 5089 O O . GLN B 1 252 ? -1.693 -10.219 -22.453 1 88.75 252 GLN B O 1
ATOM 5094 N N . VAL B 1 253 ? 0.066 -10.547 -21.125 1 92.19 253 VAL B N 1
ATOM 5095 C CA . VAL B 1 253 ? -0.078 -12 -21.188 1 92.19 253 VAL B CA 1
ATOM 5096 C C . VAL B 1 253 ? -1.416 -12.406 -20.578 1 92.19 253 VAL B C 1
ATOM 5098 O O . VAL B 1 253 ? -2.102 -13.289 -21.094 1 92.19 253 VAL B O 1
ATOM 5101 N N . LEU B 1 254 ? -1.847 -11.711 -19.547 1 90.31 254 LEU B N 1
ATOM 5102 C CA . LEU B 1 254 ? -3.062 -12.039 -18.812 1 90.31 254 LEU B CA 1
ATOM 5103 C C . LEU B 1 254 ? -4.301 -11.625 -19.594 1 90.31 254 LEU B C 1
ATOM 5105 O O . LEU B 1 254 ? -5.426 -11.945 -19.203 1 90.31 254 LEU B O 1
ATOM 5109 N N . GLN B 1 255 ? -4.066 -10.953 -20.703 1 89.56 255 GLN B N 1
ATOM 5110 C CA . GLN B 1 255 ? -5.184 -10.547 -21.547 1 89.56 255 GLN B CA 1
ATOM 5111 C C . GLN B 1 255 ? -5.535 -11.648 -22.547 1 89.56 255 GLN B C 1
ATOM 5113 O O . GLN B 1 255 ? -6.582 -11.586 -23.203 1 89.56 255 GLN B O 1
ATOM 5118 N N . HIS B 1 256 ? -4.633 -12.547 -22.641 1 91.06 256 HIS B N 1
ATOM 5119 C CA . HIS B 1 256 ? -4.914 -13.672 -23.516 1 91.06 256 HIS B CA 1
ATOM 5120 C C . HIS B 1 256 ? -5.758 -14.727 -22.812 1 91.06 256 HIS B C 1
ATOM 5122 O O . HIS B 1 256 ? -5.367 -15.242 -21.766 1 91.06 256 HIS B O 1
ATOM 5128 N N . ALA B 1 257 ? -6.77 -15.141 -23.406 1 90.56 257 ALA B N 1
ATOM 5129 C CA . ALA B 1 257 ? -7.758 -16.016 -22.781 1 90.56 257 ALA B CA 1
ATOM 5130 C C . ALA B 1 257 ? -7.152 -17.391 -22.469 1 90.56 257 ALA B C 1
ATOM 5132 O O . ALA B 1 257 ? -7.645 -18.094 -21.594 1 90.56 257 ALA B O 1
ATOM 5133 N N . ASP B 1 258 ? -6.09 -17.719 -23.141 1 94.12 258 ASP B N 1
ATOM 5134 C CA . ASP B 1 258 ? -5.551 -19.062 -22.984 1 94.12 258 ASP B CA 1
ATOM 5135 C C . ASP B 1 258 ? -4.246 -19.047 -22.188 1 94.12 258 ASP B C 1
ATOM 5137 O O . ASP B 1 258 ? -3.469 -20 -22.234 1 94.12 258 ASP B O 1
ATOM 5141 N N . PHE B 1 259 ? -3.977 -17.969 -21.5 1 94.75 259 PHE B N 1
ATOM 5142 C CA . PHE B 1 259 ? -2.668 -17.828 -20.859 1 94.75 259 PHE B CA 1
ATOM 5143 C C . PHE B 1 259 ? -2.445 -18.938 -19.844 1 94.75 259 PHE B C 1
ATOM 5145 O O . PHE B 1 259 ? -1.337 -19.469 -19.719 1 94.75 259 PHE B O 1
ATOM 5152 N N . ALA B 1 260 ? -3.434 -19.344 -19.094 1 94.69 260 ALA B N 1
ATOM 5153 C CA . ALA B 1 260 ? -3.291 -20.391 -18.094 1 94.69 260 ALA B CA 1
ATOM 5154 C C . ALA B 1 260 ? -2.969 -21.734 -18.734 1 94.69 260 ALA B C 1
ATOM 5156 O O . ALA B 1 260 ? -2.102 -22.469 -18.266 1 94.69 260 ALA B O 1
ATOM 5157 N N . GLU B 1 261 ? -3.705 -21.984 -19.766 1 95.06 261 GLU B N 1
ATOM 5158 C CA . GLU B 1 261 ? -3.461 -23.219 -20.516 1 95.06 261 GLU B CA 1
ATOM 5159 C C . GLU B 1 261 ? -2.041 -23.25 -21.078 1 95.06 261 GLU B C 1
ATOM 5161 O O . GLU B 1 261 ? -1.377 -24.281 -21.031 1 95.06 261 GLU B O 1
ATOM 5166 N N . GLN B 1 262 ? -1.638 -22.156 -21.562 1 97 262 GLN B N 1
ATOM 5167 C CA . GLN B 1 262 ? -0.297 -22.062 -22.125 1 97 262 GLN B CA 1
ATOM 5168 C C . GLN B 1 262 ? 0.769 -22.281 -21.062 1 97 262 GLN B C 1
ATOM 5170 O O . GLN B 1 262 ? 1.786 -22.938 -21.312 1 97 262 GLN B O 1
ATOM 5175 N N . ILE B 1 263 ? 0.56 -21.766 -19.922 1 97.88 263 ILE B N 1
ATOM 5176 C CA . ILE B 1 263 ? 1.495 -21.953 -18.812 1 97.88 263 ILE B CA 1
ATOM 5177 C C . ILE B 1 263 ? 1.537 -23.422 -18.422 1 97.88 263 ILE B C 1
ATOM 5179 O O . ILE B 1 263 ? 2.615 -23.984 -18.234 1 97.88 263 ILE B O 1
ATOM 5183 N N . MET B 1 264 ? 0.43 -24.031 -18.328 1 96.81 264 MET B N 1
ATOM 5184 C CA . MET B 1 264 ? 0.364 -25.453 -17.969 1 96.81 264 MET B CA 1
ATOM 5185 C C . MET B 1 264 ? 1.063 -26.297 -19.016 1 96.81 264 MET B C 1
ATOM 5187 O O . MET B 1 264 ? 1.763 -27.266 -18.688 1 96.81 264 MET B O 1
ATOM 5191 N N . GLN B 1 265 ? 0.837 -25.922 -20.234 1 97.62 265 GLN B N 1
ATOM 5192 C CA . GLN B 1 265 ? 1.498 -26.641 -21.328 1 97.62 265 GLN B CA 1
ATOM 5193 C C . GLN B 1 265 ? 3.016 -26.516 -21.219 1 97.62 265 GLN B C 1
ATOM 5195 O O . GLN B 1 265 ? 3.742 -27.484 -21.469 1 97.62 265 GLN B O 1
ATOM 5200 N N . ALA B 1 266 ? 3.455 -25.359 -20.922 1 98 266 ALA B N 1
ATOM 5201 C CA . ALA B 1 266 ? 4.891 -25.141 -20.75 1 98 266 ALA B CA 1
ATOM 5202 C C . ALA B 1 266 ? 5.438 -26 -19.625 1 98 266 ALA B C 1
ATOM 5204 O O . ALA B 1 266 ? 6.496 -26.609 -19.75 1 98 266 ALA B O 1
ATOM 5205 N N . LEU B 1 267 ? 4.754 -26.047 -18.516 1 98.38 267 LEU B N 1
ATOM 5206 C CA . LEU B 1 267 ? 5.137 -26.891 -17.375 1 98.38 267 LEU B CA 1
ATOM 5207 C C . LEU B 1 267 ? 5.207 -28.359 -17.781 1 98.38 267 LEU B C 1
ATOM 5209 O O . LEU B 1 267 ? 6.168 -29.047 -17.438 1 98.38 267 LEU B O 1
ATOM 5213 N N . ASP B 1 268 ? 4.238 -28.797 -18.531 1 97.81 268 ASP B N 1
ATOM 5214 C CA . ASP B 1 268 ? 4.176 -30.172 -18.984 1 97.81 268 ASP B CA 1
ATOM 5215 C C . ASP B 1 268 ? 5.344 -30.5 -19.906 1 97.81 268 ASP B C 1
ATOM 5217 O O . ASP B 1 268 ? 5.965 -31.562 -19.781 1 97.81 268 ASP B O 1
ATOM 5221 N N . ARG B 1 269 ? 5.59 -29.594 -20.797 1 97.88 269 ARG B N 1
ATOM 5222 C CA . ARG B 1 269 ? 6.66 -29.781 -21.766 1 97.88 269 ARG B CA 1
ATOM 5223 C C . ARG B 1 269 ? 7.996 -30.016 -21.062 1 97.88 269 ARG B C 1
ATOM 5225 O O . ARG B 1 269 ? 8.82 -30.812 -21.531 1 97.88 269 ARG B O 1
ATOM 5232 N N . HIS B 1 270 ? 8.219 -29.375 -19.953 1 98.06 270 HIS B N 1
ATOM 5233 C CA . HIS B 1 270 ? 9.492 -29.469 -19.25 1 98.06 270 HIS B CA 1
ATOM 5234 C C . HIS B 1 270 ? 9.406 -30.469 -18.094 1 98.06 270 HIS B C 1
ATOM 5236 O O . HIS B 1 270 ? 10.398 -30.688 -17.391 1 98.06 270 HIS B O 1
ATOM 5242 N N . ASP B 1 271 ? 8.227 -31 -17.875 1 97.56 271 ASP B N 1
ATOM 5243 C CA . ASP B 1 271 ? 7.984 -31.953 -16.797 1 97.56 271 ASP B CA 1
ATOM 5244 C C . ASP B 1 271 ? 8.344 -31.344 -15.438 1 97.56 271 ASP B C 1
ATOM 5246 O O . ASP B 1 271 ? 9.078 -31.953 -14.656 1 97.56 271 ASP B O 1
ATOM 5250 N N . VAL B 1 272 ? 7.992 -30.172 -15.25 1 98.25 272 VAL B N 1
ATOM 5251 C CA . VAL B 1 272 ? 8.203 -29.453 -13.992 1 98.25 272 VAL B CA 1
ATOM 5252 C C . VAL B 1 272 ? 6.883 -29.328 -13.242 1 98.25 272 VAL B C 1
ATOM 5254 O O . VAL B 1 272 ? 5.859 -28.969 -13.828 1 98.25 272 VAL B O 1
ATOM 5257 N N . PRO B 1 273 ? 6.863 -29.766 -11.961 1 98 273 PRO B N 1
ATOM 5258 C CA . PRO B 1 273 ? 5.625 -29.594 -11.203 1 98 273 PRO B CA 1
ATOM 5259 C C . PRO B 1 273 ? 5.211 -28.125 -11.07 1 98 273 PRO B C 1
ATOM 5261 O O . PRO B 1 273 ? 6.066 -27.25 -10.938 1 98 273 PRO B O 1
ATOM 5264 N N . ALA B 1 274 ? 3.949 -27.828 -11.062 1 97.44 274 ALA B N 1
ATOM 5265 C CA . ALA B 1 274 ? 3.416 -26.469 -11 1 97.44 274 ALA B CA 1
ATOM 5266 C C . ALA B 1 274 ? 3.887 -25.75 -9.734 1 97.44 274 ALA B C 1
ATOM 5268 O O . ALA B 1 274 ? 4.078 -24.531 -9.742 1 97.44 274 ALA B O 1
ATOM 5269 N N . SER B 1 275 ? 4.117 -26.5 -8.695 1 96.94 275 SER B N 1
ATOM 5270 C CA . SER B 1 275 ? 4.508 -25.938 -7.402 1 96.94 275 SER B CA 1
ATOM 5271 C C . SER B 1 275 ? 5.887 -25.297 -7.477 1 96.94 275 SER B C 1
ATOM 5273 O O . SER B 1 275 ? 6.273 -24.547 -6.578 1 96.94 275 SER B O 1
ATOM 5275 N N . ALA B 1 276 ? 6.629 -25.562 -8.508 1 98.19 276 ALA B N 1
ATOM 5276 C CA . ALA B 1 276 ? 7.965 -25 -8.664 1 98.19 276 ALA B CA 1
ATOM 5277 C C . ALA B 1 276 ? 7.906 -23.625 -9.32 1 98.19 276 ALA B C 1
ATOM 5279 O O . ALA B 1 276 ? 8.906 -22.906 -9.367 1 98.19 276 ALA B O 1
ATOM 5280 N N . LEU B 1 277 ? 6.762 -23.234 -9.797 1 98.62 277 LEU B N 1
ATOM 5281 C CA . LEU B 1 277 ? 6.652 -21.984 -10.562 1 98.62 277 LEU B CA 1
ATOM 5282 C C . LEU B 1 277 ? 5.922 -20.922 -9.758 1 98.62 277 LEU B C 1
ATOM 5284 O O . LEU B 1 277 ? 4.805 -21.141 -9.281 1 98.62 277 LEU B O 1
ATOM 5288 N N . THR B 1 278 ? 6.535 -19.812 -9.586 1 98.44 278 THR B N 1
ATOM 5289 C CA . THR B 1 278 ? 5.918 -18.609 -9.023 1 98.44 278 THR B CA 1
ATOM 5290 C C . THR B 1 278 ? 5.742 -17.531 -10.094 1 98.44 278 THR B C 1
ATOM 5292 O O . THR B 1 278 ? 6.703 -17.156 -10.766 1 98.44 278 THR B O 1
ATOM 5295 N N . LEU B 1 279 ? 4.527 -17.094 -10.273 1 97.19 279 LEU B N 1
ATOM 5296 C CA . LEU B 1 279 ? 4.23 -16 -11.195 1 97.19 279 LEU B CA 1
ATOM 5297 C C . LEU B 1 279 ? 4.23 -14.656 -10.477 1 97.19 279 LEU B C 1
ATOM 5299 O O . LEU B 1 279 ? 3.43 -14.438 -9.562 1 97.19 279 LEU B O 1
ATOM 5303 N N . GLU B 1 280 ? 5.152 -13.82 -10.828 1 95.56 280 GLU B N 1
ATOM 5304 C CA . GLU B 1 280 ? 5.191 -12.477 -10.266 1 95.56 280 GLU B CA 1
ATOM 5305 C C . GLU B 1 280 ? 4.34 -11.508 -11.086 1 95.56 280 GLU B C 1
ATOM 5307 O O . GLU B 1 280 ? 4.668 -11.203 -12.234 1 95.56 280 GLU B O 1
ATOM 5312 N N . ILE B 1 281 ? 3.291 -11.148 -10.477 1 87.25 281 ILE B N 1
ATOM 5313 C CA . ILE B 1 281 ? 2.346 -10.289 -11.172 1 87.25 281 ILE B CA 1
ATOM 5314 C C . ILE B 1 281 ? 2.596 -8.836 -10.789 1 87.25 281 ILE B C 1
ATOM 5316 O O . ILE B 1 281 ? 2.668 -8.5 -9.602 1 87.25 281 ILE B O 1
ATOM 5320 N N . LEU B 1 282 ? 3.096 -8.016 -11.805 1 65.25 282 LEU B N 1
ATOM 5321 C CA . LEU B 1 282 ? 3.324 -6.586 -11.617 1 65.25 282 LEU B CA 1
ATOM 5322 C C . LEU B 1 282 ? 2.141 -5.773 -12.133 1 65.25 282 LEU B C 1
ATOM 5324 O O . LEU B 1 282 ? 1.604 -6.062 -13.203 1 65.25 282 LEU B O 1
ATOM 5328 N N . GLU B 1 283 ? 1.107 -5.535 -11.453 1 61.16 283 GLU B N 1
ATOM 5329 C CA . GLU B 1 283 ? 0.073 -4.777 -12.148 1 61.16 283 GLU B CA 1
ATOM 5330 C C . GLU B 1 283 ? 0.417 -3.293 -12.203 1 61.16 283 GLU B C 1
ATOM 5332 O O . GLU B 1 283 ? 0.701 -2.68 -11.172 1 61.16 283 GLU B O 1
ATOM 5337 N N . GLN B 1 284 ? 0.945 -2.846 -13.453 1 57.09 284 GLN B N 1
ATOM 5338 C CA . GLN B 1 284 ? 1.131 -1.413 -13.664 1 57.09 284 GLN B CA 1
ATOM 5339 C C . GLN B 1 284 ? -0.201 -0.671 -13.602 1 57.09 284 GLN B C 1
ATOM 5341 O O . GLN B 1 284 ? -0.24 0.519 -13.281 1 57.09 284 GLN B O 1
ATOM 5346 N N . ASP B 1 285 ? -1.241 -1.406 -14.117 1 57.03 285 ASP B N 1
ATOM 5347 C CA . ASP B 1 285 ? -2.494 -0.659 -14.156 1 57.03 285 ASP B CA 1
ATOM 5348 C C . ASP B 1 285 ? -3.457 -1.144 -13.078 1 57.03 285 ASP B C 1
ATOM 5350 O O . ASP B 1 285 ? -3.459 -2.324 -12.727 1 57.03 285 ASP B O 1
ATOM 5354 N N . ALA B 1 286 ? -3.951 -0.242 -12.383 1 57.38 286 ALA B N 1
ATOM 5355 C CA . ALA B 1 286 ? -4.895 -0.346 -11.273 1 57.38 286 ALA B CA 1
ATOM 5356 C C . ALA B 1 286 ? -6.191 -1.016 -11.719 1 57.38 286 ALA B C 1
ATOM 5358 O O . ALA B 1 286 ? -7.109 -1.201 -10.922 1 57.38 286 ALA B O 1
ATOM 5359 N N . ALA B 1 287 ? -6.16 -1.542 -12.93 1 63.31 287 ALA B N 1
ATOM 5360 C CA . ALA B 1 287 ? -7.484 -2.031 -13.305 1 63.31 287 ALA B CA 1
ATOM 5361 C C . ALA B 1 287 ? -7.781 -3.375 -12.648 1 63.31 287 ALA B C 1
ATOM 5363 O O . ALA B 1 287 ? -6.906 -4.238 -12.562 1 63.31 287 ALA B O 1
ATOM 5364 N N . ARG B 1 288 ? -8.836 -3.494 -12.125 1 71.62 288 ARG B N 1
ATOM 5365 C CA . ARG B 1 288 ? -9.336 -4.738 -11.547 1 71.62 288 ARG B CA 1
ATOM 5366 C C . ARG B 1 288 ? -9.352 -5.855 -12.586 1 71.62 288 ARG B C 1
ATOM 5368 O O . ARG B 1 288 ? -9.742 -5.641 -13.734 1 71.62 288 ARG B O 1
ATOM 5375 N N . PRO B 1 289 ? -8.812 -7.004 -12.234 1 77.81 289 PRO B N 1
ATOM 5376 C CA . PRO B 1 289 ? -8.875 -8.133 -13.164 1 77.81 289 PRO B CA 1
ATOM 5377 C C . PRO B 1 289 ? -10.305 -8.539 -13.5 1 77.81 289 PRO B C 1
ATOM 5379 O O . PRO B 1 289 ? -11.188 -8.477 -12.641 1 77.81 289 PRO B O 1
ATOM 5382 N N . GLU B 1 290 ? -10.469 -8.844 -14.727 1 84 290 GLU B N 1
ATOM 5383 C CA . GLU B 1 290 ? -11.75 -9.422 -15.125 1 84 290 GLU B CA 1
ATOM 5384 C C . GLU B 1 290 ? -11.969 -10.781 -14.461 1 84 290 GLU B C 1
ATOM 5386 O O . GLU B 1 290 ? -11.008 -11.461 -14.086 1 84 290 GLU B O 1
ATOM 5391 N N . THR B 1 291 ? -13.164 -11.156 -14.438 1 85.06 291 THR B N 1
ATOM 5392 C CA . THR B 1 291 ? -13.547 -12.391 -13.758 1 85.06 291 THR B CA 1
ATOM 5393 C C . THR B 1 291 ? -12.844 -13.586 -14.391 1 85.06 291 THR B C 1
ATOM 5395 O O . THR B 1 291 ? -12.336 -14.461 -13.68 1 85.06 291 THR B O 1
ATOM 5398 N N . TRP B 1 292 ? -12.836 -13.578 -15.719 1 87.25 292 TRP B N 1
ATOM 5399 C CA . TRP B 1 292 ? -12.234 -14.727 -16.391 1 87.25 292 TRP B CA 1
ATOM 5400 C C . TRP B 1 292 ? -10.742 -14.805 -16.109 1 87.25 292 TRP B C 1
ATOM 5402 O O . TRP B 1 292 ? -10.172 -15.898 -16.031 1 87.25 292 TRP B O 1
ATOM 5412 N N . GLN B 1 293 ? -10.102 -13.68 -15.945 1 88.81 293 GLN B N 1
ATOM 5413 C CA . GLN B 1 293 ? -8.688 -13.648 -15.602 1 88.81 293 GLN B CA 1
ATOM 5414 C C . GLN B 1 293 ? -8.445 -14.219 -14.211 1 88.81 293 GLN B C 1
ATOM 5416 O O . GLN B 1 293 ? -7.512 -15 -14.008 1 88.81 293 GLN B O 1
ATOM 5421 N N . LEU B 1 294 ? -9.273 -13.805 -13.359 1 88.38 294 LEU B N 1
ATOM 5422 C CA . LEU B 1 294 ? -9.172 -14.281 -11.984 1 88.38 294 LEU B CA 1
ATOM 5423 C C . LEU B 1 294 ? -9.375 -15.789 -11.914 1 88.38 294 LEU B C 1
ATOM 5425 O O . LEU B 1 294 ? -8.641 -16.484 -11.211 1 88.38 294 LEU B O 1
ATOM 5429 N N . GLU B 1 295 ? -10.336 -16.266 -12.609 1 89.06 295 GLU B N 1
ATOM 5430 C CA . GLU B 1 295 ? -10.586 -17.703 -12.656 1 89.06 295 GLU B CA 1
ATOM 5431 C C . GLU B 1 295 ? -9.367 -18.469 -13.172 1 89.06 295 GLU B C 1
ATOM 5433 O O . GLU B 1 295 ? -8.992 -19.5 -12.617 1 89.06 295 GLU B O 1
ATOM 5438 N N . ALA B 1 296 ? -8.852 -17.938 -14.211 1 91.62 296 ALA B N 1
ATOM 5439 C CA . ALA B 1 296 ? -7.684 -18.578 -14.805 1 91.62 296 ALA B CA 1
ATOM 5440 C C . ALA B 1 296 ? -6.516 -18.609 -13.82 1 91.62 296 ALA B C 1
ATOM 5442 O O . ALA B 1 296 ? -5.828 -19.625 -13.695 1 91.62 296 ALA B O 1
ATOM 5443 N N . LEU B 1 297 ? -6.285 -17.547 -13.156 1 92 297 LEU B N 1
ATOM 5444 C CA . LEU B 1 297 ? -5.219 -17.484 -12.164 1 92 297 LEU B CA 1
ATOM 5445 C C . LEU B 1 297 ? -5.477 -18.469 -11.023 1 92 297 LEU B C 1
ATOM 5447 O O . LEU B 1 297 ? -4.555 -19.141 -10.562 1 92 297 LEU B O 1
ATOM 5451 N N . LEU B 1 298 ? -6.66 -18.531 -10.578 1 91.12 298 LEU B N 1
ATOM 5452 C CA . LEU B 1 298 ? -7.023 -19.453 -9.508 1 91.12 298 LEU B CA 1
ATOM 5453 C C . LEU B 1 298 ? -6.801 -20.906 -9.938 1 91.12 298 LEU B C 1
ATOM 5455 O O . LEU B 1 298 ? -6.34 -21.719 -9.148 1 91.12 298 LEU B O 1
ATOM 5459 N N . ARG B 1 299 ? -7.145 -21.203 -11.172 1 91.62 299 ARG B N 1
ATOM 5460 C CA . ARG B 1 299 ? -6.914 -22.547 -11.688 1 91.62 299 ARG B CA 1
ATOM 5461 C C . ARG B 1 299 ? -5.43 -22.891 -11.664 1 91.62 299 ARG B C 1
ATOM 5463 O O . ARG B 1 299 ? -5.055 -24.016 -11.32 1 91.62 299 ARG B O 1
ATOM 5470 N N . LEU B 1 300 ? -4.637 -21.922 -12.023 1 94.38 300 LEU B N 1
ATOM 5471 C CA . LEU B 1 300 ? -3.195 -22.141 -11.945 1 94.38 300 LEU B CA 1
ATOM 5472 C C . LEU B 1 300 ? -2.771 -22.438 -10.508 1 94.38 300 LEU B C 1
ATOM 5474 O O . LEU B 1 300 ? -1.98 -23.344 -10.273 1 94.38 300 LEU B O 1
ATOM 5478 N N . CYS B 1 301 ? -3.311 -21.75 -9.617 1 93.94 301 CYS B N 1
ATOM 5479 C CA . CYS B 1 301 ? -2.973 -21.938 -8.211 1 93.94 301 CYS B CA 1
ATOM 5480 C C . CYS B 1 301 ? -3.465 -23.297 -7.715 1 93.94 301 CYS B C 1
ATOM 5482 O O . CYS B 1 301 ? -2.805 -23.938 -6.898 1 93.94 301 CYS B O 1
ATOM 5484 N N . MET B 1 302 ? -4.59 -23.672 -8.188 1 89.94 302 MET B N 1
ATOM 5485 C CA . MET B 1 302 ? -5.133 -24.984 -7.824 1 89.94 302 MET B CA 1
ATOM 5486 C C . MET B 1 302 ? -4.199 -26.094 -8.273 1 89.94 302 MET B C 1
ATOM 5488 O O . MET B 1 302 ? -4.137 -27.156 -7.629 1 89.94 302 MET B O 1
ATOM 5492 N N . GLN B 1 303 ? -3.539 -25.797 -9.367 1 92.19 303 GLN B N 1
ATOM 5493 C CA . GLN B 1 303 ? -2.598 -26.781 -9.891 1 92.19 303 GLN B CA 1
ATOM 5494 C C . GLN B 1 303 ? -1.263 -26.703 -9.148 1 92.19 303 GLN B C 1
ATOM 5496 O O . GLN B 1 303 ? -0.382 -27.547 -9.367 1 92.19 303 GLN B O 1
ATOM 5501 N N . GLY B 1 304 ? -1.084 -25.656 -8.398 1 94.31 304 GLY B N 1
ATOM 5502 C CA . GLY B 1 304 ? 0.09 -25.609 -7.539 1 94.31 304 GLY B CA 1
ATOM 5503 C C . GLY B 1 304 ? 0.947 -24.375 -7.77 1 94.31 304 GLY B C 1
ATOM 5504 O O . GLY B 1 304 ? 1.859 -24.094 -6.988 1 94.31 304 GLY B O 1
ATOM 5505 N N . CYS B 1 305 ? 0.678 -23.625 -8.828 1 96.5 305 CYS B N 1
ATOM 5506 C CA . CYS B 1 305 ? 1.45 -22.406 -9.07 1 96.5 305 CYS B CA 1
ATOM 5507 C C . CYS B 1 305 ? 1.26 -21.406 -7.945 1 96.5 305 CYS B C 1
ATOM 5509 O O . CYS B 1 305 ? 0.223 -21.406 -7.281 1 96.5 305 CYS B O 1
ATOM 5511 N N . LYS B 1 306 ? 2.238 -20.641 -7.785 1 96.62 306 LYS B N 1
ATOM 5512 C CA . LYS B 1 306 ? 2.162 -19.562 -6.789 1 96.62 306 LYS B CA 1
ATOM 5513 C C . LYS B 1 306 ? 2.088 -18.203 -7.457 1 96.62 306 LYS B C 1
ATOM 5515 O O . LYS B 1 306 ? 2.605 -18.016 -8.562 1 96.62 306 LYS B O 1
ATOM 5520 N N . LEU B 1 307 ? 1.395 -17.328 -6.824 1 95.19 307 LEU B N 1
ATOM 5521 C CA . LEU B 1 307 ? 1.344 -15.945 -7.266 1 95.19 307 LEU B CA 1
ATOM 5522 C C . LEU B 1 307 ? 2.082 -15.039 -6.285 1 95.19 307 LEU B C 1
ATOM 5524 O O . LEU B 1 307 ? 1.909 -15.156 -5.07 1 95.19 307 LEU B O 1
ATOM 5528 N N . SER B 1 308 ? 2.912 -14.188 -6.82 1 96.44 308 SER B N 1
ATOM 5529 C CA . SER B 1 308 ? 3.68 -13.242 -6.023 1 96.44 308 SER B CA 1
ATOM 5530 C C . SER B 1 308 ? 3.344 -11.797 -6.398 1 96.44 308 SER B C 1
ATOM 5532 O O . SER B 1 308 ? 3.283 -11.461 -7.578 1 96.44 308 SER B O 1
ATOM 5534 N N . ILE B 1 309 ? 2.992 -10.992 -5.414 1 93.88 309 ILE B N 1
ATOM 5535 C CA . ILE B 1 309 ? 2.824 -9.562 -5.672 1 93.88 309 ILE B CA 1
ATOM 5536 C C . ILE B 1 309 ? 4.184 -8.875 -5.656 1 93.88 309 ILE B C 1
ATOM 5538 O O . ILE B 1 309 ? 4.832 -8.789 -4.609 1 93.88 309 ILE B O 1
ATOM 5542 N N . ASP B 1 310 ? 4.574 -8.406 -6.789 1 93.06 310 ASP B N 1
ATOM 5543 C CA . ASP B 1 310 ? 5.879 -7.773 -6.941 1 93.06 310 ASP B CA 1
ATOM 5544 C C . ASP B 1 310 ? 5.816 -6.289 -6.594 1 93.06 310 ASP B C 1
ATOM 5546 O O . ASP B 1 310 ? 4.781 -5.645 -6.785 1 93.06 310 ASP B O 1
ATOM 5550 N N . ASP B 1 311 ? 6.914 -5.777 -6.012 1 92.06 311 ASP B N 1
ATOM 5551 C CA . ASP B 1 311 ? 7.047 -4.367 -5.656 1 92.06 311 ASP B CA 1
ATOM 5552 C C . ASP B 1 311 ? 5.906 -3.918 -4.75 1 92.06 311 ASP B C 1
ATOM 5554 O O . ASP B 1 311 ? 5.316 -2.857 -4.965 1 92.06 311 ASP B O 1
ATOM 5558 N N . PHE B 1 312 ? 5.605 -4.703 -3.727 1 93.88 312 PHE B N 1
ATOM 5559 C CA . PHE B 1 312 ? 4.504 -4.371 -2.832 1 93.88 312 PHE B CA 1
ATOM 5560 C C . PHE B 1 312 ? 4.723 -3.01 -2.182 1 93.88 312 PHE B C 1
ATOM 5562 O O . PHE B 1 312 ? 5.793 -2.744 -1.631 1 93.88 312 PHE B O 1
ATOM 5569 N N . GLY B 1 313 ? 3.668 -2.197 -2.256 1 91.69 313 GLY B N 1
ATOM 5570 C CA . GLY B 1 313 ? 3.709 -0.865 -1.673 1 91.69 313 GLY B CA 1
ATOM 5571 C C . GLY B 1 313 ? 4.043 0.217 -2.682 1 91.69 313 GLY B C 1
ATOM 5572 O O . GLY B 1 313 ? 3.943 1.408 -2.379 1 91.69 313 GLY B O 1
ATOM 5573 N N . MET B 1 314 ? 4.426 -0.23 -3.873 1 88.25 314 MET B N 1
ATOM 5574 C CA . MET B 1 314 ? 4.746 0.724 -4.93 1 88.25 314 MET B CA 1
ATOM 5575 C C . MET B 1 314 ? 3.666 0.729 -6.004 1 88.25 314 MET B C 1
ATOM 5577 O O . MET B 1 314 ? 3.215 -0.331 -6.445 1 88.25 314 MET B O 1
ATOM 5581 N N . GLY B 1 315 ? 3.244 1.896 -6.395 1 82 315 GLY B N 1
ATOM 5582 C CA . GLY B 1 315 ? 2.305 2.027 -7.496 1 82 315 GLY B CA 1
ATOM 5583 C C . GLY B 1 315 ? 1.022 1.243 -7.285 1 82 315 GLY B C 1
ATOM 5584 O O . GLY B 1 315 ? 0.37 1.379 -6.246 1 82 315 GLY B O 1
ATOM 5585 N N . ALA B 1 316 ? 0.769 0.351 -8.297 1 78.56 316 ALA B N 1
ATOM 5586 C CA . ALA B 1 316 ? -0.5 -0.371 -8.289 1 78.56 316 ALA B CA 1
ATOM 5587 C C . ALA B 1 316 ? -0.415 -1.624 -7.422 1 78.56 316 ALA B C 1
ATOM 5589 O O . ALA B 1 316 ? -1.431 -2.27 -7.152 1 78.56 316 ALA B O 1
ATOM 5590 N N . SER B 1 317 ? 0.774 -1.939 -6.965 1 87.19 317 SER B N 1
ATOM 5591 C CA . SER B 1 317 ? 0.951 -3.078 -6.066 1 87.19 317 SER B CA 1
ATOM 5592 C C . SER B 1 317 ? 0.701 -2.686 -4.617 1 87.19 317 SER B C 1
ATOM 5594 O O . SER B 1 317 ? 1.646 -2.533 -3.838 1 87.19 317 SER B O 1
ATOM 5596 N N . ASN B 1 318 ? -0.547 -2.609 -4.312 1 88.5 318 ASN B N 1
ATOM 5597 C CA . ASN B 1 318 ? -0.934 -2.094 -3.004 1 88.5 318 ASN B CA 1
ATOM 5598 C C . ASN B 1 318 ? -1.802 -3.092 -2.244 1 88.5 318 ASN B C 1
ATOM 5600 O O . ASN B 1 318 ? -1.953 -4.238 -2.668 1 88.5 318 ASN B O 1
ATOM 5604 N N . ILE B 1 319 ? -2.266 -2.682 -1.074 1 91.06 319 ILE B N 1
ATOM 5605 C CA . ILE B 1 319 ? -3.012 -3.539 -0.161 1 91.06 319 ILE B CA 1
ATOM 5606 C C . ILE B 1 319 ? -4.32 -3.973 -0.815 1 91.06 319 ILE B C 1
ATOM 5608 O O . ILE B 1 319 ? -4.742 -5.125 -0.675 1 91.06 319 ILE B O 1
ATOM 5612 N N . GLU B 1 320 ? -4.977 -3.084 -1.515 1 88.75 320 GLU B N 1
ATOM 5613 C CA . GLU B 1 320 ? -6.211 -3.43 -2.215 1 88.75 320 GLU B CA 1
ATOM 5614 C C . GLU B 1 320 ? -5.996 -4.602 -3.168 1 88.75 320 GLU B C 1
ATOM 5616 O O . GLU B 1 320 ? -6.781 -5.551 -3.178 1 88.75 320 GLU B O 1
ATOM 5621 N N . ARG B 1 321 ? -4.949 -4.492 -3.906 1 87.25 321 ARG B N 1
ATOM 5622 C CA . ARG B 1 321 ? -4.613 -5.559 -4.844 1 87.25 321 ARG B CA 1
ATOM 5623 C C . ARG B 1 321 ? -4.32 -6.863 -4.109 1 87.25 321 ARG B C 1
ATOM 5625 O O . ARG B 1 321 ? -4.715 -7.941 -4.559 1 87.25 321 ARG B O 1
ATOM 5632 N N . LEU B 1 322 ? -3.605 -6.758 -3.109 1 89.44 322 LEU B N 1
ATOM 5633 C CA . LEU B 1 322 ? -3.254 -7.91 -2.287 1 89.44 322 LEU B CA 1
ATOM 5634 C C . LEU B 1 322 ? -4.504 -8.672 -1.863 1 89.44 322 LEU B C 1
ATOM 5636 O O . LEU B 1 322 ? -4.508 -9.906 -1.853 1 89.44 322 LEU B O 1
ATOM 5640 N N . LEU B 1 323 ? -5.559 -7.984 -1.595 1 86.19 323 LEU B N 1
ATOM 5641 C CA . LEU B 1 323 ? -6.789 -8.594 -1.112 1 86.19 323 LEU B CA 1
ATOM 5642 C C . LEU B 1 323 ? -7.613 -9.141 -2.271 1 86.19 323 LEU B C 1
ATOM 5644 O O . LEU B 1 323 ? -8.523 -9.953 -2.066 1 86.19 323 LEU B O 1
ATOM 5648 N N . GLN B 1 324 ? -7.293 -8.75 -3.451 1 81 324 GLN B N 1
ATOM 5649 C CA . GLN B 1 324 ? -8.117 -9.086 -4.602 1 81 324 GLN B CA 1
ATOM 5650 C C . GLN B 1 324 ? -7.664 -10.398 -5.238 1 81 324 GLN B C 1
ATOM 5652 O O . GLN B 1 324 ? -8.422 -11.039 -5.965 1 81 324 GLN B O 1
ATOM 5657 N N . LEU B 1 325 ? -6.422 -10.742 -5.035 1 83.62 325 LEU B N 1
ATOM 5658 C CA . LEU B 1 325 ? -5.867 -11.914 -5.715 1 83.62 325 LEU B CA 1
ATOM 5659 C C . LEU B 1 325 ? -5.305 -12.914 -4.711 1 83.62 325 LEU B C 1
ATOM 5661 O O . LEU B 1 325 ? -4.938 -12.531 -3.594 1 83.62 325 LEU B O 1
ATOM 5665 N N . PRO B 1 326 ? -5.238 -14.172 -5.113 1 88.56 326 PRO B N 1
ATOM 5666 C CA . PRO B 1 326 ? -4.727 -15.203 -4.211 1 88.56 326 PRO B CA 1
ATOM 5667 C C . PRO B 1 326 ? -3.201 -15.242 -4.164 1 88.56 326 PRO B C 1
ATOM 5669 O O . PRO B 1 326 ? -2.602 -16.297 -4.434 1 88.56 326 PRO B O 1
ATOM 5672 N N . PHE B 1 327 ? -2.674 -14.211 -3.791 1 92.44 327 PHE B N 1
ATOM 5673 C CA . PHE B 1 327 ? -1.225 -14.164 -3.646 1 92.44 327 PHE B CA 1
ATOM 5674 C C . PHE B 1 327 ? -0.767 -15.047 -2.49 1 92.44 327 PHE B C 1
ATOM 5676 O O . PHE B 1 327 ? -1.407 -15.078 -1.438 1 92.44 327 PHE B O 1
ATOM 5683 N N . SER B 1 328 ? 0.321 -15.734 -2.701 1 94.25 328 SER B N 1
ATOM 5684 C CA . SER B 1 328 ? 0.921 -16.531 -1.632 1 94.25 328 SER B CA 1
ATOM 5685 C C . SER B 1 328 ? 2.301 -15.992 -1.26 1 94.25 328 SER B C 1
ATOM 5687 O O . SER B 1 328 ? 2.932 -16.484 -0.323 1 94.25 328 SER B O 1
ATOM 5689 N N . GLU B 1 329 ? 2.723 -14.977 -1.994 1 96.06 329 GLU B N 1
ATOM 5690 C CA . GLU B 1 329 ? 4.035 -14.383 -1.765 1 96.06 329 GLU B CA 1
ATOM 5691 C C . GLU B 1 329 ? 3.996 -12.867 -1.954 1 96.06 329 GLU B C 1
ATOM 5693 O O . GLU B 1 329 ? 3.309 -12.367 -2.846 1 96.06 329 GLU B O 1
ATOM 5698 N N . LEU B 1 330 ? 4.676 -12.219 -1.103 1 96 330 LEU B N 1
ATOM 5699 C CA . LEU B 1 330 ? 4.797 -10.766 -1.138 1 96 330 LEU B CA 1
ATOM 5700 C C . LEU B 1 330 ? 6.262 -10.344 -1.243 1 96 330 LEU B C 1
ATOM 5702 O O . LEU B 1 330 ? 7.098 -10.789 -0.455 1 96 330 LEU B O 1
ATOM 5706 N N . LYS B 1 331 ? 6.598 -9.523 -2.232 1 97 331 LYS B N 1
ATOM 5707 C CA . LYS B 1 331 ? 7.973 -9.047 -2.375 1 97 331 LYS B CA 1
ATOM 5708 C C . LYS B 1 331 ? 8.109 -7.602 -1.903 1 97 331 LYS B C 1
ATOM 5710 O O . LYS B 1 331 ? 7.371 -6.723 -2.359 1 97 331 LYS B O 1
ATOM 5715 N N . ILE B 1 332 ? 9.008 -7.355 -0.971 1 96.81 332 ILE B N 1
ATOM 5716 C CA . ILE B 1 332 ? 9.328 -6.004 -0.519 1 96.81 332 ILE B CA 1
ATOM 5717 C C . ILE B 1 332 ? 10.445 -5.418 -1.384 1 96.81 332 ILE B C 1
ATOM 5719 O O . ILE B 1 332 ? 11.539 -5.973 -1.448 1 96.81 332 ILE B O 1
ATOM 5723 N N . PRO B 1 333 ? 10.203 -4.305 -2.043 1 95.38 333 PRO B N 1
ATOM 5724 C CA . PRO B 1 333 ? 11.133 -3.818 -3.064 1 95.38 333 PRO B CA 1
ATOM 5725 C C . PRO B 1 333 ? 12.391 -3.189 -2.467 1 95.38 333 PRO B C 1
ATOM 5727 O O . PRO B 1 333 ? 12.398 -2.82 -1.289 1 95.38 333 PRO B O 1
ATOM 5730 N N . THR B 1 334 ? 13.336 -3.016 -3.311 1 95.19 334 THR B N 1
ATOM 5731 C CA . THR B 1 334 ? 14.633 -2.445 -2.977 1 95.19 334 THR B CA 1
ATOM 5732 C C . THR B 1 334 ? 14.477 -1.038 -2.406 1 95.19 334 THR B C 1
ATOM 5734 O O . THR B 1 334 ? 15.234 -0.636 -1.518 1 95.19 334 THR B O 1
ATOM 5737 N N . GLU B 1 335 ? 13.531 -0.328 -2.869 1 91.5 335 GLU B N 1
ATOM 5738 C CA . GLU B 1 335 ? 13.305 1.056 -2.467 1 91.5 335 GLU B CA 1
ATOM 5739 C C . GLU B 1 335 ? 13.039 1.156 -0.967 1 91.5 335 GLU B C 1
ATOM 5741 O O . GLU B 1 335 ? 13.375 2.16 -0.336 1 91.5 335 GLU B O 1
ATOM 5746 N N . PHE B 1 336 ? 12.508 0.152 -0.412 1 94.5 336 PHE B N 1
ATOM 5747 C CA . PHE B 1 336 ? 12.18 0.167 1.008 1 94.5 336 PHE B CA 1
ATOM 5748 C C . PHE B 1 336 ? 13.305 -0.45 1.831 1 94.5 336 PHE B C 1
ATOM 5750 O O . PHE B 1 336 ? 13.398 -0.216 3.037 1 94.5 336 PHE B O 1
ATOM 5757 N N . VAL B 1 337 ? 14.164 -1.198 1.208 1 95.81 337 VAL B N 1
ATOM 5758 C CA . VAL B 1 337 ? 15.102 -2.043 1.938 1 95.81 337 VAL B CA 1
ATOM 5759 C C . VAL B 1 337 ? 16.484 -1.386 1.961 1 95.81 337 VAL B C 1
ATOM 5761 O O . VAL B 1 337 ? 17.172 -1.41 2.982 1 95.81 337 VAL B O 1
ATOM 5764 N N . ARG B 1 338 ? 16.844 -0.857 0.868 1 92.62 338 ARG B N 1
ATOM 5765 C CA . ARG B 1 338 ? 18.156 -0.247 0.767 1 92.62 338 ARG B CA 1
ATOM 5766 C C . ARG B 1 338 ? 18.344 0.85 1.811 1 92.62 338 ARG B C 1
ATOM 5768 O O . ARG B 1 338 ? 17.594 1.837 1.814 1 92.62 338 ARG B O 1
ATOM 5775 N N . GLY B 1 339 ? 19.25 0.74 2.695 1 88.69 339 GLY B N 1
ATOM 5776 C CA . GLY B 1 339 ? 19.562 1.739 3.707 1 88.69 339 GLY B CA 1
ATOM 5777 C C . GLY B 1 339 ? 18.641 1.665 4.914 1 88.69 339 GLY B C 1
ATOM 5778 O O . GLY B 1 339 ? 18.641 2.562 5.758 1 88.69 339 GLY B O 1
ATOM 5779 N N . MET B 1 340 ? 17.875 0.65 5.004 1 90.69 340 MET B N 1
ATOM 5780 C CA . MET B 1 340 ? 16.875 0.579 6.066 1 90.69 340 MET B CA 1
ATOM 5781 C C . MET B 1 340 ? 17.547 0.45 7.434 1 90.69 340 MET B C 1
ATOM 5783 O O . MET B 1 340 ? 16.938 0.746 8.461 1 90.69 340 MET B O 1
ATOM 5787 N N . ALA B 1 341 ? 18.766 -0.015 7.469 1 89.5 341 ALA B N 1
ATOM 5788 C CA . ALA B 1 341 ? 19.484 -0.165 8.734 1 89.5 341 ALA B CA 1
ATOM 5789 C C . ALA B 1 341 ? 19.609 1.175 9.453 1 89.5 341 ALA B C 1
ATOM 5791 O O . ALA B 1 341 ? 19.594 1.231 10.68 1 89.5 341 ALA B O 1
ATOM 5792 N N . ASP B 1 342 ? 19.688 2.268 8.68 1 82.94 342 ASP B N 1
ATOM 5793 C CA . ASP B 1 342 ? 19.891 3.596 9.25 1 82.94 342 ASP B CA 1
ATOM 5794 C C . ASP B 1 342 ? 18.672 4.484 9.023 1 82.94 342 ASP B C 1
ATOM 5796 O O . ASP B 1 342 ? 18.75 5.707 9.141 1 82.94 342 ASP B O 1
ATOM 5800 N N . ASP B 1 343 ? 17.625 3.863 8.594 1 84.12 343 ASP B N 1
ATOM 5801 C CA . ASP B 1 343 ? 16.391 4.598 8.305 1 84.12 343 ASP B CA 1
ATOM 5802 C C . ASP B 1 343 ? 15.203 3.967 9.016 1 84.12 343 ASP B C 1
ATOM 5804 O O . ASP B 1 343 ? 14.641 2.98 8.539 1 84.12 343 ASP B O 1
ATOM 5808 N N . ALA B 1 344 ? 14.844 4.582 10.094 1 83.5 344 ALA B N 1
ATOM 5809 C CA . ALA B 1 344 ? 13.797 4.027 10.953 1 83.5 344 ALA B CA 1
ATOM 5810 C C . ALA B 1 344 ? 12.461 3.967 10.211 1 83.5 344 ALA B C 1
ATOM 5812 O O . ALA B 1 344 ? 11.648 3.072 10.461 1 83.5 344 ALA B O 1
ATOM 5813 N N . ARG B 1 345 ? 12.227 4.859 9.352 1 88.06 345 ARG B N 1
ATOM 5814 C CA . ARG B 1 345 ? 10.969 4.867 8.617 1 88.06 345 ARG B CA 1
ATOM 5815 C C . ARG B 1 345 ? 10.898 3.691 7.648 1 88.06 345 ARG B C 1
ATOM 5817 O O . ARG B 1 345 ? 9.859 3.035 7.543 1 88.06 345 ARG B O 1
ATOM 5824 N N . LYS B 1 346 ? 11.969 3.479 6.961 1 90.75 346 LYS B N 1
ATOM 5825 C CA . LYS B 1 346 ? 12.023 2.314 6.082 1 90.75 346 LYS B CA 1
ATOM 5826 C C . LYS B 1 346 ? 11.875 1.019 6.875 1 90.75 346 LYS B C 1
ATOM 5828 O O . LYS B 1 346 ? 11.133 0.119 6.465 1 90.75 346 LYS B O 1
ATOM 5833 N N . SER B 1 347 ? 12.57 0.979 7.957 1 92.31 347 SER B N 1
ATOM 5834 C CA . SER B 1 347 ? 12.469 -0.197 8.812 1 92.31 347 SER B CA 1
ATOM 5835 C C . SER B 1 347 ? 11.023 -0.424 9.266 1 92.31 347 SER B C 1
ATOM 5837 O O . SER B 1 347 ? 10.562 -1.563 9.32 1 92.31 347 SER B O 1
ATOM 5839 N N . ALA B 1 348 ? 10.352 0.627 9.578 1 91.81 348 ALA B N 1
ATOM 5840 C CA . ALA B 1 348 ? 8.969 0.549 10.039 1 91.81 348 ALA B CA 1
ATOM 5841 C C . ALA B 1 348 ? 8.055 -0.027 8.953 1 91.81 348 ALA B C 1
ATOM 5843 O O . ALA B 1 348 ? 7.215 -0.881 9.234 1 91.81 348 ALA B O 1
ATOM 5844 N N . VAL B 1 349 ? 8.258 0.433 7.754 1 93.88 349 VAL B N 1
ATOM 5845 C CA . VAL B 1 349 ? 7.395 -0.02 6.672 1 93.88 349 VAL B CA 1
ATOM 5846 C C . VAL B 1 349 ? 7.691 -1.483 6.352 1 93.88 349 VAL B C 1
ATOM 5848 O O . VAL B 1 349 ? 6.773 -2.271 6.113 1 93.88 349 VAL B O 1
ATOM 5851 N N . VAL B 1 350 ? 8.961 -1.864 6.383 1 95.44 350 VAL B N 1
ATOM 5852 C CA . VAL B 1 350 ? 9.328 -3.258 6.145 1 95.44 350 VAL B CA 1
ATOM 5853 C C . VAL B 1 350 ? 8.727 -4.141 7.238 1 95.44 350 VAL B C 1
ATOM 5855 O O . VAL B 1 350 ? 8.133 -5.184 6.949 1 95.44 350 VAL B O 1
ATOM 5858 N N . ALA B 1 351 ? 8.797 -3.723 8.445 1 94.25 351 ALA B N 1
ATOM 5859 C CA . ALA B 1 351 ? 8.234 -4.473 9.562 1 94.25 351 ALA B CA 1
ATOM 5860 C C . ALA B 1 351 ? 6.723 -4.633 9.406 1 94.25 351 ALA B C 1
ATOM 5862 O O . ALA B 1 351 ? 6.184 -5.723 9.625 1 94.25 351 ALA B O 1
ATOM 5863 N N . GLY B 1 352 ? 6.082 -3.576 9.094 1 93.06 352 GLY B N 1
ATOM 5864 C CA . GLY B 1 352 ? 4.645 -3.635 8.891 1 93.06 352 GLY B CA 1
ATOM 5865 C C . GLY B 1 352 ? 4.238 -4.59 7.785 1 93.06 352 GLY B C 1
ATOM 5866 O O . GLY B 1 352 ? 3.293 -5.363 7.941 1 93.06 352 GLY B O 1
ATOM 5867 N N . ALA B 1 353 ? 4.941 -4.488 6.66 1 94.81 353 ALA B N 1
ATOM 5868 C CA . ALA B 1 353 ? 4.664 -5.383 5.539 1 94.81 353 ALA B CA 1
ATOM 5869 C C . ALA B 1 353 ? 4.887 -6.84 5.934 1 94.81 353 ALA B C 1
ATOM 5871 O O . ALA B 1 353 ? 4.098 -7.715 5.566 1 94.81 353 ALA B O 1
ATOM 5872 N N . MET B 1 354 ? 5.922 -7.109 6.672 1 95.06 354 MET B N 1
ATOM 5873 C CA . MET B 1 354 ? 6.234 -8.469 7.121 1 95.06 354 MET B CA 1
ATOM 5874 C C . MET B 1 354 ? 5.148 -8.992 8.055 1 95.06 354 MET B C 1
ATOM 5876 O O . MET B 1 354 ? 4.746 -10.148 7.949 1 95.06 354 MET B O 1
ATOM 5880 N N . LEU B 1 355 ? 4.688 -8.18 8.938 1 92.5 355 LEU B N 1
ATOM 5881 C CA . LEU B 1 355 ? 3.619 -8.594 9.836 1 92.5 355 LEU B CA 1
ATOM 5882 C C . LEU B 1 355 ? 2.342 -8.906 9.062 1 92.5 355 LEU B C 1
ATOM 5884 O O . LEU B 1 355 ? 1.679 -9.914 9.328 1 92.5 355 LEU B O 1
ATOM 5888 N N . MET B 1 356 ? 2.035 -8.039 8.141 1 92.88 356 MET B N 1
ATOM 5889 C CA . MET B 1 356 ? 0.861 -8.25 7.301 1 92.88 356 MET B CA 1
ATOM 5890 C C . MET B 1 356 ? 0.945 -9.594 6.582 1 92.88 356 MET B C 1
ATOM 5892 O O . MET B 1 356 ? -0.009 -10.375 6.602 1 92.88 356 MET B O 1
ATOM 5896 N N . ALA B 1 357 ? 2.072 -9.836 5.984 1 94.38 357 ALA B N 1
ATOM 5897 C CA . ALA B 1 357 ? 2.285 -11.086 5.266 1 94.38 357 ALA B CA 1
ATOM 5898 C C . ALA B 1 357 ? 2.158 -12.281 6.203 1 94.38 357 ALA B C 1
ATOM 5900 O O . ALA B 1 357 ? 1.534 -13.289 5.855 1 94.38 357 ALA B O 1
ATOM 5901 N N . GLN B 1 358 ? 2.74 -12.203 7.312 1 93.06 358 GLN B N 1
ATOM 5902 C CA . GLN B 1 358 ? 2.672 -13.281 8.305 1 93.06 358 GLN B CA 1
ATOM 5903 C C . GLN B 1 358 ? 1.224 -13.594 8.664 1 93.06 358 GLN B C 1
ATOM 5905 O O . GLN B 1 358 ? 0.822 -14.758 8.68 1 93.06 358 GLN B O 1
ATOM 5910 N N . ARG B 1 359 ? 0.446 -12.625 8.891 1 90 359 ARG B N 1
ATOM 5911 C CA . ARG B 1 359 ? -0.946 -12.812 9.289 1 90 359 ARG B CA 1
ATOM 5912 C C . ARG B 1 359 ? -1.773 -13.375 8.141 1 90 359 ARG B C 1
ATOM 5914 O O . ARG B 1 359 ? -2.781 -14.047 8.359 1 90 359 ARG B O 1
ATOM 5921 N N . LEU B 1 360 ? -1.314 -13.07 6.969 1 91 360 LEU B N 1
ATOM 5922 C CA . LEU B 1 360 ? -1.996 -13.578 5.785 1 91 360 LEU B CA 1
ATOM 5923 C C . LEU B 1 360 ? -1.416 -14.93 5.359 1 91 360 LEU B C 1
ATOM 5925 O O . LEU B 1 360 ? -1.798 -15.477 4.324 1 91 360 LEU B O 1
ATOM 5929 N N . SER B 1 361 ? -0.443 -15.438 6.055 1 89.5 361 SER B N 1
ATOM 5930 C CA . SER B 1 361 ? 0.236 -16.688 5.762 1 89.5 361 SER B CA 1
ATOM 5931 C C . SER B 1 361 ? 0.902 -16.656 4.391 1 89.5 361 SER B C 1
ATOM 5933 O O . SER B 1 361 ? 0.798 -17.609 3.619 1 89.5 361 SER B O 1
ATOM 5935 N N . MET B 1 362 ? 1.484 -15.531 4.141 1 93.62 362 MET B N 1
ATOM 5936 C CA . MET B 1 362 ? 2.223 -15.352 2.893 1 93.62 362 MET B CA 1
ATOM 5937 C C . MET B 1 362 ? 3.727 -15.406 3.139 1 93.62 362 MET B C 1
ATOM 5939 O O . MET B 1 362 ? 4.211 -14.938 4.168 1 93.62 362 MET B O 1
ATOM 5943 N N . SER B 1 363 ? 4.414 -16.016 2.201 1 95.94 363 SER B N 1
ATOM 5944 C CA . SER B 1 363 ? 5.871 -15.898 2.252 1 95.94 363 SER B CA 1
ATOM 5945 C C . SER B 1 363 ? 6.332 -14.516 1.807 1 95.94 363 SER B C 1
ATOM 5947 O O . SER B 1 363 ? 5.609 -13.812 1.096 1 95.94 363 SER B O 1
ATOM 5949 N N . VAL B 1 364 ? 7.492 -14.125 2.324 1 97.69 364 VAL B N 1
ATOM 5950 C CA . VAL B 1 364 ? 8.008 -12.805 2.002 1 97.69 364 VAL B CA 1
ATOM 5951 C C . VAL B 1 364 ? 9.375 -12.93 1.34 1 97.69 364 VAL B C 1
ATOM 5953 O O . VAL B 1 364 ? 10.211 -13.727 1.769 1 97.69 364 VAL B O 1
ATOM 5956 N N . VAL B 1 365 ? 9.555 -12.195 0.277 1 98.25 365 VAL B N 1
ATOM 5957 C CA . VAL B 1 365 ? 10.875 -12 -0.316 1 98.25 365 VAL B CA 1
ATOM 5958 C C . VAL B 1 365 ? 11.305 -10.539 -0.148 1 98.25 365 VAL B C 1
ATOM 5960 O O . VAL B 1 365 ? 10.602 -9.625 -0.585 1 98.25 365 VAL B O 1
ATOM 5963 N N . VAL B 1 366 ? 12.398 -10.336 0.528 1 98.19 366 VAL B N 1
ATOM 5964 C CA . VAL B 1 366 ? 12.961 -9 0.66 1 98.19 366 VAL B CA 1
ATOM 5965 C C . VAL B 1 366 ? 14.031 -8.781 -0.409 1 98.19 366 VAL B C 1
ATOM 5967 O O . VAL B 1 366 ? 15.039 -9.492 -0.444 1 98.19 366 VAL B O 1
ATOM 5970 N N . GLU B 1 367 ? 13.812 -7.828 -1.217 1 97.25 367 GLU B N 1
ATOM 5971 C CA . GLU B 1 367 ? 14.703 -7.57 -2.348 1 97.25 367 GLU B CA 1
ATOM 5972 C C . GLU B 1 367 ? 15.703 -6.465 -2.021 1 97.25 367 GLU B C 1
ATOM 5974 O O . GLU B 1 367 ? 15.484 -5.672 -1.104 1 97.25 367 GLU B O 1
ATOM 5979 N N . GLY B 1 368 ? 16.812 -6.441 -2.764 1 95.5 368 GLY B N 1
ATOM 5980 C CA . GLY B 1 368 ? 17.75 -5.328 -2.721 1 95.5 368 GLY B CA 1
ATOM 5981 C C . GLY B 1 368 ? 18.578 -5.301 -1.456 1 95.5 368 GLY B C 1
ATOM 5982 O O . GLY B 1 368 ? 18.953 -4.227 -0.975 1 95.5 368 GLY B O 1
ATOM 5983 N N . VAL B 1 369 ? 18.75 -6.422 -0.869 1 95.75 369 VAL B N 1
ATOM 5984 C CA . VAL B 1 369 ? 19.672 -6.488 0.255 1 95.75 369 VAL B CA 1
ATOM 5985 C C . VAL B 1 369 ? 21.109 -6.438 -0.258 1 95.75 369 VAL B C 1
ATOM 5987 O O . VAL B 1 369 ? 21.625 -7.418 -0.809 1 95.75 369 VAL B O 1
ATOM 5990 N N . GLU B 1 370 ? 21.734 -5.301 -0.076 1 92.94 370 GLU B N 1
ATOM 5991 C CA . GLU B 1 370 ? 23.031 -5.098 -0.722 1 92.94 370 GLU B CA 1
ATOM 5992 C C . GLU B 1 370 ? 24.141 -4.934 0.31 1 92.94 370 GLU B C 1
ATOM 5994 O O . GLU B 1 370 ? 25.328 -5.027 -0.024 1 92.94 370 GLU B O 1
ATOM 5999 N N . THR B 1 371 ? 23.75 -4.703 1.559 1 92.88 371 THR B N 1
ATOM 6000 C CA . THR B 1 371 ? 24.75 -4.516 2.604 1 92.88 371 THR B CA 1
ATOM 6001 C C . THR B 1 371 ? 24.5 -5.469 3.768 1 92.88 371 THR B C 1
ATOM 6003 O O . THR B 1 371 ? 23.375 -5.941 3.961 1 92.88 371 THR B O 1
ATOM 6006 N N . ILE B 1 372 ? 25.516 -5.711 4.492 1 92.56 372 ILE B N 1
ATOM 6007 C CA . ILE B 1 372 ? 25.422 -6.586 5.656 1 92.56 372 ILE B CA 1
ATOM 6008 C C . ILE B 1 372 ? 24.531 -5.941 6.715 1 92.56 372 ILE B C 1
ATOM 6010 O O . ILE B 1 372 ? 23.797 -6.633 7.43 1 92.56 372 ILE B O 1
ATOM 6014 N N . ASP B 1 373 ? 24.594 -4.633 6.824 1 92.56 373 ASP B N 1
ATOM 6015 C CA . ASP B 1 373 ? 23.781 -3.922 7.809 1 92.56 373 ASP B CA 1
ATOM 6016 C C . ASP B 1 373 ? 22.281 -4.109 7.535 1 92.56 373 ASP B C 1
ATOM 6018 O O . ASP B 1 373 ? 21.516 -4.383 8.453 1 92.56 373 ASP B O 1
ATOM 6022 N N . ASP B 1 374 ? 21.938 -4.012 6.301 1 93.81 374 ASP B N 1
ATOM 6023 C CA . ASP B 1 374 ? 20.547 -4.234 5.938 1 93.81 374 ASP B CA 1
ATOM 6024 C C . ASP B 1 374 ? 20.125 -5.684 6.195 1 93.81 374 ASP B C 1
ATOM 6026 O O . ASP B 1 374 ? 19.031 -5.945 6.668 1 93.81 374 ASP B O 1
ATOM 6030 N N . PHE B 1 375 ? 21.062 -6.555 5.891 1 93.94 375 PHE B N 1
ATOM 6031 C CA . PHE B 1 375 ? 20.812 -7.973 6.133 1 93.94 375 PHE B CA 1
ATOM 6032 C C . PHE B 1 375 ? 20.562 -8.234 7.613 1 93.94 375 PHE B C 1
ATOM 6034 O O . PHE B 1 375 ? 19.594 -8.898 7.973 1 93.94 375 PHE B O 1
ATOM 6041 N N . HIS B 1 376 ? 21.328 -7.672 8.469 1 92.94 376 HIS B N 1
ATOM 6042 C CA . HIS B 1 376 ? 21.203 -7.871 9.914 1 92.94 376 HIS B CA 1
ATOM 6043 C C . HIS B 1 376 ? 19.906 -7.277 10.445 1 92.94 376 HIS B C 1
ATOM 6045 O O . HIS B 1 376 ? 19.312 -7.816 11.375 1 92.94 376 HIS B O 1
ATOM 6051 N N . SER B 1 377 ? 19.562 -6.195 9.844 1 91.75 377 SER B N 1
ATOM 6052 C CA . SER B 1 377 ? 18.328 -5.559 10.266 1 91.75 377 SER B CA 1
ATOM 6053 C C . SER B 1 377 ? 17.125 -6.473 10.031 1 91.75 377 SER B C 1
ATOM 6055 O O . SER B 1 377 ? 16.125 -6.395 10.742 1 91.75 377 SER B O 1
ATOM 6057 N N . LEU B 1 378 ? 17.219 -7.316 9.055 1 93 378 LEU B N 1
ATOM 6058 C CA . LEU B 1 378 ? 16.125 -8.219 8.711 1 93 378 LEU B CA 1
ATOM 6059 C C . LEU B 1 378 ? 16.016 -9.359 9.719 1 93 378 LEU B C 1
ATOM 6061 O O . LEU B 1 378 ? 14.938 -9.914 9.922 1 93 378 LEU B O 1
ATOM 6065 N N . LEU B 1 379 ? 17.109 -9.734 10.328 1 89.62 379 LEU B N 1
ATOM 6066 C CA . LEU B 1 379 ? 17.156 -10.836 11.281 1 89.62 379 LEU B CA 1
ATOM 6067 C C . LEU B 1 379 ? 16.203 -10.578 12.453 1 89.62 379 LEU B C 1
ATOM 6069 O O . LEU B 1 379 ? 15.664 -11.523 13.039 1 89.62 379 LEU B O 1
ATOM 6073 N N . ALA B 1 380 ? 15.945 -9.352 12.719 1 86.5 380 ALA B N 1
ATOM 6074 C CA . ALA B 1 380 ? 15.117 -8.961 13.859 1 86.5 380 ALA B CA 1
ATOM 6075 C C . ALA B 1 380 ? 13.641 -8.938 13.484 1 86.5 380 ALA B C 1
ATOM 6077 O O . ALA B 1 380 ? 12.773 -8.875 14.359 1 86.5 380 ALA B O 1
ATOM 6078 N N . LEU B 1 381 ? 13.352 -9.023 12.297 1 87.31 381 LEU B N 1
ATOM 6079 C CA . LEU B 1 381 ? 11.984 -8.797 11.852 1 87.31 381 LEU B CA 1
ATOM 6080 C C . LEU B 1 381 ? 11.289 -10.109 11.531 1 87.31 381 LEU B C 1
ATOM 6082 O O . LEU B 1 381 ? 10.055 -10.195 11.57 1 87.31 381 LEU B O 1
ATOM 6086 N N . GLY B 1 382 ? 11.977 -11.172 11.156 1 87.5 382 GLY B N 1
ATOM 6087 C CA . GLY B 1 382 ? 11.391 -12.453 10.812 1 87.5 382 GLY B CA 1
ATOM 6088 C C . GLY B 1 382 ? 12.312 -13.328 9.992 1 87.5 382 GLY B C 1
ATOM 6089 O O . GLY B 1 382 ? 13.531 -13.305 10.172 1 87.5 382 GLY B O 1
ATOM 6090 N N . ASN B 1 383 ? 11.586 -14.258 9.195 1 90.75 383 ASN B N 1
ATOM 6091 C CA . ASN B 1 383 ? 12.352 -15.203 8.406 1 90.75 383 ASN B CA 1
ATOM 6092 C C . ASN B 1 383 ? 11.984 -15.133 6.926 1 90.75 383 ASN B C 1
ATOM 6094 O O . ASN B 1 383 ? 11.547 -16.125 6.34 1 90.75 383 ASN B O 1
ATOM 6098 N N . PRO B 1 384 ? 12.273 -13.953 6.359 1 96.81 384 PRO B N 1
ATOM 6099 C CA . PRO B 1 384 ? 11.977 -13.836 4.93 1 96.81 384 PRO B CA 1
ATOM 6100 C C . PRO B 1 384 ? 13.023 -14.5 4.047 1 96.81 384 PRO B C 1
ATOM 6102 O O . PRO B 1 384 ? 14.117 -14.828 4.52 1 96.81 384 PRO B O 1
ATOM 6105 N N . ALA B 1 385 ? 12.656 -14.82 2.809 1 97.69 385 ALA B N 1
ATOM 6106 C CA . ALA B 1 385 ? 13.68 -15.031 1.788 1 97.69 385 ALA B CA 1
ATOM 6107 C C . ALA B 1 385 ? 14.375 -13.719 1.433 1 97.69 385 ALA B C 1
ATOM 6109 O O . ALA B 1 385 ? 13.742 -12.656 1.436 1 97.69 385 ALA B O 1
ATOM 6110 N N . VAL B 1 386 ? 15.625 -13.805 1.183 1 97.69 386 VAL B N 1
ATOM 6111 C CA . VAL B 1 386 ? 16.406 -12.602 0.913 1 97.69 386 VAL B CA 1
ATOM 6112 C C . VAL B 1 386 ? 17.016 -12.688 -0.484 1 97.69 386 VAL B C 1
ATOM 6114 O O . VAL B 1 386 ? 17.5 -13.75 -0.894 1 97.69 386 VAL B O 1
ATOM 6117 N N . GLN B 1 387 ? 16.906 -11.633 -1.158 1 97.12 387 GLN B N 1
ATOM 6118 C CA . GLN B 1 387 ? 17.469 -11.484 -2.5 1 97.12 387 GLN B CA 1
ATOM 6119 C C . GLN B 1 387 ? 18.188 -10.148 -2.656 1 97.12 387 GLN B C 1
ATOM 6121 O O . GLN B 1 387 ? 17.703 -9.125 -2.172 1 97.12 387 GLN B O 1
ATOM 6126 N N . GLY B 1 388 ? 19.359 -10.109 -3.281 1 95.94 388 GLY B N 1
ATOM 6127 C CA . GLY B 1 388 ? 20.141 -8.898 -3.477 1 95.94 388 GLY B CA 1
ATOM 6128 C C . GLY B 1 388 ? 21.609 -9.172 -3.758 1 95.94 388 GLY B C 1
ATOM 6129 O O . GLY B 1 388 ? 22.062 -10.32 -3.699 1 95.94 388 GLY B O 1
ATOM 6130 N N . TYR B 1 389 ? 22.359 -8.125 -4.012 1 93.25 389 TYR B N 1
ATOM 6131 C CA . TYR B 1 389 ? 23.75 -8.227 -4.441 1 93.25 389 TYR B CA 1
ATOM 6132 C C . TYR B 1 389 ? 24.641 -8.695 -3.295 1 93.25 389 TYR B C 1
ATOM 6134 O O . TYR B 1 389 ? 25.734 -9.203 -3.521 1 93.25 389 TYR B O 1
ATOM 6142 N N . PHE B 1 390 ? 24.156 -8.516 -2.098 1 92.56 390 PHE B N 1
ATOM 6143 C CA . PHE B 1 390 ? 24.875 -9.062 -0.956 1 92.56 390 PHE B CA 1
ATOM 6144 C C . PHE B 1 390 ? 24.953 -10.578 -1.029 1 92.56 390 PHE B C 1
ATOM 6146 O O . PHE B 1 390 ? 25.922 -11.188 -0.584 1 92.56 390 PHE B O 1
ATOM 6153 N N . ILE B 1 391 ? 23.969 -11.203 -1.588 1 93.88 391 ILE B N 1
ATOM 6154 C CA . ILE B 1 391 ? 23.891 -12.648 -1.741 1 93.88 391 ILE B CA 1
ATOM 6155 C C . ILE B 1 391 ? 24.547 -13.062 -3.055 1 93.88 391 ILE B C 1
ATOM 6157 O O . ILE B 1 391 ? 25.484 -13.875 -3.062 1 93.88 391 ILE B O 1
ATOM 6161 N N . ALA B 1 392 ? 24.016 -12.516 -4.125 1 96 392 ALA B N 1
ATOM 6162 C CA . ALA B 1 392 ? 24.547 -12.82 -5.453 1 96 392 ALA B CA 1
ATOM 6163 C C . ALA B 1 392 ? 23.922 -11.922 -6.516 1 96 392 ALA B C 1
ATOM 6165 O O . ALA B 1 392 ? 22.75 -11.562 -6.418 1 96 392 ALA B O 1
ATOM 6166 N N . ARG B 1 393 ? 24.656 -11.586 -7.453 1 96.19 393 ARG B N 1
ATOM 6167 C CA . ARG B 1 393 ? 24.125 -10.914 -8.633 1 96.19 393 ARG B CA 1
ATOM 6168 C C . ARG B 1 393 ? 23.438 -11.906 -9.562 1 96.19 393 ARG B C 1
ATOM 6170 O O . ARG B 1 393 ? 23.688 -13.109 -9.492 1 96.19 393 ARG B O 1
ATOM 6177 N N . PRO B 1 394 ? 22.516 -11.391 -10.383 1 97.62 394 PRO B N 1
ATOM 6178 C CA . PRO B 1 394 ? 21.969 -12.297 -11.391 1 97.62 394 PRO B CA 1
ATOM 6179 C C . PRO B 1 394 ? 23.047 -12.969 -12.234 1 97.62 394 PRO B C 1
ATOM 6181 O O . PRO B 1 394 ? 24.047 -12.336 -12.578 1 97.62 394 PRO B O 1
ATOM 6184 N N . MET B 1 395 ? 22.797 -14.188 -12.586 1 97.94 395 MET B N 1
ATOM 6185 C CA . MET B 1 395 ? 23.828 -14.945 -13.312 1 97.94 395 MET B CA 1
ATOM 6186 C C . MET B 1 395 ? 23.188 -15.922 -14.289 1 97.94 395 MET B C 1
ATOM 6188 O O . MET B 1 395 ? 21.984 -16.219 -14.188 1 97.94 395 MET B O 1
ATOM 6192 N N . ALA B 1 396 ? 23.969 -16.344 -15.258 1 97.56 396 ALA B N 1
ATOM 6193 C CA . ALA B 1 396 ? 23.5 -17.328 -16.219 1 97.56 396 ALA B CA 1
ATOM 6194 C C . ALA B 1 396 ? 23.219 -18.672 -15.547 1 97.56 396 ALA B C 1
ATOM 6196 O O . ALA B 1 396 ? 23.734 -18.938 -14.453 1 97.56 396 ALA B O 1
ATOM 6197 N N . ALA B 1 397 ? 22.453 -19.547 -16.188 1 97.69 397 ALA B N 1
ATOM 6198 C CA . ALA B 1 397 ? 22.031 -20.828 -15.625 1 97.69 397 ALA B CA 1
ATOM 6199 C C . ALA B 1 397 ? 23.234 -21.656 -15.18 1 97.69 397 ALA B C 1
ATOM 6201 O O . ALA B 1 397 ? 23.25 -22.172 -14.062 1 97.69 397 ALA B O 1
ATOM 6202 N N . SER B 1 398 ? 24.234 -21.688 -16.031 1 96.94 398 SER B N 1
ATOM 6203 C CA . SER B 1 398 ? 25.422 -22.484 -15.734 1 96.94 398 SER B CA 1
ATOM 6204 C C . SER B 1 398 ? 26.172 -21.938 -14.523 1 96.94 398 SER B C 1
ATOM 6206 O O . SER B 1 398 ? 26.625 -22.688 -13.664 1 96.94 398 SER B O 1
ATOM 6208 N N . ALA B 1 399 ? 26.25 -20.625 -14.508 1 97.25 399 ALA B N 1
ATOM 6209 C CA . ALA B 1 399 ? 26.922 -19.984 -13.375 1 97.25 399 ALA B CA 1
ATOM 6210 C C . ALA B 1 399 ? 26.156 -20.203 -12.086 1 97.25 399 ALA B C 1
ATOM 6212 O O . ALA B 1 399 ? 26.75 -20.391 -11.023 1 97.25 399 ALA B O 1
ATOM 6213 N N . PHE B 1 400 ? 24.891 -20.219 -12.188 1 97.06 400 PHE B N 1
ATOM 6214 C CA . PHE B 1 400 ? 24.062 -20.469 -11.016 1 97.06 400 PHE B CA 1
ATOM 6215 C C . PHE B 1 400 ? 24.281 -21.875 -10.484 1 97.06 400 PHE B C 1
ATOM 6217 O O . PHE B 1 400 ? 24.422 -22.078 -9.273 1 97.06 400 PHE B O 1
ATOM 6224 N N . LEU B 1 401 ? 24.25 -22.828 -11.359 1 96.12 401 LEU B N 1
ATOM 6225 C CA . LEU B 1 401 ? 24.422 -24.219 -10.945 1 96.12 401 LEU B CA 1
ATOM 6226 C C . LEU B 1 401 ? 25.75 -24.422 -10.227 1 96.12 401 LEU B C 1
ATOM 6228 O O . LEU B 1 401 ? 25.812 -25.125 -9.219 1 96.12 401 LEU B O 1
ATOM 6232 N N . ARG B 1 402 ? 26.734 -23.719 -10.719 1 95.06 402 ARG B N 1
ATOM 6233 C CA . ARG B 1 402 ? 28.031 -23.766 -10.055 1 95.06 402 ARG B CA 1
ATOM 6234 C C . ARG B 1 402 ? 27.984 -23.078 -8.688 1 95.06 402 ARG B C 1
ATOM 6236 O O . ARG B 1 402 ? 28.484 -23.625 -7.699 1 95.06 402 ARG B O 1
ATOM 6243 N N . TRP B 1 403 ? 27.375 -21.953 -8.703 1 95.25 403 TRP B N 1
ATOM 6244 C CA . TRP B 1 403 ? 27.234 -21.172 -7.473 1 95.25 403 TRP B CA 1
ATOM 6245 C C . TRP B 1 403 ? 26.5 -21.969 -6.402 1 95.25 403 TRP B C 1
ATOM 6247 O O . TRP B 1 403 ? 26.922 -22 -5.242 1 95.25 403 TRP B O 1
ATOM 6257 N N . ALA B 1 404 ? 25.453 -22.641 -6.75 1 93.25 404 ALA B N 1
ATOM 6258 C CA . ALA B 1 404 ? 24.625 -23.422 -5.828 1 93.25 404 ALA B CA 1
ATOM 6259 C C . ALA B 1 404 ? 25.406 -24.625 -5.312 1 93.25 404 ALA B C 1
ATOM 6261 O O . ALA B 1 404 ? 25.281 -25 -4.141 1 93.25 404 ALA B O 1
ATOM 6262 N N . ALA B 1 405 ? 26.125 -25.234 -6.176 1 89.56 405 ALA B N 1
ATOM 6263 C CA . ALA B 1 405 ? 26.906 -26.406 -5.809 1 89.56 405 ALA B CA 1
ATOM 6264 C C . ALA B 1 405 ? 27.984 -26.047 -4.793 1 89.56 405 ALA B C 1
ATOM 6266 O O . ALA B 1 405 ? 28.281 -26.844 -3.893 1 89.56 405 ALA B O 1
ATOM 6267 N N . GLU B 1 406 ? 28.531 -24.906 -4.984 1 87.88 406 GLU B N 1
ATOM 6268 C CA . GLU B 1 406 ? 29.609 -24.453 -4.102 1 87.88 406 GLU B CA 1
ATOM 6269 C C . GLU B 1 406 ? 29.078 -24.109 -2.713 1 87.88 406 GLU B C 1
ATOM 6271 O O . GLU B 1 406 ? 29.797 -24.203 -1.721 1 87.88 406 GLU B O 1
ATOM 6276 N N . ARG B 1 407 ? 27.891 -23.547 -2.584 1 80.44 407 ARG B N 1
ATOM 6277 C CA . ARG B 1 407 ? 27.297 -23.156 -1.319 1 80.44 407 ARG B CA 1
ATOM 6278 C C . ARG B 1 407 ? 26.812 -24.359 -0.534 1 80.44 407 ARG B C 1
ATOM 6280 O O . ARG B 1 407 ? 26.75 -24.328 0.697 1 80.44 407 ARG B O 1
ATOM 6287 N N . GLY B 1 408 ? 25.938 -25.25 -1.118 1 63.97 408 GLY B N 1
ATOM 6288 C CA . GLY B 1 408 ? 25.547 -26.469 -0.429 1 63.97 408 GLY B CA 1
ATOM 6289 C C . GLY B 1 408 ? 26.625 -27.031 0.469 1 63.97 408 GLY B C 1
ATOM 6290 O O . GLY B 1 408 ? 26.328 -27.594 1.526 1 63.97 408 GLY B O 1
ATOM 6291 N N . ASP B 1 409 ? 27.828 -26.859 0.161 1 49.69 409 ASP B N 1
ATOM 6292 C CA . ASP B 1 409 ? 28.938 -27.266 1.012 1 49.69 409 ASP B CA 1
ATOM 6293 C C . ASP B 1 409 ? 29.234 -26.219 2.076 1 49.69 409 ASP B C 1
ATOM 6295 O O . ASP B 1 409 ? 29.844 -26.531 3.107 1 49.69 409 ASP B O 1
ATOM 6299 N N . SER B 1 410 ? 28.969 -24.891 1.889 1 44.75 410 SER B N 1
ATOM 6300 C CA . SER B 1 410 ? 29.406 -23.797 2.75 1 44.75 410 SER B CA 1
ATOM 6301 C C . SER B 1 410 ? 28.234 -23.109 3.422 1 44.75 410 SER B C 1
ATOM 6303 O O . SER B 1 410 ? 27.234 -22.781 2.766 1 44.75 410 SER B O 1
ATOM 6305 N N . ARG B 1 411 ? 27.906 -23.281 4.582 1 42.12 411 ARG B N 1
ATOM 6306 C CA . ARG B 1 411 ? 27.016 -22.469 5.391 1 42.12 411 ARG B CA 1
ATOM 6307 C C . ARG B 1 411 ? 27.25 -20.984 5.141 1 42.12 411 ARG B C 1
ATOM 6309 O O . ARG B 1 411 ? 28.375 -20.578 4.84 1 42.12 411 ARG B O 1
ATOM 6316 N N . LEU B 1 412 ? 26.156 -20.078 4.699 1 43.28 412 LEU B N 1
ATOM 6317 C CA . LEU B 1 412 ? 26.375 -18.641 4.586 1 43.28 412 LEU B CA 1
ATOM 6318 C C . LEU B 1 412 ? 27.375 -18.172 5.637 1 43.28 412 LEU B C 1
ATOM 6320 O O . LEU B 1 412 ? 27.016 -18.031 6.812 1 43.28 412 LEU B O 1
ATOM 6324 N N . GLN B 1 413 ? 28.547 -18.766 5.836 1 34.97 413 GLN B N 1
ATOM 6325 C CA . GLN B 1 413 ? 29.516 -18.156 6.73 1 34.97 413 GLN B CA 1
ATOM 6326 C C . GLN B 1 413 ? 29.609 -16.641 6.5 1 34.97 413 GLN B C 1
ATOM 6328 O O . GLN B 1 413 ? 29.172 -16.156 5.457 1 34.97 413 GLN B O 1
ATOM 6333 N N . ASP B 1 414 ? 30.359 -15.883 7.512 1 34.53 414 ASP B N 1
ATOM 6334 C CA . ASP B 1 414 ? 30.703 -14.461 7.57 1 34.53 414 ASP B CA 1
ATOM 6335 C C . ASP B 1 414 ? 31.188 -13.953 6.219 1 34.53 414 ASP B C 1
ATOM 6337 O O . ASP B 1 414 ? 32.25 -14.383 5.734 1 34.53 414 ASP B O 1
ATOM 6341 N N . GLY B 1 415 ? 30.422 -13.883 5.34 1 34.12 415 GLY B N 1
ATOM 6342 C CA . GLY B 1 415 ? 30.719 -13.352 4.016 1 34.12 415 GLY B CA 1
ATOM 6343 C C . GLY B 1 415 ? 31.641 -12.141 4.047 1 34.12 415 GLY B C 1
ATOM 6344 O O . GLY B 1 415 ? 31.281 -11.086 3.512 1 34.12 415 GLY B O 1
ATOM 6345 N N . SER B 1 416 ? 32.594 -11.992 4.961 1 30.66 416 SER B N 1
ATOM 6346 C CA . SER B 1 416 ? 33.531 -10.875 4.859 1 30.66 416 SER B CA 1
ATOM 6347 C C . SER B 1 416 ? 34.344 -10.961 3.58 1 30.66 416 SER B C 1
ATOM 6349 O O . SER B 1 416 ? 35.312 -10.211 3.406 1 30.66 416 SER B O 1
ATOM 6351 N N . THR B 1 417 ? 34.469 -12.039 2.859 1 27.8 417 THR B N 1
ATOM 6352 C CA . THR B 1 417 ? 35.562 -11.75 1.936 1 27.8 417 THR B CA 1
ATOM 6353 C C . THR B 1 417 ? 35.125 -10.773 0.852 1 27.8 417 THR B C 1
ATOM 6355 O O . THR B 1 417 ? 34.188 -11.062 0.101 1 27.8 417 THR B O 1
ATOM 6358 N N . ALA B 1 418 ? 35.406 -9.438 0.992 1 30.42 418 ALA B N 1
ATOM 6359 C CA . ALA B 1 418 ? 35.344 -8.242 0.158 1 30.42 418 ALA B CA 1
ATOM 6360 C C . ALA B 1 418 ? 35.906 -8.523 -1.24 1 30.42 418 ALA B C 1
ATOM 6362 O O . ALA B 1 418 ? 37.094 -8.43 -1.474 1 30.42 418 ALA B O 1
ATOM 6363 N N . SER B 1 419 ? 35.688 -9.562 -1.998 1 27.59 419 SER B N 1
ATOM 6364 C CA . SER B 1 419 ? 36.281 -9.398 -3.322 1 27.59 419 SER B CA 1
ATOM 6365 C C . SER B 1 419 ? 35.719 -8.172 -4.027 1 27.59 419 SER B C 1
ATOM 6367 O O . SER B 1 419 ? 34.5 -7.91 -3.986 1 27.59 419 SER B O 1
ATOM 6369 N N . GLY B 1 420 ? 36.5 -7.062 -4.289 1 26.81 420 GLY B N 1
ATOM 6370 C CA . GLY B 1 420 ? 36.469 -5.695 -4.781 1 26.81 420 GLY B CA 1
ATOM 6371 C C . GLY B 1 420 ? 35.812 -5.559 -6.148 1 26.81 420 GLY B C 1
ATOM 6372 O O . GLY B 1 420 ? 36.062 -4.59 -6.867 1 26.81 420 GLY B O 1
ATOM 6373 N N . VAL B 1 421 ? 35.25 -6.547 -6.883 1 28.42 421 VAL B N 1
ATOM 6374 C CA . VAL B 1 421 ? 34.938 -6.031 -8.211 1 28.42 421 VAL B CA 1
ATOM 6375 C C . VAL B 1 421 ? 33.812 -5.023 -8.109 1 28.42 421 VAL B C 1
ATOM 6377 O O . VAL B 1 421 ? 32.719 -5.336 -7.586 1 28.42 421 VAL B O 1
ATOM 6380 N N . GLN B 1 422 ? 34 -3.756 -7.949 1 26.33 422 GLN B N 1
ATOM 6381 C CA . GLN B 1 422 ? 33.25 -2.518 -7.828 1 26.33 422 GLN B CA 1
ATOM 6382 C C . GLN B 1 422 ? 32.219 -2.393 -8.953 1 26.33 422 GLN B C 1
ATOM 6384 O O . GLN B 1 422 ? 32.375 -1.566 -9.859 1 26.33 422 GLN B O 1
ATOM 6389 N N . ASP B 1 423 ? 31.766 -3.441 -9.727 1 27.81 423 ASP B N 1
ATOM 6390 C CA . ASP B 1 423 ? 30.922 -2.914 -10.797 1 27.81 423 ASP B CA 1
ATOM 6391 C C . ASP B 1 423 ? 29.656 -2.275 -10.227 1 27.81 423 ASP B C 1
ATOM 6393 O O . ASP B 1 423 ? 29.125 -2.736 -9.211 1 27.81 423 ASP B O 1
ATOM 6397 N N . MET B 1 424 ? 29.469 -0.997 -10.414 1 27.86 424 MET B N 1
ATOM 6398 C CA . MET B 1 424 ? 28.375 -0.113 -10.031 1 27.86 424 MET B CA 1
ATOM 6399 C C . MET B 1 424 ? 27.031 -0.713 -10.438 1 27.86 424 MET B C 1
ATOM 6401 O O . MET B 1 424 ? 26.844 -1.136 -11.578 1 27.86 424 MET B O 1
ATOM 6405 N N . PRO B 1 425 ? 26.219 -1.27 -9.492 1 28.56 425 PRO B N 1
ATOM 6406 C CA . PRO B 1 425 ? 24.969 -2.025 -9.586 1 28.56 425 PRO B CA 1
ATOM 6407 C C . PRO B 1 425 ? 23.906 -1.306 -10.422 1 28.56 425 PRO B C 1
ATOM 6409 O O . PRO B 1 425 ? 23.625 -0.13 -10.18 1 28.56 425 PRO B O 1
ATOM 6412 N N . LEU B 1 426 ? 23.922 -1.529 -11.789 1 28.94 426 LEU B N 1
ATOM 6413 C CA . LEU B 1 426 ? 22.875 -1.084 -12.695 1 28.94 426 LEU B CA 1
ATOM 6414 C C . LEU B 1 426 ? 21.5 -1.585 -12.234 1 28.94 426 LEU B C 1
ATOM 6416 O O . LEU B 1 426 ? 21.203 -2.771 -12.359 1 28.94 426 LEU B O 1
ATOM 6420 N N . SER B 1 427 ? 21.172 -1.442 -11.023 1 25.97 427 SER B N 1
ATOM 6421 C CA . SER B 1 427 ? 20.062 -2.166 -10.406 1 25.97 427 SER B CA 1
ATOM 6422 C C . SER B 1 427 ? 18.75 -1.867 -11.125 1 25.97 427 SER B C 1
ATOM 6424 O O . SER B 1 427 ? 17.688 -2.291 -10.672 1 25.97 427 SER B O 1
ATOM 6426 N N . CYS B 1 428 ? 18.562 -1.323 -12.383 1 27.98 428 CYS B N 1
ATOM 6427 C CA . CYS B 1 428 ? 17.125 -1.046 -12.5 1 27.98 428 CYS B CA 1
ATOM 6428 C C . CYS B 1 428 ? 16.328 -2.34 -12.562 1 27.98 428 CYS B C 1
ATOM 6430 O O . CYS B 1 428 ? 16.656 -3.248 -13.32 1 27.98 428 CYS B O 1
ATOM 6432 N N . LYS B 1 429 ? 15.398 -2.773 -11.836 1 26.25 429 LYS B N 1
ATOM 6433 C CA . LYS B 1 429 ? 14.492 -3.906 -12.008 1 26.25 429 LYS B CA 1
ATOM 6434 C C . LYS B 1 429 ? 14.016 -4.012 -13.453 1 26.25 429 LYS B C 1
ATOM 6436 O O . LYS B 1 429 ? 13.805 -2.996 -14.117 1 26.25 429 LYS B O 1
#

InterPro domains:
  IPR001633 EAL domain [PF00563] (170-394)
  IPR001633 EAL domain [PS50883] (154-408)
  IPR001633 EAL domain [SM00052] (159-399)
  IPR001633 EAL domain [cd01948] (174-399)
  IPR001789 Signal transduction response regulator, receiver domain [PF00072] (6-122)
  IPR001789 Signal transduction response regulator, receiver domain [PS50110] (5-126)
  IPR001789 Signal transduction response regulator, receiver domain [SM00448] (4-122)
  IPR011006 CheY-like superfamily [SSF52172] (1-126)
  IPR035919 EAL domain superfamily [G3DSA:3.20.20.450] (167-413)
  IPR035919 EAL domain superfamily [SSF141868] (169-406)

pLDDT: mean 85.57, std 18.8, range [24.31, 98.75]

Foldseek 3Di:
DDQAAEEEEAQDVVLQVVVQVLCVVLVRNNYHYDNDLVSSVVCCVVVHAGAEYEAEADDDDDGRLVSLLVCLVVVRYLEYEYEYQDDPVVQVVSCVVSVVSQHHYLYYAHPPGDSVVVSVSVVSSDPPPSVPPRPPPVPPPPAADAPCRQVVPDPDDPPVVVPPPDQLNQKAWWWFFWAWLFGHTQATETAIWGCGPPPGIHFCRHHVVNCVVVVNVLVSQVSSLLNQLLLQLVCCVVPVHGGQYEGEDDVVCLVDLCSLVVSVVSCVVSVHQLQSYEYEYEPQDLDQDDPSSQVSLVVSVVSRYAYEHPCQPPHNNYPVVVVRHDHQEYEHDLVLQPPCLVPVVSLVVVLVVLVVNVVVNHAYEYEAPQDVSSSVSVVVRDIHTYTHVLSNDTGHSVVVVVVNVVCVVPRPPPPPPPPPPPPPPPRDD/DDQAAEEEEAQDPVLQVVVQVLCVVLVRNNYHYDNDLVSRVVCCVVVHAGAEYEAEADDPDDGRLVSLLVCLVVVRYQEYEYEYQDDPVVQVVSCVVSVVSQHHYLYYAHPVGDSVVVSVSVVSSDPPPSVPPRPPPVPPPPAADAPCRQVVPPPDDPPPVVPPPDQLNQKAWWWFFWAWLFGHTQATETAIWGCGPPPGIHHCRHHVVNCVVVVNLQVNQVSSLLNQLLLQLVCCVVPVHGGQYEGEDDVVCLVDLCSLVVSVVSCVVSVHQLQSYEYEYEPQDLDQDDPSSQVSLVVSVVSRYAYEHPCQPDHNNYPVVVVRHDHQEYEHDLVLQPPCLVPVVSLVVVLVVLVVNVVVNHAYEYEAPQDVSSSVSVVVRDIHTYTHVNSNDTGHSVVVVVVNVVCVVPGPPPPPPCPPPPPPCPPDD

Radius of gyration: 30.97 Å; Cα contacts (8 Å, |Δi|>4): 1495; chains: 2; bounding box: 83×82×78 Å

Secondary structure (DSSP, 8-state):
--PPEEEEE-SSHHHHHHHHHHHHHTT--EEEEESSHHHHHHHHHHH--EEEEEEES--SSS-HHHHHHHHHHH--EEEEEEEESS-HHHHHHHHHHHHHTT--EEEEEESSPPHHHHHHHHHH--HHHHTT-S---------PPPHHHHH------GGGGSSS--HHHHEEEEEEEEE-TT--EEEEEEEEEEEETTTEEE-GGGTHHHHHHTT-HHHHHHHHHHHHHHHHHHHHHHHSSPPPEEEEE-TTGGGSTTHHHHHHHHHHHHT--GGGEEEEE---S-PPPPHHHHHHHHHHHHTT-EEEETTTTSTT-SHHHHHHS---EEEE-HHHHTTGGG-HHHHHHHHHHHHHHHHTT-EEEE----SHHHHHHHHTT---EE-STTT---B-HHHHHHHHHHHHTS-S-----------------/--PPEEEEE-SSHHHHHHHHHHHHHTT--EEEEESSHHHHHHHHHHH--EEEEEEES--SSS-HHHHHHHHHHH--EEEEEEEESS-HHHHHHHHHHHHHTT--EEEEEESSPPHHHHHHHHHH--HHHHTT-S---------PPPHHHHH------GGGGSSS--HHHHEEEEEEEEE-TT--EEEEEEEEEEEETTTEEE-GGGTHHHHHHTT-HHHHHHHHHHHHHHHHHHHHHHHSSPPPEEEEE-TTGGGSTTHHHHHHHHHHHHT--GGGEEEEE---S-PPPPHHHHHHHHHHHHTT-EEEETTTTSTT-SHHHHHHS---EEEEPHHHHTTGGG-HHHHHHHHHHHHHHHHTT-EEEE----SHHHHHHHHTT---EE-STTT---B-HHHHHHHHHHHHTS-S-----------------

Nearest PDB structures (foldseek):
  5m1t-assembly1_A  TM=9.210E-01  e=7.138E-21  Pseudomonas aeruginosa PAO1
  8arv-assembly1_B  TM=9.124E-01  e=5.865E-19  Pseudomonas aeruginosa PAO1
  4rnf-assembly1_A  TM=9.202E-01  e=6.135E-18  Pseudomonas aeruginosa PAO1
  5m3c-assembly1_B  TM=8.161E-01  e=1.572E-19  Pseudomonas aeruginosa
  5mfu-assembly1_A  TM=8.840E-01  e=2.290E-17  Pseudomonas aeruginosa

Sequence (858 aa):
MHSLKVLILEDHPFQLMALHQMLNANQVFDVLAADSVEAAKQSLHSRGPVDIAICDLQMDGPDGLELIRFLAESGQARALIILSASAACVLEGVAQLALNQGLTVLGYLQKPASATALCELLKAYGPSRAELASPTPVKNAPGALSARELFAVTGGGPQDAAGARSVAEQWIAYFQPKVSLQGEVLGVEALVRWQHPVHGLLAPGRFMDTIEAEGLTVALTWRVLDQALRLSAQVLQAQGTALSVAVNIDPQVLQHADFAEQIMQALDRHDVPASALTLEILEQDAARPETWQLEALLRLCMQGCKLSIDDFGMGASNIERLLQLPFSELKIPTEFVRGMADDARKSAVVAGAMLMAQRLSMSVVVEGVETIDDFHSLLALGNPAVQGYFIARPMAASAFLRWAAERGDSRLQDGSTASGVQDMPLSCKMHSLKVLILEDHPFQLMALHQMLNANQVFDVLAADSVEAAKQSLHSRGPVDIAICDLQMDGPDGLELIRFLAESGQARALIILSASAACVLEGVAQLALNQGLTVLGYLQKPASATALCELLKAYGPSRAELASPTPVKNAPGALSARELFAVTGGGPQDAAGARSVAEQWIAYFQPKVSLQGEVLGVEALVRWQHPVHGLLAPGRFMDTIEAEGLTVALTWRVLDQALRLSAQVLQAQGTALSVAVNIDPQVLQHADFAEQIMQALDRHDVPASALTLEILEQDAARPETWQLEALLRLCMQGCKLSIDDFGMGASNIERLLQLPFSELKIPTEFVRGMADDARKSAVVAGAMLMAQRLSMSVVVEGVETIDDFHSLLALGNPAVQGYFIARPMAASAFLRWAAERGDSRLQDGSTASGVQDMPLSCK

Organism: Pseudomonas syringae pv. tomato (strain ATCC BAA-871 / DC3000) (NCBI:txid223283)